Protein AF-A0A371QX93-F1 (afdb_monomer)

pLDDT: mean 82.63, std 13.18, range [32.66, 97.44]

Foldseek 3Di:
DDPVVLVVQKDALQVLLVLLQWDQDPLFTWHWDFDLQGTDTFGLQCVPLVVLLVVLVVLCVVQLEAEEEEAPLQCQSVSVSCSCSPPVVQRIEREAQAFADPVNLLSVLVNCVVVLAYEYEAEHPALCCQPPPCVVVRLVRVQVVSVSVSVVSVRHRYYHYDYNVNHDVVSCVPRNDYRHNLDLVSLQVLLCRLQVHGADPCPSNLQSLERSVLSNLLSVVCHVNVNVLSVVQSVLCVSPLLLSLLSSLCNSQVDDDLLSLALCLLQLLLLLLQCRPPRFFDFQFQLLQLVLSCVVSVHDDGNSNSSPSGTHHDSSNSSSSVVLNDLLADQDDDDPSCPVVVSSNVSRDHDPSVVCVVDNLVSLLSVCVVCLVVLLVVLLVFVPLLLLLLQLLVLLFDQFQDDDDDTPCCSGANDPRGGRSSSSSLSLLLQRRCSLVSVLVCLVVLLVLLVVLLVCLLVVHDDDLSNLSSLLSSLLSNLNSQDALVSLLSSLLSLLVSLQVCVVPGQDDDNLSSCVSSVSSCVRHVLSVLSSLLSVLSHPPCLVSSVVVLVVRQVPDDALLSLLSSLLSCLQSVVQVVSQVSLVVRPDPLSSLLSQLVSLNHDHDDQSLVVLVVSLVVLVVRDCDPSLLVNQSSNHSDDSVVSVVLSSLLSLLSSLCSNLVSVQLVVVLVSVLVSLVSSLVSVVVCCVPHPCVSNLVSLLSNLLSCLLVVHQCLVVLVVSCVVVDDDDVNLASVLVSLLSCLLNVVLVVSVVVCVVPVVSLLSYLCNLLSQLSSLLSVHPGDDALQSLLVSCQVQWDLLLSLLSCVLRVHDDDLQVSLVPDPHSPLSVLLNCQSVVHDNVVSQVVLLLVLPLQADPVLSVPDGSSLSSQLLTHLQLLNLSSSLSVCSSVVNLSSNLSNLSNLLSQFRDWDDDPPDDIDGPDRDSGDLSVLSVQCNPDPDPVSNSSSSSSSSSSSD

Radius of gyration: 32.73 Å; Cα contacts (8 Å, |Δi|>4): 1542; chains: 1; bounding box: 68×74×89 Å

Structure (mmCIF, N/CA/C/O backbone):
data_AF-A0A371QX93-F1
#
_entry.id   AF-A0A371QX93-F1
#
loop_
_atom_site.group_PDB
_atom_site.id
_atom_site.type_symbol
_atom_site.label_atom_id
_atom_site.label_alt_id
_atom_site.label_comp_id
_atom_site.label_asym_id
_atom_site.label_entity_id
_atom_site.label_seq_id
_atom_site.pdbx_PDB_ins_code
_atom_site.Cartn_x
_atom_site.Cartn_y
_atom_site.Cartn_z
_atom_site.occupancy
_atom_site.B_iso_or_equiv
_atom_site.auth_seq_id
_atom_site.auth_comp_id
_atom_site.auth_asym_id
_atom_site.auth_atom_id
_atom_site.pdbx_PDB_model_num
ATOM 1 N N . MET A 1 1 ? -13.176 6.896 2.325 1.00 35.41 1 MET A N 1
ATOM 2 C CA . MET A 1 1 ? -12.280 6.222 1.365 1.00 35.41 1 MET A CA 1
ATOM 3 C C . MET A 1 1 ? -12.287 7.070 0.112 1.00 35.41 1 MET A C 1
ATOM 5 O O . MET A 1 1 ? -13.369 7.426 -0.339 1.00 35.41 1 MET A O 1
ATOM 9 N N . GLU A 1 2 ? -11.127 7.514 -0.361 1.00 33.72 2 GLU A N 1
ATOM 10 C CA . GLU A 1 2 ? -11.079 8.478 -1.461 1.00 33.72 2 GLU A CA 1
ATOM 11 C C . GLU A 1 2 ? -11.510 7.819 -2.781 1.00 33.72 2 GLU A C 1
ATOM 13 O O . GLU A 1 2 ? -11.041 6.738 -3.137 1.00 33.72 2 GLU A O 1
ATOM 18 N N . LYS A 1 3 ? -12.412 8.485 -3.509 1.00 32.66 3 LYS A N 1
ATOM 19 C CA . LYS A 1 3 ? -13.023 8.031 -4.771 1.00 32.66 3 LYS A CA 1
ATOM 20 C C . LYS A 1 3 ? -12.005 7.520 -5.806 1.00 32.66 3 LYS A C 1
ATOM 22 O O . LYS A 1 3 ? -12.306 6.593 -6.551 1.00 32.66 3 LYS A O 1
ATOM 27 N N . TRP A 1 4 ? -10.787 8.065 -5.803 1.00 35.97 4 TRP A N 1
ATOM 28 C CA . TRP A 1 4 ? -9.731 7.686 -6.744 1.00 35.97 4 TRP A CA 1
ATOM 29 C C . TRP A 1 4 ? -9.190 6.258 -6.531 1.00 35.97 4 TRP A C 1
ATOM 31 O O . TRP A 1 4 ? -8.758 5.632 -7.496 1.00 35.97 4 TRP A O 1
ATOM 41 N N . ILE A 1 5 ? -9.232 5.711 -5.305 1.00 37.19 5 ILE A N 1
ATOM 42 C CA . ILE A 1 5 ? -8.800 4.326 -5.019 1.00 37.19 5 ILE A CA 1
ATOM 43 C C . ILE A 1 5 ? -9.795 3.334 -5.638 1.00 37.19 5 ILE A C 1
ATOM 45 O O . ILE A 1 5 ? -9.401 2.358 -6.276 1.00 37.19 5 ILE A O 1
ATOM 49 N N . LEU A 1 6 ? -11.091 3.633 -5.519 1.00 43.34 6 LEU A N 1
ATOM 50 C CA . LEU A 1 6 ? -12.190 2.833 -6.070 1.00 43.34 6 LEU A CA 1
ATOM 51 C C . LEU A 1 6 ? -12.193 2.872 -7.611 1.00 43.34 6 LEU A C 1
ATOM 53 O O . LEU A 1 6 ? -12.401 1.848 -8.262 1.00 43.34 6 LEU A O 1
ATOM 57 N N . GLU A 1 7 ? -11.867 4.026 -8.202 1.00 45.78 7 GLU A N 1
ATOM 58 C CA . GLU A 1 7 ? -11.706 4.200 -9.655 1.00 45.78 7 GLU A CA 1
ATOM 59 C C . GLU A 1 7 ? -10.508 3.420 -10.241 1.00 45.78 7 GLU A C 1
ATOM 61 O O . GLU A 1 7 ? -10.507 3.127 -11.434 1.00 45.78 7 GLU A O 1
ATOM 66 N N . LYS A 1 8 ? -9.504 3.019 -9.440 1.00 57.19 8 LYS A N 1
ATOM 67 C CA . LYS A 1 8 ? -8.368 2.204 -9.929 1.00 57.19 8 LYS A CA 1
ATOM 68 C C . LYS A 1 8 ? -8.709 0.724 -10.143 1.00 57.19 8 LYS A C 1
ATOM 70 O O . LYS A 1 8 ? -8.057 0.072 -10.969 1.00 57.19 8 LYS A O 1
ATOM 75 N N . TRP A 1 9 ? -9.696 0.195 -9.417 1.00 66.50 9 TRP A N 1
ATOM 76 C CA . TRP A 1 9 ? -10.129 -1.208 -9.509 1.00 66.50 9 TRP A CA 1
ATOM 77 C C . TRP A 1 9 ? -11.138 -1.437 -10.631 1.00 66.50 9 TRP A C 1
ATOM 79 O O . TRP A 1 9 ? -11.140 -2.501 -11.246 1.00 66.50 9 TRP A O 1
ATOM 89 N N . VAL A 1 10 ? -11.964 -0.436 -10.931 1.00 76.06 10 VAL A N 1
ATOM 90 C CA . VAL A 1 10 ? -12.923 -0.496 -12.033 1.00 76.06 10 VAL A CA 1
ATOM 91 C C . VAL A 1 10 ? -12.254 -0.024 -13.318 1.00 76.06 10 VAL A C 1
ATOM 93 O O . VAL A 1 10 ? -11.802 1.112 -13.428 1.00 76.06 10 VAL A O 1
ATOM 96 N N . ARG A 1 11 ? -12.188 -0.898 -14.320 1.00 78.06 11 ARG A N 1
ATOM 97 C CA . ARG A 1 11 ? -11.566 -0.610 -15.615 1.00 78.06 11 ARG A CA 1
ATOM 98 C C . ARG A 1 11 ? -12.597 -0.607 -16.729 1.00 78.06 11 ARG A C 1
ATOM 100 O O . ARG A 1 11 ? -13.582 -1.349 -16.702 1.00 78.06 11 ARG A O 1
ATOM 107 N N . LYS A 1 12 ? -12.330 0.214 -17.747 1.00 82.00 12 LYS A N 1
ATOM 108 C CA . LYS A 1 12 ? -13.065 0.148 -19.009 1.00 82.00 12 LYS A CA 1
ATOM 109 C C . LYS A 1 12 ? -12.756 -1.180 -19.689 1.00 82.00 12 LYS A C 1
ATOM 111 O O . LYS A 1 12 ? -11.624 -1.664 -19.643 1.00 82.00 12 LYS A O 1
ATOM 116 N N . LEU A 1 13 ? -13.754 -1.735 -20.370 1.00 83.94 13 LEU A N 1
ATOM 117 C CA . LEU A 1 13 ? -13.633 -2.995 -21.100 1.00 83.94 13 LEU A CA 1
ATOM 118 C C . LEU A 1 13 ? -12.420 -3.019 -22.048 1.00 83.94 13 LEU A C 1
ATOM 120 O O . LEU A 1 13 ? -11.682 -4.001 -22.082 1.00 83.94 13 LEU A O 1
ATOM 124 N N . GLU A 1 14 ? -12.188 -1.931 -22.786 1.00 80.75 14 GLU A N 1
ATOM 125 C CA . GLU A 1 14 ? -11.055 -1.825 -23.711 1.00 80.75 14 GLU A CA 1
ATOM 126 C C . GLU A 1 14 ? -9.703 -2.016 -23.020 1.00 80.75 14 GLU A C 1
ATOM 128 O O . GLU A 1 14 ? -8.828 -2.682 -23.569 1.00 80.75 14 GLU A O 1
ATOM 133 N N . ASP A 1 15 ? -9.532 -1.462 -21.820 1.00 75.69 15 ASP A N 1
ATOM 134 C CA . ASP A 1 15 ? -8.276 -1.548 -21.073 1.00 75.69 15 ASP A CA 1
ATOM 135 C C . ASP A 1 15 ? -8.039 -2.984 -20.588 1.00 75.69 15 ASP A C 1
ATOM 137 O O . ASP A 1 15 ? -6.922 -3.498 -20.669 1.00 75.69 15 ASP A O 1
ATOM 141 N N . VAL A 1 16 ? -9.107 -3.679 -20.177 1.00 78.38 16 VAL A N 1
ATOM 142 C CA . VAL A 1 16 ? -9.046 -5.099 -19.795 1.00 78.38 16 VAL A CA 1
ATOM 143 C C . VAL A 1 16 ? -8.686 -5.985 -20.988 1.00 78.38 16 VAL A C 1
ATOM 145 O O . VAL A 1 16 ? -7.823 -6.855 -20.863 1.00 78.38 16 VAL A O 1
ATOM 148 N N . VAL A 1 17 ? -9.296 -5.749 -22.155 1.00 81.56 17 VAL A N 1
ATOM 149 C CA . VAL A 1 17 ? -8.998 -6.484 -23.399 1.00 81.56 17 VAL A CA 1
ATOM 150 C C . VAL A 1 17 ? -7.555 -6.241 -23.848 1.00 81.56 17 VAL A C 1
ATOM 152 O O . VAL A 1 17 ? -6.838 -7.196 -24.158 1.00 81.56 17 VAL A O 1
ATOM 155 N N . LYS A 1 18 ? -7.087 -4.987 -23.821 1.00 73.75 18 LYS A N 1
ATOM 156 C CA . LYS A 1 18 ? -5.700 -4.629 -24.170 1.00 73.75 18 LYS A CA 1
ATOM 157 C C . LYS A 1 18 ? -4.682 -5.323 -23.276 1.00 73.75 18 LYS A C 1
ATOM 159 O O . LYS A 1 18 ? -3.643 -5.788 -23.750 1.00 73.75 18 LYS A O 1
ATOM 164 N N . ALA A 1 19 ? -5.016 -5.483 -22.001 1.00 70.06 19 ALA A N 1
ATOM 165 C CA . ALA A 1 19 ? -4.175 -6.159 -21.028 1.00 70.06 19 ALA A CA 1
ATOM 166 C C . ALA A 1 19 ? -4.074 -7.690 -21.244 1.00 70.06 19 ALA A C 1
ATOM 168 O O . ALA A 1 19 ? -3.343 -8.350 -20.502 1.00 70.06 19 ALA A O 1
ATOM 169 N N . TYR A 1 20 ? -4.782 -8.263 -22.230 1.00 73.56 20 TYR A N 1
ATOM 170 C CA . TYR A 1 20 ? -4.660 -9.654 -22.703 1.00 73.56 20 TYR A CA 1
ATOM 171 C C . TYR A 1 20 ? -3.897 -9.797 -24.021 1.00 73.56 20 TYR A C 1
ATOM 173 O O . TYR A 1 20 ? -4.068 -10.787 -24.731 1.00 73.56 20 TYR A O 1
ATOM 181 N N . ASN A 1 21 ? -3.034 -8.830 -24.338 1.00 74.25 21 ASN A N 1
ATOM 182 C CA . ASN A 1 21 ? -2.258 -8.800 -25.576 1.00 74.25 21 ASN A CA 1
ATOM 183 C C . ASN A 1 21 ? -3.074 -8.582 -26.856 1.00 74.25 21 ASN A C 1
ATOM 185 O O . ASN A 1 21 ? -2.629 -8.932 -27.955 1.00 74.25 21 ASN A O 1
ATOM 189 N N . LEU A 1 22 ? -4.281 -8.044 -26.725 1.00 82.00 22 LEU A N 1
ATOM 190 C CA . LEU A 1 22 ? -5.146 -7.811 -27.866 1.00 82.00 22 LEU A CA 1
ATOM 191 C C . LEU A 1 22 ? -5.171 -6.326 -28.222 1.00 82.00 22 LEU A C 1
ATOM 193 O O . LEU A 1 22 ? -5.167 -5.454 -27.359 1.00 82.00 22 LEU A O 1
ATOM 197 N N . LYS A 1 23 ? -5.200 -6.034 -29.512 1.00 84.25 23 LYS A N 1
ATOM 198 C CA . LYS A 1 23 ? -5.525 -4.726 -30.064 1.00 84.25 23 LYS A CA 1
ATOM 199 C C . LYS A 1 23 ? -6.947 -4.786 -30.601 1.00 84.25 23 LYS A C 1
ATOM 201 O O . LYS A 1 23 ? -7.375 -5.809 -31.130 1.00 84.25 23 LYS A O 1
ATOM 206 N N . ILE A 1 24 ? -7.663 -3.682 -30.453 1.00 84.50 24 ILE A N 1
ATOM 207 C CA . ILE A 1 24 ? -8.967 -3.483 -31.074 1.00 84.50 24 ILE A CA 1
ATOM 208 C C . ILE A 1 24 ? -8.752 -2.544 -32.257 1.00 84.50 24 ILE A C 1
ATOM 210 O O . ILE A 1 24 ? -8.312 -1.411 -32.067 1.00 84.50 24 ILE A O 1
ATOM 214 N N . GLU A 1 25 ? -9.056 -3.003 -33.466 1.00 85.94 25 GLU A N 1
ATOM 215 C CA . GLU A 1 25 ? -8.954 -2.193 -34.681 1.00 85.94 25 GLU A CA 1
ATOM 216 C C . GLU A 1 25 ? -10.146 -2.469 -35.594 1.00 85.94 25 GLU A C 1
ATOM 218 O O . GLU A 1 25 ? -10.472 -3.618 -35.878 1.00 85.94 25 GLU A O 1
ATOM 223 N N . GLY A 1 26 ? -10.866 -1.414 -35.989 1.00 81.31 26 GLY A N 1
ATOM 224 C CA . GLY A 1 26 ? -12.087 -1.557 -36.793 1.00 81.31 26 GLY A CA 1
ATOM 225 C C . GLY A 1 26 ? -13.176 -2.430 -36.145 1.00 81.31 26 GLY A C 1
ATOM 226 O O . GLY A 1 26 ? -14.027 -2.962 -36.848 1.00 81.31 26 GLY A O 1
ATOM 227 N N . GLY A 1 27 ? -13.138 -2.614 -34.819 1.00 80.81 27 GLY A N 1
ATOM 228 C CA . GLY A 1 27 ? -14.030 -3.510 -34.073 1.00 80.81 27 GLY A CA 1
ATOM 229 C C . GLY A 1 27 ? -13.566 -4.971 -33.989 1.00 80.81 27 GLY A C 1
ATOM 230 O O . GLY A 1 27 ? -14.153 -5.726 -33.212 1.00 80.81 27 GLY A O 1
ATOM 231 N N . ALA A 1 28 ? -12.510 -5.359 -34.712 1.00 85.12 28 ALA A N 1
ATOM 232 C CA . ALA A 1 28 ? -11.907 -6.689 -34.652 1.00 85.12 28 ALA A CA 1
ATOM 233 C C . ALA A 1 28 ? -10.856 -6.793 -33.535 1.00 85.12 28 ALA A C 1
ATOM 235 O O . ALA A 1 28 ? -10.199 -5.808 -33.190 1.00 85.12 28 ALA A O 1
ATOM 236 N N . LEU A 1 29 ? -10.687 -8.003 -32.991 1.00 89.69 29 LEU A N 1
ATOM 237 C CA . LEU A 1 29 ? -9.627 -8.325 -32.037 1.00 89.69 29 LEU A CA 1
ATOM 238 C C . LEU A 1 29 ? -8.412 -8.898 -32.765 1.00 89.69 29 LEU A C 1
ATOM 240 O O . LEU A 1 29 ? -8.515 -9.924 -33.440 1.00 89.69 29 LEU A O 1
ATOM 244 N N . LEU A 1 30 ? -7.262 -8.263 -32.564 1.00 90.06 30 LEU A N 1
ATOM 245 C CA . LEU A 1 30 ? -5.977 -8.677 -33.114 1.00 90.06 30 LEU A CA 1
ATOM 246 C C . LEU A 1 30 ? -5.029 -9.059 -31.978 1.00 90.06 30 LEU A C 1
ATOM 248 O O . LEU A 1 30 ? -4.790 -8.264 -31.073 1.00 90.06 30 LEU A O 1
ATOM 252 N N . ALA A 1 31 ? -4.466 -10.258 -32.007 1.00 87.69 31 ALA A N 1
ATOM 253 C CA . ALA A 1 31 ? -3.426 -10.677 -31.083 1.00 87.69 31 ALA A CA 1
ATOM 254 C C . ALA A 1 31 ? -2.056 -10.156 -31.533 1.00 87.69 31 ALA A C 1
ATOM 256 O O . ALA A 1 31 ? -1.732 -10.207 -32.719 1.00 87.69 31 ALA A O 1
ATOM 257 N N . ARG A 1 32 ? -1.228 -9.685 -30.592 1.00 86.94 32 ARG A N 1
ATOM 258 C CA . ARG A 1 32 ? 0.091 -9.112 -30.911 1.00 86.94 32 ARG A CA 1
ATOM 259 C C . ARG A 1 32 ? 1.232 -10.037 -30.512 1.00 86.94 32 ARG A C 1
ATOM 261 O O . ARG A 1 32 ? 1.449 -10.270 -29.335 1.00 86.94 32 ARG A O 1
ATOM 268 N N . PHE A 1 33 ? 2.027 -10.541 -31.442 1.00 88.31 33 PHE A N 1
ATOM 269 C CA . PHE A 1 33 ? 3.195 -11.362 -31.085 1.00 88.31 33 PHE A CA 1
ATOM 270 C C . PHE A 1 33 ? 4.475 -10.767 -31.648 1.00 88.31 33 PHE A C 1
ATOM 272 O O . PHE A 1 33 ? 4.472 -10.202 -32.739 1.00 88.31 33 PHE A O 1
ATOM 279 N N . LEU A 1 34 ? 5.564 -10.888 -30.890 1.00 90.19 34 LEU A N 1
ATOM 280 C CA . LEU A 1 34 ? 6.864 -10.398 -31.325 1.00 90.19 34 LEU A CA 1
ATOM 281 C C . LEU A 1 34 ? 7.438 -11.302 -32.418 1.00 90.19 34 LEU A C 1
ATOM 283 O O . LEU A 1 34 ? 7.517 -12.516 -32.281 1.00 90.19 34 LEU A O 1
ATOM 287 N N . ASN A 1 35 ? 7.889 -10.687 -33.496 1.00 89.50 35 ASN A N 1
ATOM 288 C CA . ASN A 1 35 ? 8.809 -11.261 -34.464 1.00 89.50 35 ASN A CA 1
ATOM 289 C C . ASN A 1 35 ? 10.136 -10.463 -34.398 1.00 89.50 35 ASN A C 1
ATOM 291 O O . ASN A 1 35 ? 10.224 -9.488 -33.643 1.00 89.50 35 ASN A O 1
ATOM 295 N N . PRO A 1 36 ? 11.195 -10.855 -35.130 1.00 87.38 36 PRO A N 1
ATOM 296 C CA . PRO A 1 36 ? 12.473 -10.135 -35.089 1.00 87.38 36 PRO A CA 1
ATOM 297 C C . PRO A 1 36 ? 12.374 -8.630 -35.418 1.00 87.38 36 PRO A C 1
ATOM 299 O O . PRO A 1 36 ? 13.158 -7.832 -34.894 1.00 87.38 36 PRO A O 1
ATOM 302 N N . ASP A 1 37 ? 11.379 -8.231 -36.215 1.00 87.50 37 ASP A N 1
ATOM 303 C CA . ASP A 1 37 ? 11.186 -6.859 -36.699 1.00 87.50 37 ASP A CA 1
ATOM 304 C C . ASP A 1 37 ? 10.275 -6.002 -35.794 1.00 87.50 37 ASP A C 1
ATOM 306 O O . ASP A 1 37 ? 10.266 -4.774 -35.907 1.00 87.50 37 ASP A O 1
ATOM 310 N N . GLY A 1 38 ? 9.531 -6.605 -34.862 1.00 89.75 38 GLY A N 1
ATOM 311 C CA . GLY A 1 38 ? 8.622 -5.910 -33.947 1.00 89.75 38 GLY A CA 1
ATOM 312 C C . GLY A 1 38 ? 7.359 -6.713 -33.632 1.00 89.75 38 GLY A C 1
ATOM 313 O O . GLY A 1 38 ? 7.376 -7.938 -33.629 1.00 89.75 38 GLY A O 1
ATOM 314 N N . TYR A 1 39 ? 6.249 -6.034 -33.336 1.00 89.06 39 TYR A N 1
ATOM 315 C CA . TYR A 1 39 ? 4.958 -6.709 -33.174 1.00 89.06 39 TYR A CA 1
ATOM 316 C C . TYR A 1 39 ? 4.324 -6.998 -34.534 1.00 89.06 39 TYR A C 1
ATOM 318 O O . TYR A 1 39 ? 4.097 -6.079 -35.319 1.00 89.06 39 TYR A O 1
ATOM 326 N N . GLY A 1 40 ? 3.996 -8.265 -34.775 1.00 89.56 40 GLY A N 1
ATOM 327 C CA . GLY A 1 40 ? 2.983 -8.653 -35.750 1.00 89.56 40 GLY A CA 1
ATOM 328 C C . GLY A 1 40 ? 1.596 -8.632 -35.109 1.00 89.56 40 GLY A C 1
ATOM 329 O O . GLY A 1 40 ? 1.457 -8.941 -33.922 1.00 89.56 40 GLY A O 1
ATOM 330 N N . GLU A 1 41 ? 0.586 -8.270 -35.893 1.00 90.25 41 GLU A N 1
ATOM 331 C CA . GLU A 1 41 ? -0.822 -8.256 -35.495 1.00 90.25 41 GLU A CA 1
ATOM 332 C C . GLU A 1 41 ? -1.561 -9.343 -36.281 1.00 90.25 41 GLU A C 1
ATOM 334 O O . GLU A 1 41 ? -1.462 -9.394 -37.504 1.00 90.25 41 GLU A O 1
ATOM 339 N N . TYR A 1 42 ? -2.268 -10.221 -35.573 1.00 90.38 42 TYR A N 1
ATOM 340 C CA . TYR A 1 42 ? -2.878 -11.427 -36.137 1.00 90.38 42 TYR A CA 1
ATOM 341 C C . TYR A 1 42 ? -4.335 -11.519 -35.711 1.00 90.38 42 TYR A C 1
ATOM 343 O O . TYR A 1 42 ? -4.649 -11.233 -34.554 1.00 90.38 42 TYR A O 1
ATOM 351 N N . ALA A 1 43 ? -5.237 -11.937 -36.594 1.00 90.12 43 ALA A N 1
ATOM 352 C CA . ALA A 1 43 ? -6.634 -12.100 -36.213 1.00 90.12 43 ALA A CA 1
ATOM 353 C C . ALA A 1 43 ? -6.782 -13.162 -35.110 1.00 90.12 43 ALA A C 1
ATOM 355 O O . ALA A 1 43 ? -6.168 -14.232 -35.153 1.00 90.12 43 ALA A O 1
ATOM 356 N N . VAL A 1 44 ? -7.618 -12.887 -34.105 1.00 87.88 44 VAL A N 1
ATOM 357 C CA . VAL A 1 44 ? -7.953 -13.903 -33.099 1.00 87.88 44 VAL A CA 1
ATOM 358 C C . VAL A 1 44 ? -8.770 -15.013 -33.763 1.00 87.88 44 VAL A C 1
ATOM 360 O O . VAL A 1 44 ? -9.891 -14.794 -34.218 1.00 87.88 44 VAL A O 1
ATOM 363 N N . VAL A 1 45 ? -8.215 -16.225 -33.793 1.00 86.94 45 VAL A N 1
ATOM 364 C CA . VAL A 1 45 ? -8.878 -17.400 -34.371 1.00 86.94 45 VAL A CA 1
ATOM 365 C C . VAL A 1 45 ? -9.949 -17.926 -33.409 1.00 86.94 45 VAL A C 1
ATOM 367 O O . VAL A 1 45 ? -9.641 -18.456 -32.345 1.00 86.94 45 VAL A O 1
ATOM 370 N N . GLU A 1 46 ? -11.219 -17.807 -33.799 1.00 79.62 46 GLU A N 1
ATOM 371 C CA . GLU A 1 46 ? -12.380 -18.061 -32.926 1.00 79.62 46 GLU A CA 1
ATOM 372 C C . GLU A 1 46 ? -12.772 -19.541 -32.764 1.00 79.62 46 GLU A C 1
ATOM 374 O O . GLU A 1 46 ? -13.784 -19.825 -32.126 1.00 79.62 46 GLU A O 1
ATOM 379 N N . GLY A 1 47 ? -12.083 -20.494 -33.403 1.00 69.06 47 GLY A N 1
ATOM 380 C CA . GLY A 1 47 ? -12.612 -21.848 -33.628 1.00 69.06 47 GLY A CA 1
ATOM 381 C C . GLY A 1 47 ? -13.107 -22.551 -32.352 1.00 69.06 47 GLY A C 1
ATOM 382 O O . GLY A 1 47 ? -12.318 -23.027 -31.543 1.00 69.06 47 GLY A O 1
ATOM 383 N N . GLY A 1 48 ? -14.436 -22.636 -32.192 1.00 71.06 48 GLY A N 1
ATOM 384 C CA . GLY A 1 48 ? -15.117 -23.235 -31.034 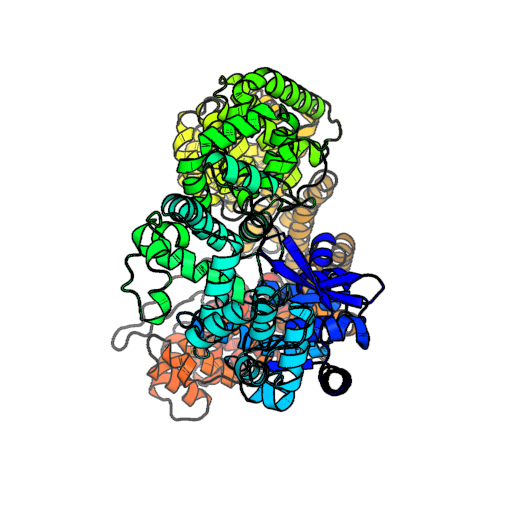1.00 71.06 48 GLY A CA 1
ATOM 385 C C . GLY A 1 48 ? -15.538 -22.261 -29.921 1.00 71.06 48 GLY A C 1
ATOM 386 O O . GLY A 1 48 ? -16.293 -22.656 -29.036 1.00 71.06 48 GLY A O 1
ATOM 387 N N . PHE A 1 49 ? -15.129 -20.988 -29.970 1.00 85.56 49 PHE A N 1
ATOM 388 C CA . PHE A 1 49 ? -15.442 -19.986 -28.940 1.00 85.56 49 PHE A CA 1
ATOM 389 C C . PHE A 1 49 ? -16.938 -19.698 -28.825 1.00 85.56 49 PHE A C 1
ATOM 391 O O . PHE A 1 49 ? -17.432 -19.536 -27.716 1.00 85.56 49 PHE A O 1
ATOM 398 N N . ARG A 1 50 ? -17.677 -19.679 -29.942 1.00 84.56 50 ARG A N 1
ATOM 399 C CA . ARG A 1 50 ? -19.118 -19.360 -29.937 1.00 84.56 50 ARG A CA 1
ATOM 400 C C . ARG A 1 50 ? -19.925 -20.322 -29.067 1.00 84.56 50 ARG A C 1
ATOM 402 O O . ARG A 1 50 ? -20.652 -19.873 -28.195 1.00 84.56 50 ARG A O 1
ATOM 409 N N . GLN A 1 51 ? -19.712 -21.625 -29.242 1.00 82.88 51 GLN A N 1
ATOM 410 C CA . GLN A 1 51 ? -20.404 -22.647 -28.457 1.00 82.88 51 GLN A CA 1
ATOM 411 C C . GLN A 1 51 ? -20.064 -22.546 -26.961 1.00 82.88 51 GLN A C 1
ATOM 413 O O . GLN A 1 51 ? -20.953 -22.610 -26.122 1.00 82.88 51 GLN A O 1
ATOM 418 N N . MET A 1 52 ? -18.787 -22.333 -26.621 1.00 86.38 52 MET A N 1
ATOM 419 C CA . MET A 1 52 ? -18.374 -22.156 -25.223 1.00 86.38 52 MET A CA 1
ATOM 420 C C . MET A 1 52 ? -18.932 -20.868 -24.608 1.00 86.38 52 MET A C 1
ATOM 422 O O . MET A 1 52 ? -19.248 -20.839 -23.423 1.00 86.38 52 MET A O 1
ATOM 426 N N . ALA A 1 53 ? -19.051 -19.797 -25.391 1.00 90.56 53 ALA A N 1
ATOM 427 C CA . ALA A 1 53 ? -19.628 -18.543 -24.927 1.00 90.56 53 ALA A CA 1
ATOM 428 C C . ALA A 1 53 ? -21.112 -18.680 -24.600 1.00 90.56 53 ALA A C 1
ATOM 430 O O . ALA A 1 53 ? -21.545 -18.141 -23.586 1.00 90.56 53 ALA A O 1
ATOM 431 N N . ASP A 1 54 ? -21.860 -19.445 -25.397 1.00 90.81 54 ASP A N 1
ATOM 432 C CA . ASP A 1 54 ? -23.268 -19.724 -25.116 1.00 90.81 54 ASP A CA 1
ATOM 433 C C . ASP A 1 54 ? -23.429 -20.462 -23.771 1.00 90.81 54 ASP A C 1
ATOM 435 O O . ASP A 1 54 ? -24.281 -20.089 -22.960 1.00 90.81 54 ASP A O 1
ATOM 439 N N . ASP A 1 55 ? -22.551 -21.429 -23.475 1.00 89.00 55 ASP A N 1
ATOM 440 C CA . ASP A 1 55 ? -22.529 -22.139 -22.188 1.00 89.00 55 ASP A CA 1
ATOM 441 C C . ASP A 1 55 ? -22.158 -21.219 -21.010 1.00 89.00 55 ASP A C 1
ATOM 443 O O . ASP A 1 55 ? -22.786 -21.277 -19.946 1.00 89.00 55 ASP A O 1
ATOM 447 N N . VAL A 1 56 ? -21.148 -20.357 -21.184 1.00 92.56 56 VAL A N 1
ATOM 448 C CA . VAL A 1 56 ? -20.732 -19.383 -20.159 1.00 92.56 56 VAL A CA 1
ATOM 449 C C . VAL A 1 56 ? -21.844 -18.370 -19.894 1.00 92.56 56 VAL A C 1
ATOM 451 O O . VAL A 1 56 ? -22.154 -18.107 -18.737 1.00 92.56 56 VAL A O 1
ATOM 454 N N . GLU A 1 57 ? -22.490 -17.836 -20.929 1.00 92.81 57 GLU A N 1
ATOM 455 C CA . GLU A 1 57 ? -23.611 -16.898 -20.795 1.00 92.81 57 GLU A CA 1
ATOM 456 C C . GLU A 1 57 ? -24.801 -17.522 -20.069 1.00 92.81 57 GLU A C 1
ATOM 458 O O . GLU A 1 57 ? -25.380 -16.894 -19.178 1.00 92.81 57 GLU A O 1
ATOM 463 N N . ALA A 1 58 ? -25.166 -18.755 -20.426 1.00 90.31 58 ALA A N 1
ATOM 464 C CA . ALA A 1 58 ? -26.265 -19.464 -19.784 1.00 90.31 58 ALA A CA 1
ATOM 465 C C . ALA A 1 58 ? -26.003 -19.660 -18.283 1.00 90.31 58 ALA A C 1
ATOM 467 O O . ALA A 1 58 ? -26.888 -19.406 -17.462 1.00 90.31 58 ALA A O 1
ATOM 468 N N . ARG A 1 59 ? -24.778 -20.054 -17.913 1.00 90.69 59 ARG A N 1
ATOM 469 C CA . ARG A 1 59 ? -24.374 -20.224 -16.509 1.00 90.69 59 ARG A CA 1
ATOM 470 C C . ARG A 1 59 ? -24.260 -18.898 -15.774 1.00 90.69 59 ARG A C 1
ATOM 472 O O . ARG A 1 59 ? -24.750 -18.802 -14.659 1.00 90.69 59 ARG A O 1
ATOM 479 N N . LEU A 1 60 ? -23.716 -17.855 -16.397 1.00 91.75 60 LEU A N 1
ATOM 480 C CA . LEU A 1 60 ? -23.611 -16.536 -15.772 1.00 91.75 60 LEU A CA 1
ATOM 481 C C . LEU A 1 60 ? -24.998 -15.952 -15.465 1.00 91.75 60 LEU A C 1
ATOM 483 O O . LEU A 1 60 ? -25.190 -15.354 -14.413 1.00 91.75 60 LEU A O 1
ATOM 487 N N . ARG A 1 61 ? -25.996 -16.186 -16.329 1.00 89.75 61 ARG A N 1
ATOM 488 C CA . ARG A 1 61 ? -27.393 -15.797 -16.059 1.00 89.75 61 ARG A CA 1
ATOM 489 C C . ARG A 1 61 ? -28.039 -16.606 -14.936 1.00 89.75 61 ARG A C 1
ATOM 491 O O . ARG A 1 61 ? -28.864 -16.061 -14.212 1.00 89.75 61 ARG A O 1
ATOM 498 N N . ARG A 1 62 ? -27.718 -17.898 -14.830 1.00 89.12 62 ARG A N 1
ATOM 499 C CA . ARG A 1 62 ? -28.317 -18.804 -13.839 1.00 89.12 62 ARG A CA 1
ATOM 500 C C . ARG A 1 62 ? -27.685 -18.654 -12.457 1.00 89.12 62 ARG A C 1
ATOM 502 O O . ARG A 1 62 ? -28.400 -18.564 -11.469 1.00 89.12 62 ARG A O 1
ATOM 509 N N . ASP A 1 63 ? -26.360 -18.639 -12.418 1.00 88.44 63 ASP A N 1
ATOM 510 C CA . ASP A 1 63 ? -25.565 -18.821 -11.206 1.00 88.44 63 ASP A CA 1
ATOM 511 C C . ASP A 1 63 ? -24.823 -17.542 -10.794 1.00 88.44 63 ASP A C 1
ATOM 513 O O . ASP A 1 63 ? -24.289 -17.490 -9.694 1.00 88.44 63 ASP A O 1
ATOM 517 N N . ARG A 1 64 ? -24.728 -16.528 -11.673 1.00 91.31 64 ARG A N 1
ATOM 518 C CA . ARG A 1 64 ? -23.861 -15.334 -11.526 1.00 91.31 64 ARG A CA 1
ATOM 519 C C . ARG A 1 64 ? -22.376 -15.630 -11.289 1.00 91.31 64 ARG A C 1
ATOM 521 O O . ARG A 1 64 ? -21.586 -14.694 -11.221 1.00 91.31 64 ARG A O 1
ATOM 528 N N . TYR A 1 65 ? -21.979 -16.899 -11.277 1.00 93.06 65 TYR A N 1
ATOM 529 C CA . TYR A 1 65 ? -20.611 -17.359 -11.113 1.00 93.06 65 TYR A CA 1
ATOM 530 C C . TYR A 1 65 ? -20.272 -18.437 -12.140 1.00 93.06 65 TYR A C 1
ATOM 532 O O . TYR A 1 65 ? -20.983 -19.436 -12.271 1.00 93.06 65 TYR A O 1
ATOM 540 N N . VAL A 1 66 ? -19.177 -18.244 -12.875 1.00 94.25 66 VAL A N 1
ATOM 541 C CA . VAL A 1 66 ? -18.667 -19.225 -13.840 1.00 94.25 66 VAL A CA 1
ATOM 542 C C . VAL A 1 66 ? -17.175 -19.422 -13.647 1.00 94.25 66 VAL A C 1
ATOM 544 O O . VAL A 1 66 ? -16.422 -18.452 -13.578 1.00 94.25 66 VAL A O 1
ATOM 547 N N . VAL A 1 67 ? -16.738 -20.683 -13.635 1.00 91.19 67 VAL A N 1
ATOM 548 C CA . VAL A 1 67 ? -15.319 -21.042 -13.558 1.00 91.19 67 VAL A CA 1
ATOM 549 C C . VAL A 1 67 ? -14.884 -21.707 -14.861 1.00 91.19 67 VAL A C 1
ATOM 551 O O . VAL A 1 67 ? -15.272 -22.827 -15.165 1.00 91.19 67 VAL A O 1
ATOM 554 N N . ILE A 1 68 ? -14.057 -21.038 -15.654 1.00 90.62 68 ILE A N 1
ATOM 555 C CA . ILE A 1 68 ? -13.457 -21.583 -16.873 1.00 90.62 68 ILE A CA 1
ATOM 556 C C . ILE A 1 68 ? -12.155 -22.286 -16.486 1.00 90.62 68 ILE A C 1
ATOM 558 O O . ILE A 1 68 ? -11.142 -21.643 -16.199 1.00 90.62 68 ILE A O 1
ATOM 562 N N . ALA A 1 69 ? -12.171 -23.616 -16.492 1.00 86.31 69 ALA A N 1
ATOM 563 C CA . ALA A 1 69 ? -11.035 -24.446 -16.109 1.00 86.31 69 ALA A CA 1
ATOM 564 C C . ALA A 1 69 ? -10.411 -25.098 -17.344 1.00 86.31 69 ALA A C 1
ATOM 566 O O . ALA A 1 69 ? -11.092 -25.749 -18.129 1.00 86.31 69 ALA A O 1
ATOM 567 N N . GLY A 1 70 ? -9.102 -24.960 -17.518 1.00 80.81 70 GLY A N 1
ATOM 568 C CA . GLY A 1 70 ? -8.385 -25.594 -18.627 1.00 80.81 70 GLY A CA 1
ATOM 569 C C . GLY A 1 70 ? -6.877 -25.593 -18.403 1.00 80.81 70 GLY A C 1
ATOM 570 O O . GLY A 1 70 ? -6.401 -24.826 -17.557 1.00 80.81 70 GLY A O 1
ATOM 571 N N . PRO A 1 71 ? -6.099 -26.363 -19.182 1.00 75.94 71 PRO A N 1
ATOM 572 C CA . PRO A 1 71 ? -4.645 -26.392 -19.061 1.00 75.94 71 PRO A CA 1
ATOM 573 C C . PRO A 1 71 ? -4.002 -25.004 -19.193 1.00 75.94 71 PRO A C 1
ATOM 575 O O . PRO A 1 71 ? -4.557 -24.060 -19.784 1.00 75.94 71 PRO A O 1
ATOM 578 N N . ARG A 1 72 ? -2.797 -24.861 -18.647 1.00 74.81 72 ARG A N 1
ATOM 579 C CA . ARG A 1 72 ? -1.987 -23.644 -18.795 1.00 74.81 72 ARG A CA 1
ATOM 580 C C . ARG A 1 72 ? -1.666 -23.375 -20.270 1.00 74.81 72 ARG A C 1
ATOM 582 O O . ARG A 1 72 ? -1.413 -24.294 -21.039 1.00 74.81 72 ARG A O 1
ATOM 589 N N . GLY A 1 73 ? -1.724 -22.108 -20.688 1.00 72.00 73 GLY A N 1
ATOM 590 C CA . GLY A 1 73 ? -1.464 -21.712 -22.082 1.00 72.00 73 GLY A CA 1
ATOM 591 C C . GLY A 1 73 ? -2.521 -22.152 -23.109 1.00 72.00 73 GLY A C 1
ATOM 592 O O . GLY A 1 73 ? -2.313 -21.964 -24.306 1.00 72.00 73 GLY A O 1
ATOM 593 N N . ALA A 1 74 ? -3.654 -22.724 -22.677 1.00 78.81 74 ALA A N 1
ATOM 594 C CA . ALA A 1 74 ? -4.676 -23.241 -23.589 1.00 78.81 74 ALA A CA 1
ATOM 595 C C . ALA A 1 74 ? -5.376 -22.153 -24.427 1.00 78.81 74 ALA A C 1
ATOM 597 O O . ALA A 1 74 ? -5.912 -22.473 -25.478 1.00 78.81 74 ALA A O 1
ATOM 598 N N . GLY A 1 75 ? -5.365 -20.887 -23.991 1.00 80.38 75 GLY A N 1
ATOM 599 C CA . GLY A 1 75 ? -6.062 -19.778 -24.665 1.00 80.38 75 GLY A CA 1
ATOM 600 C C . GLY A 1 75 ? -7.251 -19.195 -23.890 1.00 80.38 75 GLY A C 1
ATOM 601 O O . GLY A 1 75 ? -8.002 -18.404 -24.449 1.00 80.38 75 GLY A O 1
ATOM 602 N N . LYS A 1 76 ? -7.413 -19.544 -22.602 1.00 85.94 76 LYS A N 1
ATOM 603 C CA . LYS A 1 76 ? -8.510 -19.062 -21.738 1.00 85.94 76 LYS A CA 1
ATOM 604 C C . LYS A 1 76 ? -8.627 -17.535 -21.709 1.00 85.94 76 LYS A C 1
ATOM 606 O O . LYS A 1 76 ? -9.704 -17.007 -21.932 1.00 85.94 76 LYS A O 1
ATOM 611 N N . SER A 1 77 ? -7.521 -16.828 -21.491 1.00 81.75 77 SER A N 1
ATOM 612 C CA . SER A 1 77 ? -7.498 -15.363 -21.428 1.00 81.75 77 SER A CA 1
ATOM 613 C C . SER A 1 77 ? -7.843 -14.707 -22.774 1.00 81.75 77 SER A C 1
ATOM 615 O O . SER A 1 77 ? -8.550 -13.703 -22.818 1.00 81.75 77 SER A O 1
ATOM 617 N N . THR A 1 78 ? -7.423 -15.313 -23.893 1.00 84.81 78 THR A N 1
ATOM 618 C CA . THR A 1 78 ? -7.827 -14.887 -25.245 1.00 84.81 78 THR A CA 1
ATOM 619 C C . THR A 1 78 ? -9.324 -15.101 -25.467 1.00 84.81 78 THR A C 1
ATOM 621 O O . THR A 1 78 ? -9.998 -14.213 -25.985 1.00 84.81 78 THR A O 1
ATOM 624 N N . PHE A 1 79 ? -9.861 -16.243 -25.028 1.00 88.62 79 PHE A N 1
ATOM 625 C CA . PHE A 1 79 ? -11.297 -16.512 -25.057 1.00 88.62 79 PHE A CA 1
ATOM 626 C C . PHE A 1 79 ? -12.085 -15.533 -24.180 1.00 88.62 79 PHE A C 1
ATOM 628 O O . PHE A 1 79 ? -13.089 -15.004 -24.640 1.00 88.62 79 PHE A O 1
ATOM 635 N N . LEU A 1 80 ? -11.617 -15.232 -22.965 1.00 89.50 80 LEU A N 1
ATOM 636 C CA . LEU A 1 80 ? -12.228 -14.238 -22.080 1.00 89.50 80 LEU A CA 1
ATOM 637 C C . LEU A 1 80 ? -12.303 -12.868 -22.747 1.00 89.50 80 LEU A C 1
ATOM 639 O O . LEU A 1 80 ? -13.370 -12.267 -22.797 1.00 89.50 80 LEU A O 1
ATOM 643 N N . ALA A 1 81 ? -11.193 -12.382 -23.300 1.00 88.50 81 ALA A N 1
ATOM 644 C CA . ALA A 1 81 ? -11.176 -11.098 -23.985 1.00 88.50 81 ALA A CA 1
ATOM 645 C C . ALA A 1 81 ? -12.129 -11.082 -25.196 1.00 88.50 81 ALA A C 1
ATOM 647 O O . ALA A 1 81 ? -12.855 -10.107 -25.398 1.00 88.50 81 ALA A O 1
ATOM 648 N N . TRP A 1 82 ? 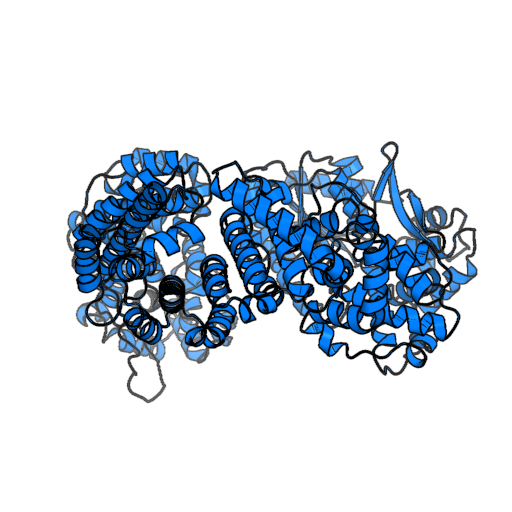-12.193 -12.185 -25.953 1.00 90.81 82 TRP A N 1
ATOM 649 C CA . TRP A 1 82 ? -13.149 -12.356 -27.048 1.00 90.81 82 TRP A CA 1
ATOM 650 C C . TRP A 1 82 ? -14.607 -12.364 -26.570 1.00 90.81 82 TRP A C 1
ATOM 652 O O . TRP A 1 82 ? -15.436 -11.667 -27.154 1.00 90.81 82 TRP A O 1
ATOM 662 N N . LEU A 1 83 ? -14.915 -13.092 -25.494 1.00 92.25 83 LEU A N 1
ATOM 663 C CA . LEU A 1 83 ? -16.241 -13.180 -24.879 1.00 92.25 83 LEU A CA 1
ATOM 664 C C . LEU A 1 83 ? -16.708 -11.802 -24.397 1.00 92.25 83 LEU A C 1
ATOM 666 O O . LEU A 1 83 ? -17.823 -11.374 -24.696 1.00 92.25 83 LEU A O 1
ATOM 670 N N . LEU A 1 84 ? -15.838 -11.084 -23.687 1.00 91.69 84 LEU A N 1
ATOM 671 C CA . LEU A 1 84 ? -16.126 -9.752 -23.168 1.00 91.69 84 LEU A CA 1
ATOM 672 C C . LEU A 1 84 ? -16.387 -8.751 -24.298 1.00 91.69 84 LEU A C 1
ATOM 674 O O . LEU A 1 84 ? -17.346 -7.987 -24.224 1.00 91.69 84 LEU A O 1
ATOM 678 N N . TRP A 1 85 ? -15.575 -8.772 -25.357 1.00 91.50 85 TRP A N 1
ATOM 679 C CA . TRP A 1 85 ? -15.679 -7.814 -26.459 1.00 91.50 85 TRP A CA 1
ATOM 680 C C . TRP A 1 85 ? -16.839 -8.095 -27.420 1.00 91.50 85 TRP A C 1
ATOM 682 O O . TRP A 1 85 ? -17.523 -7.168 -27.859 1.00 91.50 85 TRP A O 1
ATOM 692 N N . ASN A 1 86 ? -17.064 -9.363 -27.772 1.00 90.19 86 ASN A N 1
ATOM 693 C CA . ASN A 1 86 ? -18.000 -9.737 -28.836 1.00 90.19 86 ASN A CA 1
ATOM 694 C C . ASN A 1 86 ? -19.375 -10.163 -28.325 1.00 90.19 86 ASN A C 1
ATOM 696 O O . ASN A 1 86 ? -20.330 -10.145 -29.101 1.00 90.19 86 ASN A O 1
ATOM 700 N N . ARG A 1 87 ? -19.495 -10.558 -27.052 1.00 91.88 87 ARG A N 1
ATOM 701 C CA . ARG A 1 87 ? -20.745 -11.109 -26.517 1.00 91.88 87 ARG A CA 1
ATOM 702 C C . ARG A 1 87 ? -21.282 -10.339 -25.312 1.00 91.88 87 ARG A C 1
ATOM 704 O O . ARG A 1 87 ? -22.425 -9.900 -25.367 1.00 91.88 87 ARG A O 1
ATOM 711 N N . LEU A 1 88 ? -20.483 -10.161 -24.255 1.00 91.12 88 LEU A N 1
ATOM 712 C CA . LEU A 1 88 ? -20.978 -9.624 -22.976 1.00 91.12 88 LEU A CA 1
ATOM 713 C C . LEU A 1 88 ? -21.039 -8.092 -22.924 1.00 91.12 88 LEU A C 1
ATOM 715 O O . LEU A 1 88 ? -22.031 -7.549 -22.456 1.00 91.12 88 LEU A O 1
ATOM 719 N N . ARG A 1 89 ? -19.982 -7.407 -23.378 1.00 87.00 89 ARG A N 1
ATOM 720 C CA . ARG A 1 89 ? -19.816 -5.940 -23.349 1.00 87.00 89 ARG A CA 1
ATOM 721 C C . ARG A 1 89 ? -20.283 -5.256 -22.048 1.00 87.00 89 ARG A C 1
ATOM 723 O O . ARG A 1 89 ? -21.146 -4.384 -22.105 1.00 87.00 89 ARG A O 1
ATOM 730 N N . PRO A 1 90 ? -19.724 -5.624 -20.881 1.00 86.38 90 PRO A N 1
ATOM 731 C CA . PRO A 1 90 ? -20.064 -4.964 -19.622 1.00 86.38 90 PRO A CA 1
ATOM 732 C C . PRO A 1 90 ? -19.605 -3.496 -19.614 1.00 86.38 90 PRO A C 1
ATOM 734 O O . PRO A 1 90 ? -18.520 -3.180 -20.107 1.00 86.38 90 PRO A O 1
ATOM 737 N N . ASP A 1 91 ? -20.396 -2.621 -18.988 1.00 79.62 91 ASP A N 1
ATOM 738 C CA . ASP A 1 91 ? -20.073 -1.192 -18.836 1.00 79.62 91 ASP A CA 1
ATOM 739 C C . ASP A 1 91 ? -18.839 -0.958 -17.947 1.00 79.62 91 ASP A C 1
ATOM 741 O O . ASP A 1 91 ? -18.102 0.016 -18.114 1.00 79.62 91 ASP A O 1
ATOM 745 N N . ALA A 1 92 ? -18.604 -1.874 -17.006 1.00 84.31 92 ALA A N 1
ATOM 746 C CA . ALA A 1 92 ? -17.522 -1.833 -16.037 1.00 84.31 92 ALA A CA 1
ATOM 747 C C . ALA A 1 92 ? -17.002 -3.247 -15.748 1.00 84.31 92 ALA A C 1
ATOM 749 O O . ALA A 1 92 ? -17.783 -4.191 -15.593 1.00 84.31 92 ALA A O 1
ATOM 750 N N . VAL A 1 93 ? -15.680 -3.390 -15.648 1.00 87.69 93 VAL A N 1
ATOM 751 C CA . VAL A 1 93 ? -15.021 -4.657 -15.305 1.00 87.69 93 VAL A CA 1
ATOM 752 C C . VAL A 1 93 ? -14.092 -4.439 -14.118 1.00 87.69 93 VAL A C 1
ATOM 754 O O . VAL A 1 93 ? -13.359 -3.453 -14.084 1.00 87.69 93 VAL A O 1
ATOM 757 N N . ILE A 1 94 ? -14.087 -5.374 -13.170 1.00 86.81 94 ILE A N 1
ATOM 758 C CA . ILE A 1 94 ? -13.149 -5.411 -12.042 1.00 86.81 94 ILE A CA 1
ATOM 759 C C . ILE A 1 94 ? -12.165 -6.565 -12.292 1.00 86.81 94 ILE A C 1
ATOM 761 O O . ILE A 1 94 ? -12.488 -7.717 -11.990 1.00 86.81 94 ILE A O 1
ATOM 765 N N . PRO A 1 95 ? -10.996 -6.312 -12.914 1.00 82.75 95 PRO A N 1
ATOM 766 C CA . PRO A 1 95 ? -10.024 -7.355 -13.223 1.00 82.75 95 PRO A CA 1
ATOM 767 C C . PRO A 1 95 ? -9.154 -7.698 -12.006 1.00 82.75 95 PRO A C 1
ATOM 769 O O . PRO A 1 95 ? -8.421 -6.859 -11.488 1.00 82.75 95 PRO A O 1
ATOM 772 N N . LEU A 1 96 ? -9.163 -8.965 -11.605 1.00 79.75 96 LEU A N 1
ATOM 773 C CA . LEU A 1 96 ? -8.392 -9.512 -10.492 1.00 79.75 96 LEU A CA 1
ATOM 774 C C . LEU A 1 96 ? -7.357 -10.504 -11.036 1.00 79.75 96 LEU A C 1
ATOM 776 O O . LEU A 1 96 ? -7.702 -11.595 -11.486 1.00 79.75 96 LEU A O 1
ATOM 780 N N . ARG A 1 97 ? -6.080 -10.105 -11.047 1.00 68.88 97 ARG A N 1
ATOM 781 C CA . ARG A 1 97 ? -4.982 -10.860 -11.697 1.00 68.88 97 ARG A CA 1
ATOM 782 C C . ARG A 1 97 ? -3.995 -11.522 -10.739 1.00 68.88 97 ARG A C 1
ATOM 784 O O . ARG A 1 97 ? -3.076 -12.213 -11.176 1.00 68.88 97 ARG A O 1
ATOM 791 N N . ILE A 1 98 ? -4.167 -11.280 -9.449 1.00 63.31 98 ILE A N 1
ATOM 792 C CA . ILE A 1 98 ? -3.340 -11.799 -8.361 1.00 63.31 98 ILE A CA 1
ATOM 793 C C . ILE A 1 98 ? -4.250 -12.358 -7.274 1.00 63.31 98 ILE A C 1
ATOM 795 O O . ILE A 1 98 ? -5.454 -12.098 -7.285 1.00 63.31 98 ILE A O 1
ATOM 799 N N . SER A 1 99 ? -3.664 -13.106 -6.341 1.00 66.50 99 SER A N 1
ATOM 800 C CA . SER A 1 99 ? -4.416 -13.618 -5.203 1.00 66.50 99 SER A CA 1
ATOM 801 C C . SER A 1 99 ? -4.881 -12.498 -4.260 1.00 66.50 99 SER A C 1
ATOM 803 O O . SER A 1 99 ? -4.237 -11.442 -4.156 1.00 66.50 99 SER A O 1
ATOM 805 N N . LEU A 1 100 ? -6.025 -12.721 -3.613 1.00 66.81 100 LEU A N 1
ATOM 806 C CA . LEU A 1 100 ? -6.688 -11.763 -2.736 1.00 66.81 100 LEU A CA 1
ATOM 807 C C . LEU A 1 100 ? -6.325 -12.066 -1.277 1.00 66.81 100 LEU A C 1
ATOM 809 O O . LEU A 1 100 ? -6.803 -13.034 -0.694 1.00 66.81 100 LEU A O 1
ATOM 813 N N . ASP A 1 101 ? -5.493 -11.213 -0.683 1.00 64.75 101 ASP A N 1
ATOM 814 C CA . ASP A 1 101 ? -5.329 -11.170 0.773 1.00 64.75 101 ASP A CA 1
ATOM 815 C C . ASP A 1 101 ? -6.568 -10.545 1.441 1.00 64.75 101 ASP A C 1
ATOM 817 O O . ASP A 1 101 ? -7.449 -10.007 0.766 1.00 64.75 101 ASP A O 1
ATOM 821 N N . ASP A 1 102 ? -6.652 -10.617 2.770 1.00 58.28 102 ASP A N 1
ATOM 822 C CA . ASP A 1 102 ? -7.836 -10.166 3.514 1.00 58.28 102 ASP A CA 1
ATOM 823 C C . ASP A 1 102 ? -8.162 -8.682 3.282 1.00 58.28 102 ASP A C 1
ATOM 825 O O . ASP A 1 102 ? -9.333 -8.307 3.196 1.00 58.28 102 ASP A O 1
ATOM 829 N N . GLU A 1 103 ? -7.139 -7.844 3.091 1.00 57.81 103 GLU A N 1
ATOM 830 C CA . GLU A 1 103 ? -7.317 -6.426 2.774 1.00 57.81 103 GLU A CA 1
ATOM 831 C C . GLU A 1 103 ? -7.958 -6.251 1.387 1.00 57.81 103 GLU A C 1
ATOM 833 O O . GLU A 1 103 ? -8.965 -5.557 1.237 1.00 57.81 103 GLU A O 1
ATOM 838 N N . ARG A 1 104 ? -7.442 -6.944 0.361 1.00 64.31 104 ARG A N 1
ATOM 839 C CA . ARG A 1 104 ? -8.008 -6.932 -1.000 1.00 64.31 104 ARG A CA 1
ATOM 840 C C . ARG A 1 104 ? -9.401 -7.536 -1.073 1.00 64.31 104 ARG A C 1
ATOM 842 O O . ARG A 1 104 ? -10.202 -7.068 -1.881 1.00 64.31 104 ARG A O 1
ATOM 849 N N . ARG A 1 105 ? -9.703 -8.553 -0.264 1.00 74.75 105 ARG A N 1
ATOM 850 C CA . ARG A 1 105 ? -11.057 -9.119 -0.152 1.00 74.75 105 ARG A CA 1
ATOM 851 C C . ARG A 1 105 ? -12.028 -8.061 0.364 1.00 74.75 105 ARG A C 1
ATOM 853 O O . ARG A 1 105 ? -13.070 -7.847 -0.252 1.00 74.75 105 ARG A O 1
ATOM 860 N N . HIS A 1 106 ? -11.648 -7.340 1.419 1.00 65.62 106 HIS A N 1
ATOM 861 C CA . HIS A 1 106 ? -12.444 -6.234 1.949 1.00 65.62 106 HIS A CA 1
ATOM 862 C C . HIS A 1 106 ? -12.654 -5.125 0.904 1.00 65.62 106 HIS A C 1
ATOM 864 O O . HIS A 1 106 ? -13.792 -4.747 0.628 1.00 65.62 106 HIS A O 1
ATOM 870 N N . TYR A 1 107 ? -11.589 -4.684 0.223 1.00 68.31 107 TYR A N 1
ATOM 871 C CA . TYR A 1 107 ? -11.709 -3.675 -0.836 1.00 68.31 107 TYR A CA 1
ATOM 872 C C . TYR A 1 107 ? -12.565 -4.132 -2.017 1.00 68.31 107 TYR A C 1
ATOM 874 O O . TYR A 1 107 ? -13.327 -3.336 -2.562 1.00 68.31 107 TYR A O 1
ATOM 882 N N . LEU A 1 108 ? -12.462 -5.398 -2.435 1.00 75.69 108 LEU A N 1
ATOM 883 C CA . LEU A 1 108 ? -13.293 -5.908 -3.522 1.00 75.69 108 LEU A CA 1
ATOM 884 C C . LEU A 1 108 ? -14.774 -5.788 -3.167 1.00 75.69 108 LEU A C 1
ATOM 886 O O . LEU A 1 108 ? -15.546 -5.346 -4.015 1.00 75.69 108 LEU A O 1
ATOM 890 N N . LEU A 1 109 ? -15.155 -6.135 -1.931 1.00 73.62 109 LEU A N 1
ATOM 891 C CA . LEU A 1 109 ? -16.529 -5.985 -1.446 1.00 73.62 109 LEU A CA 1
ATOM 892 C C . LEU A 1 109 ? -16.993 -4.528 -1.544 1.00 73.62 109 LEU A C 1
ATOM 894 O O . LEU A 1 109 ? -18.063 -4.279 -2.104 1.00 73.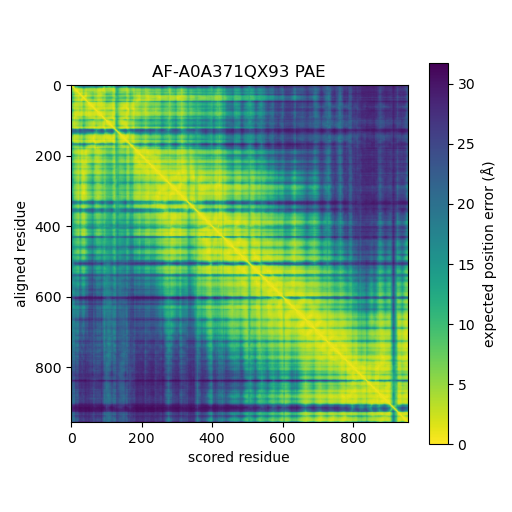62 109 LEU A O 1
ATOM 898 N N . ASP A 1 110 ? -16.169 -3.580 -1.091 1.00 67.12 110 ASP A N 1
ATOM 899 C CA . ASP A 1 110 ? -16.426 -2.135 -1.202 1.00 67.12 110 ASP A CA 1
ATOM 900 C C . ASP A 1 110 ? -16.653 -1.684 -2.645 1.00 67.12 110 ASP A C 1
ATOM 902 O O . ASP A 1 110 ? -17.589 -0.929 -2.928 1.00 67.12 110 ASP A O 1
ATOM 906 N N . VAL A 1 111 ? -15.840 -2.178 -3.579 1.00 71.69 111 VAL A N 1
ATOM 907 C CA . VAL A 1 111 ? -15.968 -1.847 -5.002 1.00 71.69 111 VAL A CA 1
ATOM 908 C C . VAL A 1 111 ? -17.246 -2.451 -5.588 1.00 71.69 111 VAL A C 1
ATOM 910 O O . VAL A 1 111 ? -18.031 -1.726 -6.199 1.00 71.69 111 VAL A O 1
ATOM 913 N N . VAL A 1 112 ? -17.517 -3.747 -5.396 1.00 80.06 112 VAL A N 1
ATOM 914 C CA . VAL A 1 112 ? -18.716 -4.381 -5.985 1.00 80.06 112 VAL A CA 1
ATOM 915 C C . VAL A 1 112 ? -20.017 -3.832 -5.399 1.00 80.06 112 VAL A C 1
ATOM 917 O O . VAL A 1 112 ? -21.039 -3.838 -6.075 1.00 80.06 112 VAL A O 1
ATOM 920 N N . MET A 1 113 ? -20.000 -3.310 -4.169 1.00 72.44 113 MET A N 1
ATOM 921 C CA . MET A 1 113 ? -21.149 -2.606 -3.588 1.00 72.44 113 MET A CA 1
ATOM 922 C C . MET A 1 113 ? -21.497 -1.318 -4.307 1.00 72.44 113 MET A C 1
ATOM 924 O O . MET A 1 113 ? -22.673 -1.006 -4.481 1.00 72.44 113 MET A O 1
ATOM 928 N N . GLN A 1 114 ? -20.477 -0.561 -4.691 1.00 72.25 114 GLN A N 1
ATOM 929 C CA . GLN A 1 114 ? -20.653 0.709 -5.384 1.00 72.25 114 GLN A CA 1
ATOM 930 C C . GLN A 1 114 ? -20.933 0.506 -6.873 1.00 72.25 114 GLN A C 1
ATOM 932 O O . GLN A 1 114 ? -21.592 1.334 -7.499 1.00 72.25 114 GLN A O 1
ATOM 937 N N . TYR A 1 115 ? -20.473 -0.619 -7.424 1.00 73.44 115 TYR A N 1
ATOM 938 C CA . TYR A 1 115 ? -20.640 -0.997 -8.822 1.00 73.44 115 TYR A CA 1
ATOM 939 C C . TYR A 1 115 ? -21.293 -2.387 -8.945 1.00 73.44 115 TYR A C 1
ATOM 941 O O . TYR A 1 115 ? -20.673 -3.304 -9.484 1.00 73.44 115 TYR A O 1
ATOM 949 N N . PRO A 1 116 ? -22.554 -2.571 -8.503 1.00 67.69 116 PRO A N 1
ATOM 950 C CA . PRO A 1 116 ? -23.205 -3.889 -8.462 1.00 67.69 116 PRO A CA 1
ATOM 951 C C . PRO A 1 116 ? -23.416 -4.521 -9.847 1.00 67.69 116 PRO A C 1
ATOM 953 O O . PRO A 1 116 ? -23.593 -5.729 -9.963 1.00 67.69 116 PRO A O 1
ATOM 956 N N . ASN A 1 117 ? -23.361 -3.711 -10.909 1.00 79.50 117 ASN A N 1
ATOM 957 C CA . ASN A 1 117 ? -23.460 -4.169 -12.296 1.00 79.50 117 ASN A CA 1
ATOM 958 C C . ASN A 1 117 ? -22.091 -4.440 -12.947 1.00 79.50 117 ASN A C 1
ATOM 960 O O . ASN A 1 117 ? -22.044 -4.827 -14.115 1.00 79.50 117 ASN A O 1
ATOM 964 N N . ALA A 1 118 ? -20.979 -4.206 -12.242 1.00 84.31 118 ALA A N 1
ATOM 965 C CA . ALA A 1 118 ? -19.659 -4.515 -12.773 1.00 84.31 118 ALA A CA 1
ATOM 966 C C . ALA A 1 118 ? -19.439 -6.031 -12.822 1.00 84.31 118 ALA A C 1
ATOM 968 O O . ALA A 1 118 ? -19.851 -6.777 -11.932 1.00 84.31 118 ALA A O 1
ATOM 969 N N . LEU A 1 119 ? -18.751 -6.483 -13.867 1.00 92.56 119 LEU A N 1
ATOM 970 C CA . LEU A 1 119 ? -18.324 -7.870 -13.987 1.00 92.56 119 LEU A CA 1
ATOM 971 C C . LEU A 1 119 ? -16.974 -8.049 -13.288 1.00 92.56 119 LEU A C 1
ATOM 973 O O . LEU A 1 119 ? -15.981 -7.436 -13.688 1.00 92.56 119 LEU A O 1
ATOM 977 N N . VAL A 1 120 ? -16.912 -8.917 -12.284 1.00 92.75 120 VAL A N 1
ATOM 978 C CA . VAL A 1 120 ? -15.650 -9.333 -11.666 1.00 92.75 120 VAL A CA 1
ATOM 979 C C . VAL A 1 120 ? -14.999 -10.388 -12.555 1.00 92.75 120 VAL A C 1
ATOM 981 O O . VAL A 1 120 ? -15.592 -11.426 -12.851 1.00 92.75 120 VAL A O 1
ATOM 984 N N . LEU A 1 121 ? -13.770 -10.122 -12.989 1.00 91.12 121 LEU A N 1
ATOM 985 C CA . LEU A 1 121 ? -12.997 -11.018 -13.842 1.00 91.12 121 LEU A CA 1
ATOM 986 C C . LEU A 1 121 ? -11.753 -11.488 -13.092 1.00 91.12 121 LEU A C 1
ATOM 988 O O . LEU A 1 121 ? -10.775 -10.749 -13.001 1.00 91.12 121 LEU A O 1
ATOM 992 N N . TYR A 1 122 ? -11.781 -12.712 -12.577 1.00 89.12 122 TYR A N 1
ATOM 993 C CA . TYR A 1 122 ? -10.649 -13.318 -11.881 1.00 89.12 122 TYR A CA 1
ATOM 994 C C . TYR A 1 122 ? -9.835 -14.184 -12.845 1.00 89.12 122 TYR A C 1
ATOM 996 O O . TYR A 1 122 ? -10.281 -15.232 -13.296 1.00 89.12 122 TYR A O 1
ATOM 1004 N N . ASP A 1 123 ? -8.633 -13.740 -13.184 1.00 81.19 123 ASP A N 1
ATOM 1005 C CA . ASP A 1 123 ? -7.677 -14.482 -14.010 1.00 81.19 123 ASP A CA 1
ATOM 1006 C C . ASP A 1 123 ? -6.317 -14.402 -13.319 1.00 81.19 123 ASP A C 1
ATOM 1008 O O . ASP A 1 123 ? -5.465 -13.590 -13.711 1.00 81.19 123 ASP A O 1
ATOM 1012 N N . PRO A 1 124 ? -6.129 -15.167 -12.224 1.00 71.19 124 PRO A N 1
ATOM 1013 C CA . PRO A 1 124 ? -4.853 -15.221 -11.554 1.00 71.19 124 PRO A CA 1
ATOM 1014 C C . PRO A 1 124 ? -3.870 -15.828 -12.551 1.00 71.19 124 PRO A C 1
ATOM 1016 O O . PRO A 1 124 ? -3.847 -17.033 -12.805 1.00 71.19 124 PRO A O 1
ATOM 1019 N N . SER A 1 125 ? -3.010 -14.977 -13.094 1.00 56.91 125 SER A N 1
ATOM 1020 C CA . SER A 1 125 ? -1.853 -15.382 -13.881 1.00 56.91 125 SER A CA 1
ATOM 1021 C C . SER A 1 125 ? -0.594 -15.142 -13.044 1.00 56.91 125 SER A C 1
ATOM 1023 O O . SER A 1 125 ? 0.138 -14.187 -13.319 1.00 56.91 125 SER A O 1
ATOM 1025 N N . PRO A 1 126 ? -0.313 -15.946 -11.995 1.00 47.28 126 PRO A N 1
ATOM 1026 C CA . PRO A 1 126 ? 0.932 -15.807 -11.263 1.00 47.28 126 PRO A CA 1
ATOM 1027 C C . PRO A 1 126 ? 2.101 -16.019 -12.233 1.00 47.28 126 PRO A C 1
ATOM 1029 O O . PRO A 1 126 ? 2.098 -17.005 -12.975 1.00 47.28 126 PRO A O 1
ATOM 1032 N N . PRO A 1 127 ? 3.140 -15.168 -12.200 1.00 41.62 127 PRO A N 1
ATOM 1033 C CA . PRO A 1 127 ? 4.399 -15.440 -12.896 1.00 41.62 127 PRO A CA 1
ATOM 1034 C C . PRO A 1 127 ? 4.997 -16.799 -12.490 1.00 41.62 127 PRO A C 1
ATOM 1036 O O . PRO A 1 127 ? 5.659 -17.449 -13.287 1.00 41.62 127 PRO A O 1
ATOM 1039 N N . VAL A 1 128 ? 4.703 -17.234 -11.258 1.00 41.25 128 VAL A N 1
ATOM 1040 C CA . VAL A 1 128 ? 5.160 -18.480 -10.622 1.00 41.25 128 VAL A CA 1
ATOM 1041 C C . VAL A 1 128 ? 4.337 -19.703 -11.042 1.00 41.25 128 VAL A C 1
ATOM 1043 O O . VAL A 1 128 ? 4.794 -20.833 -10.925 1.00 41.25 128 VAL A O 1
ATOM 1046 N N . ALA A 1 129 ? 3.136 -19.518 -11.604 1.00 36.19 129 ALA A N 1
ATOM 1047 C CA . ALA A 1 129 ? 2.250 -20.623 -11.978 1.00 36.19 129 ALA A CA 1
ATOM 1048 C C . ALA A 1 129 ? 2.719 -21.383 -13.226 1.00 36.19 129 ALA A C 1
ATOM 1050 O O . ALA A 1 129 ? 1.955 -22.150 -13.795 1.00 36.19 129 ALA A O 1
ATOM 1051 N N . PHE A 1 130 ? 3.949 -21.176 -13.680 1.00 40.94 130 PHE A N 1
ATOM 1052 C CA . PHE A 1 130 ? 4.555 -21.895 -14.793 1.00 40.94 130 PHE A CA 1
ATOM 1053 C C . PHE A 1 130 ? 5.859 -22.607 -14.385 1.00 40.94 130 PHE A C 1
ATOM 1055 O O . PHE A 1 130 ? 6.425 -23.306 -15.214 1.00 40.94 130 PHE A O 1
ATOM 1062 N N . ASP A 1 131 ? 6.272 -22.511 -13.114 1.00 40.25 131 ASP A N 1
ATOM 1063 C CA . ASP A 1 131 ? 7.402 -23.250 -12.539 1.00 40.25 131 ASP A CA 1
ATOM 1064 C C . ASP A 1 131 ? 6.864 -24.397 -11.654 1.00 40.25 131 ASP A C 1
ATOM 1066 O O . ASP A 1 131 ? 5.997 -24.180 -10.802 1.00 40.25 131 ASP A O 1
ATOM 1070 N N . GLU A 1 132 ? 7.313 -25.640 -11.863 1.00 38.03 132 GLU A N 1
ATOM 1071 C CA . GLU A 1 132 ? 6.829 -26.807 -11.094 1.00 38.03 132 GLU A CA 1
ATOM 1072 C C . GLU A 1 132 ? 7.213 -26.729 -9.605 1.00 38.03 132 GLU A C 1
ATOM 1074 O O . GLU A 1 132 ? 6.516 -27.288 -8.760 1.00 38.03 132 GLU A O 1
ATOM 1079 N N . TRP A 1 133 ? 8.284 -26.004 -9.263 1.00 36.41 133 TRP A N 1
ATOM 1080 C CA . TRP A 1 133 ? 8.852 -25.979 -7.911 1.00 36.41 133 TRP A CA 1
ATOM 1081 C C . TRP A 1 133 ? 8.086 -25.137 -6.875 1.00 36.41 133 TRP A C 1
ATOM 1083 O O . TRP A 1 133 ? 8.348 -25.287 -5.684 1.00 36.41 133 TRP A O 1
ATOM 1093 N N . GLU A 1 134 ? 7.124 -24.301 -7.279 1.00 46.16 134 GLU A N 1
ATOM 1094 C CA . GLU A 1 134 ? 6.359 -23.431 -6.360 1.00 46.16 134 GLU A CA 1
ATOM 1095 C C . GLU A 1 134 ? 4.829 -23.520 -6.556 1.00 46.16 134 GLU A C 1
ATOM 1097 O O . GLU A 1 134 ? 4.069 -22.785 -5.924 1.00 46.16 134 GLU A O 1
ATOM 1102 N N . PHE A 1 135 ? 4.340 -24.451 -7.387 1.00 45.84 135 PHE A N 1
ATOM 110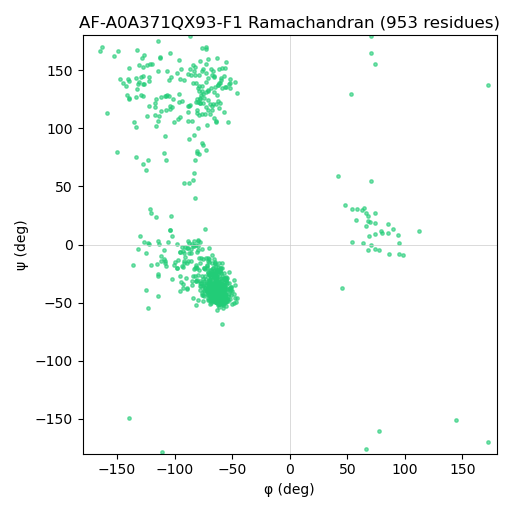3 C CA . PHE A 1 135 ? 2.914 -24.557 -7.723 1.00 45.84 135 PHE A CA 1
ATOM 1104 C C . PHE A 1 135 ? 2.003 -24.813 -6.506 1.00 45.84 135 PHE A C 1
ATOM 1106 O O . PHE A 1 135 ? 0.916 -24.237 -6.422 1.00 45.84 135 PHE A O 1
ATOM 1113 N N . GLU A 1 136 ? 2.454 -25.605 -5.529 1.00 47.59 136 GLU A N 1
ATOM 1114 C CA . GLU A 1 136 ? 1.689 -25.887 -4.303 1.00 47.59 136 GLU A CA 1
ATOM 1115 C C . GLU A 1 136 ? 1.469 -24.637 -3.434 1.00 47.59 136 GLU A C 1
ATOM 1117 O O . GLU A 1 136 ? 0.404 -24.490 -2.834 1.00 47.59 136 GLU A O 1
ATOM 1122 N N . GLN A 1 137 ? 2.421 -23.694 -3.414 1.00 50.41 137 GLN A N 1
ATOM 1123 C CA . GLN A 1 137 ? 2.302 -22.444 -2.645 1.00 50.41 137 GLN A CA 1
ATOM 1124 C C . GLN A 1 137 ? 1.290 -21.466 -3.262 1.00 50.41 137 GLN A C 1
ATOM 1126 O O . GLN A 1 137 ? 0.804 -20.565 -2.585 1.00 50.41 137 GLN A O 1
ATOM 1131 N N . VAL A 1 138 ? 0.956 -21.655 -4.541 1.00 55.84 138 VAL A N 1
ATOM 1132 C CA . VAL A 1 138 ? 0.068 -20.785 -5.325 1.00 55.84 138 VAL A CA 1
ATOM 1133 C C . VAL A 1 138 ? -1.334 -21.381 -5.476 1.00 55.84 138 VAL A C 1
ATOM 1135 O O . VAL A 1 138 ? -2.314 -20.643 -5.559 1.00 55.84 138 VAL A O 1
ATOM 1138 N N . ALA A 1 139 ? -1.454 -22.710 -5.480 1.00 61.25 139 ALA A N 1
ATOM 1139 C CA . ALA A 1 139 ? -2.736 -23.391 -5.631 1.00 61.25 139 ALA A CA 1
ATOM 1140 C C . ALA A 1 139 ? -3.676 -23.174 -4.429 1.00 61.25 139 ALA A C 1
ATOM 1142 O O . ALA A 1 139 ? -4.875 -22.977 -4.623 1.00 61.25 139 ALA A O 1
ATOM 1143 N N . ALA A 1 140 ? -3.143 -23.164 -3.201 1.00 64.12 140 ALA A N 1
ATOM 1144 C CA . ALA A 1 140 ? -3.949 -22.971 -1.993 1.00 64.12 140 ALA A CA 1
ATOM 1145 C C . ALA A 1 140 ? -4.601 -21.569 -1.904 1.00 64.12 140 ALA A C 1
ATOM 1147 O O . ALA A 1 140 ? -5.813 -21.513 -1.693 1.00 64.12 140 ALA A O 1
ATOM 1148 N N . PRO A 1 141 ? -3.890 -20.450 -2.154 1.00 70.56 141 PRO A N 1
ATOM 1149 C CA . PRO A 1 141 ? -4.517 -19.125 -2.189 1.00 70.56 141 PRO A CA 1
ATOM 1150 C C . PRO A 1 141 ? -5.595 -18.969 -3.273 1.00 70.56 141 PRO A C 1
ATOM 1152 O O . PRO A 1 141 ? -6.662 -18.427 -3.008 1.00 70.56 141 PRO A O 1
ATOM 1155 N N . VAL A 1 142 ? -5.371 -19.497 -4.484 1.00 76.31 142 VAL A N 1
ATOM 1156 C CA . VAL A 1 142 ? -6.363 -19.418 -5.576 1.00 76.31 142 VAL A CA 1
ATOM 1157 C C . VAL A 1 142 ? -7.634 -20.194 -5.231 1.00 76.31 142 VAL A C 1
ATOM 1159 O O . VAL A 1 142 ? -8.738 -19.764 -5.556 1.00 76.31 142 VAL A O 1
ATOM 1162 N N . LEU A 1 143 ? -7.498 -21.334 -4.552 1.00 77.81 143 LEU A N 1
ATOM 1163 C CA . LEU A 1 143 ? -8.630 -22.101 -4.047 1.00 77.81 143 LEU A CA 1
ATOM 1164 C C . LEU A 1 143 ? -9.473 -21.293 -3.048 1.00 77.81 143 LEU A C 1
ATOM 1166 O O . LEU A 1 143 ? -10.702 -21.314 -3.123 1.00 77.81 143 LEU A O 1
ATOM 1170 N N . GLU A 1 144 ? -8.829 -20.604 -2.109 1.00 78.88 144 GLU A N 1
ATOM 1171 C CA . GLU A 1 144 ? -9.522 -19.728 -1.159 1.00 78.88 144 GLU A CA 1
ATOM 1172 C C . GLU A 1 144 ? -10.207 -18.558 -1.867 1.00 78.88 144 GLU A C 1
ATOM 1174 O O . GLU A 1 144 ? -11.368 -18.265 -1.581 1.00 78.88 144 GLU A O 1
ATOM 1179 N N . ASP A 1 145 ? -9.538 -17.956 -2.850 1.00 85.50 145 ASP A N 1
ATOM 1180 C CA . ASP A 1 145 ? -10.104 -16.874 -3.654 1.00 85.50 145 ASP A CA 1
ATOM 1181 C C . ASP A 1 145 ? -11.346 -17.332 -4.425 1.00 85.50 145 ASP A C 1
ATOM 1183 O O . ASP A 1 145 ? -12.339 -16.614 -4.456 1.00 85.50 145 ASP A O 1
ATOM 1187 N N . LEU A 1 146 ? -11.348 -18.539 -5.004 1.00 87.06 146 LEU A N 1
ATOM 1188 C CA . LEU A 1 146 ? -12.525 -19.084 -5.693 1.00 87.06 146 LEU A CA 1
ATOM 1189 C C . LEU A 1 146 ? -13.722 -19.295 -4.755 1.00 87.06 146 LEU A C 1
ATOM 1191 O O . LEU A 1 146 ? -14.858 -19.152 -5.206 1.00 87.06 146 LEU A O 1
ATOM 1195 N N . LYS A 1 147 ? -13.492 -19.634 -3.480 1.00 85.62 147 LYS A N 1
ATOM 1196 C CA . LYS A 1 147 ? -14.569 -19.743 -2.480 1.00 85.62 147 LYS A CA 1
ATOM 1197 C C . LYS A 1 147 ? -15.113 -18.368 -2.116 1.00 85.62 147 LYS A C 1
ATOM 1199 O O . LYS A 1 147 ? -16.316 -18.154 -2.170 1.00 85.62 147 LYS A O 1
ATOM 1204 N N . PHE A 1 148 ? -14.224 -17.420 -1.837 1.00 84.75 148 PHE A N 1
ATOM 1205 C CA . PHE A 1 148 ? -14.611 -16.039 -1.566 1.00 84.75 148 PHE A CA 1
ATOM 1206 C C . PHE A 1 148 ? -15.370 -15.412 -2.749 1.00 84.75 148 PHE A C 1
ATOM 1208 O O . PHE A 1 148 ? -16.368 -14.723 -2.573 1.00 84.75 148 PHE A O 1
ATOM 1215 N N . LEU A 1 149 ? -14.948 -15.689 -3.981 1.00 90.06 149 LEU A N 1
ATOM 1216 C CA . LEU A 1 149 ? -15.615 -15.196 -5.184 1.00 90.06 149 LEU A CA 1
ATOM 1217 C C . LEU A 1 149 ? -16.987 -15.842 -5.434 1.00 90.06 149 LEU A C 1
ATOM 1219 O O . LEU A 1 149 ? -17.840 -15.202 -6.051 1.00 90.06 149 LEU A O 1
ATOM 1223 N N . GLU A 1 150 ? -17.228 -17.061 -4.938 1.00 89.19 150 GLU A N 1
ATOM 1224 C CA . GLU A 1 150 ? -18.580 -17.636 -4.894 1.00 89.19 150 GLU A CA 1
ATOM 1225 C C . GLU A 1 150 ? -19.491 -16.771 -4.010 1.00 89.19 150 GLU A C 1
ATOM 1227 O O . GLU A 1 150 ? -20.599 -16.446 -4.426 1.00 89.19 150 GLU A O 1
ATOM 1232 N N . GLU A 1 151 ? -19.011 -16.302 -2.855 1.00 85.50 151 GLU A N 1
ATOM 1233 C CA . GLU A 1 151 ? -19.758 -15.382 -1.979 1.00 85.50 151 GLU A CA 1
ATOM 1234 C C . GLU A 1 151 ? -19.976 -14.014 -2.653 1.00 85.50 151 GLU A C 1
ATOM 1236 O O . GLU A 1 151 ? -21.083 -13.476 -2.654 1.00 85.50 151 GLU A O 1
ATOM 1241 N N . VAL A 1 152 ? -18.957 -13.467 -3.331 1.00 84.56 152 VAL A N 1
ATOM 1242 C CA . VAL A 1 152 ? -19.080 -12.213 -4.108 1.00 84.56 152 VAL A CA 1
ATOM 1243 C C . VAL A 1 152 ? -20.134 -12.328 -5.219 1.00 84.56 152 VAL A C 1
ATOM 1245 O O . VAL A 1 152 ? -20.776 -11.327 -5.564 1.00 84.56 152 VAL A O 1
ATOM 1248 N N . SER A 1 153 ? -20.362 -13.533 -5.755 1.00 88.38 153 SER A N 1
ATOM 1249 C CA . SER A 1 153 ? -21.353 -13.769 -6.812 1.00 88.38 153 SER A CA 1
ATOM 1250 C C . SER A 1 153 ? -22.805 -13.521 -6.383 1.00 88.38 153 SER A C 1
ATOM 1252 O O . SER A 1 153 ? -23.695 -13.319 -7.218 1.00 88.38 153 SER A O 1
ATOM 1254 N N . GLU A 1 154 ? -23.057 -13.437 -5.073 1.00 82.50 154 GLU A N 1
ATOM 1255 C CA . GLU A 1 154 ? -24.347 -13.006 -4.536 1.00 82.50 154 GLU A CA 1
ATOM 1256 C C . GLU A 1 154 ? -24.653 -11.532 -4.849 1.00 82.50 154 GLU A C 1
ATOM 1258 O O . GLU A 1 154 ? -25.819 -11.117 -4.869 1.00 82.50 154 GLU A O 1
ATOM 1263 N N . ILE A 1 155 ? -23.624 -10.742 -5.155 1.00 77.44 155 ILE A N 1
ATOM 1264 C CA . ILE A 1 155 ? -23.700 -9.289 -5.324 1.00 77.44 155 ILE A CA 1
ATOM 1265 C C . ILE A 1 155 ? -23.402 -8.884 -6.766 1.00 77.44 155 ILE A C 1
ATOM 1267 O O . ILE A 1 155 ? -24.119 -8.051 -7.314 1.00 77.44 155 ILE A O 1
ATOM 1271 N N . ALA A 1 156 ? -22.369 -9.463 -7.376 1.00 86.88 156 ALA A N 1
ATOM 1272 C CA . ALA A 1 156 ? -21.896 -9.112 -8.712 1.00 86.88 156 ALA A CA 1
ATOM 1273 C C . ALA A 1 156 ? -21.763 -10.358 -9.591 1.00 86.88 156 ALA A C 1
ATOM 1275 O O . ALA A 1 156 ? -21.684 -11.475 -9.098 1.00 86.88 156 ALA A O 1
ATOM 1276 N N . SER A 1 157 ? -21.729 -10.186 -10.912 1.00 93.44 157 SER A N 1
ATOM 1277 C CA . SER A 1 157 ? -21.411 -11.308 -11.804 1.00 93.44 157 SER A CA 1
ATOM 1278 C C . SER A 1 157 ? -19.910 -11.588 -11.768 1.00 93.44 157 SER A C 1
ATOM 1280 O O . SER A 1 157 ? -19.112 -10.654 -11.843 1.00 93.44 157 SER A O 1
ATOM 1282 N N . VAL A 1 158 ? -19.523 -12.859 -11.692 1.00 94.19 158 VAL A N 1
ATOM 1283 C CA . VAL A 1 158 ? -18.127 -13.288 -11.573 1.00 94.19 158 VAL A CA 1
ATOM 1284 C C . VAL A 1 158 ? -17.789 -14.312 -12.656 1.00 94.19 158 VAL A C 1
ATOM 1286 O O . VAL A 1 158 ? -18.455 -15.340 -12.798 1.00 94.19 158 VAL A O 1
ATOM 1289 N N . ILE A 1 159 ? -16.707 -14.063 -13.396 1.00 94.69 159 ILE A N 1
ATOM 1290 C CA . ILE A 1 159 ? -16.055 -15.070 -14.239 1.00 94.69 159 ILE A CA 1
ATOM 1291 C C . ILE A 1 159 ? -14.638 -15.294 -13.718 1.00 94.69 159 ILE A C 1
ATOM 1293 O O . ILE A 1 159 ? -13.830 -14.367 -13.686 1.00 94.69 159 ILE A O 1
ATOM 1297 N N . ALA A 1 160 ? -14.326 -16.536 -13.359 1.00 91.00 160 ALA A N 1
ATOM 1298 C CA . ALA A 1 160 ? -12.988 -16.966 -12.979 1.00 91.00 160 ALA A CA 1
ATOM 1299 C C . ALA A 1 160 ? -12.377 -17.848 -14.075 1.00 91.00 160 ALA A C 1
ATOM 1301 O O . ALA A 1 160 ? -12.990 -18.831 -14.477 1.00 91.00 160 ALA A O 1
ATOM 1302 N N . ALA A 1 161 ? -11.169 -17.553 -14.550 1.00 88.19 161 ALA A N 1
ATOM 1303 C CA . ALA A 1 161 ? -10.408 -18.429 -15.438 1.00 88.19 161 ALA A CA 1
ATOM 1304 C C . ALA A 1 161 ? -9.181 -18.970 -14.710 1.00 88.19 161 ALA A C 1
ATOM 1306 O O . ALA A 1 161 ? -8.271 -18.222 -14.369 1.00 88.19 161 ALA A O 1
ATOM 1307 N N . VAL A 1 162 ? -9.137 -20.285 -14.493 1.00 83.12 162 VAL A N 1
ATOM 1308 C CA . VAL A 1 162 ? -8.097 -20.924 -13.675 1.00 83.12 162 VAL A CA 1
ATOM 1309 C C . VAL A 1 162 ? -7.467 -22.132 -14.374 1.00 83.12 162 VAL A C 1
ATOM 1311 O O . VAL A 1 162 ? -8.077 -22.741 -15.264 1.00 83.12 162 VAL A O 1
ATOM 1314 N N . PRO A 1 163 ? -6.217 -22.487 -14.034 1.00 78.00 163 PRO A N 1
ATOM 1315 C CA . PRO A 1 163 ? -5.633 -23.754 -14.453 1.00 78.00 163 PRO A CA 1
ATOM 1316 C C . PRO A 1 163 ? -6.436 -24.938 -13.889 1.00 78.00 163 PRO A C 1
ATOM 1318 O O . PRO A 1 163 ? -6.855 -24.909 -12.730 1.00 78.00 163 PRO A O 1
ATOM 1321 N N . SER A 1 164 ? -6.650 -25.985 -14.693 1.00 75.75 164 SER A N 1
ATOM 1322 C CA . SER A 1 164 ? -7.368 -27.201 -14.265 1.00 75.75 164 SER A CA 1
ATOM 1323 C C . SER A 1 164 ? -6.736 -27.876 -13.046 1.00 75.75 164 SER A C 1
ATOM 1325 O O . SER A 1 164 ? -7.419 -28.573 -12.308 1.00 75.75 164 SER A O 1
ATOM 1327 N N . GLU A 1 165 ? -5.444 -27.656 -12.834 1.00 69.81 165 GLU A N 1
ATOM 1328 C CA . GLU A 1 165 ? -4.641 -28.219 -11.755 1.00 69.81 165 GLU A CA 1
ATOM 1329 C C . GLU A 1 165 ? -4.913 -27.554 -10.388 1.00 69.81 165 GLU A C 1
ATOM 1331 O O . GLU A 1 165 ? -4.471 -28.071 -9.367 1.00 69.81 165 GLU A O 1
ATOM 1336 N N . VAL A 1 166 ? -5.614 -26.411 -10.359 1.00 65.56 166 VAL A N 1
ATOM 1337 C CA . VAL A 1 166 ? -5.877 -25.604 -9.147 1.00 65.56 166 VAL A CA 1
ATOM 1338 C C . VAL A 1 166 ? -7.336 -25.700 -8.680 1.00 65.56 166 VAL A C 1
ATOM 1340 O O . VAL A 1 166 ? -7.653 -25.380 -7.536 1.00 65.56 166 VAL A O 1
ATOM 1343 N N . ALA A 1 167 ? -8.250 -26.131 -9.551 1.00 62.84 167 ALA A N 1
ATOM 1344 C CA . ALA A 1 167 ? -9.669 -26.137 -9.230 1.00 62.84 167 ALA A CA 1
ATOM 1345 C C . ALA A 1 167 ? -10.005 -27.298 -8.270 1.00 62.84 167 ALA A C 1
ATOM 1347 O O . ALA A 1 167 ? -9.795 -28.462 -8.626 1.00 62.84 167 ALA A O 1
ATOM 1348 N N . PRO A 1 168 ? -10.568 -27.029 -7.075 1.00 52.03 168 PRO A N 1
ATOM 1349 C CA . PRO A 1 168 ? -11.066 -28.094 -6.216 1.00 52.03 168 PRO A CA 1
ATOM 1350 C C . PRO A 1 168 ? -12.239 -28.730 -6.961 1.00 52.03 168 PRO A C 1
ATOM 1352 O O . PRO A 1 168 ? -13.116 -28.020 -7.461 1.00 52.03 168 PRO A O 1
ATOM 1355 N N . GLY A 1 169 ? -12.267 -30.054 -7.072 1.00 62.31 169 GLY A N 1
ATOM 1356 C CA . GLY A 1 169 ? -13.261 -30.739 -7.902 1.00 62.31 169 GLY A CA 1
ATOM 1357 C C . GLY A 1 169 ? -14.704 -30.247 -7.696 1.00 62.31 169 GLY A C 1
ATOM 1358 O O . GLY A 1 169 ? -15.438 -30.129 -8.665 1.00 62.31 169 GLY A O 1
ATOM 1359 N N . GLU A 1 170 ? -15.097 -29.861 -6.480 1.00 67.12 170 GLU A N 1
ATOM 1360 C CA . GLU A 1 170 ? -16.459 -29.415 -6.152 1.00 67.12 170 GLU A CA 1
ATOM 1361 C C . GLU A 1 170 ? -16.901 -28.112 -6.856 1.00 67.12 170 GLU A C 1
ATOM 1363 O O . GLU A 1 170 ? -17.981 -28.074 -7.447 1.00 67.12 170 GLU A O 1
ATOM 1368 N N . ILE A 1 171 ? -16.056 -27.070 -6.889 1.00 72.50 171 ILE A N 1
ATOM 1369 C CA . ILE A 1 171 ? -16.371 -25.804 -7.585 1.00 72.50 171 ILE A CA 1
ATOM 1370 C C . ILE A 1 171 ? -16.406 -26.032 -9.101 1.00 72.50 171 ILE A C 1
ATOM 1372 O O . ILE A 1 171 ? -17.308 -25.549 -9.789 1.00 72.50 171 ILE A O 1
ATOM 1376 N N . ALA A 1 172 ? -15.457 -26.813 -9.627 1.00 69.00 172 ALA A N 1
ATOM 1377 C CA . ALA A 1 172 ? -15.414 -27.157 -11.047 1.00 69.00 172 ALA A CA 1
ATOM 1378 C C . ALA A 1 172 ? -16.610 -28.024 -11.479 1.00 69.00 172 ALA A C 1
ATOM 1380 O O . ALA A 1 172 ? -17.116 -27.862 -12.585 1.00 69.00 172 ALA A O 1
ATOM 1381 N N . LEU A 1 173 ? -17.111 -28.912 -10.619 1.00 71.75 173 LEU A N 1
ATOM 1382 C CA . LEU A 1 173 ? -18.301 -29.717 -10.907 1.00 71.75 173 LEU A CA 1
ATOM 1383 C C . LEU A 1 173 ? -19.576 -28.863 -10.946 1.00 71.75 173 LEU A C 1
ATOM 1385 O O . LEU A 1 173 ? -20.448 -29.100 -11.782 1.00 71.75 173 LEU A O 1
ATOM 1389 N N . LYS A 1 174 ? -19.682 -27.862 -10.065 1.00 80.31 174 LYS A N 1
ATOM 1390 C CA . LYS A 1 174 ? -20.875 -27.015 -9.927 1.00 80.31 174 LYS A CA 1
ATOM 1391 C C . LYS A 1 174 ? -20.920 -25.895 -10.975 1.00 80.31 174 LYS A C 1
ATOM 1393 O O . LYS A 1 174 ? -21.893 -25.784 -11.724 1.00 80.31 174 LYS A O 1
ATOM 1398 N N . TYR A 1 175 ? -19.843 -25.120 -11.096 1.00 83.19 175 TYR A N 1
ATOM 1399 C CA . TYR A 1 175 ? -19.786 -23.897 -11.914 1.00 83.19 175 TYR A CA 1
ATOM 1400 C C . TYR A 1 175 ? -18.836 -23.990 -13.112 1.00 83.19 175 TYR A C 1
ATOM 1402 O O . TYR A 1 175 ? -18.692 -23.023 -13.866 1.00 83.19 175 TYR A O 1
ATOM 1410 N N . GLY A 1 176 ? -18.178 -25.136 -13.295 1.00 83.81 176 GLY A N 1
ATOM 1411 C CA . GLY A 1 176 ? -17.110 -25.290 -14.271 1.00 83.81 176 GLY A CA 1
ATOM 1412 C C . GLY A 1 176 ? -17.575 -25.333 -15.725 1.00 83.81 176 GLY A C 1
ATOM 1413 O O . GLY A 1 176 ? -18.545 -26.007 -16.081 1.00 83.81 176 GLY A O 1
ATOM 1414 N N . VAL A 1 177 ? -16.802 -24.672 -16.581 1.00 87.00 177 VAL A N 1
ATOM 1415 C CA . VAL A 1 177 ? -16.756 -24.866 -18.031 1.00 87.00 177 VAL A CA 1
ATOM 1416 C C . VAL A 1 177 ? -15.352 -25.356 -18.371 1.00 87.00 177 VAL A C 1
ATOM 1418 O O . VAL A 1 177 ? -14.366 -24.667 -18.105 1.00 87.00 177 VAL A O 1
ATOM 1421 N N . VAL A 1 178 ? -15.252 -26.562 -18.934 1.00 84.00 178 VAL A N 1
ATOM 1422 C CA . VAL A 1 178 ? -13.962 -27.142 -19.329 1.00 84.00 178 VAL A CA 1
ATOM 1423 C C . VAL A 1 178 ? -13.507 -26.514 -20.641 1.00 84.00 178 VAL A C 1
ATOM 1425 O O . VAL A 1 178 ? -14.192 -26.607 -21.657 1.00 84.00 178 VAL A O 1
ATOM 1428 N N . PHE A 1 179 ? -12.329 -25.900 -20.624 1.00 83.50 179 PHE A N 1
ATOM 1429 C CA . PHE A 1 179 ? -11.706 -25.280 -21.781 1.00 83.50 179 PHE A CA 1
ATOM 1430 C C . PHE A 1 179 ? -10.629 -26.205 -22.365 1.00 83.50 179 PHE A C 1
ATOM 1432 O O . PHE A 1 179 ? -9.533 -26.320 -21.807 1.00 83.50 179 PHE A O 1
ATOM 1439 N N . ASP A 1 180 ? -10.924 -26.834 -23.508 1.00 76.56 180 ASP A N 1
ATOM 1440 C CA . ASP A 1 180 ? -9.948 -27.603 -24.291 1.00 76.56 180 ASP A CA 1
ATOM 1441 C C . ASP A 1 180 ? -9.855 -27.093 -25.736 1.00 76.56 180 ASP A C 1
ATOM 1443 O O . ASP A 1 180 ? -10.772 -27.256 -26.546 1.00 76.56 180 ASP A O 1
ATOM 1447 N N . ALA A 1 181 ? -8.712 -26.486 -26.050 1.00 74.81 181 ALA A N 1
ATOM 1448 C CA . ALA A 1 181 ? -8.391 -25.937 -27.365 1.00 74.81 181 ALA A CA 1
ATOM 1449 C C . ALA A 1 181 ? -7.447 -26.838 -28.187 1.00 74.81 181 ALA A C 1
ATOM 1451 O O . ALA A 1 181 ? -6.986 -26.434 -29.255 1.00 74.81 181 ALA A O 1
ATOM 1452 N N . ARG A 1 182 ? -7.129 -28.054 -27.722 1.00 79.62 182 ARG A N 1
ATOM 1453 C CA . ARG A 1 182 ? -6.225 -28.984 -28.424 1.00 79.62 182 ARG A CA 1
ATOM 1454 C C . ARG A 1 182 ? -6.946 -29.696 -29.564 1.00 79.62 182 ARG A C 1
ATOM 1456 O O . ARG A 1 182 ? -7.364 -30.844 -29.441 1.00 79.62 182 ARG A O 1
ATOM 1463 N N . ARG A 1 183 ? -7.115 -28.994 -30.683 1.00 84.00 183 ARG A N 1
ATOM 1464 C CA . ARG A 1 183 ? -7.759 -29.516 -31.897 1.00 84.00 183 ARG A CA 1
ATOM 1465 C C . ARG A 1 183 ? -6.873 -29.262 -33.116 1.00 84.00 183 ARG A C 1
ATOM 1467 O O . ARG A 1 183 ? -6.465 -28.112 -33.299 1.00 84.00 183 ARG A O 1
ATOM 1474 N N . PRO A 1 184 ? -6.576 -30.274 -33.951 1.00 87.50 184 PRO A N 1
ATOM 1475 C CA . PRO A 1 184 ? -5.775 -30.090 -35.161 1.00 87.50 184 PRO A CA 1
ATOM 1476 C C . PRO A 1 184 ? -6.313 -28.990 -36.079 1.00 87.50 184 PRO A C 1
ATOM 1478 O O . PRO A 1 184 ? -5.533 -28.205 -36.605 1.00 87.50 184 PRO A O 1
ATOM 1481 N N . GLU A 1 185 ? -7.631 -28.860 -36.221 1.00 88.12 185 GLU A N 1
ATOM 1482 C CA . GLU A 1 185 ? -8.260 -27.852 -37.083 1.00 88.12 185 GLU A CA 1
ATOM 1483 C C . GLU A 1 185 ? -8.029 -26.432 -36.552 1.00 88.12 185 GLU A C 1
ATOM 1485 O O . GLU A 1 185 ? -7.722 -25.517 -37.317 1.00 88.12 185 GLU A O 1
ATOM 1490 N N . LEU A 1 186 ? -8.130 -26.255 -35.230 1.00 86.62 186 LEU A N 1
ATOM 1491 C CA . LEU A 1 186 ? -7.880 -24.972 -34.575 1.00 86.62 186 LEU A CA 1
ATOM 1492 C C . LEU A 1 186 ? -6.389 -24.613 -34.619 1.00 86.62 186 LEU A C 1
ATOM 1494 O O . LEU A 1 186 ? -6.040 -23.479 -34.940 1.00 86.62 186 LEU A O 1
ATOM 1498 N N . ALA A 1 187 ? -5.507 -25.583 -34.363 1.00 89.06 187 ALA A N 1
ATOM 1499 C CA . ALA A 1 187 ? -4.064 -25.397 -34.480 1.00 89.06 187 ALA A CA 1
ATOM 1500 C C . ALA A 1 187 ? -3.654 -25.048 -35.921 1.00 89.06 187 ALA A C 1
ATOM 1502 O O . ALA A 1 187 ? -2.846 -24.144 -36.115 1.00 89.06 187 ALA A O 1
ATOM 1503 N N . ALA A 1 188 ? -4.240 -25.704 -36.930 1.00 90.50 188 ALA A N 1
ATOM 1504 C CA . ALA A 1 188 ? -4.014 -25.392 -38.341 1.00 90.50 188 ALA A CA 1
ATOM 1505 C C . ALA A 1 188 ? -4.429 -23.956 -38.680 1.00 90.50 188 ALA A C 1
ATOM 1507 O O . ALA A 1 188 ? -3.688 -23.253 -39.362 1.00 90.50 188 ALA A O 1
ATOM 1508 N N . ALA A 1 189 ? -5.589 -23.515 -38.188 1.00 90.94 189 ALA A N 1
ATOM 1509 C CA . ALA A 1 189 ? -6.078 -22.160 -38.409 1.00 90.94 189 ALA A CA 1
ATOM 1510 C C . ALA A 1 189 ? -5.168 -21.106 -37.755 1.00 90.94 189 ALA A C 1
ATOM 1512 O O . ALA A 1 189 ? -4.838 -20.116 -38.402 1.00 90.94 189 ALA A O 1
ATOM 1513 N N . VAL A 1 190 ? -4.699 -21.343 -36.523 1.00 91.06 190 VAL A N 1
ATOM 1514 C CA . VAL A 1 190 ? -3.727 -20.457 -35.854 1.00 91.06 190 VAL A CA 1
ATOM 1515 C C . VAL A 1 190 ? -2.394 -20.429 -36.594 1.00 91.06 190 VAL A C 1
ATOM 1517 O O . VAL A 1 190 ? -1.879 -19.349 -36.858 1.00 91.06 190 VAL A O 1
ATOM 1520 N N . LEU A 1 191 ? -1.844 -21.585 -36.977 1.00 92.38 191 LEU A N 1
ATOM 1521 C CA . LEU A 1 191 ? -0.597 -21.648 -37.745 1.00 92.38 191 LEU A CA 1
ATOM 1522 C C . LEU A 1 191 ? -0.721 -20.883 -39.064 1.00 92.38 191 LEU A C 1
ATOM 1524 O O . LEU A 1 191 ? 0.171 -20.106 -39.396 1.00 92.38 191 LEU A O 1
ATOM 1528 N N . ARG A 1 192 ? -1.834 -21.068 -39.784 1.00 92.06 192 ARG A N 1
ATOM 1529 C CA . ARG A 1 192 ? -2.100 -20.373 -41.046 1.00 92.06 192 ARG A CA 1
ATOM 1530 C C . ARG A 1 192 ? -2.155 -18.865 -40.864 1.00 92.06 192 ARG A C 1
ATOM 1532 O O . ARG A 1 192 ? -1.499 -18.145 -41.607 1.00 92.06 192 ARG A O 1
ATOM 1539 N N . GLU A 1 193 ? -2.924 -18.404 -39.885 1.00 92.69 193 GLU A N 1
ATOM 1540 C CA . GLU A 1 193 ? -3.081 -16.980 -39.597 1.00 92.69 193 GLU A CA 1
ATOM 1541 C C . GLU A 1 193 ? -1.746 -16.353 -39.169 1.00 92.69 193 GLU A C 1
ATOM 1543 O O . GLU A 1 193 ? -1.371 -15.284 -39.635 1.00 92.69 193 GLU A O 1
ATOM 1548 N N . TYR A 1 194 ? -0.967 -17.030 -38.331 1.00 91.56 194 TYR A N 1
ATOM 1549 C CA . TYR A 1 194 ? 0.233 -16.433 -37.746 1.00 91.56 194 TYR A CA 1
ATOM 1550 C C . TYR A 1 194 ? 1.458 -16.526 -38.665 1.00 91.56 194 TYR A C 1
ATOM 1552 O O . TYR A 1 194 ? 2.339 -15.671 -38.600 1.00 91.56 194 TYR A O 1
ATOM 1560 N N . ALA A 1 195 ? 1.507 -17.523 -39.552 1.00 91.00 195 ALA A N 1
ATOM 1561 C CA . ALA A 1 195 ? 2.525 -17.616 -40.601 1.00 91.00 195 ALA A CA 1
ATOM 1562 C C . ALA A 1 195 ? 2.128 -16.886 -41.898 1.00 91.00 195 ALA A C 1
ATOM 1564 O O . ALA A 1 195 ? 2.991 -16.663 -42.751 1.00 91.00 195 ALA A O 1
ATOM 1565 N N . GLN A 1 196 ? 0.842 -16.529 -42.040 1.00 89.94 196 GLN A N 1
ATOM 1566 C CA . GLN A 1 196 ? 0.206 -15.970 -43.243 1.00 89.94 196 GLN A CA 1
ATOM 1567 C C . GLN A 1 196 ? 0.316 -16.885 -44.483 1.00 89.94 196 GLN A C 1
ATOM 1569 O O . GLN A 1 196 ? 0.365 -16.416 -45.619 1.00 89.94 196 GLN A O 1
ATOM 1574 N N . CYS A 1 197 ? 0.354 -18.208 -44.275 1.00 90.25 197 CYS A N 1
ATOM 1575 C CA . CYS A 1 197 ? 0.322 -19.225 -45.334 1.00 90.25 197 CYS A CA 1
ATOM 1576 C C . CYS A 1 197 ? -0.024 -20.623 -44.809 1.00 90.25 197 CYS A C 1
ATOM 1578 O O . CYS A 1 197 ? -0.073 -20.849 -43.604 1.00 90.25 197 CYS A O 1
ATOM 1580 N N . ASP A 1 198 ? -0.273 -21.579 -45.706 1.00 90.69 198 ASP A N 1
ATOM 1581 C CA . ASP A 1 198 ? -0.690 -22.926 -45.313 1.00 90.69 198 ASP A CA 1
ATOM 1582 C C . ASP A 1 198 ? 0.442 -23.750 -44.659 1.00 90.69 198 ASP A C 1
ATOM 1584 O O . ASP A 1 198 ? 1.553 -23.807 -45.201 1.00 90.69 198 ASP A O 1
ATOM 1588 N N . PRO A 1 199 ? 0.174 -24.417 -43.515 1.00 91.06 199 PRO A N 1
ATOM 1589 C CA . PRO A 1 199 ? 1.145 -25.282 -42.856 1.00 91.06 199 PRO A CA 1
ATOM 1590 C C . PRO A 1 199 ? 1.325 -26.627 -43.587 1.00 91.06 199 PRO A C 1
ATOM 1592 O O . PRO A 1 199 ? 0.366 -27.149 -44.164 1.00 91.06 199 PRO A O 1
ATOM 1595 N N . PRO A 1 200 ? 2.518 -27.251 -43.509 1.00 88.94 200 PRO A N 1
ATOM 1596 C CA . PRO A 1 200 ? 2.753 -28.608 -43.994 1.00 88.94 200 PRO A CA 1
ATOM 1597 C C . PRO A 1 200 ? 1.808 -29.648 -43.376 1.00 88.94 200 PRO A C 1
ATOM 1599 O O . PRO A 1 200 ? 1.368 -29.529 -42.226 1.00 88.94 200 PRO A O 1
ATOM 1602 N N . ALA A 1 201 ? 1.546 -30.721 -44.127 1.00 83.25 201 ALA A N 1
ATOM 1603 C CA . ALA A 1 201 ? 0.723 -31.835 -43.665 1.00 83.25 201 ALA A CA 1
ATOM 1604 C C . ALA A 1 201 ? 1.268 -32.433 -42.349 1.00 83.25 201 ALA A C 1
ATOM 1606 O O . ALA A 1 201 ? 2.473 -32.619 -42.180 1.00 83.25 201 ALA A O 1
ATOM 1607 N N . GLY A 1 202 ? 0.380 -32.713 -41.389 1.00 84.69 202 GLY A N 1
ATOM 1608 C CA . GLY A 1 202 ? 0.741 -33.281 -40.082 1.00 84.69 202 GLY A CA 1
ATOM 1609 C C . GLY A 1 202 ? 1.418 -32.311 -39.098 1.00 84.69 202 GLY A C 1
ATOM 1610 O O . GLY A 1 202 ? 1.666 -32.681 -37.948 1.00 84.69 202 GLY A O 1
ATOM 1611 N N . LEU A 1 203 ? 1.713 -31.060 -39.482 1.00 87.69 203 LEU A N 1
ATOM 1612 C CA . LEU A 1 203 ? 2.208 -30.048 -38.536 1.00 87.69 203 LEU A CA 1
ATOM 1613 C C . LEU A 1 203 ? 1.121 -29.617 -37.545 1.00 87.69 203 LEU A C 1
ATOM 1615 O O . LEU A 1 203 ? 1.383 -29.500 -36.351 1.00 87.69 203 LEU A O 1
ATOM 1619 N N . ALA A 1 204 ? -0.111 -29.453 -38.023 1.00 87.19 204 ALA A N 1
ATOM 1620 C CA . ALA A 1 204 ? -1.251 -29.094 -37.186 1.00 87.19 204 ALA A CA 1
ATOM 1621 C C . ALA A 1 204 ? -1.547 -30.145 -36.103 1.00 87.19 204 ALA A C 1
ATOM 1623 O O . ALA A 1 204 ? -1.797 -29.794 -34.953 1.00 87.19 204 ALA A O 1
ATOM 1624 N N . GLU A 1 205 ? -1.441 -31.434 -36.438 1.00 87.75 205 GLU A N 1
ATOM 1625 C CA . GLU A 1 205 ? -1.598 -32.532 -35.476 1.00 87.75 205 GLU A CA 1
ATOM 1626 C C . GLU A 1 205 ? -0.502 -32.525 -34.408 1.00 87.75 205 GLU A C 1
ATOM 1628 O O . GLU A 1 205 ? -0.771 -32.789 -33.238 1.00 87.75 205 GLU A O 1
ATOM 1633 N N . ARG A 1 206 ? 0.739 -32.201 -34.794 1.00 87.00 206 ARG A N 1
ATOM 1634 C CA . ARG A 1 206 ? 1.857 -32.046 -33.854 1.00 87.00 206 ARG A CA 1
ATOM 1635 C C . ARG A 1 206 ? 1.642 -30.844 -32.938 1.00 87.00 206 ARG A C 1
ATOM 1637 O O . ARG A 1 206 ? 1.772 -30.989 -31.727 1.00 87.00 206 ARG A O 1
ATOM 1644 N N . ALA A 1 207 ? 1.271 -29.692 -33.494 1.00 86.62 207 ALA A N 1
ATOM 1645 C CA . ALA A 1 207 ? 0.999 -28.476 -32.730 1.00 86.62 207 ALA A CA 1
ATOM 1646 C C . ALA A 1 207 ? -0.194 -28.644 -31.773 1.00 86.62 207 ALA A C 1
ATOM 1648 O O . ALA A 1 207 ? -0.138 -28.163 -30.646 1.00 86.62 207 ALA A O 1
ATOM 1649 N N . ALA A 1 208 ? -1.227 -29.396 -32.164 1.00 85.88 208 ALA A N 1
ATOM 1650 C CA . ALA A 1 208 ? -2.390 -29.682 -31.321 1.00 85.88 208 ALA A CA 1
ATOM 1651 C C . ALA A 1 208 ? -2.076 -30.535 -30.077 1.00 85.88 208 ALA A C 1
ATOM 1653 O O . ALA A 1 208 ? -2.904 -30.612 -29.173 1.00 85.88 208 ALA A O 1
ATOM 1654 N N . ARG A 1 209 ? -0.886 -31.151 -29.987 1.00 84.94 209 ARG A N 1
ATOM 1655 C CA . ARG A 1 209 ? -0.422 -31.831 -28.760 1.00 84.94 209 ARG A CA 1
ATOM 1656 C C . ARG A 1 209 ? -0.048 -30.849 -27.649 1.00 84.94 209 ARG A C 1
ATOM 1658 O O . ARG A 1 209 ? 0.035 -31.250 -26.492 1.00 84.94 209 ARG A O 1
ATOM 1665 N N . TYR A 1 210 ? 0.166 -29.586 -28.001 1.00 83.94 210 TYR A N 1
ATOM 1666 C CA . TYR A 1 210 ? 0.537 -28.513 -27.092 1.00 83.94 210 TYR A CA 1
ATOM 1667 C C . TYR A 1 210 ? -0.661 -27.591 -26.807 1.00 83.94 210 TYR A C 1
ATOM 1669 O O . TYR A 1 210 ? -1.646 -27.598 -27.550 1.00 83.94 210 TYR A O 1
ATOM 1677 N N . PRO A 1 211 ? -0.590 -26.746 -25.762 1.00 81.44 211 PRO A N 1
ATOM 1678 C CA . PRO A 1 211 ? -1.542 -25.653 -25.591 1.00 81.44 211 PRO A CA 1
ATOM 1679 C C . PRO A 1 211 ? -1.519 -24.691 -26.793 1.00 81.44 211 PRO A C 1
ATOM 1681 O O . PRO A 1 211 ? -0.481 -24.527 -27.432 1.00 81.44 211 PRO A O 1
ATOM 1684 N N . LEU A 1 212 ? -2.636 -24.012 -27.084 1.00 84.69 212 LEU A N 1
ATOM 1685 C CA . LEU A 1 212 ? -2.813 -23.209 -28.307 1.00 84.69 212 LEU A CA 1
ATOM 1686 C C . LEU A 1 212 ? -1.737 -22.126 -28.511 1.00 84.69 212 LEU A C 1
ATOM 1688 O O . LEU A 1 212 ? -1.375 -21.813 -29.645 1.00 84.69 212 LEU A O 1
ATOM 1692 N N . ILE A 1 213 ? -1.172 -21.600 -27.419 1.00 84.69 213 ILE A N 1
ATOM 1693 C CA . ILE A 1 213 ? -0.042 -20.662 -27.465 1.00 84.69 213 ILE A CA 1
ATOM 1694 C C . ILE A 1 213 ? 1.161 -21.223 -28.242 1.00 84.69 213 ILE A C 1
ATOM 1696 O O . ILE A 1 213 ? 1.859 -20.464 -28.902 1.00 84.69 213 ILE A O 1
ATOM 1700 N N . ALA A 1 214 ? 1.387 -22.538 -28.235 1.00 86.31 214 ALA A N 1
ATOM 1701 C CA . ALA A 1 214 ? 2.463 -23.170 -28.990 1.00 86.31 214 ALA A CA 1
ATOM 1702 C C . ALA A 1 214 ? 2.261 -23.047 -30.504 1.00 86.31 214 ALA A C 1
ATOM 1704 O O . ALA A 1 214 ? 3.213 -22.754 -31.223 1.00 86.31 214 ALA A O 1
ATOM 1705 N N . ALA A 1 215 ? 1.024 -23.220 -30.984 1.00 88.94 215 ALA A N 1
ATOM 1706 C CA . ALA A 1 215 ? 0.686 -23.015 -32.391 1.00 88.94 215 ALA A CA 1
ATOM 1707 C C . ALA A 1 215 ? 0.899 -21.550 -32.800 1.00 88.94 215 ALA A C 1
ATOM 1709 O O . ALA A 1 215 ? 1.437 -21.293 -33.874 1.00 88.94 215 ALA A O 1
ATOM 1710 N N . ALA A 1 216 ? 0.557 -20.602 -31.919 1.00 90.25 216 ALA A N 1
ATOM 1711 C CA . ALA A 1 216 ? 0.828 -19.184 -32.139 1.00 90.25 216 ALA A CA 1
ATOM 1712 C C . ALA A 1 216 ? 2.339 -18.911 -32.245 1.00 90.25 216 ALA A C 1
ATOM 1714 O O . ALA A 1 216 ? 2.785 -18.359 -33.246 1.00 90.25 216 ALA A O 1
ATOM 1715 N N . LEU A 1 217 ? 3.145 -19.359 -31.271 1.00 91.38 217 LEU A N 1
ATOM 1716 C CA . LEU A 1 217 ? 4.605 -19.183 -31.301 1.00 91.38 217 LEU A CA 1
ATOM 1717 C C . LEU A 1 217 ? 5.232 -19.830 -32.545 1.00 91.38 217 LEU A C 1
ATOM 1719 O O . LEU A 1 217 ? 6.040 -19.198 -33.221 1.00 91.38 217 LEU A O 1
ATOM 1723 N N . ALA A 1 218 ? 4.836 -21.060 -32.881 1.00 91.25 218 ALA A N 1
ATOM 1724 C CA . ALA A 1 218 ? 5.311 -21.761 -34.071 1.00 91.25 218 ALA A CA 1
ATOM 1725 C C . ALA A 1 218 ? 4.927 -21.036 -35.369 1.00 91.25 218 ALA A C 1
ATOM 1727 O O . ALA A 1 218 ? 5.769 -20.907 -36.255 1.00 91.25 218 ALA A O 1
ATOM 1728 N N . GLY A 1 219 ? 3.702 -20.512 -35.465 1.00 92.50 219 GLY A N 1
ATOM 1729 C CA . GLY A 1 219 ? 3.247 -19.720 -36.608 1.00 92.50 219 GLY A CA 1
ATOM 1730 C C . GLY A 1 219 ? 4.068 -18.445 -36.795 1.00 92.50 219 GLY A C 1
ATOM 1731 O O . GLY A 1 219 ? 4.558 -18.195 -37.892 1.00 92.50 219 GLY A O 1
ATOM 1732 N N . VAL A 1 220 ? 4.325 -17.696 -35.715 1.00 92.19 220 VAL A N 1
ATOM 1733 C CA . VAL A 1 220 ? 5.173 -16.486 -35.768 1.00 92.19 220 VAL A CA 1
ATOM 1734 C C . VAL A 1 220 ? 6.599 -16.830 -36.177 1.00 92.19 220 VAL A C 1
ATOM 1736 O O . VAL A 1 220 ? 7.192 -16.142 -37.007 1.00 92.19 220 VAL A O 1
ATOM 1739 N N . MET A 1 221 ? 7.162 -17.915 -35.635 1.00 90.88 221 MET A N 1
ATOM 1740 C CA . MET A 1 221 ? 8.479 -18.392 -36.058 1.00 90.88 221 MET A CA 1
ATOM 1741 C C . MET A 1 221 ? 8.491 -18.770 -37.544 1.00 90.88 221 MET A C 1
ATOM 1743 O O . MET A 1 221 ? 9.484 -18.512 -38.220 1.00 90.88 221 MET A O 1
ATOM 1747 N N . ALA A 1 222 ? 7.405 -19.337 -38.061 1.00 89.44 222 ALA A N 1
ATOM 1748 C CA . ALA A 1 222 ? 7.263 -19.691 -39.466 1.00 89.44 222 ALA A CA 1
ATOM 1749 C C . ALA A 1 222 ? 6.901 -18.506 -40.378 1.00 89.44 222 ALA A C 1
ATOM 1751 O O . ALA A 1 222 ? 6.733 -18.728 -41.576 1.00 89.44 222 ALA A O 1
ATOM 1752 N N . GLY A 1 223 ? 6.798 -17.273 -39.864 1.00 84.81 223 GLY A N 1
ATOM 1753 C CA . GLY A 1 223 ? 6.444 -16.083 -40.643 1.00 84.81 223 GLY A CA 1
ATOM 1754 C C . GLY A 1 223 ? 7.209 -15.983 -41.970 1.00 84.81 223 GLY A C 1
ATOM 1755 O O . GLY A 1 223 ? 8.432 -16.154 -42.020 1.00 84.81 223 GLY A O 1
ATOM 1756 N N . GLY A 1 224 ? 6.476 -15.750 -43.063 1.00 81.06 224 GLY A N 1
ATOM 1757 C CA . GLY A 1 224 ? 7.025 -15.850 -44.421 1.00 81.06 224 GLY A CA 1
ATOM 1758 C C . GLY A 1 224 ? 7.252 -17.297 -44.887 1.00 81.06 224 GLY A C 1
ATOM 1759 O O . GLY A 1 224 ? 8.137 -17.544 -45.703 1.00 81.06 224 GLY A O 1
ATOM 1760 N N . CYS A 1 225 ? 6.476 -18.247 -44.357 1.00 86.75 225 CYS A N 1
ATOM 1761 C CA . CYS A 1 225 ? 6.466 -19.678 -44.694 1.00 86.75 225 CYS A CA 1
ATOM 1762 C C . CYS A 1 225 ? 7.758 -20.453 -44.404 1.00 86.75 225 CYS A C 1
ATOM 1764 O O . CYS A 1 225 ? 8.060 -21.458 -45.053 1.00 86.75 225 CYS A O 1
ATOM 1766 N N . LYS A 1 226 ? 8.518 -20.026 -43.395 1.00 87.50 226 LYS A N 1
ATOM 1767 C CA . LYS A 1 226 ? 9.752 -20.683 -42.936 1.00 87.50 226 LYS A CA 1
ATOM 1768 C C . LYS A 1 226 ? 9.451 -21.846 -41.986 1.00 87.50 226 LYS A C 1
ATOM 1770 O O . LYS A 1 226 ? 9.845 -21.845 -40.821 1.00 87.50 226 LYS A O 1
ATOM 1775 N N . TRP A 1 227 ? 8.731 -22.848 -42.482 1.00 89.94 227 TRP A N 1
ATOM 1776 C CA . TRP A 1 227 ? 8.213 -23.948 -41.661 1.00 89.94 227 TRP A CA 1
ATOM 1777 C C . TRP A 1 227 ? 9.292 -24.827 -41.024 1.00 89.94 227 TRP A C 1
ATOM 1779 O O . TRP A 1 227 ? 9.098 -25.284 -39.902 1.00 89.94 227 TRP A O 1
ATOM 1789 N N . SER A 1 228 ? 10.443 -25.008 -41.677 1.00 87.94 228 SER A N 1
ATOM 1790 C CA . SER A 1 228 ? 11.513 -25.894 -41.194 1.00 87.94 228 SER A CA 1
ATOM 1791 C C . SER A 1 228 ? 12.009 -25.544 -39.788 1.00 87.94 228 SER A C 1
ATOM 1793 O O . SER A 1 228 ? 12.299 -26.432 -38.992 1.00 87.94 228 SER A O 1
ATOM 1795 N N . GLU A 1 229 ? 12.083 -24.252 -39.456 1.00 85.00 229 GLU A N 1
ATOM 1796 C CA . GLU A 1 229 ? 12.514 -23.794 -38.130 1.00 85.00 229 GLU A CA 1
ATOM 1797 C C . GLU A 1 229 ? 11.454 -24.081 -37.059 1.00 85.00 229 GLU A C 1
ATOM 1799 O O . GLU A 1 229 ? 11.778 -24.555 -35.970 1.00 85.00 229 GLU A O 1
ATOM 1804 N N . ALA A 1 230 ? 10.179 -23.836 -37.377 1.00 89.25 230 ALA A N 1
ATOM 1805 C CA . ALA A 1 230 ? 9.067 -24.098 -36.469 1.00 89.25 230 ALA A CA 1
ATOM 1806 C C . ALA A 1 230 ? 8.873 -25.603 -36.219 1.00 89.25 230 ALA A C 1
ATOM 1808 O O . ALA A 1 230 ? 8.633 -26.016 -35.085 1.00 89.25 230 ALA A O 1
ATOM 1809 N N . GLU A 1 231 ? 9.023 -26.428 -37.259 1.00 90.56 231 GLU A N 1
ATOM 1810 C CA . GLU A 1 231 ? 8.976 -27.888 -37.150 1.00 90.56 231 GLU A CA 1
ATOM 1811 C C . GLU A 1 231 ? 10.101 -28.427 -36.267 1.00 90.56 231 GLU A C 1
ATOM 1813 O O . GLU A 1 231 ? 9.832 -29.218 -35.363 1.00 90.56 231 GLU A O 1
ATOM 1818 N N . ALA A 1 232 ? 11.334 -27.954 -36.474 1.00 88.81 232 ALA A N 1
ATOM 1819 C CA . ALA A 1 232 ? 12.480 -28.364 -35.668 1.00 88.81 232 ALA A CA 1
ATOM 1820 C C . ALA A 1 232 ? 12.308 -27.974 -34.191 1.00 88.81 232 ALA A C 1
ATOM 1822 O O . ALA A 1 232 ? 12.594 -28.778 -33.303 1.00 88.81 232 ALA A O 1
ATOM 1823 N N . ALA A 1 233 ? 11.803 -26.768 -33.911 1.00 89.50 233 ALA A N 1
ATOM 1824 C CA . ALA A 1 233 ? 11.536 -26.319 -32.545 1.00 89.50 233 ALA A CA 1
ATOM 1825 C C . ALA A 1 233 ? 10.449 -27.171 -31.863 1.00 89.50 233 ALA A C 1
ATOM 1827 O O . ALA A 1 233 ? 10.628 -27.600 -30.723 1.00 89.50 233 ALA A O 1
ATOM 1828 N N . LEU A 1 234 ? 9.352 -27.481 -32.566 1.00 88.62 234 LEU A N 1
ATOM 1829 C CA . LEU A 1 234 ? 8.283 -28.354 -32.062 1.00 88.62 234 LEU A CA 1
ATOM 1830 C C . LEU A 1 234 ? 8.746 -29.799 -31.840 1.00 88.62 234 LEU A C 1
ATOM 1832 O O . LEU A 1 234 ? 8.269 -30.457 -30.916 1.00 88.62 234 LEU A O 1
ATOM 1836 N N . GLU A 1 235 ? 9.652 -30.311 -32.670 1.00 87.62 235 GLU A N 1
ATOM 1837 C CA . GLU A 1 235 ? 10.224 -31.649 -32.501 1.00 87.62 235 GLU A CA 1
ATOM 1838 C C . GLU A 1 235 ? 11.126 -31.716 -31.264 1.00 87.62 235 GLU A C 1
ATOM 1840 O O . GLU A 1 235 ? 10.980 -32.610 -30.425 1.00 87.62 235 GLU A O 1
ATOM 1845 N N . LYS A 1 236 ? 12.014 -30.730 -31.105 1.00 86.12 236 LYS A N 1
ATOM 1846 C CA . LYS A 1 236 ? 12.937 -30.643 -29.966 1.00 86.12 236 LYS A CA 1
ATOM 1847 C C . LYS A 1 236 ? 12.227 -30.361 -28.645 1.00 86.12 236 LYS A C 1
ATOM 1849 O O . LYS A 1 236 ? 12.666 -30.862 -27.613 1.00 86.12 236 LYS A O 1
ATOM 1854 N N . ALA A 1 237 ? 11.118 -29.623 -28.681 1.00 84.62 237 ALA A N 1
ATOM 1855 C CA . ALA A 1 237 ? 10.301 -29.328 -27.509 1.00 84.62 237 ALA A CA 1
ATOM 1856 C C . ALA A 1 237 ? 9.590 -30.559 -26.918 1.00 84.62 237 ALA A C 1
ATOM 1858 O O . ALA A 1 237 ? 9.268 -30.555 -25.735 1.00 84.62 237 ALA A O 1
ATOM 1859 N N . ARG A 1 238 ? 9.372 -31.633 -27.694 1.00 83.38 238 ARG A N 1
ATOM 1860 C CA . ARG A 1 238 ? 8.830 -32.931 -27.220 1.00 83.38 238 ARG A CA 1
ATOM 1861 C C . ARG A 1 238 ? 7.573 -32.853 -26.328 1.00 83.38 238 ARG A C 1
ATOM 1863 O O . ARG A 1 238 ? 7.382 -33.684 -25.448 1.00 83.38 238 ARG A O 1
ATOM 1870 N N . GLY A 1 239 ? 6.692 -31.891 -26.567 1.00 79.06 239 GLY A N 1
ATOM 1871 C CA . GLY A 1 239 ? 5.457 -31.672 -25.807 1.00 79.06 239 GLY A CA 1
ATOM 1872 C C . GLY A 1 239 ? 5.559 -30.586 -24.732 1.00 79.06 239 GLY A C 1
ATOM 1873 O O . GLY A 1 239 ? 4.528 -30.177 -24.205 1.00 79.06 239 GLY A O 1
ATOM 1874 N N . ASP A 1 240 ? 6.758 -30.074 -24.444 1.00 80.19 240 ASP A N 1
ATOM 1875 C CA . ASP A 1 240 ? 6.970 -29.008 -23.466 1.00 80.19 240 ASP A CA 1
ATOM 1876 C C . ASP A 1 240 ? 6.855 -27.606 -24.090 1.00 80.19 240 ASP A C 1
ATOM 1878 O O . ASP A 1 240 ? 7.671 -27.169 -24.907 1.00 80.19 240 ASP A O 1
ATOM 1882 N N . VAL A 1 241 ? 5.828 -26.869 -23.670 1.00 81.69 241 VAL A N 1
ATOM 1883 C CA . VAL A 1 241 ? 5.551 -25.512 -24.153 1.00 81.69 241 VAL A CA 1
ATOM 1884 C C . VAL A 1 241 ? 6.600 -24.493 -23.693 1.00 81.69 241 VAL A C 1
ATOM 1886 O O . VAL A 1 241 ? 6.838 -23.515 -24.402 1.00 81.69 241 VAL A O 1
ATOM 1889 N N . PHE A 1 242 ? 7.261 -24.711 -22.551 1.00 81.44 242 PHE A N 1
ATOM 1890 C CA . PHE A 1 242 ? 8.294 -23.797 -22.052 1.00 81.44 242 PHE A CA 1
ATOM 1891 C C . PHE A 1 242 ? 9.583 -23.921 -22.843 1.00 81.44 242 PHE A C 1
ATOM 1893 O O . PHE A 1 242 ? 10.179 -22.910 -23.209 1.00 81.44 242 PHE A O 1
ATOM 1900 N N . THR A 1 243 ? 9.959 -25.148 -23.197 1.00 83.56 243 THR A N 1
ATOM 1901 C CA . THR A 1 243 ? 11.039 -25.388 -24.152 1.00 83.56 243 THR A CA 1
ATOM 1902 C C . THR A 1 243 ? 10.750 -24.720 -25.498 1.00 83.56 243 THR A C 1
ATOM 1904 O O . THR A 1 243 ? 11.622 -24.055 -26.051 1.00 83.56 243 THR A O 1
ATOM 1907 N N . LEU A 1 244 ? 9.531 -24.830 -26.037 1.00 88.12 244 LEU A N 1
ATOM 1908 C CA . LEU A 1 244 ? 9.188 -24.132 -27.284 1.00 88.12 244 LEU A CA 1
ATOM 1909 C C . LEU A 1 244 ? 9.299 -22.605 -27.137 1.00 88.12 244 LEU A C 1
ATOM 1911 O O . LEU A 1 244 ? 9.804 -21.929 -28.034 1.00 88.12 244 LEU A O 1
ATOM 1915 N N . ALA A 1 245 ? 8.855 -22.061 -26.002 1.00 89.25 245 ALA A N 1
ATOM 1916 C CA . ALA A 1 245 ? 8.983 -20.641 -25.697 1.00 89.25 245 ALA A CA 1
ATOM 1917 C C . ALA A 1 245 ? 10.446 -20.191 -25.604 1.00 89.25 245 ALA A C 1
ATOM 1919 O O . ALA A 1 245 ? 10.768 -19.100 -26.064 1.00 89.25 245 ALA A O 1
ATOM 1920 N N . LEU A 1 246 ? 11.330 -21.036 -25.073 1.00 88.56 246 LEU A N 1
ATOM 1921 C CA . LEU A 1 246 ? 12.772 -20.807 -25.036 1.00 88.56 246 LEU A CA 1
ATOM 1922 C C . LEU A 1 246 ? 13.361 -20.668 -26.455 1.00 88.56 246 LEU A C 1
ATOM 1924 O O . LEU A 1 246 ? 14.051 -19.684 -26.717 1.00 88.56 246 LEU A O 1
ATOM 1928 N N . TYR A 1 247 ? 13.023 -21.568 -27.390 1.00 91.06 247 TYR A N 1
ATOM 1929 C CA . TYR A 1 247 ? 13.426 -21.436 -28.805 1.00 91.06 247 TYR A CA 1
ATOM 1930 C C . TYR A 1 247 ? 12.890 -20.155 -29.450 1.00 91.06 247 TYR A C 1
ATOM 1932 O O . TYR A 1 247 ? 13.611 -19.469 -30.174 1.00 91.06 247 TYR A O 1
ATOM 1940 N N . TYR A 1 248 ? 11.627 -19.817 -29.182 1.00 93.00 248 TYR A N 1
ATOM 1941 C CA . TYR A 1 248 ? 11.034 -18.577 -29.673 1.00 93.00 248 TYR A CA 1
ATOM 1942 C C . TYR A 1 248 ? 11.789 -17.351 -29.141 1.00 93.00 248 TYR A C 1
ATOM 1944 O O . TYR A 1 248 ? 12.189 -16.498 -29.927 1.00 93.00 248 TYR A O 1
ATOM 1952 N N . VAL A 1 249 ? 12.037 -17.272 -27.831 1.00 92.94 249 VAL A N 1
ATOM 1953 C CA . VAL A 1 249 ? 12.760 -16.156 -27.201 1.00 92.94 249 VAL A CA 1
ATOM 1954 C C . VAL A 1 249 ? 14.166 -16.014 -27.781 1.00 92.94 249 VAL A C 1
ATOM 1956 O O . VAL A 1 249 ? 14.539 -14.913 -28.178 1.00 92.94 249 VAL A O 1
ATOM 1959 N N . ASP A 1 250 ? 14.923 -17.107 -27.879 1.00 91.19 250 ASP A N 1
ATOM 1960 C CA . ASP A 1 250 ? 16.281 -17.103 -28.437 1.00 91.19 250 ASP A CA 1
ATOM 1961 C C . ASP A 1 250 ? 16.304 -16.591 -29.885 1.00 91.19 250 ASP A C 1
ATOM 1963 O O . ASP A 1 250 ? 17.107 -15.720 -30.231 1.00 91.19 250 ASP A O 1
ATOM 1967 N N . LYS A 1 251 ? 15.327 -17.007 -30.701 1.00 91.31 251 LYS A N 1
ATOM 1968 C CA . LYS A 1 251 ? 15.144 -16.491 -32.062 1.00 91.31 251 LYS A CA 1
ATOM 1969 C C . LYS A 1 251 ? 14.850 -14.989 -32.101 1.00 91.31 251 LYS A C 1
ATOM 1971 O O . LYS A 1 251 ? 15.403 -14.295 -32.952 1.00 91.31 251 LYS A O 1
ATOM 1976 N N . ILE A 1 252 ? 13.990 -14.474 -31.216 1.00 93.81 252 ILE A N 1
ATOM 1977 C CA . ILE A 1 252 ? 13.679 -13.033 -31.156 1.00 93.81 252 ILE A CA 1
ATOM 1978 C C . ILE A 1 252 ? 14.898 -12.221 -30.706 1.00 93.81 252 ILE A C 1
ATOM 1980 O O . ILE A 1 252 ? 15.143 -11.138 -31.239 1.00 93.81 252 ILE A O 1
ATOM 1984 N N . LEU A 1 253 ? 15.679 -12.740 -29.755 1.00 93.00 253 LEU A N 1
ATOM 1985 C CA . LEU A 1 253 ? 16.932 -12.122 -29.320 1.00 93.00 253 LEU A CA 1
ATOM 1986 C C . LEU A 1 253 ? 17.982 -12.121 -30.443 1.00 93.00 253 LEU A C 1
ATOM 1988 O O . LEU A 1 253 ? 18.714 -11.138 -30.612 1.00 93.00 253 LEU A O 1
ATOM 1992 N N . GLY A 1 254 ? 18.037 -13.200 -31.227 1.00 90.31 254 GLY A N 1
ATOM 1993 C CA . GLY A 1 254 ? 18.940 -13.354 -32.368 1.00 90.31 254 GLY A CA 1
ATOM 1994 C C . GLY A 1 254 ? 20.415 -13.369 -31.964 1.00 90.31 254 GLY A C 1
ATOM 1995 O O . GLY A 1 254 ? 21.254 -12.853 -32.702 1.00 90.31 254 GLY A O 1
ATOM 1996 N N . ALA A 1 255 ? 20.734 -13.873 -30.769 1.00 88.25 255 ALA A N 1
ATOM 1997 C CA . ALA A 1 255 ? 22.101 -13.927 -30.265 1.00 88.25 255 ALA A CA 1
ATOM 1998 C C . ALA A 1 255 ? 22.896 -15.006 -31.013 1.00 88.25 255 ALA A C 1
ATOM 2000 O O . ALA A 1 255 ? 22.566 -16.185 -30.966 1.00 88.25 255 ALA A O 1
ATOM 2001 N N . SER A 1 256 ? 23.953 -14.600 -31.708 1.00 86.06 256 SER A N 1
ATOM 2002 C CA . SER A 1 256 ? 24.741 -15.461 -32.598 1.00 86.06 256 SER A CA 1
ATOM 2003 C C . SER A 1 256 ? 26.213 -15.560 -32.200 1.00 86.06 256 SER A C 1
ATOM 2005 O O . SER A 1 256 ? 26.909 -16.484 -32.619 1.00 86.06 256 SER A O 1
ATOM 2007 N N . THR A 1 257 ? 26.701 -14.630 -31.373 1.00 91.62 257 THR A N 1
ATOM 2008 C CA . THR A 1 257 ? 28.097 -14.598 -30.916 1.00 91.62 257 THR A CA 1
ATOM 2009 C C . THR A 1 257 ? 28.216 -14.707 -29.392 1.00 91.62 257 THR A C 1
ATOM 2011 O O . THR A 1 257 ? 27.317 -14.272 -28.666 1.00 91.62 257 THR A O 1
ATOM 2014 N N . PRO A 1 258 ? 29.360 -15.191 -28.867 1.00 92.19 258 PRO A N 1
ATOM 2015 C CA . PRO A 1 258 ? 29.632 -15.184 -27.427 1.00 92.19 258 PRO A CA 1
ATOM 2016 C C . PRO A 1 258 ? 29.498 -13.799 -26.774 1.00 92.19 258 PRO A C 1
ATOM 2018 O O . PRO A 1 258 ? 29.104 -13.701 -25.615 1.00 92.19 258 PRO A O 1
ATOM 2021 N N . GLY A 1 259 ? 29.826 -12.727 -27.507 1.00 92.06 259 GLY A N 1
ATOM 2022 C CA . GLY A 1 259 ? 29.696 -11.349 -27.028 1.00 92.06 259 GLY A CA 1
ATOM 2023 C C . GLY A 1 259 ? 28.239 -10.912 -26.872 1.00 92.06 259 GLY A C 1
ATOM 2024 O O . GLY A 1 259 ? 27.879 -10.371 -25.830 1.00 92.06 259 GLY A O 1
ATOM 2025 N N . GLU A 1 260 ? 27.392 -11.208 -27.864 1.00 93.38 260 GLU A N 1
ATOM 2026 C CA . GLU A 1 260 ? 25.953 -10.906 -27.809 1.00 93.38 260 GLU A CA 1
ATOM 2027 C C . GLU A 1 260 ? 25.264 -11.645 -26.653 1.00 93.38 260 GLU A C 1
ATOM 2029 O O . GLU A 1 260 ? 24.509 -11.036 -25.894 1.00 93.38 260 GLU A O 1
ATOM 2034 N N . ILE A 1 261 ? 25.577 -12.933 -26.473 1.00 92.00 261 ILE A N 1
ATOM 2035 C CA . ILE A 1 261 ? 25.059 -13.761 -25.372 1.00 92.00 261 ILE A CA 1
ATOM 2036 C C . ILE A 1 261 ? 25.460 -13.171 -24.018 1.00 92.00 261 ILE A C 1
ATOM 2038 O O . ILE A 1 261 ? 24.613 -12.986 -23.141 1.00 92.00 261 ILE A O 1
ATOM 2042 N N . ARG A 1 262 ? 26.742 -12.819 -23.853 1.00 91.19 262 ARG A N 1
ATOM 2043 C CA . ARG A 1 262 ? 27.246 -12.202 -22.621 1.00 91.19 262 ARG A CA 1
ATOM 2044 C C . ARG A 1 262 ? 26.538 -10.883 -22.318 1.00 91.19 262 ARG A C 1
ATOM 2046 O O . ARG A 1 262 ? 26.125 -10.669 -21.184 1.00 91.19 262 ARG A O 1
ATOM 2053 N N . ALA A 1 263 ? 26.357 -10.012 -23.306 1.00 92.12 263 ALA A N 1
ATOM 2054 C CA . ALA A 1 263 ? 25.650 -8.752 -23.103 1.00 92.12 263 ALA A CA 1
ATOM 2055 C C . ALA A 1 263 ? 24.193 -8.991 -22.670 1.00 92.12 263 ALA A C 1
ATOM 2057 O O . ALA A 1 263 ? 23.780 -8.531 -21.606 1.00 92.12 263 ALA A O 1
ATOM 2058 N N . LEU A 1 264 ? 23.432 -9.784 -23.430 1.00 92.00 264 LEU A N 1
ATOM 2059 C CA . LEU A 1 264 ? 22.025 -10.091 -23.135 1.00 92.00 264 LEU A CA 1
ATOM 2060 C C . LEU A 1 264 ? 21.835 -10.740 -21.758 1.00 92.00 264 LEU A C 1
ATOM 2062 O O . LEU A 1 264 ? 20.901 -10.390 -21.033 1.00 92.00 264 LEU A O 1
ATOM 2066 N N . SER A 1 265 ? 22.754 -11.620 -21.359 1.00 88.50 265 SER A N 1
ATOM 2067 C CA . SER A 1 265 ? 22.722 -12.279 -20.050 1.00 88.50 265 SER A CA 1
ATOM 2068 C C . SER A 1 265 ? 22.834 -11.330 -18.852 1.00 88.50 265 SER A C 1
ATOM 2070 O O . SER A 1 265 ? 22.396 -11.696 -17.766 1.00 88.50 265 SER A O 1
ATOM 2072 N N . ARG A 1 266 ? 23.335 -10.099 -19.038 1.00 87.69 266 ARG A N 1
ATOM 2073 C CA . ARG A 1 266 ? 23.371 -9.075 -17.979 1.00 87.69 266 ARG A CA 1
ATOM 2074 C C . ARG A 1 266 ? 22.017 -8.421 -17.750 1.00 87.69 266 ARG A C 1
ATOM 2076 O O . ARG A 1 266 ? 21.696 -8.075 -16.618 1.00 87.69 266 ARG A O 1
ATOM 2083 N N . LEU A 1 267 ? 21.230 -8.225 -18.811 1.00 88.19 267 LEU A N 1
ATOM 2084 C CA . LEU A 1 267 ? 19.963 -7.494 -18.732 1.00 88.19 267 LEU A CA 1
ATOM 2085 C C . LEU A 1 267 ? 18.764 -8.416 -18.476 1.00 88.19 267 LEU A C 1
ATOM 2087 O O . LEU A 1 267 ? 17.872 -8.042 -17.715 1.00 88.19 267 LEU A O 1
ATOM 2091 N N . ILE A 1 268 ? 18.747 -9.620 -19.061 1.00 87.44 268 ILE A N 1
ATOM 2092 C CA . ILE A 1 268 ? 17.617 -10.562 -18.960 1.00 87.44 268 ILE A CA 1
ATOM 2093 C C . ILE A 1 268 ? 17.250 -10.893 -17.498 1.00 87.44 268 ILE A C 1
ATOM 2095 O O . ILE A 1 268 ? 16.073 -10.754 -17.161 1.00 87.44 268 ILE A O 1
ATOM 2099 N N . PRO A 1 269 ? 18.189 -11.251 -16.595 1.00 78.00 269 PRO A N 1
ATOM 2100 C CA . PRO A 1 269 ? 17.852 -11.542 -15.200 1.00 78.00 269 PRO A CA 1
ATOM 2101 C C . PRO A 1 269 ? 17.259 -10.336 -14.462 1.00 78.00 269 PRO A C 1
ATOM 2103 O O . PRO A 1 269 ? 16.308 -10.483 -13.698 1.00 78.00 269 PRO A O 1
ATOM 2106 N N . LEU A 1 270 ? 17.779 -9.132 -14.721 1.00 79.50 270 LEU A N 1
ATOM 2107 C CA . LEU A 1 270 ? 17.299 -7.892 -14.099 1.00 79.50 270 LEU A CA 1
ATOM 2108 C C . LEU A 1 270 ? 15.867 -7.589 -14.522 1.00 79.50 270 LEU A C 1
ATOM 2110 O O . LEU A 1 270 ? 14.994 -7.339 -13.693 1.00 79.50 270 LEU A O 1
ATOM 2114 N N . ARG A 1 271 ? 15.641 -7.679 -15.830 1.00 85.81 271 ARG A N 1
ATOM 2115 C CA . ARG A 1 271 ? 14.356 -7.487 -16.485 1.00 85.81 271 ARG A CA 1
ATOM 2116 C C . ARG A 1 271 ? 13.323 -8.514 -16.028 1.00 85.81 271 ARG A C 1
ATOM 2118 O O . ARG A 1 271 ? 12.162 -8.172 -15.833 1.00 85.81 271 ARG A O 1
ATOM 2125 N N . TYR A 1 272 ? 13.715 -9.779 -15.879 1.00 78.00 272 TYR A N 1
ATOM 2126 C CA . TYR A 1 272 ? 12.819 -10.849 -15.432 1.00 78.00 272 TYR A CA 1
ATOM 2127 C C . TYR A 1 272 ? 12.275 -10.564 -14.027 1.00 78.00 272 TYR A C 1
ATOM 2129 O O . TYR A 1 272 ? 11.073 -10.661 -13.782 1.00 78.00 272 TYR A O 1
ATOM 2137 N N . ILE A 1 273 ? 13.146 -10.120 -13.120 1.00 71.69 273 ILE A N 1
ATOM 2138 C CA . ILE A 1 273 ? 12.777 -9.852 -11.727 1.00 71.69 273 ILE A CA 1
ATOM 2139 C C . ILE A 1 273 ? 11.889 -8.610 -11.609 1.00 71.69 273 ILE A C 1
ATOM 2141 O O . ILE A 1 273 ? 10.908 -8.632 -10.868 1.00 71.69 273 ILE A O 1
ATOM 2145 N N . THR A 1 274 ? 12.163 -7.545 -12.368 1.00 73.12 274 THR A N 1
ATOM 2146 C CA . THR A 1 274 ? 11.306 -6.343 -12.367 1.00 73.12 274 THR A CA 1
ATOM 2147 C C . THR A 1 274 ? 9.951 -6.571 -13.034 1.00 73.12 274 THR A C 1
ATOM 2149 O O . THR A 1 274 ? 8.973 -5.919 -12.668 1.00 73.12 274 THR A O 1
ATOM 2152 N N . ALA A 1 275 ? 9.860 -7.517 -13.970 1.00 74.44 275 ALA A N 1
ATOM 2153 C CA . ALA A 1 275 ? 8.613 -7.885 -14.631 1.00 74.44 275 ALA A CA 1
ATOM 2154 C C . ALA A 1 275 ? 7.643 -8.655 -13.729 1.00 74.44 275 ALA A C 1
ATOM 2156 O O . ALA A 1 275 ? 6.448 -8.702 -14.023 1.00 74.44 275 ALA A O 1
ATOM 2157 N N . PHE A 1 276 ? 8.119 -9.262 -12.639 1.00 63.38 276 PHE A N 1
ATOM 2158 C CA . PHE A 1 276 ? 7.345 -10.198 -11.823 1.00 63.38 276 PHE A CA 1
ATOM 2159 C C . PHE A 1 276 ? 5.961 -9.651 -11.430 1.00 63.38 276 PHE A C 1
ATOM 2161 O O . PHE A 1 276 ? 4.947 -10.268 -11.745 1.00 63.38 276 PHE A O 1
ATOM 2168 N N . LEU A 1 277 ? 5.895 -8.442 -10.870 1.00 54.97 277 LEU A N 1
ATOM 2169 C CA . LEU A 1 277 ? 4.649 -7.848 -10.358 1.00 54.97 277 LEU A CA 1
ATOM 2170 C C . LEU A 1 277 ? 3.799 -7.118 -11.406 1.00 54.97 277 LEU A C 1
ATOM 2172 O O . LEU A 1 277 ? 2.756 -6.566 -11.072 1.00 54.97 277 LEU A O 1
ATOM 2176 N N . GLN A 1 278 ? 4.238 -7.079 -12.662 1.00 65.62 278 GLN A N 1
ATOM 2177 C CA . GLN A 1 278 ? 3.580 -6.268 -13.678 1.00 65.62 278 GLN A CA 1
ATOM 2178 C C . GLN A 1 278 ? 2.552 -7.059 -14.505 1.00 65.62 278 GLN A C 1
ATOM 2180 O O . GLN A 1 278 ? 2.718 -8.265 -14.700 1.00 65.62 278 GLN A O 1
ATOM 2185 N N . PRO A 1 279 ? 1.492 -6.430 -15.035 1.00 60.56 279 PRO A N 1
ATOM 2186 C CA . PRO A 1 279 ? 0.644 -7.056 -16.045 1.00 60.56 279 PRO A CA 1
ATOM 2187 C C . PRO A 1 279 ? 1.438 -7.383 -17.324 1.00 60.56 279 PRO A C 1
ATOM 2189 O O . PRO A 1 279 ? 2.395 -6.682 -17.646 1.00 60.56 279 PRO A O 1
ATOM 2192 N N . PRO A 1 280 ? 1.072 -8.421 -18.095 1.00 66.19 280 PRO A N 1
ATOM 2193 C CA . PRO A 1 280 ? 1.635 -8.617 -19.429 1.00 66.19 280 PRO A CA 1
ATOM 2194 C C . PRO A 1 280 ? 1.507 -7.349 -20.292 1.00 66.19 280 PRO A C 1
ATOM 2196 O O . PRO A 1 280 ? 0.486 -6.666 -20.239 1.00 66.19 280 PRO A O 1
ATOM 2199 N N . TYR A 1 281 ? 2.521 -7.076 -21.112 1.00 70.00 281 TYR A N 1
ATOM 2200 C CA . TYR A 1 281 ? 2.647 -5.958 -22.065 1.00 70.00 281 TYR A CA 1
ATOM 2201 C C . TYR A 1 281 ? 2.847 -4.572 -21.471 1.00 70.00 281 TYR A C 1
ATOM 2203 O O . TYR A 1 281 ? 3.050 -3.623 -22.226 1.00 70.00 281 TYR A O 1
ATOM 2211 N N . SER A 1 282 ? 2.879 -4.449 -20.147 1.00 76.75 282 SER A N 1
ATOM 2212 C CA . SER A 1 282 ? 3.390 -3.235 -19.529 1.00 76.75 282 SER A CA 1
ATOM 2213 C C . SER A 1 282 ? 4.896 -3.117 -19.770 1.00 76.75 282 SER A C 1
ATOM 2215 O O . SER A 1 282 ? 5.630 -4.112 -19.869 1.00 76.75 282 SER A O 1
ATOM 2217 N N . PHE A 1 283 ? 5.380 -1.885 -19.822 1.00 86.75 283 PHE A N 1
ATOM 2218 C CA . PHE A 1 283 ? 6.808 -1.639 -19.894 1.00 86.75 283 PHE A CA 1
ATOM 2219 C C . PHE A 1 283 ? 7.472 -1.881 -18.540 1.00 86.75 283 PHE A C 1
ATOM 2221 O O . PHE A 1 283 ? 7.081 -1.336 -17.511 1.00 86.75 283 PHE A O 1
ATOM 2228 N N . VAL A 1 284 ? 8.497 -2.727 -18.556 1.00 88.38 284 VAL A N 1
ATOM 2229 C CA . VAL A 1 284 ? 9.334 -3.070 -17.400 1.00 88.38 284 VAL A CA 1
ATOM 2230 C C . VAL A 1 284 ? 10.604 -2.220 -17.360 1.00 88.38 284 VAL A C 1
ATOM 2232 O O . VAL A 1 284 ? 11.140 -1.947 -16.284 1.00 88.38 284 VAL A O 1
ATOM 2235 N N . ILE A 1 285 ? 11.045 -1.776 -18.541 1.00 92.44 285 ILE A N 1
ATOM 2236 C CA . ILE A 1 285 ? 12.151 -0.851 -18.793 1.00 92.44 285 ILE A CA 1
ATOM 2237 C C . ILE A 1 285 ? 11.696 0.096 -19.917 1.00 92.44 285 ILE A C 1
ATOM 2239 O O . ILE A 1 285 ? 11.060 -0.382 -20.860 1.00 92.44 285 ILE A O 1
ATOM 2243 N N . PRO A 1 286 ? 12.003 1.408 -19.883 1.00 93.62 286 PRO A N 1
ATOM 2244 C CA . PRO A 1 286 ? 11.616 2.307 -20.967 1.00 93.62 286 PRO A CA 1
ATOM 2245 C C . PRO A 1 286 ? 12.298 1.873 -22.262 1.00 93.62 286 PRO A C 1
ATOM 2247 O O . PRO A 1 286 ? 13.490 1.543 -22.252 1.00 93.62 286 PRO A O 1
ATOM 2250 N N . LEU A 1 287 ? 11.568 1.878 -23.381 1.00 94.19 287 LEU A N 1
ATOM 2251 C CA . LEU A 1 287 ? 12.128 1.423 -24.657 1.00 94.19 287 LEU A CA 1
ATOM 2252 C C . LEU A 1 287 ? 13.349 2.255 -25.050 1.00 94.19 287 LEU A C 1
ATOM 2254 O O . LEU A 1 287 ? 14.361 1.696 -25.474 1.00 94.19 287 LEU A O 1
ATOM 2258 N N . GLY A 1 288 ? 13.284 3.569 -24.816 1.00 94.44 288 GLY A N 1
ATOM 2259 C CA . GLY A 1 288 ? 14.407 4.465 -25.043 1.00 94.44 288 GLY A CA 1
ATOM 2260 C C . GLY A 1 288 ? 15.648 4.016 -24.273 1.00 94.44 288 GLY A C 1
ATOM 2261 O O . GLY A 1 288 ? 16.711 3.890 -24.871 1.00 94.44 288 GLY A O 1
ATOM 2262 N N . LEU A 1 289 ? 15.537 3.663 -22.988 1.00 94.56 289 LEU A N 1
ATOM 2263 C CA . LEU A 1 289 ? 16.675 3.157 -22.209 1.00 94.56 289 LEU A CA 1
ATOM 2264 C C . LEU A 1 289 ? 17.251 1.847 -22.780 1.00 94.56 289 LEU A C 1
ATOM 2266 O O . LEU A 1 289 ? 18.474 1.701 -22.847 1.00 94.56 289 LEU A O 1
ATOM 2270 N N . VAL A 1 290 ? 16.403 0.925 -23.250 1.00 95.69 290 VAL A N 1
ATOM 2271 C CA . VAL A 1 290 ? 16.856 -0.312 -23.915 1.00 95.69 290 VAL A CA 1
ATOM 2272 C C . VAL A 1 290 ? 17.617 0.002 -25.206 1.00 95.69 290 VAL A C 1
ATOM 2274 O O . VAL A 1 290 ? 18.678 -0.571 -25.446 1.00 95.69 290 VAL A O 1
ATOM 2277 N N . GLU A 1 291 ? 17.157 0.961 -26.012 1.00 95.06 291 GLU A N 1
ATOM 2278 C CA . GLU A 1 291 ? 17.872 1.412 -27.218 1.00 95.06 291 GLU A CA 1
ATOM 2279 C C . GLU A 1 291 ? 19.276 1.941 -26.900 1.00 95.06 291 GLU A C 1
ATOM 2281 O O . GLU A 1 291 ? 20.237 1.631 -27.609 1.00 95.06 291 GLU A O 1
ATOM 2286 N N . ARG A 1 292 ? 19.426 2.714 -25.813 1.00 94.81 292 ARG A N 1
ATOM 2287 C CA . ARG A 1 292 ? 20.742 3.202 -25.362 1.00 94.81 292 ARG A CA 1
ATOM 2288 C C . ARG A 1 292 ? 21.620 2.028 -24.928 1.00 94.81 292 ARG A C 1
ATOM 2290 O O . ARG A 1 292 ? 22.792 1.991 -25.300 1.00 94.81 292 ARG A O 1
ATOM 2297 N N . TRP A 1 293 ? 21.046 1.051 -24.226 1.00 95.62 293 TRP A N 1
ATOM 2298 C CA . TRP A 1 293 ? 21.748 -0.156 -23.791 1.00 95.62 293 TRP A CA 1
ATOM 2299 C C . TRP A 1 293 ? 22.316 -0.980 -24.960 1.00 95.62 293 TRP A C 1
ATOM 2301 O O . TRP A 1 293 ? 23.483 -1.366 -24.896 1.00 95.62 293 TRP A O 1
ATOM 2311 N N . PHE A 1 294 ? 21.580 -1.152 -26.068 1.00 95.75 294 PHE A N 1
ATOM 2312 C CA . PHE A 1 294 ? 22.120 -1.798 -27.281 1.00 95.75 294 PHE A CA 1
ATOM 2313 C C . PHE A 1 294 ? 23.395 -1.102 -27.777 1.00 95.75 294 PHE A C 1
ATOM 2315 O O . PHE A 1 294 ? 24.388 -1.763 -28.079 1.00 95.75 294 PHE A O 1
ATOM 2322 N N . ARG A 1 295 ? 23.404 0.240 -27.802 1.00 94.81 295 ARG A N 1
ATOM 2323 C CA . ARG A 1 295 ? 24.587 1.021 -28.205 1.00 94.81 295 ARG A CA 1
ATOM 2324 C C . ARG A 1 295 ? 25.743 0.859 -27.221 1.00 94.81 295 ARG A C 1
ATOM 2326 O O . ARG A 1 295 ? 26.886 0.724 -27.644 1.00 94.81 295 ARG A O 1
ATOM 2333 N N . TRP A 1 296 ? 25.455 0.862 -25.921 1.00 95.31 296 TRP A N 1
ATOM 2334 C CA . TRP A 1 296 ? 26.458 0.702 -24.865 1.00 95.31 296 TRP A CA 1
ATOM 2335 C C . TRP A 1 296 ? 27.161 -0.661 -24.901 1.00 95.31 296 TRP A C 1
ATOM 2337 O O . TRP A 1 296 ? 28.340 -0.749 -24.559 1.00 95.31 296 TRP A O 1
ATOM 2347 N N . GLU A 1 297 ? 26.449 -1.715 -25.294 1.00 94.25 297 GLU A N 1
ATOM 2348 C CA . GLU A 1 297 ? 26.994 -3.069 -25.459 1.00 94.25 297 GLU A CA 1
ATOM 2349 C C . GLU A 1 297 ? 27.556 -3.323 -26.872 1.00 94.25 297 GLU A C 1
ATOM 2351 O O . GLU A 1 297 ? 28.107 -4.388 -27.134 1.00 94.25 297 GLU A O 1
ATOM 2356 N N . GLY A 1 298 ? 27.451 -2.352 -27.789 1.00 93.00 298 GLY A N 1
ATOM 2357 C CA . GLY A 1 298 ? 27.914 -2.500 -29.173 1.00 93.00 298 GLY A CA 1
ATOM 2358 C C . GLY A 1 298 ? 27.117 -3.534 -29.975 1.00 93.00 298 GLY A C 1
ATOM 2359 O O . GLY A 1 298 ? 27.653 -4.142 -30.901 1.00 93.00 298 GLY A O 1
ATOM 2360 N N . LEU A 1 299 ? 25.853 -3.756 -29.612 1.00 92.88 299 LEU A N 1
ATOM 2361 C CA . LEU A 1 299 ? 24.978 -4.744 -30.235 1.00 92.88 299 LEU A CA 1
ATOM 2362 C C . LEU A 1 299 ? 24.236 -4.153 -31.443 1.00 92.88 299 LEU A C 1
ATOM 2364 O O . LEU A 1 299 ? 23.840 -2.982 -31.411 1.00 92.88 299 LEU A O 1
ATOM 2368 N N . PRO A 1 300 ? 23.962 -4.955 -32.488 1.00 91.00 300 PRO A N 1
ATOM 2369 C CA . PRO A 1 300 ? 23.059 -4.541 -33.552 1.00 91.00 300 PRO A CA 1
ATOM 2370 C C . PRO A 1 300 ? 21.650 -4.338 -32.985 1.00 91.00 300 PRO A C 1
ATOM 2372 O O . PRO A 1 300 ? 21.101 -5.215 -32.317 1.00 91.00 300 PRO A O 1
ATOM 2375 N N . TYR A 1 301 ? 21.051 -3.179 -33.258 1.00 92.94 301 TYR A N 1
ATOM 2376 C CA . TYR A 1 301 ? 19.696 -2.895 -32.801 1.00 92.94 301 TYR A CA 1
ATOM 2377 C C . TYR A 1 301 ? 18.681 -3.770 -33.546 1.00 92.94 301 TYR A C 1
ATOM 2379 O O . TYR A 1 301 ? 18.568 -3.701 -34.771 1.00 92.94 301 TYR A O 1
ATOM 2387 N N . ARG A 1 302 ? 17.922 -4.572 -32.793 1.00 92.81 302 ARG A N 1
ATOM 2388 C CA . ARG A 1 302 ? 16.812 -5.393 -33.293 1.00 92.81 302 ARG A CA 1
ATOM 2389 C C . ARG A 1 302 ? 15.548 -4.994 -32.546 1.00 92.81 302 ARG A C 1
ATOM 2391 O O . ARG A 1 302 ? 15.486 -5.135 -31.324 1.00 92.81 302 ARG A O 1
ATOM 2398 N N . ARG A 1 303 ? 14.537 -4.503 -33.265 1.00 94.12 303 ARG A N 1
ATOM 2399 C CA . ARG A 1 303 ? 13.317 -3.963 -32.645 1.00 94.12 303 ARG A CA 1
ATOM 2400 C C . ARG A 1 303 ? 12.544 -5.026 -31.861 1.00 94.12 303 ARG A C 1
ATOM 2402 O O . ARG A 1 303 ? 12.097 -4.734 -30.754 1.00 94.12 303 ARG A O 1
ATOM 2409 N N . GLY A 1 304 ? 12.441 -6.253 -32.380 1.00 93.31 304 GLY A N 1
ATOM 2410 C CA . GLY A 1 304 ? 11.821 -7.375 -31.669 1.00 93.31 304 GLY A CA 1
ATOM 2411 C C . GLY A 1 304 ? 12.509 -7.682 -30.336 1.00 93.31 304 GLY A C 1
ATOM 2412 O O . GLY A 1 304 ? 11.849 -7.757 -29.301 1.00 93.31 304 GLY A O 1
ATOM 2413 N N . ALA A 1 305 ? 13.844 -7.762 -30.336 1.00 94.75 305 ALA A N 1
ATOM 2414 C CA . ALA A 1 305 ? 14.636 -7.978 -29.124 1.00 94.75 305 ALA A CA 1
ATOM 2415 C C . ALA A 1 305 ? 14.510 -6.811 -28.128 1.00 94.75 305 ALA A C 1
ATOM 2417 O O . ALA A 1 305 ? 14.355 -7.038 -26.929 1.00 94.75 305 ALA A O 1
ATOM 2418 N N . ALA A 1 306 ? 14.533 -5.564 -28.607 1.00 95.38 306 ALA A N 1
ATOM 2419 C CA . ALA A 1 306 ? 14.375 -4.389 -27.754 1.00 95.38 306 ALA A CA 1
ATOM 2420 C C . ALA A 1 306 ? 13.007 -4.367 -27.056 1.00 95.38 306 ALA A C 1
ATOM 2422 O O . ALA A 1 306 ? 12.944 -4.143 -25.850 1.00 95.38 306 ALA A O 1
ATOM 2423 N N . LEU A 1 307 ? 11.922 -4.673 -27.774 1.00 93.44 307 LEU A N 1
ATOM 2424 C CA . LEU A 1 307 ? 10.580 -4.772 -27.192 1.00 93.44 307 LEU A CA 1
ATOM 2425 C C . LEU A 1 307 ? 10.452 -5.949 -26.217 1.00 93.44 307 LEU A C 1
ATOM 2427 O O . LEU A 1 307 ? 9.828 -5.796 -25.169 1.00 93.44 307 LEU A O 1
ATOM 2431 N N . LEU A 1 308 ? 11.089 -7.088 -26.508 1.00 93.50 308 LEU A N 1
ATOM 2432 C CA . LEU A 1 308 ? 11.120 -8.244 -25.605 1.00 93.50 308 LEU A CA 1
ATOM 2433 C C . LEU A 1 308 ? 11.764 -7.900 -24.249 1.00 93.50 308 LEU A C 1
ATOM 2435 O O . LEU A 1 308 ? 11.284 -8.314 -23.189 1.00 93.50 308 LEU A O 1
ATOM 2439 N N . LEU A 1 309 ? 12.842 -7.115 -24.287 1.00 93.56 309 LEU A N 1
ATOM 2440 C CA . LEU A 1 309 ? 13.554 -6.632 -23.104 1.00 93.56 309 LEU A CA 1
ATOM 2441 C C . LEU A 1 309 ? 12.818 -5.467 -22.417 1.00 93.56 309 LEU A C 1
ATOM 2443 O O . LEU A 1 309 ? 12.862 -5.353 -21.197 1.00 93.56 309 LEU A O 1
ATOM 2447 N N . ALA A 1 310 ? 12.120 -4.613 -23.164 1.00 93.06 310 ALA A N 1
ATOM 2448 C CA . ALA A 1 310 ? 11.441 -3.438 -22.615 1.00 93.06 310 ALA A CA 1
ATOM 2449 C C . ALA A 1 310 ? 10.074 -3.753 -21.989 1.00 93.06 310 ALA A C 1
ATOM 2451 O O . ALA A 1 310 ? 9.677 -3.090 -21.034 1.00 93.06 310 ALA A O 1
ATOM 2452 N N . GLN A 1 311 ? 9.346 -4.750 -22.498 1.00 89.19 311 GLN A N 1
ATOM 2453 C CA . GLN A 1 311 ? 7.963 -5.034 -22.102 1.00 89.19 311 GLN A CA 1
ATOM 2454 C C . GLN A 1 311 ? 7.795 -6.443 -21.564 1.00 89.19 311 GLN A C 1
ATOM 2456 O O . GLN A 1 311 ? 8.320 -7.395 -22.149 1.00 89.19 311 GLN A O 1
ATOM 2461 N N . LYS A 1 312 ? 6.977 -6.586 -20.515 1.00 85.56 312 LYS A N 1
ATOM 2462 C CA . LYS A 1 312 ? 6.499 -7.896 -20.073 1.00 85.56 312 LYS A CA 1
ATOM 2463 C C . LYS A 1 312 ? 5.729 -8.567 -21.208 1.00 85.56 312 LYS A C 1
ATOM 2465 O O . LYS A 1 312 ? 4.986 -7.920 -21.928 1.00 85.56 312 LYS A O 1
ATOM 2470 N N . GLN A 1 313 ? 5.885 -9.864 -21.373 1.00 85.12 313 GLN A N 1
ATOM 2471 C CA . GLN A 1 313 ? 5.229 -10.666 -22.390 1.00 85.12 313 GLN A CA 1
ATOM 2472 C C . GLN A 1 313 ? 4.209 -11.609 -21.759 1.00 85.12 313 GLN A C 1
ATOM 2474 O O . GLN A 1 313 ? 4.000 -11.637 -20.543 1.00 85.12 313 GLN A O 1
ATOM 2479 N N . HIS A 1 314 ? 3.572 -12.411 -22.607 1.00 79.50 314 HIS A N 1
ATOM 2480 C CA . HIS A 1 314 ? 2.761 -13.536 -22.174 1.00 79.50 314 HIS A CA 1
ATOM 2481 C C . HIS A 1 314 ? 3.553 -14.439 -21.200 1.00 79.50 314 HIS A C 1
ATOM 2483 O O . HIS A 1 314 ? 4.717 -14.734 -21.479 1.00 79.50 314 HIS A O 1
ATOM 2489 N N . PRO A 1 315 ? 2.947 -14.951 -20.111 1.00 75.88 315 PRO A N 1
ATOM 2490 C CA . PRO A 1 315 ? 3.652 -15.738 -19.091 1.00 75.88 315 PRO A CA 1
ATOM 2491 C C . PRO A 1 315 ? 4.468 -16.932 -19.615 1.00 75.88 315 PRO A C 1
ATOM 2493 O O . PRO A 1 315 ? 5.530 -17.240 -19.093 1.00 75.88 315 PRO A O 1
ATOM 2496 N N . VAL A 1 316 ? 4.018 -17.581 -20.693 1.00 79.94 316 VAL A N 1
ATOM 2497 C CA . VAL A 1 316 ? 4.781 -18.664 -21.349 1.00 79.94 316 VAL A CA 1
ATOM 2498 C C . VAL A 1 316 ? 6.088 -18.154 -21.977 1.00 79.94 316 VAL A C 1
ATOM 2500 O O . VAL A 1 316 ? 7.110 -18.823 -21.887 1.00 79.94 316 VAL A O 1
ATOM 2503 N N . VAL A 1 317 ? 6.080 -16.958 -22.573 1.00 86.06 317 VAL A N 1
ATOM 2504 C CA . VAL A 1 317 ? 7.291 -16.309 -23.111 1.00 86.06 317 VAL A CA 1
ATOM 2505 C C . VAL A 1 317 ? 8.195 -15.840 -21.966 1.00 86.06 317 VAL A C 1
ATOM 2507 O O . VAL A 1 317 ? 9.411 -15.990 -22.043 1.00 86.06 317 VAL A O 1
ATOM 2510 N N . GLU A 1 318 ? 7.605 -15.341 -20.875 1.00 84.44 318 GLU A N 1
ATOM 2511 C CA . GLU A 1 318 ? 8.329 -15.003 -19.640 1.00 84.44 318 GLU A CA 1
ATOM 2512 C C . GLU A 1 318 ? 9.045 -16.206 -19.028 1.00 84.44 318 GLU A C 1
ATOM 2514 O O . GLU A 1 318 ? 10.191 -16.077 -18.611 1.00 84.44 318 GLU A O 1
ATOM 2519 N N . ALA A 1 319 ? 8.414 -17.382 -19.026 1.00 78.62 319 ALA A N 1
ATOM 2520 C CA . ALA A 1 319 ? 9.050 -18.617 -18.579 1.00 78.62 319 ALA A CA 1
ATOM 2521 C C . ALA A 1 319 ? 10.279 -18.959 -19.441 1.00 78.62 319 ALA A C 1
ATOM 2523 O O . ALA A 1 319 ? 11.330 -19.298 -18.904 1.00 78.62 319 ALA A O 1
ATOM 2524 N N . GLY A 1 320 ? 10.195 -18.776 -20.766 1.00 84.75 320 GLY A N 1
ATOM 2525 C CA . GLY A 1 320 ? 11.349 -18.910 -21.665 1.00 84.75 320 GLY A CA 1
ATOM 2526 C C . GLY A 1 320 ? 12.493 -17.941 -21.330 1.00 84.75 320 GLY A C 1
ATOM 2527 O O . GLY A 1 320 ? 13.651 -18.353 -21.253 1.00 84.75 320 GLY A O 1
ATOM 2528 N N . LEU A 1 321 ? 12.180 -16.666 -21.058 1.00 86.12 321 LEU A N 1
ATOM 2529 C CA . LEU A 1 321 ? 13.158 -15.671 -20.586 1.00 86.12 321 LEU A CA 1
ATOM 2530 C C . LEU A 1 321 ? 13.759 -16.048 -19.223 1.00 86.12 321 LEU A C 1
ATOM 2532 O O . LEU A 1 321 ? 14.961 -15.885 -19.022 1.00 86.12 321 LEU A O 1
ATOM 2536 N N . GLY A 1 322 ? 12.946 -16.571 -18.303 1.00 80.38 322 GLY A N 1
ATOM 2537 C CA . GLY A 1 322 ? 13.381 -17.064 -16.997 1.00 80.38 322 GLY A CA 1
ATOM 2538 C C . GLY A 1 322 ? 14.356 -18.237 -17.114 1.00 80.38 322 GLY A C 1
ATOM 2539 O O . GLY A 1 322 ? 15.401 -18.231 -16.465 1.00 80.38 322 GLY A O 1
ATOM 2540 N N . LEU A 1 323 ? 14.081 -19.196 -18.004 1.00 80.38 323 LEU A N 1
ATOM 2541 C CA . LEU A 1 323 ? 14.992 -20.307 -18.297 1.00 80.38 323 LEU A CA 1
ATOM 2542 C C . LEU A 1 323 ? 16.335 -19.811 -18.855 1.00 80.38 323 LEU A C 1
ATOM 2544 O O . LEU A 1 323 ? 17.382 -20.257 -18.383 1.00 80.38 323 LEU A O 1
ATOM 2548 N N . LEU A 1 324 ? 16.335 -18.846 -19.787 1.00 83.19 324 LEU A N 1
ATOM 2549 C CA . LEU A 1 324 ? 17.576 -18.199 -20.248 1.00 83.19 324 LEU A CA 1
ATOM 2550 C C . LEU A 1 324 ? 18.314 -17.492 -19.110 1.00 83.19 324 LEU A C 1
ATOM 2552 O O . LEU A 1 324 ? 19.531 -17.633 -19.000 1.00 83.19 324 LEU A O 1
ATOM 2556 N N . ALA A 1 325 ? 17.596 -16.763 -18.249 1.00 79.31 325 ALA A N 1
ATOM 2557 C CA . ALA A 1 325 ? 18.179 -16.076 -17.098 1.00 79.31 325 ALA A CA 1
ATOM 2558 C C . ALA A 1 325 ? 18.885 -17.059 -16.151 1.00 79.31 325 ALA A C 1
ATOM 2560 O O . ALA A 1 325 ? 20.000 -16.795 -15.700 1.00 79.31 325 ALA A O 1
ATOM 2561 N N . ILE A 1 326 ? 18.253 -18.203 -15.872 1.00 75.44 326 ILE A N 1
ATOM 2562 C CA . ILE A 1 326 ? 18.800 -19.261 -15.015 1.00 75.44 326 ILE A CA 1
ATOM 2563 C C . ILE A 1 326 ? 20.038 -19.889 -15.659 1.00 75.44 326 ILE A C 1
ATOM 2565 O O . ILE A 1 326 ? 21.070 -20.000 -14.999 1.00 75.44 326 ILE A O 1
ATOM 2569 N N . MET A 1 327 ? 19.968 -20.261 -16.941 1.00 76.50 327 MET A N 1
ATOM 2570 C CA . MET A 1 327 ? 21.104 -20.852 -17.663 1.00 76.50 327 MET A CA 1
ATOM 2571 C C . MET A 1 327 ? 22.305 -19.904 -17.731 1.00 76.50 327 MET A C 1
ATOM 2573 O O . MET A 1 327 ? 23.448 -20.327 -17.553 1.00 76.50 327 MET A O 1
ATOM 2577 N N . ALA A 1 328 ? 22.048 -18.614 -17.938 1.00 71.56 328 ALA A N 1
ATOM 2578 C CA . ALA A 1 328 ? 23.076 -17.590 -17.880 1.00 71.56 328 ALA A CA 1
ATOM 2579 C C . ALA A 1 328 ? 23.700 -17.486 -16.480 1.00 71.56 328 ALA A C 1
ATOM 2581 O O . ALA A 1 328 ? 24.924 -17.474 -16.367 1.00 71.56 328 ALA A O 1
ATOM 2582 N N . ALA A 1 329 ? 22.883 -17.463 -15.423 1.00 66.44 329 ALA A N 1
ATOM 2583 C CA . ALA A 1 329 ? 23.331 -17.190 -14.058 1.00 66.44 329 ALA A CA 1
ATOM 2584 C C . ALA A 1 329 ? 24.017 -18.375 -13.351 1.00 66.44 329 ALA A C 1
ATOM 2586 O O . ALA A 1 329 ? 24.912 -18.141 -12.541 1.00 66.44 329 ALA A O 1
ATOM 2587 N N . TYR A 1 330 ? 23.637 -19.624 -13.646 1.00 63.84 330 TYR A N 1
ATOM 2588 C CA . TYR A 1 330 ? 24.072 -20.814 -12.898 1.00 63.84 330 TYR A CA 1
ATOM 2589 C C . TYR A 1 330 ? 24.988 -21.757 -13.698 1.00 63.84 330 TYR A C 1
ATOM 2591 O O . TYR A 1 330 ? 25.044 -21.722 -14.928 1.00 63.84 330 TYR A O 1
ATOM 2599 N N . GLU A 1 331 ? 25.718 -22.620 -12.986 1.00 56.50 331 GLU A N 1
ATOM 2600 C CA . GLU A 1 331 ? 26.362 -23.814 -13.546 1.00 56.50 331 GLU A CA 1
ATOM 2601 C C . GLU A 1 331 ? 25.356 -24.967 -13.494 1.00 56.50 331 GLU A C 1
ATOM 2603 O O . GLU A 1 331 ? 25.226 -25.657 -12.485 1.00 56.50 331 GLU A O 1
ATOM 2608 N N . VAL A 1 332 ? 24.575 -25.126 -14.561 1.00 59.69 332 VAL A N 1
ATOM 2609 C CA . VAL A 1 332 ? 23.620 -26.232 -14.692 1.00 59.69 332 VAL A CA 1
ATOM 2610 C C . VAL A 1 332 ? 24.176 -27.220 -15.706 1.00 59.69 332 VAL A C 1
ATOM 2612 O O . VAL A 1 332 ? 24.531 -26.820 -16.816 1.00 59.69 332 VAL A O 1
ATOM 2615 N N . GLU A 1 333 ? 24.239 -28.507 -15.353 1.00 58.59 333 GLU A N 1
ATOM 2616 C CA . GLU A 1 333 ? 24.513 -29.551 -16.343 1.00 58.59 333 GLU A CA 1
ATOM 2617 C C . GLU A 1 333 ? 23.365 -29.590 -17.372 1.00 58.59 333 GLU A C 1
ATOM 2619 O O . GLU A 1 333 ? 22.204 -29.787 -16.989 1.00 58.59 333 GLU A O 1
ATOM 2624 N N . PRO A 1 334 ? 23.639 -29.388 -18.677 1.00 58.12 334 PRO A N 1
ATOM 2625 C CA . PRO A 1 334 ? 22.581 -29.339 -19.676 1.00 58.12 334 PRO A CA 1
ATOM 2626 C C . PRO A 1 334 ? 21.911 -30.711 -19.827 1.00 58.12 334 PRO A C 1
ATOM 2628 O O . PRO A 1 334 ? 22.547 -31.685 -20.233 1.00 58.12 334 PRO A O 1
ATOM 2631 N N . LYS A 1 335 ? 20.596 -30.782 -19.581 1.00 62.28 335 LYS A N 1
ATOM 2632 C CA . LYS A 1 335 ? 19.762 -31.890 -20.084 1.00 62.28 335 LYS A CA 1
ATOM 2633 C C . LYS A 1 335 ? 19.757 -31.865 -21.621 1.00 62.28 335 LYS A C 1
ATOM 2635 O O . LYS A 1 335 ? 20.027 -30.825 -22.214 1.00 62.28 335 LYS A O 1
ATOM 2640 N N . ASP A 1 336 ? 19.403 -32.970 -22.281 1.00 59.47 336 ASP A N 1
ATOM 2641 C CA . ASP A 1 336 ? 19.479 -33.095 -23.753 1.00 59.47 336 ASP A CA 1
ATOM 2642 C C . ASP A 1 336 ? 18.792 -31.953 -24.525 1.00 59.47 336 ASP A C 1
ATOM 2644 O O . ASP A 1 336 ? 19.317 -31.488 -25.530 1.00 59.47 336 ASP A O 1
ATOM 2648 N N . VAL A 1 337 ? 17.660 -31.457 -24.018 1.00 58.62 337 VAL A N 1
ATOM 2649 C CA . VAL A 1 337 ? 16.888 -30.339 -24.593 1.00 58.62 337 VAL A CA 1
ATOM 2650 C C . VAL A 1 337 ? 17.600 -28.980 -24.459 1.00 58.62 337 VAL A C 1
ATOM 2652 O O . VAL A 1 337 ? 17.391 -28.087 -25.274 1.00 58.62 337 VAL A O 1
ATOM 2655 N N . LEU A 1 338 ? 18.472 -28.827 -23.458 1.00 69.19 338 LEU A N 1
ATOM 2656 C CA . LEU A 1 338 ? 19.203 -27.591 -23.156 1.00 69.19 338 LEU A CA 1
ATOM 2657 C C . LEU A 1 338 ? 20.580 -27.527 -23.837 1.00 69.19 338 LEU A C 1
ATOM 2659 O O . LEU A 1 338 ? 21.243 -26.495 -23.765 1.00 69.19 338 LEU A O 1
ATOM 2663 N N . ARG A 1 339 ? 21.019 -28.599 -24.517 1.00 75.19 339 ARG A N 1
ATOM 2664 C CA . ARG A 1 339 ? 22.310 -28.626 -25.234 1.00 75.19 339 ARG A CA 1
ATOM 2665 C C . ARG A 1 339 ? 22.388 -27.584 -26.343 1.00 75.19 339 ARG A C 1
ATOM 2667 O O . ARG A 1 339 ? 23.444 -26.987 -26.527 1.00 75.19 339 ARG A O 1
ATOM 2674 N N . ASP A 1 340 ? 21.273 -27.320 -27.014 1.00 80.38 340 ASP A N 1
ATOM 2675 C CA . ASP A 1 340 ? 21.182 -26.286 -28.050 1.00 80.38 340 ASP A CA 1
ATOM 2676 C C . ASP A 1 340 ? 21.436 -24.877 -27.486 1.00 80.38 340 ASP A C 1
ATOM 2678 O O . ASP A 1 340 ? 21.882 -23.987 -28.205 1.00 80.38 340 ASP A O 1
ATOM 2682 N N . PHE A 1 341 ? 21.248 -24.700 -26.176 1.00 85.50 341 PHE A N 1
ATOM 2683 C CA . PHE A 1 341 ? 21.476 -23.454 -25.447 1.00 85.50 341 PHE A CA 1
ATOM 2684 C C . PHE A 1 341 ? 22.769 -23.478 -24.619 1.00 85.50 341 PHE A C 1
ATOM 2686 O O . PHE A 1 341 ? 23.008 -22.568 -23.824 1.00 85.50 341 PHE A O 1
ATOM 2693 N N . ALA A 1 342 ? 23.654 -24.463 -24.825 1.00 82.94 342 ALA A N 1
ATOM 2694 C CA . ALA A 1 342 ? 24.963 -24.511 -24.171 1.00 82.94 342 ALA A CA 1
ATOM 2695 C C . ALA A 1 342 ? 25.774 -23.204 -24.306 1.00 82.94 342 ALA A C 1
ATOM 2697 O O . ALA A 1 342 ? 26.387 -22.806 -23.312 1.00 82.94 342 ALA A O 1
ATOM 2698 N N . PRO A 1 343 ? 25.739 -22.465 -25.441 1.00 87.50 343 PRO A N 1
ATOM 2699 C CA . PRO A 1 343 ? 26.397 -21.163 -25.534 1.00 87.50 343 PRO A CA 1
ATOM 2700 C C . PRO A 1 343 ? 25.967 -20.164 -24.449 1.00 87.50 343 PRO A C 1
ATOM 2702 O O . PRO A 1 343 ? 26.811 -19.418 -23.957 1.00 87.50 343 PRO A O 1
ATOM 2705 N N . TRP A 1 344 ? 24.701 -20.174 -24.016 1.00 86.81 344 TRP A N 1
ATOM 2706 C CA . TRP A 1 344 ? 24.209 -19.326 -22.920 1.00 86.81 344 TRP A CA 1
ATOM 2707 C C . TRP A 1 344 ? 24.809 -19.710 -21.567 1.00 86.81 344 TRP A C 1
ATOM 2709 O O . TRP A 1 344 ? 25.137 -18.836 -20.767 1.00 86.81 344 TRP A O 1
ATOM 2719 N N . ILE A 1 345 ? 25.030 -21.004 -21.337 1.00 83.00 345 ILE A N 1
ATOM 2720 C CA . ILE A 1 345 ? 25.669 -21.516 -20.118 1.00 83.00 345 ILE A CA 1
ATOM 2721 C C . ILE A 1 345 ? 27.159 -21.163 -20.107 1.00 83.00 345 ILE A C 1
ATOM 2723 O O . ILE A 1 345 ? 27.681 -20.732 -19.077 1.00 83.00 345 ILE A O 1
ATOM 2727 N N . THR A 1 346 ? 27.834 -21.330 -21.249 1.00 84.88 346 THR A N 1
ATOM 2728 C CA . THR A 1 346 ? 29.286 -21.144 -21.396 1.00 84.88 346 THR A CA 1
ATOM 2729 C C . THR A 1 346 ? 29.702 -19.676 -21.479 1.00 84.88 346 THR A C 1
ATOM 2731 O O . THR A 1 346 ? 30.745 -19.302 -20.945 1.00 84.88 346 THR A O 1
ATOM 2734 N N . HIS A 1 347 ? 28.931 -18.840 -22.175 1.00 88.69 347 HIS A N 1
ATOM 2735 C CA . HIS A 1 347 ? 29.309 -17.455 -22.471 1.00 88.69 347 HIS A CA 1
ATOM 2736 C C . HIS A 1 347 ? 28.494 -16.411 -21.705 1.00 88.69 347 HIS A C 1
ATOM 2738 O O . HIS A 1 347 ? 28.899 -15.247 -21.686 1.00 88.69 347 HIS A O 1
ATOM 2744 N N . GLY A 1 348 ? 27.391 -16.813 -21.066 1.00 86.31 348 GLY A N 1
ATOM 2745 C CA . GLY A 1 348 ? 26.604 -15.947 -20.196 1.00 86.31 348 GLY A CA 1
ATOM 2746 C C . GLY A 1 348 ? 27.421 -15.403 -19.023 1.00 86.31 348 GLY A C 1
ATOM 2747 O O . GLY A 1 348 ? 28.292 -16.072 -18.463 1.00 86.31 348 GLY A O 1
ATOM 2748 N N . GLU A 1 349 ? 27.143 -14.159 -18.660 1.00 85.25 349 GLU A N 1
ATOM 2749 C CA . GLU A 1 349 ? 27.692 -13.495 -17.490 1.00 85.25 349 GLU A CA 1
ATOM 2750 C C . GLU A 1 349 ? 27.073 -14.111 -16.228 1.00 85.25 349 GLU A C 1
ATOM 2752 O O . GLU A 1 349 ? 25.852 -14.178 -16.074 1.00 85.25 349 GLU A O 1
ATOM 2757 N N . LYS A 1 350 ? 27.927 -14.598 -15.323 1.00 78.56 350 LYS A N 1
ATOM 2758 C CA . LYS A 1 350 ? 27.479 -15.256 -14.094 1.00 78.56 350 LYS A CA 1
ATOM 2759 C C . LYS A 1 350 ? 27.084 -14.209 -13.056 1.00 78.56 350 LYS A C 1
ATOM 2761 O O . LYS A 1 350 ? 27.813 -13.246 -12.807 1.00 78.56 350 LYS A O 1
ATOM 2766 N N . HIS A 1 351 ? 25.940 -14.423 -12.414 1.00 70.12 351 HIS A N 1
ATOM 2767 C CA . HIS A 1 351 ? 25.391 -13.522 -11.405 1.00 70.12 351 HIS A CA 1
ATOM 2768 C C . HIS A 1 351 ? 24.935 -14.309 -10.178 1.00 70.12 351 HIS A C 1
ATOM 2770 O O . HIS A 1 351 ? 24.372 -15.393 -10.294 1.00 70.12 351 HIS A O 1
ATOM 2776 N N . ASP A 1 352 ? 25.124 -13.738 -8.988 1.00 65.25 352 ASP A N 1
ATOM 2777 C CA . ASP A 1 352 ? 24.602 -14.306 -7.743 1.00 65.25 352 ASP A CA 1
ATOM 2778 C C . ASP A 1 352 ? 23.089 -14.051 -7.648 1.00 65.25 352 ASP A C 1
ATOM 2780 O O . ASP A 1 352 ? 22.635 -13.061 -7.066 1.00 65.25 352 ASP A O 1
ATOM 2784 N N . ALA A 1 353 ? 22.290 -14.935 -8.250 1.00 55.72 353 ALA A N 1
ATOM 2785 C CA . ALA A 1 353 ? 20.838 -14.769 -8.304 1.00 55.72 353 ALA A CA 1
ATOM 2786 C C . ALA A 1 353 ? 20.167 -14.840 -6.914 1.00 55.72 353 ALA A C 1
ATOM 2788 O O . ALA A 1 353 ? 19.053 -14.339 -6.733 1.00 55.72 353 ALA A O 1
ATOM 2789 N N . GLY A 1 354 ? 20.863 -15.374 -5.900 1.00 57.22 354 GLY A N 1
ATOM 2790 C CA . GLY A 1 354 ? 20.422 -15.344 -4.504 1.00 57.22 354 GLY A CA 1
ATOM 2791 C C . GLY A 1 354 ? 20.329 -13.926 -3.930 1.00 57.22 354 GLY A C 1
ATOM 2792 O O . GLY A 1 354 ? 19.499 -13.680 -3.050 1.00 57.22 354 GLY A O 1
ATOM 2793 N N . LYS A 1 355 ? 21.111 -12.969 -4.451 1.00 59.41 355 LYS A N 1
ATOM 2794 C CA . LYS A 1 355 ? 21.030 -11.551 -4.053 1.00 59.41 355 LYS A CA 1
ATOM 2795 C C . LYS A 1 355 ? 19.763 -10.873 -4.554 1.00 59.41 355 LYS A C 1
ATOM 2797 O O . LYS A 1 355 ? 19.179 -10.084 -3.817 1.00 59.41 355 LYS A O 1
ATOM 2802 N N . PHE A 1 356 ? 19.301 -11.201 -5.759 1.00 59.66 356 PHE A N 1
ATOM 2803 C CA . PHE A 1 356 ? 18.129 -10.542 -6.333 1.00 59.66 356 PHE A CA 1
ATOM 2804 C C . PHE A 1 356 ? 16.802 -11.010 -5.716 1.00 59.66 356 PHE A C 1
ATOM 2806 O O . PHE A 1 356 ? 15.875 -10.213 -5.603 1.00 59.66 356 PHE A O 1
ATOM 2813 N N . LYS A 1 357 ? 16.719 -12.263 -5.240 1.00 53.47 357 LYS A N 1
ATOM 2814 C CA . LYS A 1 357 ? 15.513 -12.800 -4.574 1.00 53.47 357 LYS A CA 1
ATOM 2815 C C . LYS A 1 357 ? 15.213 -12.161 -3.211 1.00 53.47 357 LYS A C 1
ATOM 2817 O O . LYS A 1 357 ? 14.083 -12.225 -2.746 1.00 53.47 357 LYS A O 1
ATOM 2822 N N . ARG A 1 358 ? 16.215 -11.570 -2.547 1.00 51.22 358 ARG A N 1
ATOM 2823 C CA . ARG A 1 358 ? 16.077 -11.017 -1.185 1.00 51.22 358 ARG A CA 1
ATOM 2824 C C . ARG A 1 358 ? 15.716 -9.534 -1.160 1.00 51.22 358 ARG A C 1
ATOM 2826 O O . ARG A 1 358 ? 15.277 -9.048 -0.123 1.00 51.22 358 ARG A O 1
ATOM 2833 N N . ASN A 1 359 ? 15.951 -8.812 -2.257 1.00 59.50 359 ASN A N 1
ATOM 2834 C CA . ASN A 1 359 ? 15.780 -7.367 -2.303 1.00 59.50 359 ASN A CA 1
ATOM 2835 C C . ASN A 1 359 ? 15.603 -6.866 -3.761 1.00 59.50 359 ASN A C 1
ATOM 2837 O O . ASN A 1 359 ? 16.574 -6.902 -4.523 1.00 59.50 359 ASN A O 1
ATOM 2841 N N . PRO A 1 360 ? 14.427 -6.331 -4.157 1.00 60.09 360 PRO A N 1
ATOM 2842 C CA . PRO A 1 360 ? 14.212 -5.794 -5.507 1.00 60.09 360 PRO A CA 1
ATOM 2843 C C . PRO A 1 360 ? 15.151 -4.623 -5.849 1.00 60.09 360 PRO A C 1
ATOM 2845 O O . PRO A 1 360 ? 15.469 -4.404 -7.016 1.00 60.09 360 PRO A O 1
ATOM 2848 N N . PHE A 1 361 ? 15.681 -3.910 -4.851 1.00 67.06 361 PHE A N 1
ATOM 2849 C CA . PHE A 1 361 ? 16.661 -2.840 -5.050 1.00 67.06 361 PHE A CA 1
ATOM 2850 C C . PHE A 1 361 ? 18.040 -3.364 -5.482 1.00 67.06 361 PHE A C 1
ATOM 2852 O O . PHE A 1 361 ? 18.774 -2.646 -6.160 1.00 67.06 361 PHE A O 1
ATOM 2859 N N . SER A 1 362 ? 18.383 -4.626 -5.188 1.00 73.69 362 SER A N 1
ATOM 2860 C CA . SER A 1 362 ? 19.632 -5.239 -5.667 1.00 73.69 362 SER A CA 1
ATOM 2861 C C . SER A 1 362 ? 19.693 -5.325 -7.194 1.00 73.69 362 SER A C 1
ATOM 2863 O O . SER A 1 362 ? 20.785 -5.297 -7.758 1.00 73.69 362 SER A O 1
ATOM 2865 N N . VAL A 1 363 ? 18.539 -5.365 -7.868 1.00 75.75 363 VAL A N 1
ATOM 2866 C CA . VAL A 1 363 ? 18.452 -5.315 -9.334 1.00 75.75 363 VAL A CA 1
ATOM 2867 C C . VAL A 1 363 ? 18.958 -3.975 -9.868 1.00 75.75 363 VAL A C 1
ATOM 2869 O O . VAL A 1 363 ? 19.811 -3.938 -10.754 1.00 75.75 363 VAL A O 1
ATOM 2872 N N . ALA A 1 364 ? 18.478 -2.866 -9.303 1.00 80.19 364 ALA A N 1
ATOM 2873 C CA . ALA A 1 364 ? 18.910 -1.537 -9.719 1.00 80.19 364 ALA A CA 1
ATOM 2874 C C . ALA A 1 364 ? 20.372 -1.268 -9.340 1.00 80.19 364 ALA A C 1
ATOM 2876 O O . ALA A 1 364 ? 21.111 -0.723 -10.152 1.00 80.19 364 ALA A O 1
ATOM 2877 N N . GLU A 1 365 ? 20.830 -1.703 -8.162 1.00 80.81 365 GLU A N 1
ATOM 2878 C CA . GLU A 1 365 ? 22.248 -1.594 -7.784 1.00 80.81 365 GLU A CA 1
ATOM 2879 C C . GLU A 1 365 ? 23.168 -2.334 -8.754 1.00 80.81 365 GLU A C 1
ATOM 2881 O O . GLU A 1 365 ? 24.215 -1.814 -9.136 1.00 80.81 365 GLU A O 1
ATOM 2886 N N . PHE A 1 366 ? 22.766 -3.526 -9.188 1.00 81.31 366 PHE A N 1
ATOM 2887 C CA . PHE A 1 366 ? 23.527 -4.282 -10.167 1.00 81.31 366 PHE A CA 1
ATOM 2888 C C . PHE A 1 366 ? 23.531 -3.598 -11.539 1.00 81.31 366 PHE A C 1
ATOM 2890 O O . PHE A 1 366 ? 24.603 -3.416 -12.117 1.00 81.31 366 PHE A O 1
ATOM 2897 N N . PHE A 1 367 ? 22.374 -3.133 -12.027 1.00 86.94 367 PHE A N 1
ATOM 2898 C CA . PHE A 1 367 ? 22.302 -2.341 -13.261 1.00 86.94 367 PHE A CA 1
ATOM 2899 C C . PHE A 1 367 ? 23.250 -1.134 -13.206 1.00 86.94 367 PHE A C 1
ATOM 2901 O O . PHE A 1 367 ? 24.029 -0.902 -14.128 1.00 86.94 367 PHE A O 1
ATOM 2908 N N . LEU A 1 368 ? 23.231 -0.394 -12.097 1.00 87.31 368 LEU A N 1
ATOM 2909 C CA . LEU A 1 368 ? 24.081 0.774 -11.876 1.00 87.31 368 LEU A CA 1
ATOM 2910 C C . LEU A 1 368 ? 25.567 0.416 -11.788 1.00 87.31 368 LEU A C 1
ATOM 2912 O O . LEU A 1 368 ? 26.395 1.185 -12.266 1.00 87.31 368 LEU A O 1
ATOM 2916 N N . SER A 1 369 ? 25.918 -0.751 -11.244 1.00 85.88 369 SER A N 1
ATOM 2917 C CA . SER A 1 369 ? 27.314 -1.207 -11.204 1.00 85.88 369 SER A CA 1
ATOM 2918 C C . SER A 1 369 ? 27.912 -1.443 -12.596 1.00 85.88 369 SER A C 1
ATOM 2920 O O . SER A 1 369 ? 29.119 -1.300 -12.772 1.00 85.88 369 SER A O 1
ATOM 2922 N N . LEU A 1 370 ? 27.072 -1.768 -13.585 1.00 87.00 370 LEU A N 1
ATOM 2923 C CA . LEU A 1 370 ? 27.485 -1.998 -14.970 1.00 87.00 370 LEU A CA 1
ATOM 2924 C C . LEU A 1 370 ? 27.342 -0.749 -15.848 1.00 87.00 370 LEU A C 1
ATOM 2926 O O . LEU A 1 370 ? 28.183 -0.491 -16.708 1.00 87.00 370 LEU A O 1
ATOM 2930 N N . TYR A 1 371 ? 26.261 0.009 -15.656 1.00 90.69 371 TYR A N 1
ATOM 2931 C CA . TYR A 1 371 ? 25.821 1.045 -16.594 1.00 90.69 371 TYR A CA 1
ATOM 2932 C C . TYR A 1 371 ? 25.624 2.424 -15.959 1.00 90.69 371 TYR A C 1
ATOM 2934 O O . TYR A 1 371 ? 25.232 3.348 -16.665 1.00 90.69 371 TYR A O 1
ATOM 2942 N N . GLY A 1 372 ? 25.895 2.602 -14.663 1.00 89.94 372 GLY A N 1
ATOM 2943 C CA . GLY A 1 372 ? 25.627 3.846 -13.933 1.00 89.94 372 GLY A CA 1
ATOM 2944 C C . GLY A 1 372 ? 26.305 5.075 -14.540 1.00 89.94 372 GLY A C 1
ATOM 2945 O O . GLY A 1 372 ? 25.643 6.086 -14.761 1.00 89.94 372 GLY A O 1
ATOM 2946 N N . ASP A 1 373 ? 27.588 4.976 -14.896 1.00 90.00 373 ASP A N 1
ATOM 2947 C CA . ASP A 1 373 ? 28.321 6.091 -15.516 1.00 90.00 373 ASP A CA 1
ATOM 2948 C C . ASP A 1 373 ? 27.770 6.443 -16.906 1.00 90.00 373 ASP A C 1
ATOM 2950 O O . ASP A 1 373 ? 27.593 7.617 -17.229 1.00 90.00 373 ASP A O 1
ATOM 2954 N N . ARG A 1 374 ? 27.418 5.428 -17.707 1.00 93.00 374 ARG A N 1
ATOM 2955 C CA . ARG A 1 374 ? 26.822 5.617 -19.040 1.00 93.00 374 ARG A CA 1
ATOM 2956 C C . ARG A 1 374 ? 25.421 6.217 -18.950 1.00 93.00 374 ARG A C 1
ATOM 2958 O O . ARG A 1 374 ? 25.086 7.117 -19.715 1.00 93.00 374 ARG A O 1
ATOM 2965 N N . LEU A 1 375 ? 24.614 5.755 -17.993 1.00 92.12 375 LEU A N 1
ATOM 2966 C CA . LEU A 1 375 ? 23.304 6.328 -17.698 1.00 92.12 375 LEU A CA 1
ATOM 2967 C C . LEU A 1 375 ? 23.450 7.793 -17.285 1.00 92.12 375 LEU A C 1
ATOM 2969 O O . LEU A 1 375 ? 22.743 8.642 -17.816 1.00 92.12 375 LEU A O 1
ATOM 2973 N N . ARG A 1 376 ? 24.383 8.104 -16.380 1.00 90.75 376 ARG A N 1
ATOM 2974 C CA . ARG A 1 376 ? 24.655 9.476 -15.935 1.00 90.75 376 ARG A CA 1
ATOM 2975 C C . ARG A 1 376 ? 25.037 10.386 -17.102 1.00 90.75 376 ARG A C 1
ATOM 2977 O O . ARG A 1 376 ? 24.551 11.512 -17.168 1.00 90.75 376 ARG A O 1
ATOM 2984 N N . GLU A 1 377 ? 25.872 9.903 -18.017 1.00 91.56 377 GLU A N 1
ATOM 2985 C CA . GLU A 1 377 ? 26.255 10.638 -19.223 1.00 91.56 377 GLU A CA 1
ATOM 2986 C C . GLU A 1 377 ? 25.048 10.903 -20.140 1.00 91.56 377 GLU A C 1
ATOM 2988 O O . GLU A 1 377 ? 24.826 12.046 -20.540 1.00 91.56 377 GLU A O 1
ATOM 2993 N N . GLU A 1 378 ? 24.227 9.886 -20.431 1.00 93.31 378 GLU A N 1
ATOM 2994 C CA . GLU A 1 378 ? 23.014 10.055 -21.247 1.00 93.31 378 GLU A CA 1
ATOM 2995 C C . GLU A 1 378 ? 22.008 11.005 -20.591 1.00 93.31 378 GLU A C 1
ATOM 2997 O O . GLU A 1 378 ? 21.448 11.861 -21.271 1.00 93.31 378 GLU A O 1
ATOM 3002 N N . VAL A 1 379 ? 21.820 10.914 -19.272 1.00 92.75 379 VAL A N 1
ATOM 3003 C CA . VAL A 1 379 ? 20.964 11.837 -18.517 1.00 92.75 379 VAL A CA 1
ATOM 3004 C C . VAL A 1 379 ? 21.497 13.265 -18.619 1.00 92.75 379 VAL A C 1
ATOM 3006 O O . VAL A 1 379 ? 20.725 14.172 -18.926 1.00 92.75 379 VAL A O 1
ATOM 3009 N N . SER A 1 380 ? 22.803 13.479 -18.433 1.00 91.25 380 SER A N 1
ATOM 3010 C CA . SER A 1 380 ? 23.423 14.808 -18.525 1.00 91.25 380 SER A CA 1
ATOM 3011 C C . SER A 1 380 ? 23.199 15.456 -19.900 1.00 91.25 380 SER A C 1
ATOM 3013 O O . SER A 1 380 ? 22.806 16.622 -19.972 1.00 91.25 380 SER A O 1
ATOM 3015 N N . LYS A 1 381 ? 23.320 14.679 -20.991 1.00 93.06 381 LYS A N 1
ATOM 3016 C CA . LYS A 1 381 ? 23.082 15.142 -22.375 1.00 93.06 381 LYS A CA 1
ATOM 3017 C C . LYS A 1 381 ? 21.669 15.675 -22.618 1.00 93.06 381 LYS A C 1
ATOM 3019 O O . LYS A 1 381 ? 21.484 16.473 -23.531 1.00 93.06 381 LYS A O 1
ATOM 3024 N N . THR A 1 382 ? 20.676 15.258 -21.828 1.00 92.38 382 THR A N 1
ATOM 3025 C CA . THR A 1 382 ? 19.293 15.733 -22.002 1.00 92.38 382 THR A CA 1
ATOM 3026 C C . THR A 1 382 ? 19.124 17.211 -21.639 1.00 92.38 382 THR A C 1
ATOM 3028 O O . THR A 1 382 ? 18.203 17.852 -22.134 1.00 92.38 382 THR A O 1
ATOM 3031 N N . GLY A 1 383 ? 19.953 17.753 -20.735 1.00 90.88 383 GLY A N 1
ATOM 3032 C CA . GLY A 1 383 ? 19.758 19.091 -20.155 1.00 90.88 383 GLY A CA 1
ATOM 3033 C C . GLY A 1 383 ? 18.475 19.251 -19.315 1.00 90.88 383 GLY A C 1
ATOM 3034 O O . GLY A 1 383 ? 18.223 20.327 -18.774 1.00 90.88 383 GLY A O 1
ATOM 3035 N N . CYS A 1 384 ? 17.681 18.187 -19.156 1.00 93.81 384 CYS A N 1
ATOM 3036 C CA . CYS A 1 384 ? 16.328 18.182 -18.595 1.00 93.81 384 CYS A CA 1
ATOM 3037 C C . CYS A 1 384 ? 16.297 18.153 -17.055 1.00 93.81 384 CYS A C 1
ATOM 3039 O O . CYS A 1 384 ? 15.479 17.451 -16.457 1.00 93.81 384 CYS A O 1
ATOM 3041 N N . TRP A 1 385 ? 17.186 18.883 -16.381 1.00 93.56 385 TRP A N 1
ATOM 3042 C CA . TRP A 1 385 ? 17.371 18.751 -14.931 1.00 93.56 385 TRP A CA 1
ATOM 3043 C C . TRP A 1 385 ? 16.104 19.078 -14.120 1.00 93.56 385 TRP A C 1
ATOM 3045 O O . TRP A 1 385 ? 15.822 18.389 -13.140 1.00 93.56 385 TRP A O 1
ATOM 3055 N N . ARG A 1 386 ? 15.291 20.054 -14.562 1.00 95.12 386 ARG A N 1
ATOM 3056 C CA . ARG A 1 386 ? 13.997 20.386 -13.932 1.00 95.12 386 ARG A CA 1
ATOM 3057 C C . ARG A 1 386 ? 13.004 19.229 -14.031 1.00 95.12 386 ARG A C 1
ATOM 3059 O O . ARG A 1 386 ? 12.383 18.846 -13.042 1.00 95.12 386 ARG A O 1
ATOM 3066 N N . ARG A 1 387 ? 12.905 18.616 -15.214 1.00 93.06 387 ARG A N 1
ATOM 3067 C CA . ARG A 1 387 ? 12.052 17.443 -15.436 1.00 93.06 387 ARG A CA 1
ATOM 3068 C C . ARG A 1 387 ? 12.510 16.259 -14.587 1.00 93.06 387 ARG A C 1
ATOM 3070 O O . ARG A 1 387 ? 11.681 15.623 -13.950 1.00 93.06 387 ARG A O 1
ATOM 3077 N N . ILE A 1 388 ? 13.816 16.007 -14.502 1.00 92.56 388 ILE A N 1
ATOM 3078 C CA . ILE A 1 388 ? 14.379 14.941 -13.659 1.00 92.56 388 ILE A CA 1
ATOM 3079 C C . ILE A 1 388 ? 14.127 15.189 -12.171 1.00 92.56 388 ILE A C 1
ATOM 3081 O O . ILE A 1 388 ? 13.764 14.253 -11.464 1.00 92.56 388 ILE A O 1
ATOM 3085 N N . ALA A 1 389 ? 14.266 16.428 -11.690 1.00 92.31 389 ALA A N 1
ATOM 3086 C CA . ALA A 1 389 ? 13.889 16.771 -10.322 1.00 92.31 389 ALA A CA 1
ATOM 3087 C C . ALA A 1 389 ? 12.399 16.470 -10.089 1.00 92.31 389 ALA A C 1
ATOM 3089 O O . ALA A 1 389 ? 12.065 15.716 -9.176 1.00 92.31 389 ALA A O 1
ATOM 3090 N N . TYR A 1 390 ? 11.513 16.953 -10.961 1.00 91.94 390 TYR A N 1
ATOM 3091 C CA . TYR A 1 390 ? 10.076 16.690 -10.861 1.00 91.94 390 TYR A CA 1
ATOM 3092 C C . TYR A 1 390 ? 9.746 15.187 -10.810 1.00 91.94 390 TYR A C 1
ATOM 3094 O O . TYR A 1 390 ? 9.104 14.730 -9.864 1.00 91.94 390 TYR A O 1
ATOM 3102 N N . LEU A 1 391 ? 10.248 14.406 -11.774 1.00 90.94 391 LEU A N 1
ATOM 3103 C CA . LEU A 1 391 ? 10.053 12.953 -11.833 1.00 90.94 391 LEU A CA 1
ATOM 3104 C C . LEU A 1 391 ? 10.630 12.245 -10.603 1.00 90.94 391 LEU A C 1
ATOM 3106 O O . LEU A 1 391 ? 10.012 11.332 -10.065 1.00 90.94 391 LEU A O 1
ATOM 3110 N N . GLY A 1 392 ? 11.799 12.677 -10.134 1.00 89.06 392 GLY A N 1
ATOM 3111 C CA . GLY A 1 392 ? 12.462 12.115 -8.965 1.00 89.06 392 GLY A CA 1
ATOM 3112 C C . GLY A 1 392 ? 11.675 12.302 -7.673 1.00 89.06 392 GLY A C 1
ATOM 3113 O O . GLY A 1 392 ? 11.576 11.371 -6.869 1.00 89.06 392 GLY A O 1
ATOM 3114 N N . GLY A 1 393 ? 11.078 13.483 -7.493 1.00 87.38 393 GLY A N 1
ATOM 3115 C CA . GLY A 1 393 ? 10.174 13.764 -6.383 1.00 87.38 393 GLY A CA 1
ATOM 3116 C C . GLY A 1 393 ? 8.868 12.976 -6.471 1.00 87.38 393 GLY A C 1
ATOM 3117 O O . GLY A 1 393 ? 8.441 12.384 -5.480 1.00 87.38 393 GLY A O 1
ATOM 3118 N N . LEU A 1 394 ? 8.281 12.902 -7.668 1.00 85.44 394 LEU A N 1
ATOM 3119 C CA . LEU A 1 394 ? 7.049 12.159 -7.948 1.00 85.44 394 LEU A CA 1
ATOM 3120 C C . LEU A 1 394 ? 7.215 10.645 -7.705 1.00 85.44 394 LEU A C 1
ATOM 3122 O O . LEU A 1 394 ? 6.374 10.018 -7.055 1.00 85.44 394 LEU A O 1
ATOM 3126 N N . ALA A 1 395 ? 8.340 10.067 -8.140 1.00 84.25 395 ALA A N 1
ATOM 3127 C CA . ALA A 1 395 ? 8.651 8.641 -8.004 1.00 84.25 395 ALA A CA 1
ATOM 3128 C C . ALA A 1 395 ? 8.714 8.160 -6.540 1.00 84.25 395 ALA A C 1
ATOM 3130 O O . ALA A 1 395 ? 8.489 6.973 -6.275 1.00 84.25 395 ALA A O 1
ATOM 3131 N N . GLN A 1 396 ? 8.954 9.060 -5.574 1.00 78.50 396 GLN A N 1
ATOM 3132 C CA . GLN A 1 396 ? 8.921 8.718 -4.143 1.00 78.50 396 GLN A CA 1
ATOM 3133 C C . GLN A 1 396 ? 7.506 8.419 -3.623 1.00 78.50 396 GLN A C 1
ATOM 3135 O O . GLN A 1 396 ? 7.374 7.843 -2.544 1.00 78.50 396 GLN A O 1
ATOM 3140 N N . TYR A 1 397 ? 6.458 8.782 -4.371 1.00 71.69 397 TYR A N 1
ATOM 3141 C CA . TYR A 1 397 ? 5.072 8.725 -3.898 1.00 71.69 397 TYR A CA 1
ATOM 3142 C C . TYR A 1 397 ? 4.131 7.918 -4.778 1.00 71.69 397 TYR A C 1
ATOM 3144 O O . TYR A 1 397 ? 3.297 7.196 -4.242 1.00 71.69 397 TYR A O 1
ATOM 3152 N N . THR A 1 398 ? 4.266 8.005 -6.099 1.00 69.25 398 THR A N 1
ATOM 3153 C CA . THR A 1 398 ? 3.347 7.343 -7.036 1.00 69.25 398 THR A CA 1
ATOM 3154 C C . THR A 1 398 ? 4.089 6.469 -8.046 1.00 69.25 398 THR A C 1
ATOM 3156 O O . THR A 1 398 ? 5.313 6.544 -8.191 1.00 69.25 398 THR A O 1
ATOM 3159 N N . PHE A 1 399 ? 3.348 5.576 -8.693 1.00 67.25 399 PHE A N 1
ATOM 3160 C CA . PHE A 1 399 ? 3.793 4.783 -9.838 1.00 67.25 399 PHE A CA 1
ATOM 3161 C C . PHE A 1 399 ? 3.533 5.507 -11.176 1.00 67.25 399 PHE A C 1
ATOM 3163 O O . PHE A 1 399 ? 4.172 5.184 -12.174 1.00 67.25 399 PHE A O 1
ATOM 3170 N N . ASP A 1 400 ? 2.680 6.535 -11.173 1.00 71.25 400 ASP A N 1
ATOM 3171 C CA . ASP A 1 400 ? 2.255 7.269 -12.369 1.00 71.25 400 ASP A CA 1
ATOM 3172 C C . ASP A 1 400 ? 3.157 8.487 -12.634 1.00 71.25 400 ASP A C 1
ATOM 3174 O O . ASP A 1 400 ? 3.548 9.192 -11.700 1.00 71.25 400 ASP A O 1
ATOM 3178 N N . ALA A 1 401 ? 3.459 8.776 -13.903 1.00 75.94 401 ALA A N 1
ATOM 3179 C CA . ALA A 1 401 ? 4.299 9.903 -14.307 1.00 75.94 401 ALA A CA 1
ATOM 3180 C C . ALA A 1 401 ? 3.453 10.990 -14.991 1.00 75.94 401 ALA A C 1
ATOM 3182 O O . ALA A 1 401 ? 3.426 11.122 -16.212 1.00 75.94 401 ALA A O 1
ATOM 3183 N N . TYR A 1 402 ? 2.755 11.797 -14.192 1.00 76.69 402 TYR A N 1
ATOM 3184 C CA . TYR A 1 402 ? 1.863 12.854 -14.679 1.00 76.69 402 TYR A CA 1
ATOM 3185 C C . TYR A 1 402 ? 2.379 14.255 -14.355 1.00 76.69 402 TYR A C 1
ATOM 3187 O O . TYR A 1 402 ? 3.170 14.435 -13.437 1.00 76.69 402 TYR A O 1
ATOM 3195 N N . GLY A 1 403 ? 1.871 15.259 -15.078 1.00 78.94 403 GLY A N 1
ATOM 3196 C CA . GLY A 1 403 ? 2.210 16.668 -14.860 1.00 78.94 403 GLY A CA 1
ATOM 3197 C C . GLY A 1 403 ? 3.639 17.021 -15.278 1.00 78.94 403 GLY A C 1
ATOM 3198 O O . GLY A 1 403 ? 4.383 16.164 -15.747 1.00 78.94 403 GLY A O 1
ATOM 3199 N N . GLY A 1 404 ? 4.015 18.294 -15.124 1.00 78.12 404 GLY A N 1
ATOM 3200 C CA . GLY A 1 404 ? 5.310 18.836 -15.558 1.00 78.12 404 GLY A CA 1
ATOM 3201 C C . GLY A 1 404 ? 5.470 18.935 -17.083 1.00 78.12 404 GLY A C 1
ATOM 3202 O O . GLY A 1 404 ? 4.711 18.345 -17.846 1.00 78.12 404 GLY A O 1
ATOM 3203 N N . GLU A 1 405 ? 6.464 19.700 -17.533 1.00 82.69 405 GLU A N 1
ATOM 3204 C CA . GLU A 1 405 ? 6.755 19.851 -18.963 1.00 82.69 405 GLU A CA 1
ATOM 3205 C C . GLU A 1 405 ? 7.516 18.622 -19.492 1.00 82.69 405 GLU A C 1
ATOM 3207 O O . GLU A 1 405 ? 8.555 18.271 -18.916 1.00 82.69 405 GLU A O 1
ATOM 3212 N N . PRO A 1 406 ? 7.033 17.959 -20.563 1.00 84.25 406 PRO A N 1
ATOM 3213 C CA . PRO A 1 406 ? 7.745 16.847 -21.184 1.00 84.25 406 PRO A CA 1
ATOM 3214 C C . PRO A 1 406 ? 9.148 17.249 -21.635 1.00 84.25 406 PRO A C 1
ATOM 3216 O O . PRO A 1 406 ? 9.377 18.375 -22.081 1.00 84.25 406 PRO A O 1
ATOM 3219 N N . CYS A 1 407 ? 10.098 16.324 -21.541 1.00 89.31 407 CYS A N 1
ATOM 3220 C CA . CYS A 1 407 ? 11.483 16.579 -21.935 1.00 89.31 407 CYS A CA 1
ATOM 3221 C C . CYS A 1 407 ? 12.156 15.301 -22.441 1.00 89.31 407 CYS A C 1
ATOM 3223 O O . CYS A 1 407 ? 11.670 14.205 -22.188 1.00 89.31 407 CYS A O 1
ATOM 3225 N N . ALA A 1 408 ? 13.320 15.415 -23.086 1.00 91.25 408 ALA A N 1
ATOM 3226 C CA . ALA A 1 408 ? 14.086 14.267 -23.595 1.00 91.25 408 ALA A CA 1
ATOM 3227 C C . ALA A 1 40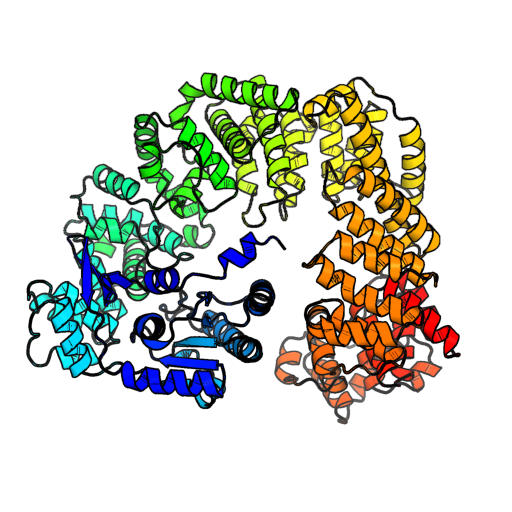8 ? 14.493 13.240 -22.512 1.00 91.25 408 ALA A C 1
ATOM 3229 O O . ALA A 1 408 ? 14.872 12.118 -22.829 1.00 91.25 408 ALA A O 1
ATOM 3230 N N . ALA A 1 409 ? 14.421 13.614 -21.231 1.00 90.25 409 ALA A N 1
ATOM 3231 C CA . ALA A 1 409 ? 14.569 12.693 -20.107 1.00 90.25 409 ALA A CA 1
ATOM 3232 C C . ALA A 1 409 ? 13.434 11.660 -20.001 1.00 90.25 409 ALA A C 1
ATOM 3234 O O . ALA A 1 409 ? 13.658 10.590 -19.434 1.00 90.25 409 ALA A O 1
ATOM 3235 N N . ASP A 1 410 ? 12.245 11.956 -20.533 1.00 91.88 410 ASP A N 1
ATOM 3236 C CA . ASP A 1 410 ? 11.101 11.046 -20.481 1.00 91.88 410 ASP A CA 1
ATOM 3237 C C . ASP A 1 410 ? 11.429 9.741 -21.222 1.00 91.88 410 ASP A C 1
ATOM 3239 O O . ASP A 1 410 ? 11.203 8.679 -20.659 1.00 91.88 410 ASP A O 1
ATOM 3243 N N . ASP A 1 411 ? 12.141 9.791 -22.355 1.00 92.12 411 ASP A N 1
ATOM 3244 C CA . ASP A 1 411 ? 12.629 8.601 -23.082 1.00 92.12 411 ASP A CA 1
ATOM 3245 C C . ASP A 1 411 ? 13.436 7.610 -22.212 1.00 92.12 411 ASP A C 1
ATOM 3247 O O . ASP A 1 411 ? 13.570 6.431 -22.553 1.00 92.12 411 ASP A O 1
ATOM 3251 N N . LEU A 1 412 ? 14.033 8.081 -21.111 1.00 92.19 412 LEU A N 1
ATOM 3252 C CA . LEU A 1 412 ? 14.871 7.281 -20.214 1.00 92.19 412 LEU A CA 1
ATOM 3253 C C . LEU A 1 412 ? 14.128 6.761 -18.978 1.00 92.19 412 LEU A C 1
ATOM 3255 O O . LEU A 1 412 ? 14.612 5.817 -18.351 1.00 92.19 412 LEU A O 1
ATOM 3259 N N . PHE A 1 413 ? 12.996 7.365 -18.599 1.00 91.94 413 PHE A N 1
ATOM 3260 C CA . PHE A 1 413 ? 12.340 7.097 -17.309 1.00 91.94 413 PHE A CA 1
ATOM 3261 C C . PHE A 1 413 ? 10.821 6.927 -17.369 1.00 91.94 413 PHE A C 1
ATOM 3263 O O . PHE A 1 413 ? 10.240 6.395 -16.424 1.00 91.94 413 PHE A O 1
ATOM 3270 N N . VAL A 1 414 ? 10.181 7.366 -18.443 1.00 91.19 414 VAL A N 1
ATOM 3271 C CA . VAL A 1 414 ? 8.729 7.411 -18.586 1.00 91.19 414 VAL A CA 1
ATOM 3272 C C . VAL A 1 414 ? 8.340 6.709 -19.877 1.00 91.19 414 VAL A C 1
ATOM 3274 O O . VAL A 1 414 ? 8.976 6.872 -20.914 1.00 91.19 414 VAL A O 1
ATOM 3277 N N . GLN A 1 415 ? 7.282 5.915 -19.820 1.00 88.81 415 GLN A N 1
ATOM 3278 C CA . GLN A 1 415 ? 6.731 5.250 -20.987 1.00 88.81 415 GLN A CA 1
ATOM 3279 C C . GLN A 1 415 ? 5.214 5.254 -20.878 1.00 88.81 415 GLN A C 1
ATOM 3281 O O . GLN A 1 415 ? 4.668 4.896 -19.842 1.00 88.81 415 GLN A O 1
ATOM 3286 N N . ASP A 1 416 ? 4.547 5.710 -21.935 1.00 81.38 416 ASP A N 1
ATOM 3287 C CA . ASP A 1 416 ? 3.085 5.827 -21.999 1.00 81.38 416 ASP A CA 1
ATOM 3288 C C . ASP A 1 416 ? 2.478 6.643 -20.832 1.00 81.38 416 ASP A C 1
ATOM 3290 O O . ASP A 1 416 ? 1.347 6.416 -20.419 1.00 81.38 416 ASP A O 1
ATOM 3294 N N . GLY A 1 417 ? 3.230 7.623 -20.310 1.00 78.44 417 GLY A N 1
ATOM 3295 C CA . GLY A 1 417 ? 2.812 8.457 -19.173 1.00 78.44 417 GLY A CA 1
ATOM 3296 C C . GLY A 1 417 ? 2.995 7.805 -17.796 1.00 78.44 417 GLY A C 1
ATOM 3297 O O . GLY A 1 417 ? 2.541 8.349 -16.791 1.00 78.44 417 GLY A O 1
ATOM 3298 N N . GLU A 1 418 ? 3.678 6.663 -17.721 1.00 82.56 418 GLU A N 1
ATOM 3299 C CA . GLU A 1 418 ? 3.903 5.914 -16.484 1.00 82.56 418 GLU A CA 1
ATOM 3300 C C . GLU A 1 418 ? 5.395 5.685 -16.224 1.00 82.56 418 GLU A C 1
ATOM 3302 O O . GLU A 1 418 ? 6.219 5.647 -17.146 1.00 82.56 418 GLU A O 1
ATOM 3307 N N . PHE A 1 419 ? 5.766 5.514 -14.952 1.00 85.81 419 PHE A N 1
ATOM 3308 C CA . PHE A 1 419 ? 7.102 5.031 -14.635 1.00 85.81 419 PHE A CA 1
ATOM 3309 C C . PHE A 1 419 ? 7.169 3.523 -14.839 1.00 85.81 419 PHE A C 1
ATOM 3311 O O . PHE A 1 419 ? 6.373 2.768 -14.283 1.00 85.81 419 PHE A O 1
ATOM 3318 N N . THR A 1 420 ? 8.204 3.057 -15.533 1.00 87.31 420 THR A N 1
ATOM 3319 C CA . THR A 1 420 ? 8.488 1.618 -15.526 1.00 87.31 420 THR A CA 1
ATOM 3320 C C . THR A 1 420 ? 9.063 1.194 -14.164 1.00 87.31 420 THR A C 1
ATOM 3322 O O . THR A 1 420 ? 9.695 2.009 -13.478 1.00 87.31 420 THR A O 1
ATOM 3325 N N . PRO A 1 421 ? 8.926 -0.082 -13.762 1.00 83.50 421 PRO A N 1
ATOM 3326 C CA . PRO A 1 421 ? 9.547 -0.624 -12.557 1.00 83.50 421 PRO A CA 1
ATOM 3327 C C . PRO A 1 421 ? 11.030 -0.277 -12.402 1.00 83.50 421 PRO A C 1
ATOM 3329 O O . PRO A 1 421 ? 11.447 0.147 -11.324 1.00 83.50 421 PRO A O 1
ATOM 3332 N N . LEU A 1 422 ? 11.837 -0.417 -13.464 1.00 86.44 422 LEU A N 1
ATOM 3333 C CA . LEU A 1 422 ? 13.255 -0.068 -13.381 1.00 86.44 422 LEU A CA 1
ATOM 3334 C C . LEU A 1 422 ? 13.444 1.441 -13.179 1.00 86.44 422 LEU A C 1
ATOM 3336 O O . LEU A 1 422 ? 14.268 1.840 -12.361 1.00 86.44 422 LEU A O 1
ATOM 3340 N N . SER A 1 423 ? 12.663 2.281 -13.860 1.00 89.19 423 SER A N 1
ATOM 3341 C CA . SER A 1 423 ? 12.721 3.741 -13.702 1.00 89.19 423 SER A CA 1
ATOM 3342 C C . SER A 1 423 ? 12.416 4.178 -12.274 1.00 89.19 423 SER A C 1
ATOM 3344 O O . SER A 1 423 ? 13.154 4.996 -11.727 1.00 89.19 423 SER A O 1
ATOM 3346 N N . LEU A 1 424 ? 11.397 3.588 -11.641 1.00 83.94 424 LEU A N 1
ATOM 3347 C CA . LEU A 1 424 ? 11.097 3.832 -10.229 1.00 83.94 424 LEU A CA 1
ATOM 3348 C C . LEU A 1 424 ? 12.285 3.475 -9.344 1.00 83.94 424 LEU A C 1
ATOM 3350 O O . LEU A 1 424 ? 12.720 4.301 -8.550 1.00 83.94 424 LEU A O 1
ATOM 3354 N N . LEU A 1 425 ? 12.864 2.285 -9.513 1.00 81.75 425 LEU A N 1
ATOM 3355 C CA . LEU A 1 425 ? 14.019 1.878 -8.712 1.00 81.75 425 LEU A CA 1
ATOM 3356 C C . LEU A 1 425 ? 15.215 2.827 -8.916 1.00 81.75 425 LEU A C 1
ATOM 3358 O O . LEU A 1 425 ? 15.842 3.244 -7.942 1.00 81.75 425 LEU A O 1
ATOM 3362 N N . LEU A 1 426 ? 15.510 3.226 -10.157 1.00 86.19 426 LEU A N 1
ATOM 3363 C CA . LEU A 1 426 ? 16.614 4.141 -10.474 1.00 86.19 426 LEU A CA 1
ATOM 3364 C C . LEU A 1 426 ? 16.397 5.555 -9.907 1.00 86.19 426 LEU A C 1
ATOM 3366 O O . LEU A 1 426 ? 17.354 6.184 -9.441 1.00 86.19 426 LEU A O 1
ATOM 3370 N N . LEU A 1 427 ? 15.157 6.051 -9.919 1.00 86.00 427 LEU A N 1
ATOM 3371 C CA . LEU A 1 427 ? 14.791 7.363 -9.378 1.00 86.00 427 LEU A CA 1
ATOM 3372 C C . LEU A 1 427 ? 14.610 7.358 -7.855 1.00 86.00 427 LEU A C 1
ATOM 3374 O O . LEU A 1 427 ? 14.713 8.422 -7.247 1.00 86.00 427 LEU A O 1
ATOM 3378 N N . THR A 1 428 ? 14.390 6.200 -7.226 1.00 77.75 428 THR A N 1
ATOM 3379 C CA . THR A 1 428 ? 14.249 6.053 -5.767 1.00 77.75 428 THR A CA 1
ATOM 3380 C C . THR A 1 428 ? 15.585 5.818 -5.055 1.00 77.75 428 THR A C 1
ATOM 3382 O O . THR A 1 428 ? 15.805 6.394 -3.990 1.00 77.75 428 THR A O 1
ATOM 3385 N N . ILE A 1 429 ? 16.531 5.061 -5.628 1.00 72.38 429 ILE A N 1
ATOM 3386 C CA . ILE A 1 429 ? 17.859 4.824 -5.013 1.00 72.38 429 ILE A CA 1
ATOM 3387 C C . ILE A 1 429 ? 18.829 5.978 -5.346 1.00 72.38 429 ILE A C 1
ATOM 3389 O O . ILE A 1 429 ? 19.915 5.795 -5.905 1.00 72.38 429 ILE A O 1
ATOM 3393 N N . THR A 1 430 ? 18.427 7.203 -5.012 1.00 62.47 430 THR A N 1
ATOM 3394 C CA . THR A 1 430 ? 19.059 8.450 -5.484 1.00 62.47 430 THR A CA 1
ATOM 3395 C C . THR A 1 430 ? 20.539 8.568 -5.118 1.00 62.47 430 THR A C 1
ATOM 3397 O O . THR A 1 430 ? 21.342 9.027 -5.926 1.00 62.47 430 THR A O 1
ATOM 3400 N N . GLY A 1 431 ? 20.921 8.085 -3.930 1.00 57.44 431 GLY A N 1
ATOM 3401 C CA . GLY A 1 431 ? 22.297 8.134 -3.434 1.00 57.44 431 GLY A CA 1
ATOM 3402 C C . GLY A 1 431 ? 23.271 7.186 -4.145 1.00 57.44 431 GLY A C 1
ATOM 3403 O O . GLY A 1 431 ? 24.477 7.352 -3.986 1.00 57.44 431 GLY A O 1
ATOM 3404 N N . LYS A 1 432 ? 22.776 6.206 -4.919 1.00 61.28 432 LYS A N 1
ATOM 3405 C CA . LYS A 1 432 ? 23.606 5.263 -5.695 1.00 61.28 432 LYS A CA 1
ATOM 3406 C C . LYS A 1 432 ? 23.440 5.410 -7.207 1.00 61.28 432 LYS A C 1
ATOM 3408 O O . LYS A 1 432 ? 24.356 5.046 -7.934 1.00 61.28 432 LYS A O 1
ATOM 3413 N N . SER A 1 433 ? 22.305 5.924 -7.693 1.00 67.38 433 SER A N 1
ATOM 3414 C CA . SER A 1 433 ? 22.001 5.910 -9.130 1.00 67.38 433 SER A CA 1
ATOM 3415 C C . SER A 1 433 ? 22.791 6.902 -9.972 1.00 67.38 433 SER A C 1
ATOM 3417 O O . SER A 1 433 ? 22.887 6.729 -11.183 1.00 67.38 433 SER A O 1
ATOM 3419 N N . GLY A 1 434 ? 23.344 7.953 -9.365 1.00 72.50 434 GLY A N 1
ATOM 3420 C CA . GLY A 1 434 ? 24.097 8.980 -10.089 1.00 72.50 434 GLY A CA 1
ATOM 3421 C C . GLY A 1 434 ? 23.247 9.846 -11.031 1.00 72.50 434 GLY A C 1
ATOM 3422 O O . GLY A 1 434 ? 23.768 10.825 -11.559 1.00 72.50 434 GLY A O 1
ATOM 3423 N N . VAL A 1 435 ? 21.946 9.555 -11.187 1.00 85.75 435 VAL A N 1
ATOM 3424 C CA . VAL A 1 435 ? 20.996 10.295 -12.040 1.00 85.75 435 VAL A CA 1
ATOM 3425 C C . VAL A 1 435 ? 20.959 11.770 -11.652 1.00 85.75 435 VAL A C 1
ATOM 3427 O O . VAL A 1 435 ? 21.137 12.646 -12.488 1.00 85.75 435 VAL A O 1
ATOM 3430 N N . TYR A 1 436 ? 20.814 12.055 -10.360 1.00 86.94 436 TYR A N 1
ATOM 3431 C CA . TYR A 1 436 ? 20.805 13.422 -9.842 1.00 86.94 436 TYR A CA 1
ATOM 3432 C C . TYR A 1 436 ? 22.194 14.071 -9.876 1.00 86.94 436 TYR A C 1
ATOM 3434 O O . TYR A 1 436 ? 22.326 15.266 -10.130 1.00 86.94 436 TYR A O 1
ATOM 3442 N N . ALA A 1 437 ? 23.250 13.276 -9.679 1.00 84.19 437 ALA A N 1
ATOM 3443 C CA . ALA A 1 437 ? 24.630 13.745 -9.774 1.00 84.19 437 ALA A CA 1
ATOM 3444 C C . ALA A 1 437 ? 25.026 14.145 -11.209 1.00 84.19 437 ALA A C 1
ATOM 3446 O O . ALA A 1 437 ? 26.040 14.823 -11.390 1.00 84.19 437 ALA A O 1
ATOM 3447 N N . ALA A 1 438 ? 24.256 13.752 -12.233 1.00 88.62 438 ALA A N 1
ATOM 3448 C CA . ALA A 1 438 ? 24.415 14.226 -13.612 1.00 88.62 438 ALA A CA 1
ATOM 3449 C C . ALA A 1 438 ? 24.241 15.749 -13.748 1.00 88.62 438 ALA A C 1
ATOM 3451 O O . ALA A 1 438 ? 24.753 16.325 -14.702 1.00 88.62 438 ALA A O 1
ATOM 3452 N N . PHE A 1 439 ? 23.558 16.381 -12.786 1.00 91.81 439 PHE A N 1
ATOM 3453 C CA . PHE A 1 439 ? 23.242 17.811 -12.771 1.00 91.81 439 PHE A CA 1
ATOM 3454 C C . PHE A 1 439 ? 23.797 18.519 -11.530 1.00 91.81 439 PHE A C 1
ATOM 3456 O O . PHE A 1 439 ? 23.208 19.473 -11.023 1.00 91.81 439 PHE A O 1
ATOM 3463 N N . ALA A 1 440 ? 24.925 18.048 -10.993 1.00 87.75 440 ALA A N 1
ATOM 3464 C CA . ALA A 1 440 ? 25.561 18.684 -9.838 1.00 87.75 440 ALA A CA 1
ATOM 3465 C C . ALA A 1 440 ? 25.972 20.147 -10.120 1.00 87.75 440 ALA A C 1
ATOM 3467 O O . ALA A 1 440 ? 25.925 20.991 -9.220 1.00 87.75 440 ALA A O 1
ATOM 3468 N N . ASP A 1 441 ? 26.298 20.466 -11.375 1.00 90.94 441 ASP A N 1
ATOM 3469 C CA . ASP A 1 441 ? 26.558 21.822 -11.877 1.00 90.94 441 ASP A CA 1
ATOM 3470 C C . ASP A 1 441 ? 25.330 22.746 -11.775 1.00 90.94 441 ASP A C 1
ATOM 3472 O O . ASP A 1 441 ? 25.477 23.963 -11.679 1.00 90.94 441 ASP A O 1
ATOM 3476 N N . LYS A 1 442 ? 24.120 22.177 -11.712 1.00 94.88 442 LYS A N 1
ATOM 3477 C CA . LYS A 1 442 ? 22.847 22.896 -11.545 1.00 94.88 442 LYS A CA 1
ATOM 3478 C C . LYS A 1 442 ? 22.449 23.133 -10.096 1.00 94.88 442 LYS A C 1
ATOM 3480 O O . LYS A 1 442 ? 21.400 23.714 -9.847 1.00 94.88 442 LYS A O 1
ATOM 3485 N N . SER A 1 443 ? 23.282 22.750 -9.130 1.00 92.56 443 SER A N 1
ATOM 3486 C CA . SER A 1 443 ? 22.995 22.928 -7.700 1.00 92.56 443 SER A CA 1
ATOM 3487 C C . SER A 1 443 ? 22.722 24.384 -7.296 1.00 92.56 443 SER A C 1
ATOM 3489 O O . SER A 1 443 ? 21.861 24.621 -6.453 1.00 92.56 443 SER A O 1
ATOM 3491 N N . GLY A 1 444 ? 23.393 25.362 -7.916 1.00 94.38 444 GLY A N 1
ATOM 3492 C CA . GLY A 1 444 ? 23.126 26.787 -7.681 1.00 94.38 444 GLY A CA 1
ATOM 3493 C C . GLY A 1 444 ? 21.741 27.226 -8.169 1.00 94.38 444 GLY A C 1
ATOM 3494 O O . GLY A 1 444 ? 21.001 27.861 -7.422 1.00 94.38 444 GLY A O 1
ATOM 3495 N N . GLU A 1 445 ? 21.367 26.836 -9.394 1.00 96.62 445 GLU A N 1
ATOM 3496 C CA . GLU A 1 445 ? 20.035 27.104 -9.961 1.00 96.62 445 GLU A CA 1
ATOM 3497 C C . GLU A 1 445 ? 18.940 26.395 -9.148 1.00 96.62 445 GLU A C 1
ATOM 3499 O O . GLU A 1 445 ? 17.956 27.016 -8.750 1.00 96.62 445 GLU A O 1
ATOM 3504 N N . ALA A 1 446 ? 19.151 25.117 -8.821 1.00 95.38 446 ALA A N 1
ATOM 3505 C CA . ALA A 1 446 ? 18.237 24.317 -8.014 1.00 95.38 446 ALA A CA 1
ATOM 3506 C C . ALA A 1 446 ? 18.021 24.914 -6.615 1.00 95.38 446 ALA A C 1
ATOM 3508 O O . ALA A 1 446 ? 16.894 24.932 -6.124 1.00 95.38 446 ALA A O 1
ATOM 3509 N N . LEU A 1 447 ? 19.078 25.433 -5.978 1.00 96.00 447 LEU A N 1
ATOM 3510 C CA . LEU A 1 447 ? 18.962 26.123 -4.694 1.00 96.00 447 LEU A CA 1
ATOM 3511 C C . LEU A 1 447 ? 18.141 27.411 -4.818 1.00 96.00 447 LEU A C 1
ATOM 3513 O O . LEU A 1 447 ? 17.288 27.651 -3.968 1.00 96.00 447 LEU A O 1
ATOM 3517 N N . GLY A 1 448 ? 18.359 28.204 -5.871 1.00 96.31 448 GLY A N 1
ATOM 3518 C CA . GLY A 1 448 ? 17.588 29.424 -6.119 1.00 96.31 448 GLY A CA 1
ATOM 3519 C C . GLY A 1 448 ? 16.096 29.149 -6.329 1.00 96.31 448 GLY A C 1
ATOM 3520 O O . GLY A 1 448 ? 15.250 29.840 -5.762 1.00 96.31 448 GLY A O 1
ATOM 3521 N N . GLU A 1 449 ? 15.752 28.098 -7.077 1.00 95.88 449 GLU A N 1
ATOM 3522 C CA . GLU A 1 449 ? 14.352 27.689 -7.269 1.00 95.88 449 GLU A CA 1
ATOM 3523 C C . GLU A 1 449 ? 13.720 27.142 -5.986 1.00 95.88 449 GLU A C 1
ATOM 3525 O O . GLU A 1 449 ? 12.563 27.438 -5.680 1.00 95.88 449 GLU A O 1
ATOM 3530 N N . LEU A 1 450 ? 14.490 26.406 -5.183 1.00 94.06 450 LEU A N 1
ATOM 3531 C CA . LEU A 1 450 ? 14.044 25.936 -3.877 1.00 94.06 450 LEU A CA 1
ATOM 3532 C C . LEU A 1 450 ? 13.819 27.096 -2.893 1.00 94.06 450 LEU A C 1
ATOM 3534 O O . LEU A 1 450 ? 12.871 27.084 -2.109 1.00 94.06 450 LEU A O 1
ATOM 3538 N N . GLU A 1 451 ? 14.681 28.111 -2.920 1.00 93.06 451 GLU A N 1
ATOM 3539 C CA . GLU A 1 451 ? 14.516 29.334 -2.134 1.00 93.06 451 GLU A CA 1
ATOM 3540 C C . GLU A 1 451 ? 13.261 30.093 -2.564 1.00 93.06 451 GLU A C 1
ATOM 3542 O O . GLU A 1 451 ? 12.465 30.471 -1.706 1.00 93.06 451 GLU A O 1
ATOM 3547 N N . ALA A 1 452 ? 13.014 30.223 -3.869 1.00 91.75 452 ALA A N 1
ATOM 3548 C CA . ALA A 1 452 ? 11.778 30.810 -4.379 1.00 91.75 452 ALA A CA 1
ATOM 3549 C C . ALA A 1 452 ? 10.536 30.038 -3.903 1.00 91.75 452 ALA A C 1
ATOM 3551 O O . ALA A 1 452 ? 9.560 30.658 -3.476 1.00 91.75 452 ALA A O 1
ATOM 3552 N N . PHE A 1 453 ? 10.581 28.700 -3.899 1.00 90.19 453 PHE A N 1
ATOM 3553 C CA . PHE A 1 453 ? 9.527 27.862 -3.320 1.00 90.19 453 PHE A CA 1
ATOM 3554 C C . PHE A 1 453 ? 9.305 28.178 -1.832 1.00 90.19 453 PHE A C 1
ATOM 3556 O O . PHE A 1 453 ? 8.176 28.447 -1.423 1.00 90.19 453 PHE A O 1
ATOM 3563 N N . LEU A 1 454 ? 10.372 28.227 -1.028 1.00 87.38 454 LEU A N 1
ATOM 3564 C CA . LEU A 1 454 ? 10.285 28.552 0.401 1.00 87.38 454 LEU A CA 1
ATOM 3565 C C . LEU A 1 454 ? 9.783 29.985 0.661 1.00 87.38 454 LEU A C 1
ATOM 3567 O O . LEU A 1 454 ? 9.124 30.220 1.672 1.00 87.38 454 LEU A O 1
ATOM 3571 N N . GLU A 1 455 ? 10.061 30.951 -0.217 1.00 87.19 455 GLU A N 1
ATOM 3572 C CA . GLU A 1 455 ? 9.539 32.319 -0.089 1.00 87.19 455 GLU A CA 1
ATOM 3573 C C . GLU A 1 455 ? 8.072 32.444 -0.523 1.00 87.19 455 GLU A C 1
ATOM 3575 O O . GLU A 1 455 ? 7.318 33.199 0.092 1.00 87.19 455 GLU A O 1
ATOM 3580 N N . ARG A 1 456 ? 7.628 31.709 -1.553 1.00 86.00 456 ARG A N 1
ATOM 3581 C CA . ARG A 1 456 ? 6.193 31.578 -1.889 1.00 86.00 456 ARG A CA 1
ATOM 3582 C C . ARG A 1 456 ? 5.426 30.975 -0.711 1.00 86.00 456 ARG A C 1
ATOM 3584 O O . ARG A 1 456 ? 4.435 31.546 -0.263 1.00 86.00 456 ARG A O 1
ATOM 3591 N N . TRP A 1 457 ? 5.977 29.902 -0.147 1.00 78.31 457 TRP A N 1
ATOM 3592 C CA . TRP A 1 457 ? 5.492 29.231 1.058 1.00 78.31 457 TRP A CA 1
ATOM 3593 C C . TRP A 1 457 ? 5.363 30.194 2.248 1.00 78.31 457 TRP A C 1
ATOM 3595 O O . TRP A 1 457 ? 4.296 30.309 2.841 1.00 78.31 457 TRP A O 1
ATOM 3605 N N . ARG A 1 458 ? 6.401 30.988 2.550 1.00 77.25 458 ARG A N 1
ATOM 3606 C CA . ARG A 1 458 ? 6.353 31.998 3.630 1.00 77.25 458 ARG A CA 1
ATOM 3607 C C . ARG A 1 458 ? 5.331 33.109 3.417 1.00 77.25 458 ARG A C 1
ATOM 3609 O O . ARG A 1 458 ? 4.911 33.732 4.389 1.00 77.25 458 ARG A O 1
ATOM 3616 N N . ARG A 1 459 ? 4.979 33.409 2.167 1.00 79.81 459 ARG A N 1
ATOM 3617 C CA . ARG A 1 459 ? 3.958 34.410 1.829 1.00 79.81 459 ARG A CA 1
ATOM 3618 C C . ARG A 1 459 ? 2.535 33.846 1.902 1.00 79.81 459 ARG A C 1
ATOM 3620 O O . ARG A 1 459 ? 1.596 34.607 1.692 1.00 79.81 459 ARG A O 1
ATOM 3627 N N . GLY A 1 460 ? 2.376 32.559 2.226 1.00 70.69 460 GLY A N 1
ATOM 3628 C CA . GLY A 1 460 ? 1.079 31.885 2.274 1.00 70.69 460 GLY A CA 1
ATOM 3629 C C . GLY A 1 460 ? 0.444 31.720 0.893 1.00 70.69 460 GLY A C 1
ATOM 3630 O O . GLY A 1 460 ? -0.779 31.651 0.788 1.00 70.69 460 GLY A O 1
ATOM 3631 N N . GLU A 1 461 ? 1.250 31.715 -0.174 1.00 79.50 461 GLU A N 1
ATOM 3632 C CA . GLU A 1 461 ? 0.750 31.397 -1.510 1.00 79.50 461 GLU A CA 1
ATOM 3633 C C . GLU A 1 461 ? 0.325 29.928 -1.583 1.00 79.50 461 GLU A C 1
ATOM 3635 O O . GLU A 1 461 ? 0.957 29.058 -0.988 1.00 79.50 461 GLU A O 1
ATOM 3640 N N . THR A 1 462 ? -0.720 29.634 -2.360 1.00 73.38 462 THR A N 1
ATOM 3641 C CA . THR A 1 462 ? -1.150 28.253 -2.594 1.00 73.38 462 THR A CA 1
ATOM 3642 C C . THR A 1 462 ? -0.044 27.464 -3.297 1.00 73.38 462 THR A C 1
ATOM 3644 O O . THR A 1 462 ? 0.416 27.837 -4.379 1.00 73.38 462 THR A O 1
ATOM 3647 N N . ILE A 1 463 ? 0.363 26.354 -2.683 1.00 75.44 463 ILE A N 1
ATOM 3648 C CA . ILE A 1 463 ? 1.339 25.411 -3.229 1.00 75.44 463 ILE A CA 1
ATOM 3649 C C . ILE A 1 463 ? 0.588 24.216 -3.791 1.00 75.44 463 ILE A C 1
ATOM 3651 O O . ILE A 1 463 ? -0.206 23.583 -3.096 1.00 75.44 463 ILE A O 1
ATOM 3655 N N . THR A 1 464 ? 0.837 23.905 -5.057 1.00 78.06 464 THR A N 1
ATOM 3656 C CA . THR A 1 464 ? 0.239 22.731 -5.690 1.00 78.06 464 THR A CA 1
ATOM 3657 C C . THR A 1 464 ? 0.975 21.459 -5.271 1.00 78.06 464 THR A C 1
ATOM 3659 O O . THR A 1 464 ? 2.154 21.479 -4.920 1.00 78.06 464 THR A O 1
ATOM 3662 N N . VAL A 1 465 ? 0.312 20.308 -5.379 1.00 75.12 465 VAL A N 1
ATOM 3663 C CA . VAL A 1 465 ? 0.967 19.005 -5.166 1.00 75.12 465 VAL A CA 1
ATOM 3664 C C . VAL A 1 465 ? 2.166 18.827 -6.119 1.00 75.12 465 VAL A C 1
ATOM 3666 O O . VAL A 1 465 ? 3.205 18.298 -5.727 1.00 75.12 465 VAL A O 1
ATOM 3669 N N . GLY A 1 466 ? 2.072 19.357 -7.346 1.00 80.88 466 GLY A N 1
ATOM 3670 C CA . GLY A 1 466 ? 3.175 19.375 -8.308 1.00 80.88 466 GLY A CA 1
ATOM 3671 C C . GLY A 1 466 ? 4.379 20.208 -7.853 1.00 80.88 466 GLY A C 1
ATOM 3672 O O . GLY A 1 466 ? 5.511 19.740 -7.975 1.00 80.88 466 GLY A O 1
ATOM 3673 N N . ASP A 1 467 ? 4.152 21.396 -7.278 1.00 85.62 467 ASP A N 1
ATOM 3674 C CA . ASP A 1 467 ? 5.218 22.211 -6.670 1.00 85.62 467 ASP A CA 1
ATOM 3675 C C . ASP A 1 467 ? 5.928 21.428 -5.549 1.00 85.62 467 ASP A C 1
ATOM 3677 O O . ASP A 1 467 ? 7.152 21.473 -5.427 1.00 85.62 467 ASP A O 1
ATOM 3681 N N . ALA A 1 468 ? 5.167 20.676 -4.747 1.00 83.31 468 ALA A N 1
ATOM 3682 C CA . ALA A 1 468 ? 5.700 19.889 -3.641 1.00 83.31 468 ALA A CA 1
ATOM 3683 C C . ALA A 1 468 ? 6.594 18.732 -4.133 1.00 83.31 468 ALA A C 1
ATOM 3685 O O . ALA A 1 468 ? 7.707 18.555 -3.626 1.00 83.31 468 ALA A O 1
ATOM 3686 N N . TYR A 1 469 ? 6.164 17.987 -5.161 1.00 86.38 469 TYR A N 1
ATOM 3687 C CA . TYR A 1 469 ? 7.010 16.971 -5.802 1.00 86.38 469 TYR A CA 1
ATOM 3688 C C . TYR A 1 469 ? 8.272 17.587 -6.398 1.00 86.38 469 TYR A C 1
ATOM 3690 O O . TYR A 1 469 ? 9.367 17.062 -6.198 1.00 86.38 469 TYR A O 1
ATOM 3698 N N . TYR A 1 470 ? 8.143 18.731 -7.069 1.00 90.75 470 TYR A N 1
ATOM 3699 C CA . TYR A 1 470 ? 9.291 19.419 -7.637 1.00 90.75 470 TYR A CA 1
ATOM 3700 C C . TYR A 1 470 ? 10.316 19.811 -6.566 1.00 90.75 470 TYR A C 1
ATOM 3702 O O . TYR A 1 470 ? 11.494 19.477 -6.692 1.00 90.75 470 TYR A O 1
ATOM 3710 N N . ALA A 1 471 ? 9.866 20.427 -5.469 1.00 91.62 471 ALA A N 1
ATOM 3711 C CA . ALA A 1 471 ? 10.721 20.827 -4.354 1.00 91.62 471 ALA A CA 1
ATOM 3712 C C . ALA A 1 471 ? 11.463 19.637 -3.722 1.00 91.62 471 ALA A C 1
ATOM 3714 O O . ALA A 1 471 ? 12.647 19.747 -3.402 1.00 91.62 471 ALA A O 1
ATOM 3715 N N . LEU A 1 472 ? 10.814 18.473 -3.595 1.00 89.75 472 LEU A N 1
ATOM 3716 C CA . LEU A 1 472 ? 11.497 17.252 -3.160 1.00 89.75 472 LEU A CA 1
ATOM 3717 C C . LEU A 1 472 ? 12.586 16.826 -4.142 1.00 89.75 472 LEU A C 1
ATOM 3719 O O . LEU A 1 472 ? 13.695 16.493 -3.728 1.00 89.75 472 LEU A O 1
ATOM 3723 N N . GLY A 1 473 ? 12.268 16.841 -5.432 1.00 91.12 473 GLY A N 1
ATOM 3724 C CA . GLY A 1 473 ? 13.207 16.584 -6.514 1.00 91.12 473 GLY A CA 1
ATOM 3725 C C . GLY A 1 473 ? 14.470 17.427 -6.435 1.00 91.12 473 GLY A C 1
ATOM 3726 O O . GLY A 1 473 ? 15.585 16.911 -6.523 1.00 91.12 473 GLY A O 1
ATOM 3727 N N . LEU A 1 474 ? 14.290 18.729 -6.211 1.00 94.06 474 LEU A N 1
ATOM 3728 C CA . LEU A 1 474 ? 15.382 19.674 -5.994 1.00 94.06 474 LEU A CA 1
ATOM 3729 C C . LEU A 1 474 ? 16.203 19.297 -4.755 1.00 94.06 474 LEU A C 1
ATOM 3731 O O . LEU A 1 474 ? 17.432 19.281 -4.817 1.00 94.06 474 LEU A O 1
ATOM 3735 N N . SER A 1 475 ? 15.560 18.914 -3.649 1.00 93.25 475 SER A N 1
ATOM 3736 C CA . SER A 1 475 ? 16.266 18.439 -2.452 1.00 93.25 475 SER A CA 1
ATOM 3737 C C . SER A 1 475 ? 17.085 17.169 -2.709 1.00 93.25 475 SER A C 1
ATOM 3739 O O . SER A 1 475 ? 18.206 17.063 -2.210 1.00 93.25 475 SER A O 1
ATOM 3741 N N . LEU A 1 476 ? 16.585 16.229 -3.518 1.00 91.06 476 LEU A N 1
ATOM 3742 C CA . LEU A 1 476 ? 17.320 15.023 -3.933 1.00 91.06 476 LEU A CA 1
ATOM 3743 C C . LEU A 1 476 ? 18.534 15.366 -4.816 1.00 91.06 476 LEU A C 1
ATOM 3745 O O . LEU A 1 476 ? 19.615 14.788 -4.646 1.00 91.06 476 LEU A O 1
ATOM 3749 N N . LEU A 1 477 ? 18.383 16.346 -5.712 1.00 92.00 477 LEU A N 1
ATOM 3750 C CA . LEU A 1 477 ? 19.477 16.883 -6.524 1.00 92.00 477 LEU A CA 1
ATOM 3751 C C . LEU A 1 477 ? 20.568 17.498 -5.645 1.00 92.00 477 LEU A C 1
ATOM 3753 O O . LEU A 1 477 ? 21.736 17.115 -5.748 1.00 92.00 477 LEU A O 1
ATOM 3757 N N . LEU A 1 478 ? 20.193 18.382 -4.720 1.00 92.94 478 LEU A N 1
ATOM 3758 C CA . LEU A 1 478 ? 21.128 19.034 -3.797 1.00 92.94 478 LEU A CA 1
ATOM 3759 C C . LEU A 1 478 ? 21.827 18.023 -2.872 1.00 92.94 478 LEU A C 1
ATOM 3761 O O . LEU A 1 478 ? 23.016 18.176 -2.585 1.00 92.94 478 LEU A O 1
ATOM 3765 N N . ALA A 1 479 ? 21.130 16.963 -2.446 1.00 91.06 479 ALA A N 1
ATOM 3766 C CA . ALA A 1 479 ? 21.722 15.873 -1.665 1.00 91.06 479 ALA A CA 1
ATOM 3767 C C . ALA A 1 479 ? 22.853 15.161 -2.418 1.00 91.06 479 ALA A C 1
ATOM 3769 O O . ALA A 1 479 ? 23.865 14.801 -1.814 1.00 91.06 479 ALA A O 1
ATOM 3770 N N . SER A 1 480 ? 22.692 15.005 -3.732 1.00 86.69 480 SER A N 1
ATOM 3771 C CA . SER A 1 480 ? 23.648 14.317 -4.604 1.00 86.69 480 SER A CA 1
ATOM 3772 C C . SER A 1 480 ? 24.812 15.211 -5.042 1.00 86.69 480 SER A C 1
ATOM 3774 O O . SER A 1 480 ? 25.903 14.710 -5.302 1.00 86.69 480 SER A O 1
ATOM 3776 N N . ALA A 1 481 ? 24.604 16.529 -5.105 1.00 86.31 481 ALA A N 1
ATOM 3777 C CA . ALA A 1 481 ? 25.613 17.498 -5.537 1.00 86.31 481 ALA A CA 1
ATOM 3778 C C . ALA A 1 481 ? 26.660 17.850 -4.460 1.00 86.31 481 ALA A C 1
ATOM 3780 O O . ALA A 1 481 ? 27.663 18.483 -4.777 1.00 86.31 481 ALA A O 1
ATOM 3781 N N . GLY A 1 482 ? 26.454 17.454 -3.197 1.00 78.19 482 GLY A N 1
ATOM 3782 C CA . GLY A 1 482 ? 27.412 17.722 -2.116 1.00 78.19 482 GLY A CA 1
ATOM 3783 C C . GLY A 1 482 ? 27.478 19.200 -1.713 1.00 78.19 482 GLY A C 1
ATOM 3784 O O . GLY A 1 482 ? 28.543 19.811 -1.720 1.00 78.19 482 GLY A O 1
ATOM 3785 N N . VAL A 1 483 ? 26.328 19.781 -1.369 1.00 91.31 483 VAL A N 1
ATOM 3786 C CA . VAL A 1 483 ? 26.191 21.209 -1.033 1.00 91.31 483 VAL A CA 1
ATOM 3787 C C . VAL A 1 483 ? 26.716 21.580 0.364 1.00 91.31 483 VAL A C 1
ATOM 3789 O O . VAL A 1 483 ? 26.989 20.725 1.201 1.00 91.31 483 VAL A O 1
ATOM 3792 N N . GLY A 1 484 ? 26.832 22.883 0.649 1.00 93.94 484 GLY A N 1
ATOM 3793 C CA . GLY A 1 484 ? 27.168 23.392 1.985 1.00 93.94 484 GLY A CA 1
ATOM 3794 C C . GLY A 1 484 ? 26.025 23.264 3.007 1.00 93.94 484 GLY A C 1
ATOM 3795 O O . GLY A 1 484 ? 24.869 23.029 2.657 1.00 93.94 484 GLY A O 1
ATOM 3796 N N . ARG A 1 485 ? 26.338 23.479 4.296 1.00 94.06 485 ARG A N 1
ATOM 3797 C CA . ARG A 1 485 ? 25.389 23.362 5.428 1.00 94.06 485 ARG A CA 1
ATOM 3798 C C . ARG A 1 485 ? 24.107 24.181 5.248 1.00 94.06 485 ARG A C 1
ATOM 3800 O O . ARG A 1 485 ? 23.032 23.697 5.582 1.00 94.06 485 ARG A O 1
ATOM 3807 N N . GLU A 1 486 ? 24.214 25.411 4.756 1.00 92.69 486 GLU A N 1
ATOM 3808 C CA . GLU A 1 486 ? 23.067 26.315 4.618 1.00 92.69 486 GLU A CA 1
ATOM 3809 C C . GLU A 1 486 ? 22.083 25.830 3.543 1.00 92.69 486 GLU A C 1
ATOM 3811 O O . GLU A 1 486 ? 20.893 25.668 3.816 1.00 92.69 486 GLU A O 1
ATOM 3816 N N . ALA A 1 487 ? 22.602 25.491 2.359 1.00 94.56 487 ALA A N 1
ATOM 3817 C CA . ALA A 1 487 ? 21.833 24.890 1.275 1.00 94.56 487 ALA A CA 1
ATOM 3818 C C . ALA A 1 487 ? 21.205 23.552 1.697 1.00 94.56 487 ALA A C 1
ATOM 3820 O O . ALA A 1 487 ? 20.035 23.299 1.411 1.00 94.56 487 ALA A O 1
ATOM 3821 N N . ALA A 1 488 ? 21.943 22.729 2.453 1.00 95.44 488 ALA A N 1
ATOM 3822 C CA . ALA A 1 488 ? 21.414 21.487 3.009 1.00 95.44 488 ALA A CA 1
ATOM 3823 C C . ALA A 1 488 ? 20.237 21.726 3.963 1.00 95.44 488 ALA A C 1
ATOM 3825 O O . ALA A 1 488 ? 19.234 21.017 3.895 1.00 95.44 488 ALA A O 1
ATOM 3826 N N . GLY A 1 489 ? 20.323 22.754 4.811 1.00 93.94 489 GLY A N 1
ATOM 3827 C CA . GLY A 1 489 ? 19.220 23.155 5.679 1.00 93.94 489 GLY A CA 1
ATOM 3828 C C . GLY A 1 489 ? 17.980 23.574 4.886 1.00 93.94 489 GLY A C 1
ATOM 3829 O O . GLY A 1 489 ? 16.873 23.142 5.204 1.00 93.94 489 GLY A O 1
ATOM 3830 N N . ARG A 1 490 ? 18.144 24.361 3.816 1.00 93.38 490 ARG A N 1
ATOM 3831 C CA . ARG A 1 490 ? 17.025 24.771 2.944 1.00 93.38 490 ARG A CA 1
ATOM 3832 C C . ARG A 1 490 ? 16.366 23.581 2.249 1.00 93.38 490 ARG A C 1
ATOM 3834 O O . ARG A 1 490 ? 15.145 23.452 2.314 1.00 93.38 490 ARG A O 1
ATOM 3841 N N . ALA A 1 491 ? 17.167 22.682 1.683 1.00 94.56 491 ALA A N 1
ATOM 3842 C CA . ALA A 1 491 ? 16.709 21.437 1.063 1.00 94.56 491 ALA A CA 1
ATOM 3843 C C . ALA A 1 491 ? 15.896 20.561 2.025 1.00 94.56 491 ALA A C 1
ATOM 3845 O O . ALA A 1 491 ? 14.802 20.104 1.687 1.00 94.56 491 ALA A O 1
ATOM 3846 N N . LEU A 1 492 ? 16.382 20.367 3.252 1.00 94.00 492 LEU A N 1
ATOM 3847 C CA . LEU A 1 492 ? 15.666 19.577 4.256 1.00 94.00 492 LEU A CA 1
ATOM 3848 C C . LEU A 1 492 ? 14.376 20.241 4.731 1.00 94.00 492 LEU A C 1
ATOM 3850 O O . LEU A 1 492 ? 13.391 19.540 4.951 1.00 94.00 492 LEU A O 1
ATOM 3854 N N . ARG A 1 493 ? 14.345 21.574 4.850 1.00 90.06 493 ARG A N 1
ATOM 3855 C CA . ARG A 1 493 ? 13.105 22.300 5.161 1.00 90.06 493 ARG A CA 1
ATOM 3856 C C . ARG A 1 493 ? 12.070 22.088 4.066 1.00 90.06 493 ARG A C 1
ATOM 3858 O O . ARG A 1 493 ? 10.971 21.657 4.378 1.00 90.06 493 ARG A O 1
ATOM 3865 N N . ALA A 1 494 ? 12.426 22.298 2.802 1.00 90.06 494 ALA A N 1
ATOM 3866 C CA . ALA A 1 494 ? 11.505 22.068 1.690 1.00 90.06 494 ALA A CA 1
ATOM 3867 C C . ALA A 1 494 ? 10.985 20.616 1.648 1.00 90.06 494 ALA A C 1
ATOM 3869 O O . ALA A 1 494 ? 9.785 20.396 1.494 1.00 90.06 494 ALA A O 1
ATOM 3870 N N . ALA A 1 495 ? 11.856 19.628 1.883 1.00 89.81 495 ALA A N 1
ATOM 3871 C CA . ALA A 1 495 ? 11.460 18.220 1.945 1.00 89.81 495 ALA A CA 1
ATOM 3872 C C . ALA A 1 495 ? 10.512 17.912 3.122 1.00 89.81 495 ALA A C 1
ATOM 3874 O O . ALA A 1 495 ? 9.554 17.158 2.958 1.00 89.81 495 ALA A O 1
ATOM 3875 N N . ALA A 1 496 ? 10.752 18.503 4.298 1.00 85.69 496 ALA A N 1
ATOM 3876 C CA . ALA A 1 496 ? 9.880 18.354 5.465 1.00 85.69 496 ALA A CA 1
ATOM 3877 C C . ALA A 1 496 ? 8.481 18.942 5.215 1.00 85.69 496 ALA A C 1
ATOM 3879 O O . ALA A 1 496 ? 7.481 18.354 5.620 1.00 85.69 496 ALA A O 1
ATOM 3880 N N . LEU A 1 497 ? 8.413 20.081 4.523 1.00 77.19 497 LEU A N 1
ATOM 3881 C CA . LEU A 1 497 ? 7.155 20.742 4.170 1.00 77.19 497 LEU A CA 1
ATOM 3882 C C . LEU A 1 497 ? 6.342 19.925 3.173 1.00 77.19 497 LEU A C 1
ATOM 3884 O O . LEU A 1 497 ? 5.149 19.728 3.367 1.00 77.19 497 LEU A O 1
ATOM 3888 N N . MET A 1 498 ? 7.006 19.372 2.164 1.00 79.25 498 MET A N 1
ATOM 3889 C CA . MET A 1 498 ? 6.376 18.480 1.199 1.00 79.25 498 MET A CA 1
ATOM 3890 C C . MET A 1 498 ? 5.731 17.261 1.884 1.00 79.25 498 MET A C 1
ATOM 3892 O O . MET A 1 498 ? 4.587 16.924 1.575 1.00 79.25 498 MET A O 1
ATOM 3896 N N . LEU A 1 499 ? 6.430 16.622 2.838 1.00 74.50 499 LEU A N 1
ATOM 3897 C CA . LEU A 1 499 ? 5.903 15.453 3.558 1.00 74.50 499 LEU A CA 1
ATOM 3898 C C . LEU A 1 499 ? 4.564 15.756 4.236 1.00 74.50 499 LEU A C 1
ATOM 3900 O O . LEU A 1 499 ? 3.681 14.903 4.238 1.00 74.50 499 LEU A O 1
ATOM 3904 N N . ARG A 1 500 ? 4.397 16.975 4.758 1.00 66.12 500 ARG A N 1
ATOM 3905 C CA . ARG A 1 500 ? 3.144 17.432 5.363 1.00 66.12 500 ARG A CA 1
ATOM 3906 C C . ARG A 1 500 ? 2.010 17.535 4.338 1.00 66.12 500 ARG A C 1
ATOM 3908 O O . ARG A 1 500 ? 0.903 17.116 4.648 1.00 66.12 500 ARG A O 1
ATOM 3915 N N . SER A 1 501 ? 2.278 18.054 3.140 1.00 63.03 501 SER A N 1
ATOM 3916 C CA . SER A 1 501 ? 1.261 18.261 2.096 1.00 63.03 501 SER A CA 1
ATOM 3917 C C . SER A 1 501 ? 0.801 16.972 1.407 1.00 63.03 501 SER A C 1
ATOM 3919 O O . SER A 1 501 ? -0.313 16.919 0.904 1.00 63.03 501 SER A O 1
ATOM 3921 N N . ILE A 1 502 ? 1.643 15.934 1.354 1.00 60.31 502 ILE A N 1
ATOM 3922 C CA . ILE A 1 502 ? 1.341 14.680 0.632 1.00 60.31 502 ILE A CA 1
ATOM 3923 C C . ILE A 1 502 ? 0.849 13.559 1.561 1.00 60.31 502 ILE A C 1
ATOM 3925 O O . ILE A 1 502 ? 0.255 12.588 1.089 1.00 60.31 502 ILE A O 1
ATOM 3929 N N . TYR A 1 503 ? 1.026 13.692 2.881 1.00 52.56 503 TYR A N 1
ATOM 3930 C CA . TYR A 1 503 ? 0.607 12.691 3.872 1.00 52.56 503 TYR A CA 1
ATOM 3931 C C . TYR A 1 503 ? -0.882 12.319 3.787 1.00 52.56 503 TYR A C 1
ATOM 3933 O O . TYR A 1 503 ? -1.234 11.168 4.028 1.00 52.56 503 TYR A O 1
ATOM 3941 N N . GLU A 1 504 ? -1.738 13.248 3.365 1.00 45.38 504 GLU A N 1
ATOM 3942 C CA . GLU A 1 504 ? -3.179 13.007 3.236 1.00 45.38 504 GLU A CA 1
ATOM 3943 C C . GLU A 1 504 ? -3.548 12.093 2.047 1.00 45.38 504 GLU A C 1
ATOM 3945 O O . GLU A 1 504 ? -4.657 11.579 2.026 1.00 45.38 504 GLU A O 1
ATOM 3950 N N . SER A 1 505 ? -2.621 11.800 1.116 1.00 41.56 505 SER A N 1
ATOM 3951 C CA . SER A 1 505 ? -2.930 11.137 -0.171 1.00 41.56 505 SER A CA 1
ATOM 3952 C C . SER A 1 505 ? -2.155 9.844 -0.502 1.00 41.56 505 SER A C 1
ATOM 3954 O O . SER A 1 505 ? -2.470 9.194 -1.495 1.00 41.56 505 SER A O 1
ATOM 3956 N N . ALA A 1 506 ? -1.137 9.428 0.273 1.00 43.50 506 ALA A N 1
ATOM 3957 C CA . ALA A 1 506 ? -0.179 8.403 -0.194 1.00 43.50 506 ALA A CA 1
ATOM 3958 C C . ALA A 1 506 ? 0.139 7.282 0.823 1.00 43.50 506 ALA A C 1
ATOM 3960 O O . ALA A 1 506 ? 0.996 7.456 1.703 1.00 43.50 506 ALA A O 1
ATOM 3961 N N . HIS A 1 507 ? -0.482 6.108 0.634 1.00 46.91 507 HIS A N 1
ATOM 3962 C CA . HIS A 1 507 ? -0.377 4.926 1.513 1.00 46.91 507 HIS A CA 1
ATOM 3963 C C . HIS A 1 507 ? 0.491 3.759 0.978 1.00 46.91 507 HIS A C 1
ATOM 3965 O O . HIS A 1 507 ? 0.633 2.762 1.674 1.00 46.91 507 HIS A O 1
ATOM 3971 N N . GLU A 1 508 ? 1.135 3.849 -0.195 1.00 49.62 508 GLU A N 1
ATOM 3972 C CA . GLU A 1 508 ? 1.541 2.614 -0.911 1.00 49.62 508 GLU A CA 1
ATOM 3973 C C . GLU A 1 508 ? 3.054 2.320 -1.085 1.00 49.62 508 GLU A C 1
ATOM 3975 O O . GLU A 1 508 ? 3.391 1.314 -1.707 1.00 49.62 508 GLU A O 1
ATOM 3980 N N . LYS A 1 509 ? 4.008 3.113 -0.554 1.00 54.41 509 LYS A N 1
ATOM 3981 C CA . LYS A 1 509 ? 5.460 2.828 -0.734 1.00 54.41 509 LYS A CA 1
ATOM 3982 C C . LYS A 1 509 ? 6.290 2.812 0.561 1.00 54.41 509 LYS A C 1
ATOM 3984 O O . LYS A 1 509 ? 6.077 3.674 1.416 1.00 54.41 509 LYS A O 1
ATOM 3989 N N . PRO A 1 510 ? 7.308 1.927 0.682 1.00 52.34 510 PRO A N 1
ATOM 3990 C CA . PRO A 1 510 ? 8.310 1.997 1.748 1.00 52.34 510 PRO A CA 1
ATOM 3991 C C . PRO A 1 510 ? 9.129 3.290 1.631 1.00 52.34 510 PRO A C 1
ATOM 3993 O O . PRO A 1 510 ? 9.988 3.426 0.760 1.00 52.34 510 PRO A O 1
ATOM 3996 N N . LYS A 1 511 ? 8.870 4.269 2.505 1.00 65.19 511 LYS A N 1
ATOM 3997 C CA . LYS A 1 511 ? 9.484 5.610 2.408 1.00 65.19 511 LYS A CA 1
ATOM 3998 C C . LYS A 1 511 ? 10.889 5.690 3.030 1.00 65.19 511 LYS A C 1
ATOM 4000 O O . LYS A 1 511 ? 11.498 6.754 3.044 1.00 65.19 511 LYS A O 1
ATOM 4005 N N . GLU A 1 512 ? 11.434 4.574 3.519 1.00 68.25 512 GLU A N 1
ATOM 4006 C CA . GLU A 1 512 ? 12.768 4.478 4.141 1.00 68.25 512 GLU A CA 1
ATOM 4007 C C . GLU A 1 512 ? 13.894 4.967 3.209 1.00 68.25 512 GLU A C 1
ATOM 4009 O O . GLU A 1 512 ? 14.858 5.590 3.654 1.00 68.25 512 GLU A O 1
ATOM 4014 N N . PHE A 1 513 ? 13.744 4.781 1.894 1.00 70.12 513 PHE A N 1
ATOM 4015 C CA . PHE A 1 513 ? 14.713 5.256 0.899 1.00 70.12 513 PHE A CA 1
ATOM 4016 C C . PHE A 1 513 ? 14.823 6.767 0.829 1.00 70.12 513 PHE A C 1
ATOM 4018 O O . PHE A 1 513 ? 15.917 7.270 0.586 1.00 70.12 513 PHE A O 1
ATOM 4025 N N . LEU A 1 514 ? 13.742 7.495 1.109 1.00 80.06 514 LEU A N 1
ATOM 4026 C CA . LEU A 1 514 ? 13.797 8.949 1.159 1.00 80.06 514 LEU A CA 1
ATOM 4027 C C . LEU A 1 514 ? 14.747 9.422 2.269 1.00 80.06 514 LEU A C 1
ATOM 4029 O O . LEU A 1 514 ? 15.494 10.385 2.090 1.00 80.06 514 LEU A O 1
ATOM 4033 N N . VAL A 1 515 ? 14.777 8.702 3.394 1.00 83.94 515 VAL A N 1
ATOM 4034 C CA . VAL A 1 515 ? 15.711 8.971 4.492 1.00 83.94 515 VAL A CA 1
ATOM 4035 C C . VAL A 1 515 ? 17.148 8.697 4.047 1.00 83.94 515 VAL A C 1
ATOM 4037 O O . VAL A 1 515 ? 18.022 9.534 4.257 1.00 83.94 515 VAL A O 1
ATOM 4040 N N . TYR A 1 516 ? 17.411 7.573 3.375 1.00 80.75 516 TYR A N 1
ATOM 4041 C CA . TYR A 1 516 ? 18.749 7.279 2.842 1.00 80.75 516 TYR A CA 1
ATOM 4042 C C . TYR A 1 516 ? 19.204 8.297 1.787 1.00 80.75 516 TYR A C 1
ATOM 4044 O O . TYR A 1 516 ? 20.351 8.745 1.810 1.00 80.75 516 TYR A O 1
ATOM 4052 N N . ALA A 1 517 ? 18.298 8.697 0.899 1.00 82.19 517 ALA A N 1
ATOM 4053 C CA . ALA A 1 517 ? 18.513 9.669 -0.164 1.00 82.19 517 ALA A CA 1
ATOM 4054 C C . ALA A 1 517 ? 18.901 11.056 0.364 1.00 82.19 517 ALA A C 1
ATOM 4056 O O . ALA A 1 517 ? 19.825 11.685 -0.147 1.00 82.19 517 ALA A O 1
ATOM 4057 N N . LEU A 1 518 ? 18.206 11.532 1.401 1.00 89.56 518 LEU A N 1
ATOM 4058 C CA . LEU A 1 518 ? 18.418 12.859 1.986 1.00 89.56 518 LEU A CA 1
ATOM 4059 C C . LEU A 1 518 ? 19.418 12.852 3.153 1.00 89.56 518 LEU A C 1
ATOM 4061 O O . LEU A 1 518 ? 19.851 13.913 3.608 1.00 89.56 518 LEU A O 1
ATOM 4065 N N . SER A 1 519 ? 19.857 11.676 3.605 1.00 88.62 519 SER A N 1
ATOM 4066 C CA . SER A 1 519 ? 20.840 11.508 4.680 1.00 88.62 519 SER A CA 1
ATOM 4067 C C . SER A 1 519 ? 22.135 12.326 4.489 1.00 88.62 519 SER A C 1
ATOM 4069 O O . SER A 1 519 ? 22.671 12.804 5.496 1.00 88.62 519 SER A O 1
ATOM 4071 N N . PRO A 1 520 ? 22.686 12.515 3.265 1.00 90.31 520 PRO A N 1
ATOM 4072 C CA . PRO A 1 520 ? 23.835 13.394 3.051 1.00 90.31 520 PRO A CA 1
ATOM 4073 C C . PRO A 1 520 ? 23.579 14.828 3.522 1.00 90.31 520 PRO A C 1
ATOM 4075 O O . PRO A 1 520 ? 24.427 15.400 4.207 1.00 90.31 520 PRO A O 1
ATOM 4078 N N . LEU A 1 521 ? 22.388 15.368 3.252 1.00 93.88 521 LEU A N 1
ATOM 4079 C CA . LEU A 1 521 ? 21.974 16.679 3.749 1.00 93.88 521 LEU A CA 1
ATOM 4080 C C . LEU A 1 521 ? 21.826 16.663 5.268 1.00 93.88 521 LEU A C 1
ATOM 4082 O O . LEU A 1 521 ? 22.301 17.577 5.941 1.00 93.88 521 LEU A O 1
ATOM 4086 N N . GLY A 1 522 ? 21.236 15.599 5.822 1.00 92.81 522 GLY A N 1
ATOM 4087 C CA . GLY A 1 522 ? 21.058 15.444 7.268 1.00 92.81 522 GLY A CA 1
ATOM 4088 C C . GLY A 1 522 ? 22.377 15.431 8.040 1.00 92.81 522 GLY A C 1
ATOM 4089 O O . GLY A 1 522 ? 22.486 15.993 9.133 1.00 92.81 522 GLY A O 1
ATOM 4090 N N . ARG A 1 523 ? 23.437 14.873 7.439 1.00 92.06 523 ARG A N 1
ATOM 4091 C CA . ARG A 1 523 ? 24.793 14.949 7.997 1.00 92.06 523 ARG A CA 1
ATOM 4092 C C . ARG A 1 523 ? 25.342 16.376 8.022 1.00 92.06 523 ARG A C 1
ATOM 4094 O O . ARG A 1 523 ? 26.168 16.651 8.886 1.00 92.06 523 ARG A O 1
ATOM 4101 N N . LEU A 1 524 ? 24.930 17.269 7.133 1.00 94.69 524 LEU A N 1
ATOM 4102 C CA . LEU A 1 524 ? 25.418 18.653 7.082 1.00 94.69 524 LEU A CA 1
ATOM 4103 C C . LEU A 1 524 ? 24.577 19.597 7.956 1.00 94.69 524 LEU A C 1
ATOM 4105 O O . LEU A 1 524 ? 25.122 20.473 8.638 1.00 94.69 524 LEU A O 1
ATOM 4109 N N . ALA A 1 525 ? 23.263 19.373 7.976 1.00 95.75 525 ALA A N 1
ATOM 4110 C CA . ALA A 1 525 ? 22.259 20.180 8.662 1.00 95.75 525 ALA A CA 1
ATOM 4111 C C . ALA A 1 525 ? 21.437 19.321 9.653 1.00 95.75 525 ALA A C 1
ATOM 4113 O O . ALA A 1 525 ? 20.270 19.017 9.405 1.00 95.75 525 ALA A O 1
ATOM 4114 N N . PRO A 1 526 ? 22.026 18.910 10.797 1.00 95.81 526 PRO A N 1
ATOM 4115 C CA . PRO A 1 526 ? 21.378 17.998 11.745 1.00 95.81 526 PRO A CA 1
ATOM 4116 C C . PRO A 1 526 ? 20.121 18.580 12.408 1.00 95.81 526 PRO A C 1
ATOM 4118 O O . PRO A 1 526 ? 19.250 17.817 12.820 1.00 95.81 526 PRO A O 1
ATOM 4121 N N . ASN A 1 527 ? 20.001 19.909 12.516 1.00 95.19 527 ASN A N 1
ATOM 4122 C CA . ASN A 1 527 ? 18.805 20.539 13.078 1.00 95.19 527 ASN A CA 1
ATOM 4123 C C . ASN A 1 527 ? 17.610 20.372 12.132 1.00 95.19 527 ASN A C 1
ATOM 4125 O O . ASN A 1 527 ? 16.556 19.888 12.533 1.00 95.19 527 ASN A O 1
ATOM 4129 N N . GLU A 1 528 ? 17.783 20.721 10.859 1.00 94.81 528 GLU A N 1
ATOM 4130 C CA . GLU A 1 528 ? 16.769 20.534 9.824 1.00 94.81 528 GLU A CA 1
ATOM 4131 C C . GLU A 1 528 ? 16.504 19.050 9.539 1.00 94.81 528 GLU A C 1
ATOM 4133 O O . GLU A 1 528 ? 15.387 18.695 9.174 1.00 94.81 528 GLU A O 1
ATOM 4138 N N . TRP A 1 529 ? 17.474 18.166 9.793 1.00 94.94 529 TRP A N 1
ATOM 4139 C CA . TRP A 1 529 ? 17.241 16.720 9.782 1.00 94.94 529 TRP A CA 1
ATOM 4140 C C . TRP A 1 529 ? 16.227 16.292 10.838 1.00 94.94 529 TRP A C 1
ATOM 4142 O O . TRP A 1 529 ? 15.329 15.516 10.535 1.00 94.94 529 TRP A O 1
ATOM 4152 N N . ALA A 1 530 ? 16.317 16.829 12.060 1.00 93.25 530 ALA A N 1
ATOM 4153 C CA . ALA A 1 530 ? 15.328 16.555 13.103 1.00 93.25 530 ALA A CA 1
ATOM 4154 C C . ALA A 1 530 ? 13.921 17.037 12.702 1.00 93.25 530 ALA A C 1
ATOM 4156 O O . ALA A 1 530 ? 12.943 16.356 13.000 1.00 93.25 530 ALA A O 1
ATOM 4157 N N . LEU A 1 531 ? 13.817 18.166 11.987 1.00 91.00 531 LEU A N 1
ATOM 4158 C CA . LEU A 1 531 ? 12.552 18.645 11.414 1.00 91.00 531 LEU A CA 1
ATOM 4159 C C . LEU A 1 531 ? 12.002 17.687 10.354 1.00 91.00 531 LEU A C 1
ATOM 4161 O O . LEU A 1 531 ? 10.836 17.308 10.428 1.00 91.00 531 LEU A O 1
ATOM 4165 N N . PHE A 1 532 ? 12.838 17.270 9.403 1.00 91.25 532 PHE A N 1
ATOM 4166 C CA . PHE A 1 532 ? 12.460 16.296 8.382 1.00 91.25 532 PHE A CA 1
ATOM 4167 C C . PHE A 1 532 ? 11.989 14.974 9.006 1.00 91.25 532 PHE A C 1
ATOM 4169 O O . PHE A 1 532 ? 10.901 14.506 8.684 1.00 91.25 532 PHE A O 1
ATOM 4176 N N . LEU A 1 533 ? 12.748 14.416 9.957 1.00 89.69 533 LEU A N 1
ATOM 4177 C CA . LEU A 1 533 ? 12.380 13.182 10.657 1.00 89.69 533 LEU A CA 1
ATOM 4178 C C . LEU A 1 533 ? 11.071 13.323 11.445 1.00 89.69 533 LEU A C 1
ATOM 4180 O O . LEU A 1 533 ? 10.277 12.390 11.460 1.00 89.69 533 LEU A O 1
ATOM 4184 N N . ALA A 1 534 ? 10.816 14.481 12.063 1.00 84.62 534 ALA A N 1
ATOM 4185 C CA . ALA A 1 534 ? 9.571 14.741 12.789 1.00 84.62 534 ALA A CA 1
ATOM 4186 C C . ALA A 1 534 ? 8.331 14.720 11.885 1.00 84.62 534 ALA A C 1
ATOM 4188 O O . ALA A 1 534 ? 7.264 14.310 12.338 1.00 84.62 534 ALA A O 1
ATOM 4189 N N . MET A 1 535 ? 8.475 15.136 10.624 1.00 81.25 535 MET A N 1
ATOM 4190 C CA . MET A 1 535 ? 7.414 15.030 9.616 1.00 81.25 535 MET A CA 1
ATOM 4191 C C . MET A 1 535 ? 7.345 13.623 9.007 1.00 81.25 535 MET A C 1
ATOM 4193 O O . MET A 1 535 ? 6.267 13.149 8.664 1.00 81.25 535 MET A O 1
ATOM 4197 N N . PHE A 1 536 ? 8.483 12.932 8.912 1.00 77.75 536 PHE A N 1
ATOM 4198 C CA . PHE A 1 536 ? 8.575 11.570 8.390 1.00 77.75 536 PHE A CA 1
ATOM 4199 C C . PHE A 1 536 ? 8.004 10.502 9.339 1.00 77.75 536 PHE A C 1
ATOM 4201 O O . PHE A 1 536 ? 7.487 9.494 8.874 1.00 77.75 536 PHE A O 1
ATOM 4208 N N . ASP A 1 537 ? 8.051 10.717 10.655 1.00 63.44 537 ASP A N 1
ATOM 4209 C CA . ASP A 1 537 ? 7.564 9.781 11.687 1.00 63.44 537 ASP A CA 1
ATOM 4210 C C . ASP A 1 537 ? 6.064 9.438 11.572 1.00 63.44 537 ASP A C 1
ATOM 4212 O O . ASP A 1 537 ? 5.631 8.390 12.037 1.00 63.44 537 ASP A O 1
ATOM 4216 N N . GLY A 1 538 ? 5.269 10.262 10.877 1.00 58.38 538 GLY A N 1
ATOM 4217 C CA . GLY A 1 538 ? 3.882 9.919 10.541 1.00 58.38 538 GLY A CA 1
ATOM 4218 C C . GLY A 1 538 ? 3.750 8.722 9.588 1.00 58.38 538 GLY A C 1
ATOM 4219 O O . GLY A 1 538 ? 2.678 8.149 9.459 1.00 58.38 538 GLY A O 1
ATOM 4220 N N . VAL A 1 539 ? 4.821 8.310 8.909 1.00 55.91 539 VAL A N 1
ATOM 4221 C CA . VAL A 1 539 ? 4.788 7.230 7.917 1.00 55.91 539 VAL A CA 1
ATOM 4222 C C . VAL A 1 539 ? 4.764 5.858 8.598 1.00 55.91 539 VAL A C 1
ATOM 4224 O O . VAL A 1 539 ? 5.667 5.523 9.369 1.00 55.91 539 VAL A O 1
ATOM 4227 N N . ALA A 1 540 ? 3.772 5.028 8.256 1.00 48.19 540 ALA A N 1
ATOM 4228 C CA . ALA A 1 540 ? 3.655 3.652 8.742 1.00 48.19 540 ALA A CA 1
ATOM 4229 C C . ALA A 1 540 ? 4.953 2.847 8.524 1.00 48.19 540 ALA A C 1
ATOM 4231 O O . ALA A 1 540 ? 5.572 2.909 7.463 1.00 48.19 540 ALA A O 1
ATOM 4232 N N . GLY A 1 541 ? 5.386 2.105 9.548 1.00 56.38 541 GLY A N 1
ATOM 4233 C CA . GLY A 1 541 ? 6.600 1.277 9.501 1.00 56.38 541 GLY A CA 1
ATOM 4234 C C . GLY A 1 541 ? 7.934 2.027 9.654 1.00 56.38 541 GLY A C 1
ATOM 4235 O O . GLY A 1 541 ? 8.971 1.384 9.788 1.00 56.38 541 GLY A O 1
ATOM 4236 N N . SER A 1 542 ? 7.944 3.363 9.726 1.00 67.19 542 SER A N 1
ATOM 4237 C CA . SER A 1 542 ? 9.182 4.167 9.757 1.00 67.19 542 SER A CA 1
ATOM 4238 C C . SER A 1 542 ? 9.999 4.087 11.058 1.00 67.19 542 SER A C 1
ATOM 4240 O O . SER A 1 542 ? 11.154 4.524 11.107 1.00 67.19 542 SER A O 1
ATOM 4242 N N . GLY A 1 543 ? 9.441 3.520 12.131 1.00 73.12 543 GLY A N 1
ATOM 4243 C CA . GLY A 1 543 ? 10.009 3.652 13.475 1.00 73.12 543 GLY A CA 1
ATOM 4244 C C . GLY A 1 543 ? 11.436 3.109 13.629 1.00 73.12 543 GLY A C 1
ATOM 4245 O O . GLY A 1 543 ? 12.223 3.649 14.407 1.00 73.12 543 GLY A O 1
ATOM 4246 N N . ASN A 1 544 ? 11.817 2.073 12.873 1.00 77.50 544 ASN A N 1
ATOM 4247 C CA . ASN A 1 544 ? 13.168 1.508 12.941 1.00 77.50 544 ASN A CA 1
ATOM 4248 C C . ASN A 1 544 ? 14.230 2.446 12.356 1.00 77.50 544 ASN A C 1
ATOM 4250 O O . ASN A 1 544 ? 15.246 2.689 13.017 1.00 77.50 544 ASN A O 1
ATOM 4254 N N . ILE A 1 545 ? 13.983 3.007 11.167 1.00 81.75 545 ILE A N 1
ATOM 4255 C CA . ILE A 1 545 ? 14.934 3.908 10.506 1.00 81.75 545 ILE A CA 1
ATOM 4256 C C . ILE A 1 545 ? 15.037 5.249 11.239 1.00 81.75 545 ILE A C 1
ATOM 4258 O O . ILE A 1 545 ? 16.142 5.746 11.459 1.00 81.75 545 ILE A O 1
ATOM 4262 N N . VAL A 1 546 ? 13.914 5.790 11.732 1.00 84.56 546 VAL A N 1
ATOM 4263 C CA . VAL A 1 546 ? 13.918 7.021 12.540 1.00 84.56 546 VAL A CA 1
ATOM 4264 C C . VAL A 1 546 ? 14.731 6.802 13.816 1.00 84.56 546 VAL A C 1
ATOM 4266 O O . VAL A 1 546 ? 15.593 7.617 14.150 1.00 84.56 546 VAL A O 1
ATOM 4269 N N . ARG A 1 547 ? 14.549 5.663 14.499 1.00 86.25 547 ARG A N 1
ATOM 4270 C CA . ARG A 1 547 ? 15.332 5.315 15.695 1.00 86.25 547 ARG A CA 1
ATOM 4271 C C . ARG A 1 547 ? 16.831 5.238 15.405 1.00 86.25 547 ARG A C 1
ATOM 4273 O O . ARG A 1 547 ? 17.634 5.660 16.240 1.00 86.25 547 ARG A O 1
ATOM 4280 N N . GLU A 1 548 ? 17.229 4.692 14.259 1.00 87.31 548 GLU A N 1
ATOM 4281 C CA . GLU A 1 548 ? 18.633 4.652 13.841 1.00 87.31 548 GLU A CA 1
ATOM 4282 C C . GLU A 1 548 ? 19.200 6.061 13.625 1.00 87.31 548 GLU A C 1
ATOM 4284 O O . GLU A 1 548 ? 20.239 6.403 14.197 1.00 87.31 548 GLU A O 1
ATOM 4289 N N . GLU A 1 549 ? 18.497 6.902 12.870 1.00 90.06 549 GLU A N 1
ATOM 4290 C CA . GLU A 1 549 ? 18.941 8.260 12.550 1.00 90.06 549 GLU A CA 1
ATOM 4291 C C . GLU A 1 549 ? 18.988 9.177 13.779 1.00 90.06 549 GLU A C 1
ATOM 4293 O O . GLU A 1 549 ? 19.955 9.924 13.957 1.00 90.06 549 GLU A O 1
ATOM 4298 N N . LEU A 1 550 ? 18.028 9.066 14.702 1.00 89.62 550 LEU A N 1
ATOM 4299 C CA . LEU A 1 550 ? 18.039 9.822 15.960 1.00 89.62 550 LEU A CA 1
ATOM 4300 C C . LEU A 1 550 ? 19.299 9.555 16.788 1.00 89.62 550 LEU A C 1
ATOM 4302 O O . LEU A 1 550 ? 19.886 10.490 17.341 1.00 89.62 550 LEU A O 1
ATOM 4306 N N . ARG A 1 551 ? 19.765 8.298 16.846 1.00 87.50 551 ARG A N 1
ATOM 4307 C CA . ARG A 1 551 ? 21.022 7.954 17.539 1.00 87.50 551 ARG A CA 1
ATOM 4308 C C . ARG A 1 551 ? 22.222 8.674 16.919 1.00 87.50 551 ARG A C 1
ATOM 4310 O O . ARG A 1 551 ? 23.128 9.061 17.655 1.00 87.50 551 ARG A O 1
ATOM 4317 N N . LYS A 1 552 ? 22.220 8.883 15.597 1.00 89.44 552 LYS A N 1
ATOM 4318 C CA . LYS A 1 552 ? 23.301 9.562 14.862 1.00 89.44 552 LYS A CA 1
ATOM 4319 C C . LYS A 1 552 ? 23.295 11.077 15.081 1.00 89.44 552 LYS A C 1
ATOM 4321 O O . LYS A 1 552 ? 24.370 11.678 15.128 1.00 89.44 552 LYS A O 1
ATOM 4326 N N . ILE A 1 553 ? 22.123 11.707 15.215 1.00 92.12 553 ILE A N 1
ATOM 4327 C CA . ILE A 1 553 ? 22.016 13.176 15.287 1.00 92.12 553 ILE A CA 1
ATOM 4328 C C . ILE A 1 553 ? 21.838 13.768 16.688 1.00 92.12 553 ILE A C 1
ATOM 4330 O O . ILE A 1 553 ? 22.140 14.949 16.852 1.00 92.12 553 ILE A O 1
ATOM 4334 N N . ARG A 1 554 ? 21.443 12.993 17.713 1.00 86.69 554 ARG A N 1
ATOM 4335 C CA . ARG A 1 554 ? 21.150 13.519 19.070 1.00 86.69 554 ARG A CA 1
ATOM 4336 C C . ARG A 1 554 ? 22.238 14.447 19.628 1.00 86.69 554 ARG A C 1
ATOM 4338 O O . ARG A 1 554 ? 21.921 15.476 20.203 1.00 86.69 554 ARG A O 1
ATOM 4345 N N . ARG A 1 555 ? 23.521 14.111 19.453 1.00 88.00 555 ARG A N 1
ATOM 4346 C CA . ARG A 1 555 ? 24.654 14.918 19.966 1.00 88.00 555 ARG A CA 1
ATOM 4347 C C . ARG A 1 555 ? 25.102 16.050 19.033 1.00 88.00 555 ARG A C 1
ATOM 4349 O O . ARG A 1 555 ? 26.032 16.776 19.362 1.00 88.00 555 ARG A O 1
ATOM 4356 N N . ARG A 1 556 ? 24.499 16.156 17.850 1.00 93.56 556 ARG A N 1
ATOM 4357 C CA . ARG A 1 556 ? 24.910 17.062 16.766 1.00 93.56 556 ARG A CA 1
ATOM 4358 C C . ARG A 1 556 ? 23.938 18.223 16.566 1.00 93.56 556 ARG A C 1
ATOM 4360 O O . ARG A 1 556 ? 24.295 19.177 15.883 1.00 93.56 556 ARG A O 1
ATOM 4367 N N . VAL A 1 557 ? 22.737 18.135 17.139 1.00 93.62 557 VAL A N 1
ATOM 4368 C CA . VAL A 1 557 ? 21.766 19.233 17.158 1.00 93.62 557 VAL A CA 1
ATOM 4369 C C . VAL A 1 557 ? 22.181 20.293 18.179 1.00 93.62 557 VAL A C 1
ATOM 4371 O O . VAL A 1 557 ? 22.479 19.994 19.339 1.00 93.62 557 VAL A O 1
ATOM 4374 N N . ASP A 1 558 ? 22.213 21.549 17.748 1.00 92.06 558 ASP A N 1
ATOM 4375 C CA . ASP A 1 558 ? 22.634 22.687 18.574 1.00 92.06 558 ASP A CA 1
ATOM 4376 C C . ASP A 1 558 ? 21.504 23.694 18.840 1.00 92.06 558 ASP A C 1
ATOM 4378 O O . ASP A 1 558 ? 21.582 24.454 19.810 1.00 92.06 558 ASP A O 1
ATOM 4382 N N . LYS A 1 559 ? 20.423 23.644 18.051 1.00 93.50 559 LYS A N 1
ATOM 4383 C CA . LYS A 1 559 ? 19.228 24.475 18.221 1.00 93.50 559 LYS A CA 1
ATOM 4384 C C . LYS A 1 559 ? 18.263 23.885 19.243 1.00 93.50 559 LYS A C 1
ATOM 4386 O O . LYS A 1 559 ? 17.982 22.688 19.234 1.00 93.50 559 LYS A O 1
ATOM 4391 N N . GLU A 1 560 ? 17.687 24.753 20.075 1.00 93.50 560 GLU A N 1
ATOM 4392 C CA . GLU A 1 560 ? 16.696 24.372 21.094 1.00 93.50 560 GLU A CA 1
ATOM 4393 C C . GLU A 1 560 ? 15.490 23.649 20.483 1.00 93.50 560 GLU A C 1
ATOM 4395 O O . GLU A 1 560 ? 15.072 22.605 20.980 1.00 93.50 560 GLU A O 1
ATOM 4400 N N . TRP A 1 561 ? 14.977 24.148 19.357 1.00 93.56 561 TRP A N 1
ATOM 4401 C CA . TRP A 1 561 ? 13.847 23.531 18.665 1.00 93.56 561 TRP A CA 1
ATOM 4402 C C . TRP A 1 561 ? 14.172 22.154 18.088 1.00 93.56 561 TRP A C 1
ATOM 4404 O O . TRP A 1 561 ? 13.327 21.266 18.128 1.00 93.56 561 TRP A O 1
ATOM 4414 N N . ALA A 1 562 ? 15.403 21.930 17.628 1.00 94.06 562 ALA A N 1
ATOM 4415 C CA . ALA A 1 562 ? 15.816 20.625 17.126 1.00 94.06 562 ALA A CA 1
ATOM 4416 C C . ALA A 1 562 ? 15.961 19.604 18.264 1.00 94.06 562 ALA A C 1
ATOM 4418 O O . ALA A 1 562 ? 15.537 18.460 18.115 1.00 94.06 562 ALA A O 1
ATOM 4419 N N . ARG A 1 563 ? 16.484 20.019 19.431 1.00 93.88 563 ARG A N 1
ATOM 4420 C CA . ARG A 1 563 ? 16.503 19.176 20.644 1.00 93.88 563 ARG A CA 1
ATOM 4421 C C . ARG A 1 563 ? 15.093 18.780 21.072 1.00 93.88 563 ARG A C 1
ATOM 4423 O O . ARG A 1 563 ? 14.857 17.616 21.385 1.00 93.88 563 ARG A O 1
ATOM 4430 N N . ALA A 1 564 ? 14.162 19.731 21.039 1.00 92.31 564 ALA A N 1
ATOM 4431 C CA . ALA A 1 564 ? 12.769 19.491 21.394 1.00 92.31 564 ALA A CA 1
ATOM 4432 C C . ALA A 1 564 ? 12.087 18.496 20.436 1.00 92.31 564 ALA A C 1
ATOM 4434 O O . ALA A 1 564 ? 11.394 17.586 20.886 1.00 92.31 564 ALA A O 1
ATOM 4435 N N . LEU A 1 565 ? 12.361 18.590 19.129 1.00 91.81 565 LEU A N 1
ATOM 4436 C CA . LEU A 1 565 ? 11.885 17.615 18.142 1.00 91.81 565 LEU A CA 1
ATOM 4437 C C . LEU A 1 565 ? 12.486 16.219 18.342 1.00 91.81 565 LEU A C 1
ATOM 4439 O O . LEU A 1 565 ? 11.760 15.234 18.265 1.00 91.81 565 LEU A O 1
ATOM 4443 N N . VAL A 1 566 ? 13.783 16.117 18.651 1.00 92.06 566 VAL A N 1
ATOM 4444 C CA . VAL A 1 566 ? 14.424 14.833 18.993 1.00 92.06 566 VAL A CA 1
ATOM 4445 C C . VAL A 1 566 ? 13.767 14.202 20.226 1.00 92.06 566 VAL A C 1
ATOM 4447 O O . VAL A 1 566 ? 13.513 12.998 20.233 1.00 92.06 566 VAL A O 1
ATOM 4450 N N . ALA A 1 567 ? 13.457 14.998 21.255 1.00 89.62 567 ALA A N 1
ATOM 4451 C CA . ALA A 1 567 ? 12.767 14.520 22.453 1.00 89.62 567 ALA A CA 1
ATOM 4452 C C . ALA A 1 567 ? 11.348 14.016 22.142 1.00 89.62 567 ALA A C 1
ATOM 4454 O O . ALA A 1 567 ? 10.980 12.913 22.553 1.00 89.62 567 ALA A O 1
ATOM 4455 N N . MET A 1 568 ? 10.588 14.786 21.358 1.00 88.00 568 MET A N 1
ATOM 4456 C CA . MET A 1 568 ? 9.256 14.408 20.883 1.00 88.00 568 MET A CA 1
ATOM 4457 C C . MET A 1 568 ? 9.290 13.102 20.076 1.00 88.00 568 MET A C 1
ATOM 4459 O O . MET A 1 568 ? 8.473 12.219 20.310 1.00 88.00 568 MET A O 1
ATOM 4463 N N . LEU A 1 569 ? 10.256 12.944 19.170 1.00 88.06 569 LEU A N 1
ATOM 4464 C CA . LEU A 1 569 ? 10.414 11.730 18.366 1.00 88.06 569 LEU A CA 1
ATOM 4465 C C . LEU A 1 569 ? 10.730 10.495 19.223 1.00 88.06 569 LEU A C 1
ATOM 4467 O O . LEU A 1 569 ? 10.125 9.447 19.026 1.00 88.06 569 LEU A O 1
ATOM 4471 N N . TYR A 1 570 ? 11.616 10.601 20.220 1.00 87.06 570 TYR A N 1
ATOM 4472 C CA . TYR A 1 570 ? 11.838 9.489 21.155 1.00 87.06 570 TYR A CA 1
ATOM 4473 C C . TYR A 1 570 ? 10.560 9.084 21.897 1.00 87.06 570 TYR A C 1
ATOM 4475 O O . TYR A 1 570 ? 10.338 7.893 22.100 1.00 87.06 570 TYR A O 1
ATOM 4483 N N . SER A 1 571 ? 9.727 10.057 22.280 1.00 83.38 571 SER A N 1
ATOM 4484 C CA . SER A 1 571 ? 8.447 9.809 22.954 1.00 83.38 571 SER A CA 1
ATOM 4485 C C . SER A 1 571 ? 7.481 9.050 22.038 1.00 83.38 571 SER A C 1
ATOM 4487 O O . SER A 1 571 ? 6.955 8.011 22.428 1.00 83.38 571 SER A O 1
ATOM 4489 N N . LYS A 1 572 ? 7.331 9.487 20.781 1.00 79.50 572 LYS A N 1
ATOM 4490 C CA . LYS A 1 572 ? 6.474 8.813 19.791 1.00 79.50 572 LYS A CA 1
ATOM 4491 C C . LYS A 1 572 ? 6.921 7.385 19.464 1.00 79.50 572 LYS A C 1
ATOM 4493 O O . LYS A 1 572 ? 6.086 6.518 19.236 1.00 79.50 572 LYS A O 1
ATOM 4498 N N . LEU A 1 573 ? 8.225 7.117 19.517 1.00 79.69 573 LEU A N 1
ATOM 4499 C CA . LEU A 1 573 ? 8.796 5.780 19.322 1.00 79.69 573 LEU A CA 1
ATOM 4500 C C . LEU A 1 573 ? 8.713 4.873 20.568 1.00 79.69 573 LEU A C 1
ATOM 4502 O O . LEU A 1 573 ? 9.273 3.772 20.540 1.00 79.69 573 LEU A O 1
ATOM 4506 N N . GLY A 1 574 ? 8.080 5.329 21.658 1.00 79.25 574 GLY A N 1
ATOM 4507 C CA . GLY A 1 574 ? 7.971 4.601 22.928 1.00 79.25 574 GLY A CA 1
ATOM 4508 C C . GLY A 1 574 ? 9.290 4.485 23.702 1.00 79.25 574 GLY A C 1
ATOM 4509 O O . GLY A 1 574 ? 9.450 3.601 24.543 1.00 79.25 574 GLY A O 1
ATOM 4510 N N . GLU A 1 575 ? 10.282 5.334 23.410 1.00 83.12 575 GLU A N 1
ATOM 4511 C CA . GLU A 1 575 ? 11.567 5.372 24.118 1.00 83.12 575 GLU A CA 1
ATOM 4512 C C . GLU A 1 575 ? 11.541 6.376 25.285 1.00 83.12 575 GLU A C 1
ATOM 4514 O O . GLU A 1 575 ? 12.418 7.238 25.408 1.00 83.12 575 GLU A O 1
ATOM 4519 N N . ASP A 1 576 ? 10.550 6.245 26.170 1.00 79.19 576 ASP A N 1
ATOM 4520 C CA . ASP A 1 576 ? 10.182 7.208 27.218 1.00 79.19 576 ASP A CA 1
ATOM 4521 C C . ASP A 1 576 ? 11.385 7.720 28.011 1.00 79.19 576 ASP A C 1
ATOM 4523 O O . ASP A 1 576 ? 11.597 8.923 28.136 1.00 79.19 576 ASP A O 1
ATOM 4527 N N . LYS A 1 577 ? 12.253 6.820 28.490 1.00 83.56 577 LYS A N 1
ATOM 4528 C CA . LYS A 1 577 ? 13.447 7.211 29.256 1.00 83.56 577 LYS A CA 1
ATOM 4529 C C . LYS A 1 577 ? 14.340 8.184 28.477 1.00 83.56 577 LYS A C 1
ATOM 4531 O O . LYS A 1 577 ? 14.801 9.176 29.042 1.00 83.56 577 LYS A O 1
ATOM 4536 N N . LYS A 1 578 ? 14.568 7.924 27.185 1.00 87.25 578 LYS A N 1
ATOM 4537 C CA . LYS A 1 578 ? 15.397 8.789 26.332 1.00 87.25 578 LYS A CA 1
ATOM 4538 C C . LYS A 1 578 ? 14.678 10.083 25.985 1.00 87.25 578 LYS A C 1
ATOM 4540 O O . LYS A 1 578 ? 15.328 11.126 25.977 1.00 87.25 578 LYS A O 1
ATOM 4545 N N . ALA A 1 579 ? 13.365 10.029 25.758 1.00 86.31 579 ALA A N 1
ATOM 4546 C CA . ALA A 1 579 ? 12.542 11.221 25.576 1.00 86.31 579 ALA A CA 1
ATOM 4547 C C . ALA A 1 579 ? 12.681 12.161 26.779 1.00 86.31 579 ALA A C 1
ATOM 4549 O O . ALA A 1 579 ? 12.900 13.356 26.616 1.00 86.31 579 ALA A O 1
ATOM 4550 N N . CYS A 1 580 ? 12.672 11.613 27.991 1.00 84.62 580 CYS A N 1
ATOM 4551 C CA . CYS A 1 580 ? 12.764 12.389 29.224 1.00 84.62 580 CYS A CA 1
ATOM 4552 C C . CYS A 1 580 ? 14.126 12.976 29.509 1.00 84.62 580 CYS A C 1
ATOM 4554 O O . CYS A 1 580 ? 14.222 14.109 29.980 1.00 84.62 580 CYS A O 1
ATOM 4556 N N . GLU A 1 581 ? 15.183 12.226 29.223 1.00 86.88 581 GLU A N 1
ATOM 4557 C CA . GLU A 1 581 ? 16.530 12.781 29.222 1.00 86.88 581 GLU A CA 1
ATOM 4558 C C . GLU A 1 581 ? 16.626 13.937 28.218 1.00 86.88 581 GLU A C 1
ATOM 4560 O O . GLU A 1 581 ? 17.075 15.018 28.586 1.00 86.88 581 GLU A O 1
ATOM 4565 N N . ALA A 1 582 ? 16.115 13.756 26.997 1.00 88.50 582 ALA A N 1
ATOM 4566 C CA . ALA A 1 582 ? 16.155 14.775 25.952 1.00 88.50 582 ALA A CA 1
ATOM 4567 C C . ALA A 1 582 ? 15.297 16.016 26.280 1.00 88.50 582 ALA A C 1
ATOM 4569 O O . ALA A 1 582 ? 15.757 17.138 26.086 1.00 88.50 582 ALA A O 1
ATOM 4570 N N . PHE A 1 583 ? 14.096 15.866 26.852 1.00 88.12 583 PHE A N 1
ATOM 4571 C CA . PHE A 1 583 ? 13.261 17.002 27.271 1.00 88.12 583 PHE A CA 1
ATOM 4572 C C . PHE A 1 583 ? 13.909 17.835 28.386 1.00 88.12 583 PHE A C 1
ATOM 4574 O O . PHE A 1 583 ? 13.706 19.048 28.438 1.00 88.12 583 PHE A O 1
ATOM 4581 N N . ARG A 1 584 ? 14.722 17.228 29.263 1.00 87.25 584 ARG A N 1
ATOM 4582 C CA . ARG A 1 584 ? 15.498 17.968 30.280 1.00 87.25 584 ARG A CA 1
ATOM 4583 C C . ARG A 1 584 ? 16.606 18.824 29.670 1.00 87.25 584 ARG A C 1
ATOM 4585 O O . ARG A 1 584 ? 17.001 19.812 30.283 1.00 87.25 584 ARG A O 1
ATOM 4592 N N . GLU A 1 585 ? 17.095 18.461 28.486 1.00 88.94 585 GLU A N 1
ATOM 4593 C CA . GLU A 1 585 ? 18.109 19.221 27.749 1.00 88.94 585 GLU A CA 1
ATOM 4594 C C . GLU A 1 585 ? 17.515 20.457 27.037 1.00 88.94 585 GLU A C 1
ATOM 4596 O O . GLU A 1 585 ? 18.269 21.360 26.671 1.00 88.94 585 GLU A O 1
ATOM 4601 N N . VAL A 1 586 ? 16.183 20.538 26.881 1.00 92.06 586 VAL A N 1
ATOM 4602 C CA . VAL A 1 586 ? 15.478 21.714 26.335 1.00 92.06 586 VAL A CA 1
ATOM 4603 C C . VAL A 1 586 ? 15.324 22.774 27.429 1.00 92.06 586 VAL A C 1
ATOM 4605 O O . VAL A 1 586 ? 14.613 22.574 28.421 1.00 92.06 586 VAL A O 1
ATOM 4608 N N . ARG A 1 587 ? 15.999 23.914 27.255 1.00 92.94 587 ARG A N 1
ATOM 4609 C CA . ARG A 1 587 ? 16.060 25.011 28.234 1.00 92.94 587 ARG A CA 1
ATOM 4610 C C . ARG A 1 587 ? 14.881 25.961 28.105 1.00 92.94 587 ARG A C 1
ATOM 4612 O O . ARG A 1 587 ? 14.416 26.490 29.114 1.00 92.94 587 ARG A O 1
ATOM 4619 N N . ASP A 1 588 ? 14.405 26.189 26.884 1.00 95.00 588 ASP A N 1
ATOM 4620 C CA . ASP A 1 588 ? 13.252 27.056 26.658 1.00 95.00 588 ASP A CA 1
ATOM 4621 C C . ASP A 1 588 ? 11.964 26.410 27.187 1.00 95.00 588 ASP A C 1
ATOM 4623 O O . ASP A 1 588 ? 11.486 25.398 26.668 1.00 95.00 588 ASP A O 1
ATOM 4627 N N . ARG A 1 589 ? 11.395 27.003 28.243 1.00 93.19 589 ARG A N 1
ATOM 4628 C CA . ARG A 1 589 ? 10.220 26.454 28.931 1.00 93.19 589 ARG A CA 1
ATOM 4629 C C . ARG A 1 589 ? 9.004 26.359 28.008 1.00 93.19 589 ARG A C 1
ATOM 4631 O O . ARG A 1 589 ? 8.347 25.325 28.014 1.00 93.19 589 ARG A O 1
ATOM 4638 N N . SER A 1 590 ? 8.711 27.407 27.238 1.00 94.25 590 SER A N 1
ATOM 4639 C CA . SER A 1 590 ? 7.546 27.453 26.345 1.00 94.25 590 SER A CA 1
ATOM 4640 C C . SER A 1 590 ? 7.610 26.363 25.278 1.00 94.25 590 SER A C 1
ATOM 4642 O O . SER A 1 590 ? 6.655 25.612 25.090 1.00 94.25 590 SER A O 1
ATOM 4644 N N . LEU A 1 591 ? 8.762 26.235 24.619 1.00 93.38 591 LEU A N 1
ATOM 4645 C CA . LEU A 1 591 ? 8.994 25.233 23.587 1.00 93.38 591 LEU A CA 1
ATOM 4646 C C . LEU A 1 591 ? 8.947 23.811 24.145 1.00 93.38 591 LEU A C 1
ATOM 4648 O O . LEU A 1 591 ? 8.347 22.932 23.527 1.00 93.38 591 LEU A O 1
ATOM 4652 N N . ARG A 1 592 ? 9.531 23.587 25.328 1.00 91.94 592 ARG A N 1
ATOM 4653 C CA . ARG A 1 592 ? 9.470 22.289 26.008 1.00 91.94 592 ARG A CA 1
ATOM 4654 C C . ARG A 1 592 ? 8.033 21.884 26.323 1.00 91.94 592 ARG A C 1
ATOM 4656 O O . ARG A 1 592 ?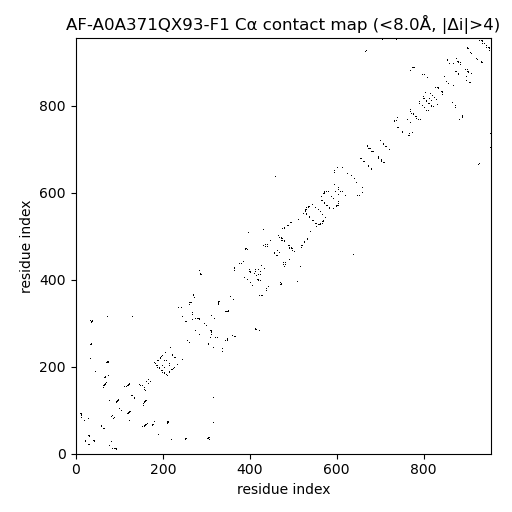 7.663 20.760 26.023 1.00 91.94 592 ARG A O 1
ATOM 4663 N N . LEU A 1 593 ? 7.224 22.787 26.882 1.00 91.06 593 LEU A N 1
ATOM 4664 C CA . LEU A 1 593 ? 5.827 22.489 27.223 1.00 91.06 593 LEU A CA 1
ATOM 4665 C C . LEU A 1 593 ? 4.994 22.159 25.979 1.00 91.06 593 LEU A C 1
ATOM 4667 O O . LEU A 1 593 ? 4.275 21.165 25.983 1.00 91.06 593 LEU A O 1
ATOM 4671 N N . ILE A 1 594 ? 5.133 22.936 24.899 1.00 91.06 594 ILE A N 1
ATOM 4672 C CA . ILE A 1 594 ? 4.435 22.663 23.632 1.00 91.06 594 ILE A CA 1
ATOM 4673 C C . ILE A 1 594 ? 4.847 21.309 23.052 1.00 91.06 594 ILE A C 1
ATOM 4675 O O . ILE A 1 594 ? 3.995 20.531 22.642 1.00 91.06 594 ILE A O 1
ATOM 4679 N N . THR A 1 595 ? 6.143 21.006 23.013 1.00 88.69 595 THR A N 1
ATOM 4680 C CA . THR A 1 595 ? 6.628 19.758 22.398 1.00 88.69 595 THR A CA 1
ATOM 4681 C C . THR A 1 595 ? 6.354 18.525 23.258 1.00 88.69 595 THR A C 1
ATOM 4683 O O . THR A 1 595 ? 6.075 17.465 22.707 1.00 88.69 595 THR A O 1
ATOM 4686 N N . GLU A 1 596 ? 6.338 18.654 24.587 1.00 87.44 596 GLU A N 1
ATOM 4687 C CA . GLU A 1 596 ? 5.857 17.607 25.500 1.00 87.44 596 GLU A CA 1
ATOM 4688 C C . GLU A 1 596 ? 4.355 17.349 25.294 1.00 87.44 596 GLU A C 1
ATOM 4690 O O . GLU A 1 596 ? 3.925 16.199 25.209 1.00 87.44 596 GLU A O 1
ATOM 4695 N N . ALA A 1 597 ? 3.566 18.413 25.118 1.00 88.75 597 ALA A N 1
ATOM 4696 C CA . ALA A 1 597 ? 2.137 18.327 24.824 1.00 88.75 597 ALA A CA 1
ATOM 4697 C C . ALA A 1 597 ? 1.842 17.720 23.446 1.00 88.75 597 ALA A C 1
ATOM 4699 O O . ALA A 1 597 ? 0.902 16.949 23.310 1.00 88.75 597 ALA A O 1
ATOM 4700 N N . MET A 1 598 ? 2.657 18.012 22.430 1.00 86.25 598 MET A N 1
ATOM 4701 C CA . MET A 1 598 ? 2.551 17.376 21.111 1.00 86.25 598 MET A CA 1
ATOM 4702 C C . MET A 1 598 ? 2.987 15.907 21.122 1.00 86.25 598 MET A C 1
ATOM 4704 O O . MET A 1 598 ? 2.575 15.139 20.254 1.00 86.25 598 MET A O 1
ATOM 4708 N N . ALA A 1 599 ? 3.837 15.519 22.075 1.00 79.69 599 ALA A N 1
ATOM 4709 C CA . ALA A 1 599 ? 4.293 14.148 22.218 1.00 79.69 599 ALA A CA 1
ATOM 4710 C C . ALA A 1 599 ? 3.218 13.256 22.851 1.00 79.69 599 ALA A C 1
ATOM 4712 O O . ALA A 1 599 ? 3.024 12.162 22.336 1.00 79.69 599 ALA A O 1
ATOM 4713 N N . ALA A 1 600 ? 2.532 13.747 23.902 1.00 69.31 600 ALA A N 1
ATOM 4714 C CA . ALA A 1 600 ? 1.346 13.244 24.634 1.00 69.31 600 ALA A CA 1
ATOM 4715 C C . ALA A 1 600 ? 1.279 11.746 25.036 1.00 69.31 600 ALA A C 1
ATOM 4717 O O . ALA A 1 600 ? 0.796 11.415 26.116 1.00 69.31 600 ALA A O 1
ATOM 4718 N N . ALA A 1 601 ? 1.762 10.820 24.214 1.00 58.34 601 ALA A N 1
ATOM 4719 C CA . ALA A 1 601 ? 1.750 9.379 24.413 1.00 58.34 601 ALA A CA 1
ATOM 4720 C C . ALA A 1 601 ? 2.715 8.911 25.517 1.00 58.34 601 ALA A C 1
ATOM 4722 O O . ALA A 1 601 ? 2.379 7.981 26.256 1.00 58.34 601 ALA A O 1
ATOM 4723 N N . ALA A 1 602 ? 3.855 9.586 25.693 1.00 55.06 602 ALA A N 1
ATOM 4724 C CA . ALA A 1 602 ? 4.890 9.205 26.651 1.00 55.06 602 ALA A CA 1
ATOM 4725 C C . ALA A 1 602 ? 5.413 10.417 27.430 1.00 55.06 602 ALA A C 1
ATOM 4727 O O . ALA A 1 602 ? 6.153 11.258 26.913 1.00 55.06 602 ALA A O 1
ATOM 4728 N N . ILE A 1 603 ? 4.995 10.494 28.691 1.00 61.53 603 ILE A N 1
ATOM 4729 C CA . ILE A 1 603 ? 5.305 11.579 29.617 1.00 61.53 603 ILE A CA 1
ATOM 4730 C C . ILE A 1 603 ? 6.317 11.121 30.663 1.00 61.53 603 ILE A C 1
ATOM 4732 O O . ILE A 1 603 ? 6.372 9.963 31.073 1.00 61.53 603 ILE A O 1
ATOM 4736 N N . CYS A 1 604 ? 7.118 12.075 31.121 1.00 59.38 604 CYS A N 1
ATOM 4737 C CA . CYS A 1 604 ? 8.303 11.818 31.908 1.00 59.38 604 CYS A CA 1
ATOM 4738 C C . CYS A 1 604 ? 8.087 11.622 33.399 1.00 59.38 604 CYS A C 1
ATOM 4740 O O . CYS A 1 604 ? 8.194 12.567 34.176 1.00 59.38 604 CYS A O 1
ATOM 4742 N N . GLY A 1 605 ? 7.946 10.352 33.787 1.00 54.03 605 GLY A N 1
ATOM 4743 C CA . GLY A 1 605 ? 7.973 9.899 35.175 1.00 54.03 605 GLY A CA 1
ATOM 4744 C C . GLY A 1 605 ? 6.704 10.233 35.963 1.00 54.03 605 GLY A C 1
ATOM 4745 O O . GLY A 1 605 ? 5.990 11.188 35.673 1.00 54.03 605 GLY A O 1
ATOM 4746 N N . GLY A 1 606 ? 6.448 9.438 37.004 1.00 65.44 606 GLY A N 1
ATOM 4747 C CA . GLY A 1 606 ? 5.299 9.615 37.892 1.00 65.44 606 GLY A CA 1
ATOM 4748 C C . GLY A 1 606 ? 3.971 9.126 37.305 1.00 65.44 606 GLY A C 1
ATOM 4749 O O . GLY A 1 606 ? 3.931 8.301 36.397 1.00 65.44 606 GLY A O 1
ATOM 4750 N N . ASP A 1 607 ? 2.883 9.620 37.887 1.00 77.38 607 ASP A N 1
ATOM 4751 C CA . ASP A 1 607 ? 1.510 9.378 37.445 1.00 77.38 607 ASP A CA 1
ATOM 4752 C C . ASP A 1 607 ? 1.238 10.174 36.155 1.00 77.38 607 ASP A C 1
ATOM 4754 O O . ASP A 1 607 ? 1.223 11.411 36.166 1.00 77.38 607 ASP A O 1
ATOM 4758 N N . LYS A 1 608 ? 1.064 9.450 35.040 1.00 75.12 608 LYS A N 1
ATOM 4759 C CA . LYS A 1 608 ? 0.877 10.015 33.695 1.00 75.12 608 LYS A CA 1
ATOM 4760 C C . LYS A 1 608 ? -0.307 10.983 33.654 1.00 75.12 608 LYS A C 1
ATOM 4762 O O . LYS A 1 608 ? -0.159 12.066 33.089 1.00 75.12 608 LYS A O 1
ATOM 4767 N N . CYS A 1 609 ? -1.424 10.648 34.303 1.00 79.44 609 CYS A N 1
ATOM 4768 C CA . CYS A 1 609 ? -2.624 11.484 34.289 1.00 79.44 609 CYS A CA 1
ATOM 4769 C C . CYS A 1 609 ? -2.357 12.804 35.021 1.00 79.44 609 CYS A C 1
ATOM 4771 O O . CYS A 1 609 ? -2.579 13.877 34.464 1.00 79.44 609 CYS A O 1
ATOM 4773 N N . LYS A 1 610 ? -1.769 12.748 36.225 1.00 84.31 610 LYS A N 1
ATOM 4774 C CA . LYS A 1 610 ? -1.448 13.961 37.005 1.00 84.31 610 LYS A CA 1
ATOM 4775 C C . LYS A 1 610 ? -0.471 14.883 36.290 1.00 84.31 610 LYS A C 1
ATOM 4777 O O . LYS A 1 610 ? -0.577 16.106 36.375 1.00 84.31 610 LYS A O 1
ATOM 4782 N N . ARG A 1 611 ? 0.515 14.318 35.588 1.00 84.69 611 ARG A N 1
ATOM 4783 C CA . ARG A 1 611 ? 1.460 15.135 34.822 1.00 84.69 611 ARG A CA 1
ATOM 4784 C C . ARG A 1 611 ? 0.791 15.784 33.608 1.00 84.69 611 ARG A C 1
ATOM 4786 O O . ARG A 1 611 ? 1.133 16.931 33.325 1.00 84.69 611 ARG A O 1
ATOM 4793 N N . MET A 1 612 ? -0.158 15.116 32.946 1.00 86.69 612 MET A N 1
ATOM 4794 C CA . MET A 1 612 ? -0.966 15.723 31.878 1.00 86.69 612 MET A CA 1
ATOM 4795 C C . MET A 1 612 ? -1.867 16.847 32.387 1.00 86.69 612 MET A C 1
ATOM 4797 O O . MET A 1 612 ? -1.934 17.887 31.742 1.00 86.69 612 MET A O 1
ATOM 4801 N N . GLU A 1 613 ? -2.508 16.679 33.547 1.00 88.38 613 GLU A N 1
ATOM 4802 C CA . GLU A 1 613 ? -3.319 17.737 34.171 1.00 88.38 613 GLU A CA 1
ATOM 4803 C C . GLU A 1 613 ? -2.460 18.975 34.433 1.00 88.38 613 GLU A C 1
ATOM 4805 O O . GLU A 1 613 ? -2.767 20.069 33.961 1.00 88.38 613 GLU A O 1
ATOM 4810 N N . LYS A 1 614 ? -1.302 18.776 35.072 1.00 89.25 614 LYS A N 1
ATOM 4811 C CA . LYS A 1 614 ? -0.328 19.848 35.291 1.00 89.25 614 LYS A CA 1
ATOM 4812 C C . LYS A 1 614 ? 0.166 20.462 33.978 1.00 89.25 614 LYS A C 1
ATOM 4814 O O . LYS A 1 614 ? 0.388 21.665 33.910 1.00 89.25 614 LYS A O 1
ATOM 4819 N N . LEU A 1 615 ? 0.377 19.654 32.939 1.00 89.50 615 LEU A N 1
ATOM 4820 C CA . LEU A 1 615 ? 0.807 20.151 31.633 1.00 89.50 615 LEU A CA 1
ATOM 4821 C C . LEU A 1 615 ? -0.270 21.042 31.001 1.00 89.50 615 LEU A C 1
ATOM 4823 O O . LEU A 1 615 ? 0.069 22.106 30.496 1.00 89.50 615 LEU A O 1
ATOM 4827 N N . ALA A 1 616 ? -1.548 20.659 31.085 1.00 90.75 616 ALA A N 1
ATOM 4828 C CA . ALA A 1 616 ? -2.665 21.483 30.625 1.00 90.75 616 ALA A CA 1
ATOM 4829 C C . ALA A 1 616 ? -2.729 22.832 31.366 1.00 90.75 616 ALA A C 1
ATOM 4831 O O . ALA A 1 616 ? -2.918 23.869 30.733 1.00 90.75 616 ALA A O 1
ATOM 4832 N N . GLU A 1 617 ? -2.505 22.845 32.684 1.00 92.44 617 GLU A N 1
ATOM 4833 C CA . GLU A 1 617 ? -2.410 24.088 33.467 1.00 92.44 617 GLU A CA 1
ATOM 4834 C C . GLU A 1 617 ? -1.220 24.955 33.025 1.00 92.44 617 GLU A C 1
ATOM 4836 O O . GLU A 1 617 ? -1.359 26.155 32.783 1.00 92.44 617 GLU A O 1
ATOM 4841 N N . GLU A 1 618 ? -0.038 24.350 32.878 1.00 93.12 618 GLU A N 1
ATOM 4842 C CA . GLU A 1 618 ? 1.190 25.047 32.482 1.00 93.12 618 GLU A CA 1
ATOM 4843 C C . GLU A 1 618 ? 1.118 25.610 31.056 1.00 93.12 618 GLU A C 1
ATOM 4845 O O . GLU A 1 618 ? 1.695 26.673 30.801 1.00 93.12 618 GLU A O 1
ATOM 4850 N N . LEU A 1 619 ? 0.396 24.942 30.146 1.00 92.62 619 LEU A N 1
ATOM 4851 C CA . LEU A 1 619 ? 0.142 25.414 28.781 1.00 92.62 619 LEU A CA 1
ATOM 4852 C C . LEU A 1 619 ? -0.601 26.757 28.763 1.00 92.62 619 LEU A C 1
ATOM 4854 O O . LEU A 1 619 ? -0.325 27.588 27.899 1.00 92.62 619 LEU A O 1
ATOM 4858 N N . GLY A 1 620 ? -1.475 27.017 29.743 1.00 89.56 620 GLY A N 1
ATOM 4859 C CA . GLY A 1 620 ? -2.192 28.293 29.864 1.00 89.56 620 GLY A CA 1
ATOM 4860 C C . GLY A 1 620 ? -1.276 29.500 30.099 1.00 89.56 620 GLY A C 1
ATOM 4861 O O . GLY A 1 620 ? -1.652 30.627 29.791 1.00 89.56 620 GLY A O 1
ATOM 4862 N N . GLY A 1 621 ? -0.059 29.270 30.606 1.00 89.25 621 GLY A N 1
ATOM 4863 C CA . GLY A 1 621 ? 0.960 30.297 30.840 1.00 89.25 621 GLY A CA 1
ATOM 4864 C C . GLY A 1 621 ? 2.092 30.313 29.809 1.00 89.25 621 GLY A C 1
ATOM 4865 O O . GLY A 1 621 ? 3.133 30.924 30.066 1.00 89.25 621 GLY A O 1
ATOM 4866 N N . VAL A 1 622 ? 1.952 29.606 28.684 1.00 91.94 622 VAL A N 1
ATOM 4867 C CA . VAL A 1 622 ? 2.959 29.628 27.618 1.00 91.94 622 VAL A CA 1
ATOM 4868 C C . VAL A 1 622 ? 2.975 31.007 26.965 1.00 91.94 622 VAL A C 1
ATOM 4870 O O . VAL A 1 622 ? 1.939 31.597 26.672 1.00 91.94 622 VAL A O 1
ATOM 4873 N N . ALA A 1 623 ? 4.183 31.526 26.755 1.00 91.44 623 ALA A N 1
ATOM 4874 C CA . ALA A 1 623 ? 4.424 32.776 26.049 1.00 91.44 623 ALA A CA 1
ATOM 4875 C C . ALA A 1 623 ? 5.321 32.534 24.835 1.00 91.44 623 ALA A C 1
ATOM 4877 O O . ALA A 1 623 ? 6.126 31.596 24.812 1.00 91.44 623 ALA A O 1
ATOM 4878 N N . LEU A 1 624 ? 5.222 33.416 23.844 1.00 93.25 624 LEU A N 1
ATOM 4879 C CA . LEU A 1 624 ? 5.963 33.327 22.594 1.00 93.25 624 LEU A CA 1
ATOM 4880 C C . LEU A 1 624 ? 7.458 33.671 22.781 1.00 93.25 624 LEU A C 1
ATOM 4882 O O . LEU A 1 624 ? 7.905 34.793 22.526 1.00 93.25 624 LEU A O 1
ATOM 4886 N N . SER A 1 625 ? 8.234 32.692 23.249 1.00 94.06 625 SER A N 1
ATOM 4887 C CA . SER A 1 625 ? 9.674 32.802 23.508 1.00 94.06 625 SER A CA 1
ATOM 4888 C C . SER A 1 625 ? 10.502 32.895 22.215 1.00 94.06 625 SER A C 1
ATOM 4890 O O . SER A 1 625 ? 10.037 32.470 21.155 1.00 94.06 625 SER A O 1
ATOM 4892 N N . PRO A 1 626 ? 11.751 33.405 22.251 1.00 93.69 626 PRO A N 1
ATOM 4893 C CA . PRO A 1 626 ? 12.608 33.454 21.064 1.00 93.69 626 PRO A CA 1
ATOM 4894 C C . PRO A 1 626 ? 12.812 32.089 20.390 1.00 93.69 626 PRO A C 1
ATOM 4896 O O . PRO A 1 626 ? 12.741 32.000 19.165 1.00 93.69 626 PRO A O 1
ATOM 4899 N N . ALA A 1 627 ? 13.002 31.021 21.174 1.00 93.38 627 ALA A N 1
ATOM 4900 C CA . ALA A 1 627 ? 13.183 29.672 20.639 1.00 93.38 627 ALA A CA 1
ATOM 4901 C C . ALA A 1 627 ? 11.891 29.124 20.011 1.00 93.38 627 ALA A C 1
ATOM 4903 O O . ALA A 1 627 ? 11.941 28.494 18.955 1.00 93.38 627 ALA A O 1
ATOM 4904 N N . LEU A 1 628 ? 10.729 29.418 20.608 1.00 93.75 628 LEU A N 1
ATOM 4905 C CA . LEU A 1 628 ? 9.434 29.061 20.035 1.00 93.75 628 LEU A CA 1
ATOM 4906 C C . LEU A 1 628 ? 9.150 29.838 18.740 1.00 93.75 628 LEU A C 1
ATOM 4908 O O . LEU A 1 628 ? 8.689 29.248 17.768 1.00 93.75 628 LEU A O 1
ATOM 4912 N N . LYS A 1 629 ? 9.493 31.133 18.671 1.00 93.94 629 LYS A N 1
ATOM 4913 C CA . LYS A 1 629 ? 9.406 31.916 17.422 1.00 93.94 629 LYS A CA 1
ATOM 4914 C C . LYS A 1 629 ? 10.252 31.298 16.313 1.00 93.94 629 LYS A C 1
ATOM 4916 O O . LYS A 1 629 ? 9.806 31.248 15.171 1.00 93.94 629 LYS A O 1
ATOM 4921 N N . GLU A 1 630 ? 11.465 30.844 16.629 1.00 92.44 630 GLU A N 1
ATOM 4922 C CA . GLU A 1 630 ? 12.326 30.160 15.656 1.00 92.44 630 GLU A CA 1
ATOM 4923 C C . GLU A 1 630 ? 11.697 28.838 15.198 1.00 92.44 630 GLU A C 1
ATOM 4925 O O . GLU A 1 630 ? 11.604 28.608 13.995 1.00 92.44 630 GLU A O 1
ATOM 4930 N N . PHE A 1 631 ? 11.190 28.021 16.130 1.00 91.06 631 PHE A N 1
ATOM 4931 C CA . PHE A 1 631 ? 10.491 26.770 15.819 1.00 91.06 631 PHE A CA 1
ATOM 4932 C C . PHE A 1 631 ? 9.300 26.978 14.872 1.00 91.06 631 PHE A C 1
ATOM 4934 O O . PHE A 1 631 ? 9.165 26.272 13.873 1.00 91.06 631 PHE A O 1
ATOM 4941 N N . LEU A 1 632 ? 8.448 27.967 15.150 1.00 90.19 632 LEU A N 1
ATOM 4942 C CA . LEU A 1 632 ? 7.258 28.243 14.340 1.00 90.19 632 LEU A CA 1
ATOM 4943 C C . LEU A 1 632 ? 7.625 28.709 12.927 1.00 90.19 632 LEU A C 1
ATOM 4945 O O . LEU A 1 632 ? 7.016 28.256 11.964 1.00 90.19 632 LEU A O 1
ATOM 4949 N N . LYS A 1 633 ? 8.677 29.527 12.784 1.00 86.38 633 LYS A N 1
ATOM 4950 C CA . LYS A 1 633 ? 9.185 29.967 11.472 1.00 86.38 633 LYS A CA 1
ATOM 4951 C C . LYS A 1 633 ? 9.713 28.825 10.606 1.00 86.38 633 LYS A C 1
ATOM 4953 O O . LYS A 1 633 ? 9.751 28.969 9.388 1.00 86.38 633 LYS A O 1
ATOM 4958 N N . VAL A 1 634 ? 10.196 27.738 11.214 1.00 83.50 634 VAL A N 1
ATOM 4959 C CA . VAL A 1 634 ? 10.722 26.587 10.461 1.00 83.50 634 VAL A CA 1
ATOM 4960 C C . VAL A 1 634 ? 9.679 25.501 10.213 1.00 83.50 634 VAL A C 1
ATOM 4962 O O . VAL A 1 634 ? 9.889 24.684 9.326 1.00 83.50 634 VAL A O 1
ATOM 4965 N N . SER A 1 635 ? 8.575 25.483 10.965 1.00 78.81 635 SER A N 1
ATOM 4966 C CA . SER A 1 635 ? 7.570 24.408 10.927 1.00 78.81 635 SER A CA 1
ATOM 4967 C C . SER A 1 635 ? 6.211 24.815 10.341 1.00 78.81 635 SER A C 1
ATOM 4969 O O . SER A 1 635 ? 5.377 23.941 10.097 1.00 78.81 635 SER A O 1
ATOM 4971 N N . SER A 1 636 ? 5.962 26.111 10.110 1.00 77.38 636 SER A N 1
ATOM 4972 C CA . SER A 1 636 ? 4.659 26.626 9.668 1.00 77.38 636 SER A CA 1
ATOM 4973 C C . SER A 1 636 ? 4.759 27.736 8.618 1.00 77.38 636 SER A C 1
ATOM 4975 O O . SER A 1 636 ? 5.611 28.616 8.723 1.00 77.38 636 SER A O 1
ATOM 4977 N N . GLU A 1 637 ? 3.829 27.704 7.658 1.00 72.44 637 GLU A N 1
ATOM 4978 C CA . GLU A 1 637 ? 3.601 28.712 6.599 1.00 72.44 637 GLU A CA 1
ATOM 4979 C C . GLU A 1 637 ? 3.051 30.024 7.138 1.00 72.44 637 GLU A C 1
ATOM 4981 O O . GLU A 1 637 ? 3.128 31.071 6.503 1.00 72.44 637 GLU A O 1
ATOM 4986 N N . LEU A 1 638 ? 2.437 29.948 8.313 1.00 77.81 638 LEU A N 1
ATOM 4987 C CA . LEU A 1 638 ? 1.632 31.026 8.841 1.00 77.81 638 LEU A CA 1
ATOM 4988 C C . LEU A 1 638 ? 2.509 32.078 9.522 1.00 77.81 638 LEU A C 1
ATOM 4990 O O . LEU A 1 638 ? 3.554 31.746 10.100 1.00 77.81 638 LEU A O 1
ATOM 4994 N N . PRO A 1 639 ? 2.051 33.343 9.559 1.00 86.12 639 PRO A N 1
ATOM 4995 C CA . PRO A 1 639 ? 2.642 34.354 10.420 1.00 86.12 639 PRO A CA 1
ATOM 4996 C C . PRO A 1 639 ? 2.813 33.811 11.840 1.00 86.12 639 PRO A C 1
ATOM 4998 O O . PRO A 1 639 ? 1.936 33.122 12.358 1.00 86.12 639 PRO A O 1
ATOM 5001 N N . VAL A 1 640 ? 3.939 34.132 12.481 1.00 89.38 640 VAL A N 1
ATOM 5002 C CA . VAL A 1 640 ? 4.347 33.517 13.758 1.00 89.38 640 VAL A CA 1
ATOM 5003 C C . VAL A 1 640 ? 3.240 33.559 14.816 1.00 89.38 640 VAL A C 1
ATOM 5005 O O . VAL A 1 640 ? 3.050 32.574 15.519 1.00 89.38 640 VAL A O 1
ATOM 5008 N N . GLU A 1 641 ? 2.487 34.656 14.904 1.00 90.38 641 GLU A N 1
ATOM 5009 C CA . GLU A 1 641 ? 1.385 34.803 15.866 1.00 90.38 641 GLU A CA 1
ATOM 5010 C C . GLU A 1 641 ? 0.198 33.873 15.572 1.00 90.38 641 GLU A C 1
ATOM 5012 O O . GLU A 1 641 ? -0.441 33.344 16.482 1.00 90.38 641 GLU A O 1
ATOM 5017 N N . GLU A 1 642 ? -0.102 33.634 14.297 1.00 88.19 642 GLU A N 1
ATOM 5018 C CA . GLU A 1 642 ? -1.144 32.694 13.898 1.00 88.19 642 GLU A CA 1
ATOM 5019 C C . GLU A 1 642 ? -0.678 31.245 14.062 1.00 88.19 642 GLU A C 1
ATOM 5021 O O . GLU A 1 642 ? -1.401 30.437 14.644 1.00 88.19 642 GLU A O 1
ATOM 5026 N N . ALA A 1 643 ? 0.556 30.937 13.649 1.00 88.31 643 ALA A N 1
ATOM 5027 C CA . ALA A 1 643 ? 1.178 29.635 13.879 1.00 88.31 643 ALA A CA 1
ATOM 5028 C C . ALA A 1 643 ? 1.212 29.293 15.375 1.00 88.31 643 ALA A C 1
ATOM 5030 O O . ALA A 1 643 ? 0.870 28.180 15.765 1.00 88.31 643 ALA A O 1
ATOM 5031 N N . TYR A 1 644 ? 1.572 30.264 16.217 1.00 93.12 644 TYR A N 1
ATOM 5032 C CA . TYR A 1 644 ? 1.581 30.126 17.669 1.00 93.12 644 TYR A CA 1
ATOM 5033 C C . TYR A 1 644 ? 0.202 29.758 18.213 1.00 93.12 644 TYR A C 1
ATOM 5035 O O . TYR A 1 644 ? 0.082 28.791 18.964 1.00 93.12 644 TYR A O 1
ATOM 5043 N N . ARG A 1 645 ? -0.840 30.487 17.795 1.00 90.81 645 ARG A N 1
ATOM 5044 C CA . ARG A 1 645 ? -2.225 30.238 18.215 1.00 90.81 645 ARG A CA 1
ATOM 5045 C C . ARG A 1 645 ? -2.672 28.820 17.869 1.00 90.81 645 ARG A C 1
ATOM 5047 O O . ARG A 1 645 ? -3.202 28.130 18.735 1.00 90.81 645 ARG A O 1
ATOM 5054 N N . LEU A 1 646 ? -2.429 28.382 16.631 1.00 89.19 646 LEU A N 1
ATOM 5055 C CA . LEU A 1 646 ? -2.822 27.047 16.173 1.00 89.19 646 LEU A CA 1
ATOM 5056 C C . LEU A 1 646 ? -2.024 25.945 16.871 1.00 89.19 646 LEU A C 1
ATOM 5058 O O . LEU A 1 646 ? -2.614 24.974 17.329 1.00 89.19 646 LEU A O 1
ATOM 5062 N N . VAL A 1 647 ? -0.702 26.095 17.003 1.00 90.19 647 VAL A N 1
ATOM 5063 C CA . VAL A 1 647 ? 0.150 25.099 17.675 1.00 90.19 647 VAL A CA 1
ATOM 5064 C C . VAL A 1 647 ? -0.212 24.972 19.150 1.00 90.19 647 VAL A C 1
ATOM 5066 O O . VAL A 1 647 ? -0.303 23.856 19.655 1.00 90.19 647 VAL A O 1
ATOM 5069 N N . LEU A 1 648 ? -0.465 26.089 19.837 1.00 93.38 648 LEU A N 1
ATOM 5070 C CA . LEU A 1 648 ? -0.890 26.070 21.233 1.00 93.38 648 LEU A CA 1
ATOM 5071 C C . LEU A 1 648 ? -2.269 25.418 21.386 1.00 93.38 648 LEU A C 1
ATOM 5073 O O . LEU A 1 648 ? -2.445 24.570 22.258 1.00 93.38 648 LEU A O 1
ATOM 5077 N N . ARG A 1 649 ? -3.235 25.757 20.521 1.00 93.19 649 ARG A N 1
ATOM 5078 C CA . ARG A 1 649 ? -4.553 25.103 20.517 1.00 93.19 649 ARG A CA 1
ATOM 5079 C C . ARG A 1 649 ? -4.446 23.610 20.247 1.00 93.19 649 ARG A C 1
ATOM 5081 O O . ARG A 1 649 ? -4.985 22.826 21.019 1.00 93.19 649 ARG A O 1
ATOM 5088 N N . ASN A 1 650 ? -3.686 23.208 19.235 1.00 90.75 650 ASN A N 1
ATOM 5089 C CA . ASN A 1 650 ? -3.458 21.801 18.928 1.00 90.75 650 ASN A CA 1
ATOM 5090 C C . ASN A 1 650 ? -2.804 21.058 20.108 1.00 90.75 650 ASN A C 1
ATOM 5092 O O . ASN A 1 650 ? -3.215 19.951 20.439 1.00 90.75 650 ASN A O 1
ATOM 5096 N N . ALA A 1 651 ? -1.841 21.681 20.796 1.00 92.06 651 ALA A N 1
ATOM 5097 C CA . ALA A 1 651 ? -1.231 21.122 22.001 1.00 92.06 651 ALA A CA 1
ATOM 5098 C C . ALA A 1 651 ? -2.262 20.871 23.119 1.00 92.06 651 ALA A C 1
ATOM 5100 O O . ALA A 1 651 ? -2.223 19.814 23.744 1.00 92.06 651 ALA A O 1
ATOM 5101 N N . PHE A 1 652 ? -3.221 21.781 23.335 1.00 93.88 652 PHE A N 1
ATOM 5102 C CA . PHE A 1 652 ? -4.336 21.541 24.261 1.00 93.88 652 PHE A CA 1
ATOM 5103 C C . PHE A 1 652 ? -5.214 20.364 23.825 1.00 93.88 652 PHE A C 1
ATOM 5105 O O . PHE A 1 652 ? -5.496 19.493 24.645 1.00 93.88 652 PHE A O 1
ATOM 5112 N N . GLY A 1 653 ? -5.611 20.304 22.549 1.00 92.69 653 GLY A N 1
ATOM 5113 C CA . GLY A 1 653 ? -6.429 19.204 22.023 1.00 92.69 653 GLY A CA 1
ATOM 5114 C C . GLY A 1 653 ? -5.762 17.835 22.205 1.00 92.69 653 GLY A C 1
ATOM 5115 O O . GLY A 1 653 ? -6.397 16.883 22.665 1.00 92.69 653 GLY A O 1
ATOM 5116 N N . LEU A 1 654 ? -4.454 17.747 21.933 1.00 90.12 654 LEU A N 1
ATOM 5117 C CA . LEU A 1 654 ? -3.662 16.527 22.124 1.00 90.12 654 LEU A CA 1
ATOM 5118 C C . LEU A 1 654 ? -3.540 16.136 23.602 1.00 90.12 654 LEU A C 1
ATOM 5120 O O . LEU A 1 654 ? -3.711 14.965 23.937 1.00 90.12 654 LEU A O 1
ATOM 5124 N N . VAL A 1 655 ? -3.303 17.101 24.497 1.00 92.00 655 VAL A N 1
ATOM 5125 C CA . VAL A 1 655 ? -3.241 16.838 25.945 1.00 92.00 655 VAL A CA 1
ATOM 5126 C C . VAL A 1 655 ? -4.591 16.376 26.484 1.00 92.00 655 VAL A C 1
ATOM 5128 O O . VAL A 1 655 ? -4.626 15.421 27.255 1.00 92.00 655 VAL A O 1
ATOM 5131 N N . TYR A 1 656 ? -5.701 16.988 26.067 1.00 94.12 656 TYR A N 1
ATOM 5132 C CA . TYR A 1 656 ? -7.035 16.551 26.485 1.00 94.12 656 TYR A CA 1
ATOM 5133 C C . TYR A 1 656 ? -7.392 15.165 25.945 1.00 94.12 656 TYR A C 1
ATOM 5135 O O . TYR A 1 656 ? -7.889 14.334 26.700 1.00 94.12 656 TYR A O 1
ATOM 5143 N N . SER A 1 657 ? -7.038 14.854 24.699 1.00 90.62 657 SER A N 1
ATOM 5144 C CA . SER A 1 657 ? -7.209 13.497 24.155 1.00 90.62 657 SER A CA 1
ATOM 5145 C C . SER A 1 657 ? -6.411 12.466 24.956 1.00 90.62 657 SER A C 1
ATOM 5147 O O . SER A 1 657 ? -6.900 11.386 25.282 1.00 90.62 657 SER A O 1
ATOM 5149 N N . ALA A 1 658 ? -5.182 12.814 25.334 1.00 87.19 658 ALA A N 1
ATOM 5150 C CA . ALA A 1 658 ? -4.334 11.936 26.125 1.00 87.19 658 ALA A CA 1
ATOM 5151 C C . ALA A 1 658 ? -4.821 11.796 27.579 1.00 87.19 658 ALA A C 1
ATOM 5153 O O . ALA A 1 658 ? -4.731 10.707 28.146 1.00 87.19 658 ALA A O 1
ATOM 5154 N N . LEU A 1 659 ? -5.401 12.852 28.164 1.00 90.00 659 LEU A N 1
ATOM 5155 C CA . LEU A 1 659 ? -6.089 12.801 29.459 1.00 90.00 659 LEU A CA 1
ATOM 5156 C C . LEU A 1 659 ? -7.305 11.883 29.408 1.00 90.00 659 LEU A C 1
ATOM 5158 O O . LEU A 1 659 ? -7.467 11.057 30.304 1.00 90.00 659 LEU A O 1
ATOM 5162 N N . ALA A 1 660 ? -8.123 11.981 28.359 1.00 89.94 660 ALA A N 1
ATOM 5163 C CA . ALA A 1 660 ? -9.246 11.076 28.149 1.00 89.94 660 ALA A CA 1
ATOM 5164 C C . ALA A 1 660 ? -8.771 9.619 28.070 1.00 89.94 660 ALA A C 1
ATOM 5166 O O . ALA A 1 660 ? -9.299 8.772 28.787 1.00 89.94 660 ALA A O 1
ATOM 5167 N N . ALA A 1 661 ? -7.715 9.331 27.303 1.00 85.06 661 ALA A N 1
ATOM 5168 C CA . ALA A 1 661 ? -7.112 7.998 27.256 1.00 85.06 661 ALA A CA 1
ATOM 5169 C C . ALA A 1 661 ? -6.592 7.536 28.633 1.00 85.06 661 ALA A C 1
ATOM 5171 O O . ALA A 1 661 ? -6.780 6.383 29.011 1.00 85.06 661 ALA A O 1
ATOM 5172 N N . CYS A 1 662 ? -6.000 8.435 29.422 1.00 84.06 662 CYS A N 1
ATOM 5173 C CA . CYS A 1 662 ? -5.516 8.126 30.770 1.00 84.06 662 CYS A CA 1
ATOM 5174 C C . CYS A 1 662 ? -6.663 7.804 31.744 1.00 84.06 662 CYS A C 1
ATOM 5176 O O . CYS A 1 662 ? -6.599 6.839 32.502 1.00 84.06 662 CYS A O 1
ATOM 5178 N N . TYR A 1 663 ? -7.749 8.578 31.703 1.00 85.44 663 TYR A N 1
ATOM 5179 C CA . TYR A 1 663 ? -8.933 8.342 32.533 1.00 85.44 663 TYR A CA 1
ATOM 5180 C C . TYR A 1 663 ? -9.779 7.160 32.063 1.00 85.44 663 TYR A C 1
ATOM 5182 O O . TYR A 1 663 ? -10.487 6.546 32.862 1.00 85.44 663 TYR A O 1
ATOM 5190 N N . LYS A 1 664 ? -9.629 6.764 30.798 1.00 80.50 664 LYS A N 1
ATOM 5191 C CA . LYS A 1 664 ? -10.083 5.467 30.308 1.00 80.50 664 LYS A CA 1
ATOM 5192 C C . LYS A 1 664 ? -9.344 4.362 31.080 1.00 80.50 664 LYS A C 1
ATOM 5194 O O . LYS A 1 664 ? -9.948 3.525 31.741 1.00 80.50 664 LYS A O 1
ATOM 5199 N N . GLU A 1 665 ? -8.021 4.403 31.184 1.00 71.12 665 GLU A N 1
ATOM 5200 C CA . GLU A 1 665 ? -7.303 3.383 31.972 1.00 71.12 665 GLU A CA 1
ATOM 5201 C C . GLU A 1 665 ? -7.770 3.268 33.438 1.00 71.12 665 GLU A C 1
ATOM 5203 O O . GLU A 1 665 ? -7.745 2.167 33.984 1.00 71.12 665 GLU A O 1
ATOM 5208 N N . SER A 1 666 ? -8.272 4.342 34.060 1.00 73.94 666 SER A N 1
ATOM 5209 C CA . SER A 1 666 ? -8.833 4.309 35.422 1.00 73.94 666 SER A CA 1
ATOM 5210 C C . SER A 1 666 ? -10.342 4.026 35.509 1.00 73.94 666 SER A C 1
ATOM 5212 O O . SER A 1 666 ? -10.836 3.751 36.602 1.00 73.94 666 SER A O 1
ATOM 5214 N N . GLY A 1 667 ? -11.072 4.042 34.388 1.00 76.25 667 GLY A N 1
ATOM 5215 C CA . GLY A 1 667 ? -12.521 3.806 34.324 1.00 76.25 667 GLY A CA 1
ATOM 5216 C C . GLY A 1 667 ? -13.392 5.010 34.715 1.00 76.25 667 GLY A C 1
ATOM 5217 O O . GLY A 1 667 ? -14.602 4.854 34.889 1.00 76.25 667 GLY A O 1
ATOM 5218 N N . ASP A 1 668 ? -12.815 6.210 34.851 1.00 87.06 668 ASP A N 1
ATOM 5219 C CA . ASP A 1 668 ? -13.551 7.441 35.179 1.00 87.06 668 ASP A CA 1
ATOM 5220 C C . ASP A 1 668 ? -14.219 8.031 33.927 1.00 87.06 668 ASP A C 1
ATOM 5222 O O . ASP A 1 668 ? -13.728 8.972 33.300 1.00 87.06 668 ASP A O 1
ATOM 5226 N N . LEU A 1 669 ? -15.369 7.461 33.559 1.00 87.81 669 LEU A N 1
ATOM 5227 C CA . LEU A 1 669 ? -16.122 7.837 32.357 1.00 87.81 669 LEU A CA 1
ATOM 5228 C C . LEU A 1 669 ? -16.501 9.322 32.306 1.00 87.81 669 LEU A C 1
ATOM 5230 O O . LEU A 1 669 ? -16.594 9.880 31.215 1.00 87.81 669 LEU A O 1
ATOM 5234 N N . LYS A 1 670 ? -16.702 9.975 33.459 1.00 92.81 670 LYS A N 1
ATOM 5235 C CA . LYS A 1 670 ? -17.035 11.408 33.502 1.00 92.81 670 LYS A CA 1
ATOM 5236 C C . LYS A 1 670 ? -15.872 12.241 32.992 1.00 92.81 670 LYS A C 1
ATOM 5238 O O . LYS A 1 670 ? -16.069 13.113 32.153 1.00 92.81 670 LYS A O 1
ATOM 5243 N N . LYS A 1 671 ? -14.658 11.929 33.447 1.00 92.56 671 LYS A N 1
ATOM 5244 C CA . LYS A 1 671 ? -13.448 12.596 32.960 1.00 92.56 671 LYS A CA 1
ATOM 5245 C C . LYS A 1 671 ? -13.125 12.230 31.516 1.00 92.56 671 LYS A C 1
ATOM 5247 O O . LYS A 1 671 ? -12.677 13.099 30.774 1.00 92.56 671 LYS A O 1
ATOM 5252 N N . VAL A 1 672 ? -13.386 10.989 31.090 1.00 92.19 672 VAL A N 1
ATOM 5253 C CA . VAL A 1 672 ? -13.255 10.607 29.670 1.00 92.19 672 VAL A CA 1
ATOM 5254 C C . VAL A 1 672 ? -14.160 11.479 28.803 1.00 92.19 672 VAL A C 1
ATOM 5256 O O . VAL A 1 672 ? -13.668 12.080 27.851 1.00 92.19 672 VAL A O 1
ATOM 5259 N N . ALA A 1 673 ? -15.444 11.595 29.151 1.00 95.38 673 ALA A N 1
ATOM 5260 C CA . ALA A 1 673 ? -16.396 12.442 28.438 1.00 95.38 673 ALA A CA 1
ATOM 5261 C C . ALA A 1 673 ? -15.953 13.914 28.429 1.00 95.38 673 ALA A C 1
ATOM 5263 O O . ALA A 1 673 ? -15.865 14.518 27.364 1.00 95.38 673 ALA A O 1
ATOM 5264 N N . GLU A 1 674 ? -15.609 14.467 29.596 1.00 96.06 674 GLU A N 1
ATOM 5265 C CA . GLU A 1 674 ? -15.200 15.867 29.744 1.00 96.06 674 GLU A CA 1
ATOM 5266 C C . GLU A 1 674 ? -13.985 16.217 28.875 1.00 96.06 674 GLU A C 1
ATOM 5268 O O . GLU A 1 674 ? -14.008 17.200 28.131 1.00 96.06 674 GLU A O 1
ATOM 5273 N N . TYR A 1 675 ? -12.906 15.436 28.967 1.00 95.75 675 TYR A N 1
ATOM 5274 C CA . TYR A 1 675 ? -11.683 15.742 28.229 1.00 95.75 675 TYR A CA 1
ATOM 5275 C C . TYR A 1 675 ? -11.804 15.424 26.738 1.00 95.75 675 TYR A C 1
ATOM 5277 O O . TYR A 1 675 ? -11.248 16.162 25.926 1.00 95.75 675 TYR A O 1
ATOM 5285 N N . SER A 1 676 ? -12.558 14.390 26.358 1.00 96.00 676 SER A N 1
ATOM 5286 C CA . SER A 1 676 ? -12.808 14.092 24.942 1.00 96.00 676 SER A CA 1
ATOM 5287 C C . SER A 1 676 ? -13.634 15.195 24.278 1.00 96.00 676 SER A C 1
ATOM 5289 O O . SER A 1 676 ? -13.316 15.595 23.162 1.00 96.00 676 SER A O 1
ATOM 5291 N N . GLU A 1 677 ? -14.630 15.759 24.971 1.00 97.25 677 GLU A N 1
ATOM 5292 C CA . GLU A 1 677 ? -15.426 16.879 24.450 1.00 97.25 677 GLU A CA 1
ATOM 5293 C C . GLU A 1 677 ? -14.570 18.147 24.307 1.00 97.25 677 GLU A C 1
ATOM 5295 O O . GLU A 1 677 ? -14.551 18.757 23.241 1.00 97.25 677 GLU A O 1
ATOM 5300 N N . LYS A 1 678 ? -13.752 18.482 25.317 1.00 96.62 678 LYS A N 1
ATOM 5301 C CA . LYS A 1 678 ? -12.785 19.596 25.227 1.00 96.62 678 LYS A CA 1
ATOM 5302 C C . LYS A 1 678 ? -11.809 19.433 24.059 1.00 96.62 678 LYS A C 1
ATOM 5304 O O . LYS A 1 678 ? -11.451 20.414 23.409 1.00 96.62 678 LYS A O 1
ATOM 5309 N N . ALA A 1 679 ? -11.347 18.210 23.799 1.00 95.81 679 ALA A N 1
ATOM 5310 C CA . ALA A 1 679 ? -10.498 17.920 22.649 1.00 95.81 679 ALA A CA 1
ATOM 5311 C C . ALA A 1 679 ? -11.263 18.076 21.325 1.00 95.81 679 ALA A C 1
ATOM 5313 O O . ALA A 1 679 ? -10.748 18.706 20.401 1.00 95.81 679 ALA A O 1
ATOM 5314 N N . ALA A 1 680 ? -12.489 17.553 21.247 1.00 95.81 680 ALA A N 1
ATOM 5315 C CA . ALA A 1 680 ? -13.340 17.639 20.066 1.00 95.81 680 ALA A CA 1
ATOM 5316 C C . ALA A 1 680 ? -13.651 19.094 19.693 1.00 95.81 680 ALA A C 1
ATOM 5318 O O . ALA A 1 680 ? -13.469 19.466 18.538 1.00 95.81 680 ALA A O 1
ATOM 5319 N N . GLU A 1 681 ? -14.031 19.939 20.654 1.00 96.00 681 GLU A N 1
ATOM 5320 C CA . GLU A 1 681 ? -14.274 21.371 20.425 1.00 96.00 681 GLU A CA 1
ATOM 5321 C C . GLU A 1 681 ? -13.062 22.058 19.779 1.00 96.00 681 GLU A C 1
ATOM 5323 O O . GLU A 1 681 ? -13.190 22.763 18.776 1.00 96.00 681 GLU A O 1
ATOM 5328 N N . ILE A 1 682 ? -11.865 21.801 20.317 1.00 95.06 682 ILE A N 1
ATOM 5329 C CA . ILE A 1 682 ? -10.616 22.361 19.794 1.00 95.06 682 ILE A CA 1
ATOM 5330 C C . ILE A 1 682 ? -10.320 21.829 18.392 1.00 95.06 682 ILE A C 1
ATOM 5332 O O . ILE A 1 682 ? -9.977 22.602 17.500 1.00 95.06 682 ILE A O 1
ATOM 5336 N N . PHE A 1 683 ? -10.420 20.521 18.165 1.00 92.94 683 PHE A N 1
ATOM 5337 C CA . PHE A 1 683 ? -10.113 19.959 16.851 1.00 92.94 683 PHE A CA 1
ATOM 5338 C C . PHE A 1 683 ? -11.132 20.355 15.790 1.00 92.94 683 PHE A C 1
ATOM 5340 O O . PHE A 1 683 ? -10.746 20.533 14.639 1.00 92.94 683 PHE A O 1
ATOM 5347 N N . HIS A 1 684 ? -12.392 20.566 16.165 1.00 92.00 684 HIS A N 1
ATOM 5348 C CA . HIS A 1 684 ? -13.403 21.119 15.274 1.00 92.00 684 HIS A CA 1
ATOM 5349 C C . HIS A 1 684 ? -13.051 22.556 14.854 1.00 92.00 684 HIS A C 1
ATOM 5351 O O . HIS A 1 684 ? -13.111 22.880 13.671 1.00 92.00 684 HIS A O 1
ATOM 5357 N N . GLU A 1 685 ? -12.600 23.404 15.793 1.00 91.81 685 GLU A N 1
ATOM 5358 C CA . GLU A 1 685 ? -12.087 24.755 15.491 1.00 91.81 685 GLU A CA 1
ATOM 5359 C C . GLU A 1 685 ? -10.906 24.706 14.504 1.00 91.81 685 GLU A C 1
ATOM 5361 O O . GLU A 1 685 ? -10.784 25.552 13.615 1.00 91.81 685 GLU A O 1
ATOM 5366 N N . LEU A 1 686 ? -10.030 23.709 14.650 1.00 87.19 686 LEU A N 1
ATOM 5367 C CA . LEU A 1 686 ? -8.820 23.557 13.841 1.00 87.19 686 LEU A CA 1
ATOM 5368 C C . LEU A 1 686 ? -9.053 22.863 12.490 1.00 87.19 686 LEU A C 1
ATOM 5370 O O . LEU A 1 686 ? -8.236 23.045 11.583 1.00 87.19 686 LEU A O 1
ATOM 5374 N N . ALA A 1 687 ? -10.140 22.102 12.335 1.00 81.06 687 ALA A N 1
ATOM 5375 C CA . ALA A 1 687 ? -10.405 21.249 11.176 1.00 81.06 687 ALA A CA 1
ATOM 5376 C C . ALA A 1 687 ? -10.298 21.966 9.816 1.00 81.06 687 ALA A C 1
ATOM 5378 O O . ALA A 1 687 ? -9.676 21.395 8.925 1.00 81.06 687 ALA A O 1
ATOM 5379 N N . PRO A 1 688 ? -10.759 23.224 9.627 1.00 77.56 688 PRO A N 1
ATOM 5380 C CA . PRO A 1 688 ? -10.622 23.919 8.341 1.00 77.56 688 PRO A CA 1
ATOM 5381 C C . PRO A 1 688 ? -9.175 24.144 7.872 1.00 77.56 688 PRO A C 1
ATOM 5383 O O . PRO A 1 688 ? -8.949 24.510 6.722 1.00 77.56 688 PRO A O 1
ATOM 5386 N N . ARG A 1 689 ? -8.191 24.005 8.768 1.00 69.81 689 ARG A N 1
ATOM 5387 C CA . ARG A 1 689 ? -6.758 24.226 8.493 1.00 69.81 689 ARG A CA 1
ATOM 5388 C C . ARG A 1 689 ? -5.890 23.013 8.811 1.00 69.81 689 ARG A C 1
ATOM 5390 O O . ARG A 1 689 ? -4.663 23.091 8.725 1.00 69.81 689 ARG A O 1
ATOM 5397 N N . MET A 1 690 ? -6.515 21.933 9.256 1.00 72.81 690 MET A N 1
ATOM 5398 C CA . MET A 1 690 ? -5.878 20.690 9.665 1.00 72.81 690 MET A CA 1
ATOM 5399 C C . MET A 1 690 ? -6.733 19.528 9.143 1.00 72.81 690 MET A C 1
ATOM 5401 O O . MET A 1 690 ? -7.366 19.642 8.101 1.00 72.81 690 MET A O 1
ATOM 5405 N N . SER A 1 691 ? -6.747 18.408 9.860 1.00 72.00 691 SER A N 1
ATOM 5406 C CA . SER A 1 691 ? -7.572 17.252 9.535 1.00 72.00 691 SER A CA 1
ATOM 5407 C C . SER A 1 691 ? -8.850 17.252 10.372 1.00 72.00 691 SER A C 1
ATOM 5409 O O . SER A 1 691 ? -8.827 17.640 11.542 1.00 72.00 691 SER A O 1
ATOM 5411 N N . LEU A 1 692 ? -9.945 16.746 9.799 1.00 78.25 692 LEU A N 1
ATOM 5412 C CA . LEU A 1 692 ? -11.188 16.463 10.522 1.00 78.25 692 LEU A CA 1
ATOM 5413 C C . LEU A 1 692 ? -11.073 15.206 11.410 1.00 78.25 692 LEU A C 1
ATOM 5415 O O . LEU A 1 692 ? -11.823 15.049 12.370 1.00 78.25 692 LEU A O 1
ATOM 5419 N N . ASN A 1 693 ? -10.106 14.319 11.145 1.00 80.75 693 ASN A N 1
ATOM 5420 C CA . ASN A 1 693 ? -9.987 13.033 11.842 1.00 80.75 693 ASN A CA 1
ATOM 5421 C C . ASN A 1 693 ? -9.800 13.164 13.368 1.00 80.75 693 ASN A C 1
ATOM 5423 O O . ASN A 1 693 ? -10.507 12.467 14.097 1.00 80.75 693 ASN A O 1
ATOM 5427 N N . PRO A 1 694 ? -8.921 14.042 13.900 1.00 84.00 694 PRO A N 1
ATOM 5428 C CA . PRO A 1 694 ? -8.794 14.232 15.346 1.00 84.00 694 PRO A CA 1
ATOM 5429 C C . PRO A 1 694 ? -10.105 14.655 16.020 1.00 84.00 694 PRO A C 1
ATOM 5431 O O . PRO A 1 694 ? -10.398 14.185 17.118 1.00 84.00 694 PRO A O 1
ATOM 5434 N N . TYR A 1 695 ? -10.914 15.488 15.352 1.00 90.06 695 TYR A N 1
ATOM 5435 C CA . TYR A 1 695 ? -12.249 15.851 15.829 1.00 90.06 695 TYR A CA 1
ATOM 5436 C C . TYR A 1 695 ? -13.157 14.626 15.893 1.00 90.06 695 TYR A C 1
ATOM 5438 O O . TYR A 1 695 ? -13.740 14.365 16.942 1.00 90.06 695 TYR A O 1
ATOM 5446 N N . ILE A 1 696 ? -13.229 13.853 14.805 1.00 87.69 696 ILE A N 1
ATOM 5447 C CA . ILE A 1 696 ? -14.089 12.669 14.718 1.00 87.69 696 ILE A CA 1
ATOM 5448 C C . ILE A 1 696 ? -13.763 11.679 15.837 1.00 87.69 696 ILE A C 1
ATOM 5450 O O . ILE A 1 696 ? -14.668 11.237 16.539 1.00 87.69 696 ILE A O 1
ATOM 5454 N N . PHE A 1 697 ? -12.481 11.366 16.050 1.00 88.00 697 PHE A N 1
ATOM 5455 C CA . PHE A 1 697 ? -12.069 10.428 17.096 1.00 88.00 697 PHE A CA 1
ATOM 5456 C C . PHE A 1 697 ? -12.372 10.949 18.503 1.00 88.00 697 PHE A C 1
ATOM 5458 O O . PHE A 1 697 ? -12.949 10.217 19.307 1.00 88.00 697 PHE A O 1
ATOM 5465 N N . ALA A 1 698 ? -12.049 12.214 18.791 1.00 92.25 698 ALA A N 1
ATOM 5466 C CA . ALA A 1 698 ? -12.333 12.812 20.092 1.00 92.25 698 ALA A CA 1
ATOM 5467 C C . ALA A 1 698 ? -13.844 12.877 20.366 1.00 92.25 698 ALA A C 1
ATOM 5469 O O . ALA A 1 698 ? -14.297 12.505 21.449 1.00 92.25 698 ALA A O 1
ATOM 5470 N N . LYS A 1 699 ? -14.648 13.281 19.374 1.00 95.62 699 LYS A N 1
ATOM 5471 C CA . LYS A 1 699 ? -16.106 13.344 19.515 1.00 95.62 699 LYS A CA 1
ATOM 5472 C C . LYS A 1 699 ? -16.703 11.949 19.673 1.00 95.62 699 LYS A C 1
ATOM 5474 O O . LYS A 1 699 ? -17.559 11.752 20.528 1.00 95.62 699 LYS A O 1
ATOM 5479 N N . PHE A 1 700 ? -16.221 10.967 18.915 1.00 93.75 700 PHE A N 1
ATOM 5480 C CA . PHE A 1 700 ? -16.646 9.576 19.041 1.00 93.75 700 PHE A CA 1
ATOM 5481 C C . PHE A 1 700 ? -16.381 9.019 20.448 1.00 93.75 700 PHE A C 1
ATOM 5483 O O . PHE A 1 700 ? -17.288 8.453 21.059 1.00 93.75 700 PHE A O 1
ATOM 5490 N N . ASP A 1 701 ? -15.187 9.235 21.009 1.00 92.00 701 ASP A N 1
ATOM 5491 C CA . ASP A 1 701 ? -14.863 8.810 22.378 1.00 92.00 701 ASP A CA 1
ATOM 5492 C C . ASP A 1 701 ? -15.711 9.537 23.437 1.00 92.00 701 ASP A C 1
ATOM 5494 O O . ASP A 1 701 ? -16.181 8.898 24.385 1.00 92.00 701 ASP A O 1
ATOM 5498 N N . ALA A 1 702 ? -15.987 10.835 23.252 1.00 95.56 702 ALA A N 1
ATOM 5499 C CA . ALA A 1 702 ? -16.881 11.596 24.128 1.00 95.56 702 ALA A CA 1
ATOM 5500 C C . ALA A 1 702 ? -18.298 11.003 24.142 1.00 95.56 702 ALA A C 1
ATOM 5502 O O . ALA A 1 702 ? -18.864 10.753 25.210 1.00 95.56 702 ALA A O 1
ATOM 5503 N N . LEU A 1 703 ? -18.857 10.724 22.960 1.00 96.00 703 LEU A N 1
ATOM 5504 C CA . LEU A 1 703 ? -20.200 10.164 22.815 1.00 96.00 703 LEU A CA 1
ATOM 5505 C C . LEU A 1 703 ? -20.298 8.755 23.404 1.00 96.00 703 LEU A C 1
ATOM 5507 O O . LEU A 1 703 ? -21.264 8.466 24.108 1.00 96.00 703 LEU A O 1
ATOM 5511 N N . LYS A 1 704 ? -19.290 7.894 23.206 1.00 93.81 704 LYS A N 1
ATOM 5512 C CA . LYS A 1 704 ? -19.255 6.565 23.844 1.00 93.81 704 LYS A CA 1
ATOM 5513 C C . LYS A 1 704 ? -19.215 6.662 25.370 1.00 93.81 704 LYS A C 1
ATOM 5515 O O . LYS A 1 704 ? -19.951 5.945 26.046 1.00 93.81 704 LYS A O 1
ATOM 5520 N N . ALA A 1 705 ? -18.394 7.554 25.928 1.00 93.19 705 ALA A N 1
ATOM 5521 C CA . ALA A 1 705 ? -18.308 7.739 27.377 1.00 93.19 705 ALA A CA 1
ATOM 5522 C C . ALA A 1 705 ? -19.627 8.258 27.977 1.00 93.19 705 ALA A C 1
ATOM 5524 O O . ALA A 1 705 ? -20.078 7.750 29.005 1.00 93.19 705 ALA A O 1
ATOM 5525 N N . ARG A 1 706 ? -20.284 9.212 27.307 1.00 95.00 706 ARG A N 1
ATOM 5526 C CA . ARG A 1 706 ? -21.600 9.750 27.697 1.00 95.00 706 ARG A CA 1
ATOM 5527 C C . ARG A 1 706 ? -22.717 8.710 27.563 1.00 95.00 706 ARG A C 1
ATOM 5529 O O . ARG A 1 706 ? -23.510 8.554 28.490 1.00 95.00 706 ARG A O 1
ATOM 5536 N N . ALA A 1 707 ? -22.719 7.912 26.492 1.00 93.38 707 ALA A N 1
ATOM 5537 C CA . ALA A 1 707 ? -23.632 6.775 26.341 1.00 93.38 707 ALA A CA 1
ATOM 5538 C C . ALA A 1 707 ? -23.464 5.754 27.478 1.00 93.38 707 ALA A C 1
ATOM 5540 O O . ALA A 1 707 ? -24.443 5.286 28.058 1.00 93.38 707 ALA A O 1
ATOM 5541 N N . ALA A 1 708 ? -22.219 5.449 27.858 1.00 90.50 708 ALA A N 1
ATOM 5542 C CA . ALA A 1 708 ? -21.911 4.558 28.976 1.00 90.50 708 ALA A CA 1
ATOM 5543 C C . ALA A 1 708 ? -22.340 5.132 30.346 1.00 90.50 708 ALA A C 1
ATOM 5545 O O . ALA A 1 708 ? -22.614 4.369 31.274 1.00 90.50 708 ALA A O 1
ATOM 5546 N N . LEU A 1 709 ? -22.442 6.460 30.475 1.00 91.31 709 LEU A N 1
ATOM 5547 C CA . LEU A 1 709 ? -23.030 7.152 31.632 1.00 91.31 709 LEU A CA 1
ATOM 5548 C C . LEU A 1 709 ? -24.570 7.207 31.593 1.00 91.31 709 LEU A C 1
ATOM 5550 O O . LEU A 1 709 ? -25.186 7.609 32.581 1.00 91.31 709 LEU A O 1
ATOM 5554 N N . GLY A 1 710 ? -25.191 6.762 30.496 1.00 90.19 710 GLY A N 1
ATOM 5555 C CA . GLY A 1 710 ? -26.642 6.744 30.305 1.00 90.19 710 GLY A CA 1
ATOM 5556 C C . GLY A 1 710 ? -27.229 8.051 29.772 1.00 90.19 710 GLY A C 1
ATOM 5557 O O . GLY A 1 710 ? -28.434 8.261 29.904 1.00 90.19 710 GLY A O 1
ATOM 5558 N N . GLU A 1 711 ? -26.408 8.935 29.204 1.00 94.75 711 GLU A N 1
ATOM 5559 C CA . GLU A 1 711 ? -26.887 10.133 28.512 1.00 94.75 711 GLU A CA 1
ATOM 5560 C C . GLU A 1 711 ? -27.459 9.789 27.130 1.00 94.75 711 GLU A C 1
ATOM 5562 O O . GLU A 1 711 ? -26.998 8.855 26.474 1.00 94.75 711 GLU A O 1
ATOM 5567 N N . ALA A 1 712 ? -28.444 10.571 26.676 1.00 95.88 712 ALA A N 1
ATOM 5568 C CA . ALA A 1 712 ? -28.985 10.458 25.326 1.00 95.88 712 ALA A CA 1
ATOM 5569 C C . ALA A 1 712 ? -28.068 11.192 24.334 1.00 95.88 712 ALA A C 1
ATOM 5571 O O . ALA A 1 712 ? -27.901 12.409 24.419 1.00 95.88 712 ALA A O 1
ATOM 5572 N N . VAL A 1 713 ? -27.461 10.446 23.417 1.00 96.69 713 VAL A N 1
ATOM 5573 C CA . VAL A 1 713 ? -26.417 10.898 22.487 1.00 96.69 713 VAL A CA 1
ATOM 5574 C C . VAL A 1 713 ? -26.677 10.489 21.035 1.00 96.69 713 VAL A C 1
ATOM 5576 O O . VAL A 1 713 ? -25.913 10.872 20.151 1.00 96.69 713 VAL A O 1
ATOM 5579 N N . ALA A 1 714 ? -27.737 9.730 20.746 1.00 96.88 714 ALA A N 1
ATOM 5580 C CA . ALA A 1 714 ? -28.019 9.210 19.410 1.00 96.88 714 ALA A CA 1
ATOM 5581 C C . ALA A 1 714 ? -28.136 10.316 18.347 1.00 96.88 714 ALA A C 1
ATOM 5583 O O . ALA A 1 714 ? -27.629 10.159 17.239 1.00 96.88 714 ALA A O 1
ATOM 5584 N N . ASP A 1 715 ? -28.731 11.465 18.676 1.00 97.44 715 ASP A N 1
ATOM 5585 C CA . ASP A 1 715 ? -28.824 12.584 17.728 1.00 97.44 715 ASP A CA 1
ATOM 5586 C C . ASP A 1 715 ? -27.461 13.248 17.468 1.00 97.44 715 ASP A C 1
ATOM 5588 O O . ASP A 1 715 ? -27.211 13.737 16.368 1.00 97.44 715 ASP A O 1
ATOM 5592 N N . GLU A 1 716 ? -26.551 13.244 18.445 1.00 97.06 716 GLU A N 1
ATOM 5593 C CA . GLU A 1 716 ? -25.177 13.720 18.250 1.00 97.06 716 GLU A CA 1
ATOM 5594 C C . GLU A 1 716 ? -24.346 12.723 17.431 1.00 97.06 716 GLU A C 1
ATOM 5596 O O . GLU A 1 716 ? -23.563 13.145 16.583 1.00 97.06 716 GLU A O 1
ATOM 5601 N N . PHE A 1 717 ? -24.555 11.414 17.614 1.00 96.12 717 PHE A N 1
ATOM 5602 C CA . PHE A 1 717 ? -23.993 10.389 16.730 1.00 96.12 717 PHE A CA 1
ATOM 5603 C C . PHE A 1 717 ? -24.466 10.563 15.288 1.00 96.12 717 PHE A C 1
ATOM 5605 O O . PHE A 1 717 ? -23.659 10.447 14.368 1.00 96.12 717 PHE A O 1
ATOM 5612 N N . ARG A 1 718 ? -25.752 10.873 15.084 1.00 95.56 718 ARG A N 1
ATOM 5613 C CA . ARG A 1 718 ? -26.291 11.148 13.749 1.00 95.56 718 ARG A CA 1
ATOM 5614 C C . ARG A 1 718 ? -25.581 12.334 13.097 1.00 95.56 718 ARG A C 1
ATOM 5616 O O . ARG A 1 718 ? -25.118 12.191 11.974 1.00 95.56 718 ARG A O 1
ATOM 5623 N N . ARG A 1 719 ? -25.426 13.455 13.813 1.00 94.25 719 ARG A N 1
ATOM 5624 C CA . ARG A 1 719 ? -24.683 14.627 13.308 1.00 94.25 719 ARG A CA 1
ATOM 5625 C C . ARG A 1 719 ? -23.228 14.290 12.986 1.00 94.25 719 ARG A C 1
ATOM 5627 O O . ARG A 1 719 ? -22.742 14.664 11.931 1.00 94.25 719 ARG A O 1
ATOM 5634 N N . LEU A 1 720 ? -22.559 13.517 13.845 1.00 92.56 720 LEU A N 1
ATOM 5635 C CA . LEU A 1 720 ? -21.191 13.068 13.579 1.00 92.56 720 LEU A CA 1
ATOM 5636 C C . LEU A 1 720 ? -21.109 12.234 12.288 1.00 92.56 720 LEU A C 1
ATOM 5638 O O . LEU A 1 720 ? -20.184 12.408 11.504 1.00 92.56 720 LEU A O 1
ATOM 5642 N N . LEU A 1 721 ? -22.075 11.345 12.039 1.00 88.81 721 LEU A N 1
ATOM 5643 C CA . LEU A 1 721 ? -22.147 10.575 10.791 1.00 88.81 721 LEU A CA 1
ATOM 5644 C C . LEU A 1 721 ? -22.447 11.459 9.569 1.00 88.81 721 LEU A C 1
ATOM 5646 O O . LEU A 1 721 ? -21.918 11.192 8.491 1.00 88.81 721 LEU A O 1
ATOM 5650 N N . GLU A 1 722 ? -23.265 12.503 9.729 1.00 88.06 722 GLU A N 1
ATOM 5651 C CA . GLU A 1 722 ? -23.526 13.508 8.688 1.00 88.06 722 GLU A CA 1
ATOM 5652 C C . GLU A 1 722 ? -22.248 14.285 8.325 1.00 88.06 722 GLU A C 1
ATOM 5654 O O . GLU A 1 722 ? -21.965 14.447 7.139 1.00 88.06 722 GLU A O 1
ATOM 5659 N N . ASP A 1 723 ? -21.439 14.677 9.317 1.00 79.56 723 ASP A N 1
ATOM 5660 C CA . ASP A 1 723 ? -20.168 15.391 9.114 1.00 79.56 723 ASP A CA 1
ATOM 5661 C C . ASP A 1 723 ? -19.106 14.532 8.402 1.00 79.56 723 ASP A C 1
ATOM 5663 O O . ASP A 1 723 ? -18.298 15.042 7.625 1.00 79.56 723 ASP A O 1
ATOM 5667 N N . ILE A 1 724 ? -19.092 13.219 8.658 1.00 79.00 724 ILE A N 1
ATOM 5668 C CA . ILE A 1 724 ? -18.133 12.275 8.057 1.00 79.00 724 ILE A CA 1
ATOM 5669 C C . ILE A 1 724 ? -18.522 11.913 6.616 1.00 79.00 724 ILE A C 1
ATOM 5671 O O . ILE A 1 724 ? -17.649 11.655 5.782 1.00 79.00 724 ILE A O 1
ATOM 5675 N N . GLY A 1 725 ? -19.824 11.862 6.320 1.00 73.25 725 GLY A N 1
ATOM 5676 C CA . GLY A 1 725 ? -20.343 11.284 5.083 1.00 73.25 725 GLY A CA 1
ATOM 5677 C C . GLY A 1 725 ? -20.114 9.768 4.988 1.00 73.25 725 GLY A C 1
ATOM 5678 O O . GLY A 1 725 ? -19.633 9.118 5.914 1.00 73.25 725 GLY A O 1
ATOM 5679 N N . TYR A 1 726 ? -20.475 9.170 3.852 1.00 61.00 726 TYR A N 1
ATOM 5680 C CA . TYR A 1 726 ? -20.383 7.719 3.643 1.00 61.00 726 TYR A CA 1
ATOM 5681 C C . TYR A 1 726 ? -18.932 7.272 3.334 1.00 61.00 726 TYR A C 1
ATOM 5683 O O . TYR A 1 726 ? -18.325 7.737 2.368 1.00 61.00 726 TYR A O 1
ATOM 5691 N N . GLY A 1 727 ? -18.354 6.362 4.133 1.00 58.72 727 GLY A N 1
ATOM 5692 C CA . GLY A 1 727 ? -16.979 5.851 3.966 1.00 58.72 727 GLY A CA 1
ATOM 5693 C C . GLY A 1 727 ? -16.494 4.965 5.129 1.00 58.72 727 GLY A C 1
ATOM 5694 O O . GLY A 1 727 ? -17.277 4.616 5.997 1.00 58.72 727 GLY A O 1
ATOM 5695 N N . GLY A 1 728 ? -15.202 4.611 5.196 1.00 57.16 728 GLY A N 1
ATOM 5696 C CA . GLY A 1 728 ? -14.679 3.683 6.224 1.00 57.16 728 GLY A CA 1
ATOM 5697 C C . GLY A 1 728 ? -14.999 4.067 7.682 1.00 57.16 728 GLY A C 1
ATOM 5698 O O . GLY A 1 728 ? -15.488 3.242 8.443 1.00 57.16 728 GLY A O 1
ATOM 5699 N N . LEU A 1 729 ? -14.843 5.343 8.059 1.00 69.00 729 LEU A N 1
ATOM 5700 C CA . LEU A 1 729 ? -15.224 5.813 9.402 1.00 69.00 729 LEU A CA 1
ATOM 5701 C C . LEU A 1 729 ? -16.739 5.716 9.660 1.00 69.00 729 LEU A C 1
ATOM 5703 O O . LEU A 1 729 ? -17.151 5.487 10.795 1.00 69.00 729 LEU A O 1
ATOM 5707 N N . TYR A 1 730 ? -17.568 5.842 8.618 1.00 78.06 730 TYR A N 1
ATOM 5708 C CA . TYR A 1 730 ? -19.010 5.606 8.715 1.00 78.06 730 TYR A CA 1
ATOM 5709 C C . TYR A 1 730 ? -19.294 4.139 9.050 1.00 78.06 730 TYR A C 1
ATOM 5711 O O . TYR A 1 730 ? -20.047 3.872 9.982 1.00 78.06 730 TYR A O 1
ATOM 5719 N N . VAL A 1 731 ? -18.642 3.198 8.354 1.00 73.69 731 VAL A N 1
ATOM 5720 C CA . VAL A 1 731 ? -18.774 1.747 8.600 1.00 73.69 731 VAL A CA 1
ATOM 5721 C C . VAL A 1 731 ? -18.422 1.393 10.050 1.00 73.69 731 VAL A C 1
ATOM 5723 O O . VAL A 1 731 ? -19.081 0.562 10.672 1.00 73.69 731 VAL A O 1
ATOM 5726 N N . ASP A 1 732 ? -17.438 2.071 10.635 1.00 75.81 732 ASP A N 1
ATOM 5727 C CA . ASP A 1 732 ? -17.001 1.822 12.010 1.00 75.81 732 ASP A CA 1
ATOM 5728 C C . ASP A 1 732 ? -17.871 2.479 13.093 1.00 75.81 732 ASP A C 1
ATOM 5730 O O . ASP A 1 732 ? -17.957 1.955 14.210 1.00 75.81 732 ASP A O 1
ATOM 5734 N N . ILE A 1 733 ? -18.489 3.630 12.816 1.00 88.31 733 ILE A N 1
ATOM 5735 C CA . ILE A 1 733 ? -19.267 4.405 13.802 1.00 88.31 733 ILE A CA 1
ATOM 5736 C C . ILE A 1 733 ? -20.760 4.061 13.733 1.00 88.31 733 ILE A C 1
ATOM 5738 O O . ILE A 1 733 ? -21.439 4.054 14.763 1.00 88.31 733 ILE A O 1
ATOM 5742 N N . PHE A 1 734 ? -21.277 3.722 12.550 1.00 91.81 734 PHE A N 1
ATOM 5743 C CA . PHE A 1 734 ? -22.696 3.447 12.327 1.00 91.81 734 PHE A CA 1
ATOM 5744 C C . PHE A 1 734 ? -23.271 2.335 13.230 1.00 91.81 734 PHE A C 1
ATOM 5746 O O . PHE A 1 734 ? -24.325 2.557 13.829 1.00 91.81 734 PHE A O 1
ATOM 5753 N N . PRO A 1 735 ? -22.597 1.189 13.457 1.00 93.50 735 PRO A N 1
ATOM 5754 C CA . PRO A 1 735 ? -23.108 0.180 14.389 1.00 93.50 735 PRO A CA 1
ATOM 5755 C C . PRO A 1 735 ? -23.224 0.705 15.833 1.00 93.50 735 PRO A C 1
ATOM 5757 O O . PRO A 1 735 ? -24.184 0.419 16.550 1.00 93.50 735 PRO A O 1
ATOM 5760 N N . VAL A 1 736 ? -22.299 1.566 16.262 1.00 94.69 736 VAL A N 1
ATOM 5761 C CA . VAL A 1 736 ? -22.336 2.188 17.596 1.00 94.69 736 VAL A CA 1
ATOM 5762 C C . VAL A 1 736 ? -23.493 3.190 17.717 1.00 94.69 736 VAL A C 1
ATOM 5764 O O . VAL A 1 736 ? -24.120 3.268 18.774 1.00 94.69 736 VAL A O 1
ATOM 5767 N N . TYR A 1 737 ? -23.851 3.881 16.631 1.00 96.31 737 TYR A N 1
ATOM 5768 C CA . TYR A 1 737 ? -25.060 4.708 16.567 1.00 96.31 737 TYR A CA 1
ATOM 5769 C C . TYR A 1 737 ? -26.347 3.877 16.722 1.00 96.31 737 TYR A C 1
ATOM 5771 O O . TYR A 1 737 ? -27.216 4.247 17.515 1.00 96.31 737 TYR A O 1
ATOM 5779 N N . LEU A 1 738 ? -26.455 2.721 16.055 1.00 97.00 738 LEU A N 1
ATOM 5780 C CA . LEU A 1 738 ? -27.599 1.811 16.234 1.00 97.00 738 LEU A CA 1
ATOM 5781 C C . LEU A 1 738 ? -27.737 1.350 17.691 1.00 97.00 738 LEU A C 1
ATOM 5783 O O . LEU A 1 738 ? -28.838 1.326 18.245 1.00 97.00 738 LEU A O 1
ATOM 5787 N N . ALA A 1 739 ? -26.613 1.025 18.332 1.00 95.38 739 ALA A N 1
ATOM 5788 C CA . ALA A 1 739 ? -26.592 0.676 19.747 1.00 95.38 739 ALA A CA 1
ATOM 5789 C C . ALA A 1 739 ? -27.047 1.840 20.645 1.00 95.38 739 ALA A C 1
ATOM 5791 O O . ALA A 1 739 ? -27.745 1.598 21.631 1.00 95.38 739 ALA A O 1
ATOM 5792 N N . ALA A 1 740 ? -26.709 3.090 20.304 1.00 96.44 740 ALA A N 1
ATOM 5793 C CA . ALA A 1 740 ? -27.135 4.272 21.061 1.00 96.44 740 ALA A CA 1
ATOM 5794 C C . ALA A 1 740 ? -28.653 4.465 20.986 1.00 96.44 740 ALA A C 1
ATOM 5796 O O . ALA A 1 740 ? -29.307 4.582 22.022 1.00 96.44 740 ALA A O 1
ATOM 5797 N N . LEU A 1 741 ? -29.230 4.366 19.784 1.00 97.12 741 LEU A N 1
ATOM 5798 C CA . LEU A 1 741 ? -30.683 4.395 19.589 1.00 97.12 741 LEU A CA 1
ATOM 5799 C C . LEU A 1 741 ? -31.393 3.328 20.434 1.00 97.12 741 LEU A C 1
ATOM 5801 O O . LEU A 1 741 ? -32.350 3.626 21.151 1.00 97.12 741 LEU A O 1
ATOM 5805 N N . ALA A 1 742 ? -30.909 2.085 20.399 1.00 94.62 742 ALA A N 1
ATOM 5806 C CA . ALA A 1 742 ? -31.511 0.994 21.161 1.00 94.62 742 ALA A CA 1
ATOM 5807 C C . ALA A 1 742 ? -31.361 1.172 22.683 1.00 94.62 742 ALA A C 1
ATOM 5809 O O . ALA A 1 742 ? -32.303 0.905 23.441 1.00 94.62 742 ALA A O 1
ATOM 5810 N N . ALA A 1 743 ? -30.207 1.660 23.149 1.00 92.81 743 ALA A N 1
ATOM 5811 C CA . ALA A 1 743 ? -29.974 1.962 24.560 1.00 92.81 743 ALA A CA 1
ATOM 5812 C C . ALA A 1 743 ? -30.943 3.040 25.080 1.00 92.81 743 ALA A C 1
ATOM 5814 O O . ALA A 1 743 ? -31.491 2.880 26.174 1.00 92.81 743 ALA A O 1
ATOM 5815 N N . GLU A 1 744 ? -31.228 4.056 24.262 1.00 94.56 744 GLU A N 1
ATOM 5816 C CA . GLU A 1 744 ? -32.177 5.150 24.527 1.00 94.56 744 GLU A CA 1
ATOM 5817 C C . GLU A 1 744 ? -33.656 4.757 24.373 1.00 94.56 744 GLU A C 1
ATOM 5819 O O . GLU A 1 744 ? -34.544 5.555 24.662 1.00 94.56 744 GLU A O 1
ATOM 5824 N N . GLY A 1 745 ? -33.950 3.525 23.944 1.00 92.50 745 GLY A N 1
ATOM 5825 C CA . GLY A 1 745 ? -35.322 3.042 23.756 1.00 92.50 745 GLY A CA 1
ATOM 5826 C C . GLY A 1 745 ? -35.944 3.384 22.398 1.00 92.50 745 GLY A C 1
ATOM 5827 O O . GLY A 1 745 ? -37.128 3.128 22.198 1.00 92.50 745 GLY A O 1
ATOM 5828 N N . ARG A 1 746 ? -35.164 3.889 21.437 1.00 96.31 746 ARG A N 1
ATOM 5829 C CA . ARG A 1 746 ? -35.577 4.175 20.049 1.00 96.31 746 ARG A CA 1
ATOM 5830 C C . ARG A 1 746 ? -35.410 2.935 19.159 1.00 96.31 746 ARG A C 1
ATOM 5832 O O . ARG A 1 746 ? -34.743 2.963 18.128 1.00 96.31 746 ARG A O 1
ATOM 5839 N N . ALA A 1 747 ? -35.987 1.815 19.594 1.00 93.69 747 ALA A N 1
ATOM 5840 C CA . ALA A 1 747 ? -35.787 0.507 18.965 1.00 93.69 747 ALA A CA 1
ATOM 5841 C C . ALA A 1 747 ? -36.330 0.428 17.528 1.00 93.69 747 ALA A C 1
ATOM 5843 O O . ALA A 1 747 ? -35.687 -0.170 16.669 1.00 93.69 747 ALA A O 1
ATOM 5844 N N . GLU A 1 748 ? -37.484 1.044 17.255 1.00 94.75 748 GLU A N 1
ATOM 5845 C CA . GLU A 1 748 ? -38.084 1.054 15.913 1.00 94.75 748 GLU A CA 1
ATOM 5846 C C . GLU A 1 748 ? -37.174 1.747 14.896 1.00 94.75 748 GLU A C 1
ATOM 5848 O O . GLU A 1 748 ? -36.912 1.195 13.830 1.00 94.75 748 GLU A O 1
ATOM 5853 N N . GLU A 1 749 ? -36.614 2.896 15.273 1.00 96.69 749 GLU A N 1
ATOM 5854 C CA . GLU A 1 749 ? -35.674 3.649 14.445 1.00 96.69 749 GLU A CA 1
ATOM 5855 C C . GLU A 1 749 ? -34.372 2.871 14.210 1.00 96.69 749 GLU A C 1
ATOM 5857 O O . GLU A 1 749 ? -33.893 2.790 13.079 1.00 96.69 749 GLU A O 1
ATOM 5862 N N . ALA A 1 750 ? -33.820 2.242 15.255 1.00 96.25 750 ALA A N 1
ATOM 5863 C CA . ALA A 1 750 ? -32.632 1.398 15.122 1.00 96.25 750 ALA A CA 1
ATOM 5864 C C . ALA A 1 750 ? -32.872 0.230 14.148 1.00 96.25 750 ALA A C 1
ATOM 5866 O O . ALA A 1 750 ? -32.017 -0.067 13.315 1.00 96.25 750 ALA A O 1
ATOM 5867 N N . LEU A 1 751 ? -34.040 -0.418 14.221 1.00 96.38 751 LEU A N 1
ATOM 5868 C CA . LEU A 1 751 ? -34.405 -1.524 13.333 1.00 96.38 751 LEU A CA 1
ATOM 5869 C C . LEU A 1 751 ? -34.677 -1.060 11.900 1.00 96.38 751 LEU A C 1
ATOM 5871 O O . LEU A 1 751 ? -34.325 -1.766 10.958 1.00 96.38 751 LEU A O 1
ATOM 5875 N N . GLU A 1 752 ? -35.296 0.102 11.707 1.00 95.62 752 GLU A N 1
ATOM 5876 C CA . GLU A 1 752 ? -35.500 0.683 10.378 1.00 95.62 752 GLU A CA 1
ATOM 5877 C C . GLU A 1 752 ? -34.163 0.993 9.697 1.00 95.62 752 GLU A C 1
ATOM 5879 O O . GLU A 1 752 ? -33.925 0.552 8.569 1.00 95.62 752 GLU A O 1
ATOM 5884 N N . LEU A 1 753 ? -33.257 1.670 10.407 1.00 94.12 753 LEU A N 1
ATOM 5885 C CA . LEU A 1 753 ? -31.916 1.971 9.910 1.00 94.12 753 LEU A CA 1
ATOM 5886 C C . LEU A 1 753 ? -31.103 0.702 9.662 1.00 94.12 753 LEU A C 1
ATOM 5888 O O . LEU A 1 753 ? -30.459 0.594 8.623 1.00 94.12 753 LEU A O 1
ATOM 5892 N N . LEU A 1 754 ? -31.175 -0.286 10.558 1.00 94.25 754 LEU A N 1
ATOM 5893 C CA . LEU A 1 754 ? -30.519 -1.576 10.357 1.00 94.25 754 LEU A CA 1
ATOM 5894 C C . LEU A 1 754 ? -31.043 -2.291 9.109 1.00 94.25 754 LEU A C 1
ATOM 5896 O O . LEU A 1 754 ? -30.253 -2.871 8.381 1.00 94.25 754 LEU A O 1
ATOM 5900 N N . ARG A 1 755 ? -32.351 -2.263 8.825 1.00 92.50 755 ARG A N 1
ATOM 5901 C CA . ARG A 1 755 ? -32.896 -2.874 7.597 1.00 92.50 755 ARG A CA 1
ATOM 5902 C C . ARG A 1 755 ? -32.391 -2.170 6.344 1.00 92.50 755 ARG A C 1
ATOM 5904 O O . ARG A 1 755 ? -32.105 -2.843 5.358 1.00 92.50 755 ARG A O 1
ATOM 5911 N N . ARG A 1 756 ? -32.289 -0.840 6.383 1.00 87.69 756 ARG A N 1
ATOM 5912 C CA . ARG A 1 756 ? -31.813 -0.039 5.250 1.00 87.69 756 ARG A CA 1
ATOM 5913 C C . ARG A 1 756 ? -30.314 -0.222 5.006 1.00 87.69 756 ARG A C 1
ATOM 5915 O O . ARG A 1 756 ? -29.906 -0.354 3.861 1.00 87.69 756 ARG A O 1
ATOM 5922 N N . GLU A 1 757 ? -29.528 -0.280 6.078 1.00 85.81 757 GLU A N 1
ATOM 5923 C CA . GLU A 1 757 ? -28.061 -0.231 6.046 1.00 85.81 757 GLU A CA 1
ATOM 5924 C C . GLU A 1 757 ? -27.409 -1.527 6.568 1.00 85.81 757 GLU A C 1
ATOM 5926 O O . GLU A 1 757 ? -26.267 -1.511 7.030 1.00 85.81 757 GLU A O 1
ATOM 5931 N N . ARG A 1 758 ? -28.114 -2.668 6.527 1.00 83.69 758 ARG A N 1
ATOM 5932 C CA . ARG A 1 758 ? -27.658 -3.950 7.113 1.00 83.69 758 ARG A CA 1
ATOM 5933 C C . ARG A 1 758 ? -26.241 -4.313 6.686 1.00 83.69 758 ARG A C 1
ATOM 5935 O O . ARG A 1 758 ? -25.422 -4.737 7.495 1.00 83.69 758 ARG A O 1
ATOM 5942 N N . ARG A 1 759 ? -25.956 -4.063 5.416 1.00 73.94 759 ARG A N 1
ATOM 5943 C CA . ARG A 1 759 ? -24.677 -4.354 4.791 1.00 73.94 759 ARG A CA 1
ATOM 5944 C C . ARG A 1 759 ? -23.516 -3.561 5.393 1.00 73.94 759 ARG A C 1
ATOM 5946 O O . ARG A 1 759 ? -22.428 -4.098 5.534 1.00 73.94 759 ARG A O 1
ATOM 5953 N N . VAL A 1 760 ? -23.749 -2.316 5.813 1.00 73.50 760 VAL A N 1
ATOM 5954 C CA . VAL A 1 760 ? -22.743 -1.504 6.522 1.00 73.50 760 VAL A CA 1
ATOM 5955 C C . VAL A 1 760 ? -22.362 -2.167 7.841 1.00 73.50 760 VAL A C 1
ATOM 5957 O O . VAL A 1 760 ? -21.193 -2.197 8.213 1.00 73.50 760 VAL A O 1
ATOM 5960 N N . VAL A 1 761 ? -23.346 -2.736 8.539 1.00 80.88 761 VAL A N 1
ATOM 5961 C CA . VAL A 1 761 ? -23.108 -3.459 9.789 1.00 80.88 761 VAL A CA 1
ATOM 5962 C C . VAL A 1 761 ? -22.326 -4.744 9.521 1.00 80.88 761 VAL A C 1
ATOM 5964 O O . VAL A 1 761 ? -21.380 -5.015 10.244 1.00 80.88 761 VAL A O 1
ATOM 5967 N N . GLU A 1 762 ? -22.648 -5.490 8.465 1.00 75.06 762 GLU A N 1
ATOM 5968 C CA . GLU A 1 762 ? -21.959 -6.743 8.100 1.00 75.06 762 GLU A CA 1
ATOM 5969 C C . GLU A 1 762 ? -20.480 -6.547 7.717 1.00 75.06 762 GLU A C 1
ATOM 5971 O O . GLU A 1 762 ? -19.665 -7.432 7.963 1.00 75.06 762 GLU A O 1
ATOM 5976 N N . LEU A 1 763 ? -20.110 -5.383 7.177 1.00 64.31 763 LEU A N 1
ATOM 5977 C CA . LEU A 1 763 ? -18.719 -5.050 6.824 1.00 64.31 763 LEU A CA 1
ATOM 5978 C C . LEU A 1 763 ? -17.890 -4.547 8.002 1.00 64.31 763 LEU A C 1
ATOM 5980 O O . LEU A 1 763 ? -16.662 -4.517 7.938 1.00 64.31 763 LEU A O 1
ATOM 5984 N N . SER A 1 764 ? -18.559 -4.084 9.053 1.00 74.81 764 SER A N 1
ATOM 5985 C CA . SER A 1 764 ? -17.897 -3.469 10.187 1.00 74.81 764 SER A CA 1
ATOM 5986 C C . SER A 1 764 ? -17.299 -4.525 11.102 1.00 74.81 764 SER A C 1
ATOM 5988 O O . SER A 1 764 ? -17.988 -5.454 11.529 1.00 74.81 764 SER A O 1
ATOM 5990 N N . PHE A 1 765 ? -16.064 -4.303 11.560 1.00 70.81 765 PHE A N 1
ATOM 5991 C CA . PHE A 1 765 ? -15.508 -5.083 12.670 1.00 70.81 765 PHE A CA 1
ATOM 5992 C C . PHE A 1 765 ? -16.363 -4.942 13.944 1.00 70.81 765 PHE A C 1
ATOM 5994 O O . PHE A 1 765 ? -16.326 -5.793 14.824 1.00 70.81 765 PHE A O 1
ATOM 6001 N N . ARG A 1 766 ? -17.190 -3.897 14.069 1.00 83.44 766 ARG A N 1
ATOM 6002 C CA . ARG A 1 766 ? -18.134 -3.722 15.187 1.00 83.44 766 ARG A CA 1
ATOM 6003 C C . ARG A 1 766 ? -19.516 -4.324 14.925 1.00 83.44 766 ARG A C 1
ATOM 6005 O O . ARG A 1 766 ? -20.364 -4.298 15.818 1.00 83.44 766 ARG A O 1
ATOM 6012 N N . GLY A 1 767 ? -19.743 -4.880 13.740 1.00 88.25 767 GLY A N 1
ATOM 6013 C CA . GLY A 1 767 ? -21.033 -5.344 13.250 1.00 88.25 767 GLY A CA 1
ATOM 6014 C C . GLY A 1 767 ? -21.693 -6.404 14.112 1.00 88.25 767 GLY A C 1
ATOM 6015 O O . GLY A 1 767 ? -22.696 -6.147 14.776 1.00 88.25 767 GLY A O 1
ATOM 6016 N N . VAL A 1 768 ? -21.096 -7.596 14.135 1.00 91.19 768 VAL A N 1
ATOM 6017 C CA . VAL A 1 768 ? -21.611 -8.746 14.891 1.00 91.19 768 VAL A CA 1
ATOM 6018 C C . VAL A 1 768 ? -21.815 -8.418 16.380 1.00 91.19 768 VAL A C 1
ATOM 6020 O O . VAL A 1 768 ? -22.922 -8.654 16.869 1.00 91.19 768 VAL A O 1
ATOM 6023 N N . PRO A 1 769 ? -20.860 -7.804 17.116 1.00 92.56 769 PRO A N 1
ATOM 6024 C CA . PRO A 1 769 ? -21.099 -7.407 18.505 1.00 92.56 769 PRO A CA 1
ATOM 6025 C C . PRO A 1 769 ? -22.280 -6.443 18.662 1.00 92.56 769 PRO A C 1
ATOM 6027 O O . PRO A 1 769 ? -23.059 -6.585 19.601 1.00 92.56 769 PRO A O 1
ATOM 6030 N N . THR A 1 770 ? -22.460 -5.497 17.734 1.00 94.44 770 THR A N 1
ATOM 6031 C CA . THR A 1 770 ? -23.618 -4.589 17.739 1.00 94.44 770 THR A CA 1
ATOM 6032 C C . THR A 1 770 ? -24.918 -5.363 17.594 1.00 94.44 770 THR A C 1
ATOM 6034 O O . THR A 1 770 ? -25.832 -5.179 18.392 1.00 94.44 770 THR A O 1
ATOM 6037 N N . LEU A 1 771 ? -25.016 -6.255 16.607 1.00 94.81 771 LEU A N 1
ATOM 6038 C CA . LEU A 1 771 ? -26.229 -7.040 16.374 1.00 94.81 771 LEU A CA 1
ATOM 6039 C C . LEU A 1 771 ? -26.569 -7.921 17.585 1.00 94.81 771 LEU A C 1
ATOM 6041 O O . LEU A 1 771 ? -27.732 -8.005 17.983 1.00 94.81 771 LEU A O 1
ATOM 6045 N N . LEU A 1 772 ? -25.555 -8.520 18.217 1.00 95.38 772 LEU A N 1
ATOM 6046 C CA . LEU A 1 772 ? -25.723 -9.275 19.459 1.00 95.38 772 LEU A CA 1
ATOM 6047 C C . LEU A 1 772 ? -26.169 -8.383 20.620 1.00 95.38 772 LEU A C 1
ATOM 6049 O O . LEU A 1 772 ? -27.014 -8.801 21.406 1.00 95.38 772 LEU A O 1
ATOM 6053 N N . PHE A 1 773 ? -25.656 -7.156 20.715 1.00 95.38 773 PHE A N 1
ATOM 6054 C CA . PHE A 1 773 ? -26.104 -6.173 21.699 1.00 95.38 773 PHE A CA 1
ATOM 6055 C C . PHE A 1 773 ? -27.568 -5.778 21.495 1.00 95.38 773 PHE A C 1
ATOM 6057 O O . PHE A 1 773 ? -28.346 -5.843 22.445 1.00 95.38 773 PHE A O 1
ATOM 6064 N N . LEU A 1 774 ? -27.982 -5.462 20.265 1.00 95.31 774 LEU A N 1
ATOM 6065 C CA . LEU A 1 774 ? -29.385 -5.177 19.941 1.00 95.31 774 LEU A CA 1
ATOM 6066 C C . LEU A 1 774 ? -30.286 -6.361 20.323 1.00 95.31 774 LEU A C 1
ATOM 6068 O O . LEU A 1 774 ? -31.303 -6.178 20.994 1.00 95.31 774 LEU A O 1
ATOM 6072 N N . LYS A 1 775 ? -29.875 -7.585 19.973 1.00 95.00 775 LYS A N 1
ATOM 6073 C CA . LYS A 1 775 ? -30.598 -8.811 20.327 1.00 95.00 775 LYS A CA 1
ATOM 6074 C C . LYS A 1 775 ? -30.666 -9.037 21.840 1.00 95.00 775 LYS A C 1
ATOM 6076 O O . LYS A 1 775 ? -31.725 -9.377 22.358 1.00 95.00 775 LYS A O 1
ATOM 6081 N N . ALA A 1 776 ? -29.576 -8.794 22.567 1.00 91.69 776 ALA A N 1
ATOM 6082 C CA . ALA A 1 776 ? -29.536 -8.879 24.029 1.00 91.69 776 ALA A CA 1
ATOM 6083 C C . ALA A 1 776 ? -30.426 -7.823 24.713 1.00 91.69 776 ALA A C 1
ATOM 6085 O O . ALA A 1 776 ? -30.912 -8.056 25.820 1.00 91.69 776 ALA A O 1
ATOM 6086 N N . LEU A 1 777 ? -30.693 -6.690 24.052 1.00 90.56 777 LEU A N 1
ATOM 6087 C CA . LEU A 1 777 ? -31.689 -5.700 24.478 1.00 90.56 777 LEU A CA 1
ATOM 6088 C C . LEU A 1 777 ? -33.139 -6.082 24.122 1.00 90.56 777 LEU A C 1
ATOM 6090 O O . LEU A 1 777 ? -34.060 -5.343 24.475 1.00 90.56 777 LEU A O 1
ATOM 6094 N N . GLY A 1 778 ? -33.354 -7.226 23.466 1.00 90.44 778 GLY A N 1
ATOM 6095 C CA . GLY A 1 778 ? -34.672 -7.747 23.101 1.00 90.44 778 GLY A CA 1
ATOM 6096 C C . GLY A 1 778 ? -35.184 -7.294 21.733 1.00 90.44 778 GLY A C 1
ATOM 6097 O O . GLY A 1 778 ? -36.371 -7.457 21.461 1.00 90.44 778 GLY A O 1
ATOM 6098 N N . LEU A 1 779 ? -34.332 -6.716 20.879 1.00 94.12 779 LEU A N 1
ATOM 6099 C CA . LEU A 1 779 ? -34.713 -6.363 19.510 1.00 94.12 779 LEU A CA 1
ATOM 6100 C C . LEU A 1 779 ? -34.683 -7.604 18.606 1.00 94.12 779 LEU A C 1
ATOM 6102 O O . LEU A 1 779 ? -33.828 -8.479 18.753 1.00 94.12 779 LEU A O 1
ATOM 6106 N N . ASP A 1 780 ? -35.601 -7.650 17.641 1.00 92.31 780 ASP A N 1
ATOM 6107 C CA . ASP A 1 780 ? -35.712 -8.747 16.676 1.00 92.31 780 ASP A CA 1
ATOM 6108 C C . ASP A 1 780 ? -34.624 -8.647 15.593 1.00 92.31 780 ASP A C 1
ATOM 6110 O O . ASP A 1 780 ? -34.791 -8.000 14.556 1.00 92.31 780 ASP A O 1
ATOM 6114 N N . VAL A 1 781 ? -33.463 -9.237 15.889 1.00 92.69 781 VAL A N 1
ATOM 6115 C CA . VAL A 1 781 ? -32.265 -9.239 15.039 1.00 92.69 781 VAL A CA 1
ATOM 6116 C C . VAL A 1 781 ? -31.712 -10.663 14.922 1.00 92.69 781 VAL A C 1
ATOM 6118 O O . VAL A 1 781 ? -31.638 -11.412 15.900 1.00 92.69 781 VAL A O 1
ATOM 6121 N N . SER A 1 782 ? -31.293 -11.055 13.717 1.00 87.12 782 SER A N 1
ATOM 6122 C CA . SER A 1 782 ? -30.676 -12.358 13.436 1.00 87.12 782 SER A CA 1
ATOM 6123 C C . SER A 1 782 ? -29.148 -12.262 13.449 1.00 87.12 782 SER A C 1
ATOM 6125 O O . SER A 1 782 ? -28.607 -11.427 12.732 1.00 87.12 782 SER A O 1
ATOM 6127 N N . VAL A 1 783 ? -28.475 -13.145 14.191 1.00 90.31 783 VAL A N 1
ATOM 6128 C CA . VAL A 1 783 ? -27.015 -13.347 14.132 1.00 90.31 783 VAL A CA 1
ATOM 6129 C C . VAL A 1 783 ? -26.745 -14.844 14.229 1.00 90.31 783 VAL A C 1
ATOM 6131 O O . VAL A 1 783 ? -27.245 -15.488 15.161 1.00 90.31 783 VAL A O 1
ATOM 6134 N N . GLY A 1 784 ? -26.010 -15.396 13.265 1.00 90.25 784 GLY A N 1
ATOM 6135 C CA . GLY A 1 784 ? -25.628 -16.809 13.235 1.00 90.25 784 GLY A CA 1
ATOM 6136 C C . GLY A 1 784 ? -24.395 -17.101 14.093 1.00 90.25 784 GLY A C 1
ATOM 6137 O O . GLY A 1 784 ? -23.510 -16.264 14.235 1.00 90.25 784 GLY A O 1
ATOM 6138 N N . GLY A 1 785 ? -24.292 -18.307 14.657 1.00 91.06 785 GLY A N 1
ATOM 6139 C CA . GLY A 1 785 ? -23.107 -18.679 15.440 1.00 91.06 785 GLY A CA 1
ATOM 6140 C C . GLY A 1 785 ? -21.836 -18.838 14.589 1.00 91.06 785 GLY A C 1
ATOM 6141 O O . GLY A 1 785 ? -20.737 -18.575 15.072 1.00 91.06 785 GLY A O 1
ATOM 6142 N N . GLU A 1 786 ? -21.977 -19.169 13.303 1.00 88.94 786 GLU A N 1
ATOM 6143 C CA . GLU A 1 786 ? -20.868 -19.190 12.340 1.00 88.94 786 GLU A CA 1
ATOM 6144 C C . GLU A 1 786 ? -20.292 -17.789 12.082 1.00 88.94 786 GLU A C 1
ATOM 6146 O O . GLU A 1 786 ? -19.074 -17.627 12.087 1.00 88.94 786 GLU A O 1
ATOM 6151 N N . GLU A 1 787 ? -21.142 -16.759 11.981 1.00 87.25 787 GLU A N 1
ATOM 6152 C CA . GLU A 1 787 ? -20.712 -15.352 11.892 1.00 87.25 787 GLU A CA 1
ATOM 6153 C C . GLU A 1 787 ? -19.903 -14.944 13.132 1.00 87.25 787 GLU A C 1
ATOM 6155 O O . GLU A 1 787 ? -18.823 -14.361 13.020 1.00 87.25 787 GLU A O 1
ATOM 6160 N N . VAL A 1 788 ? -20.386 -15.315 14.326 1.00 92.69 788 VAL A N 1
ATOM 6161 C CA . VAL A 1 788 ? -19.682 -15.058 15.592 1.00 92.69 788 VAL A CA 1
ATOM 6162 C C . VAL A 1 788 ? -18.332 -15.767 15.627 1.00 92.69 788 VAL A C 1
ATOM 6164 O O . VAL A 1 788 ? -17.336 -15.157 16.010 1.00 92.69 788 VAL A O 1
ATOM 6167 N N . PHE A 1 789 ? -18.277 -17.038 15.221 1.00 91.31 789 PHE A N 1
ATOM 6168 C CA . PHE A 1 789 ? -17.034 -17.806 15.198 1.00 91.31 789 PHE A CA 1
ATOM 6169 C C . PHE A 1 789 ? -16.016 -17.196 14.233 1.00 91.31 789 PHE A C 1
ATOM 6171 O O . PHE A 1 789 ? -14.862 -16.996 14.612 1.00 91.31 789 PHE A O 1
ATOM 6178 N N . ASN A 1 790 ? -16.450 -16.857 13.018 1.00 84.19 790 ASN A N 1
ATOM 6179 C CA . ASN A 1 790 ? -15.597 -16.303 11.972 1.00 84.19 790 ASN A CA 1
ATOM 6180 C C . ASN A 1 790 ? -14.925 -14.993 12.390 1.00 84.19 790 ASN A C 1
ATOM 6182 O O . ASN A 1 790 ? -13.754 -14.804 12.059 1.00 84.19 790 ASN A O 1
ATOM 6186 N N . LEU A 1 791 ? -15.632 -14.150 13.151 1.00 84.38 791 LEU A N 1
ATOM 6187 C CA . LEU A 1 791 ? -15.106 -12.905 13.714 1.00 84.38 791 LEU A CA 1
ATOM 6188 C C . LEU A 1 791 ? -14.013 -13.142 14.769 1.00 84.38 791 LEU A C 1
ATOM 6190 O O . LEU A 1 791 ? -13.033 -12.402 14.825 1.00 84.38 791 LEU A O 1
ATOM 6194 N N . VAL A 1 792 ? -14.183 -14.138 15.644 1.00 87.81 792 VAL A N 1
ATOM 6195 C CA . VAL A 1 792 ? -13.304 -14.304 16.817 1.00 87.81 792 VAL A CA 1
ATOM 6196 C C . VAL A 1 792 ? -12.178 -15.321 16.618 1.00 87.81 792 VAL A C 1
ATOM 6198 O O . VAL A 1 792 ? -11.260 -15.344 17.439 1.00 87.81 792 VAL A O 1
ATOM 6201 N N . ARG A 1 793 ? -12.216 -16.158 15.567 1.00 88.88 793 ARG A N 1
ATOM 6202 C CA . ARG A 1 793 ? -11.392 -17.383 15.425 1.00 88.88 793 ARG A CA 1
ATOM 6203 C C . ARG A 1 793 ? -9.885 -17.181 15.629 1.00 88.88 793 ARG A C 1
ATOM 6205 O O . ARG A 1 793 ? -9.231 -18.047 16.223 1.00 88.88 793 ARG A O 1
ATOM 6212 N N . ASP A 1 794 ? -9.351 -16.053 15.168 1.00 81.44 794 ASP A N 1
ATOM 6213 C CA . ASP A 1 794 ? -7.913 -15.752 15.182 1.00 81.44 794 ASP A CA 1
ATOM 6214 C C . ASP A 1 794 ? -7.435 -15.243 16.541 1.00 81.44 794 ASP A C 1
ATOM 6216 O O . ASP A 1 794 ? -6.260 -15.355 16.886 1.00 81.44 794 ASP A O 1
ATOM 6220 N N . PHE A 1 795 ? -8.369 -14.762 17.359 1.00 79.62 795 PHE A N 1
ATOM 6221 C CA . PHE A 1 795 ? -8.127 -14.311 18.724 1.00 79.62 795 PHE A CA 1
ATOM 6222 C C . PHE A 1 795 ? -8.404 -15.404 19.765 1.00 79.62 795 PHE A C 1
ATOM 6224 O O . PHE A 1 795 ? -8.152 -15.197 20.957 1.00 79.62 795 PHE A O 1
ATOM 6231 N N . LEU A 1 796 ? -8.941 -16.557 19.349 1.00 82.62 796 LEU A N 1
ATOM 6232 C CA . LEU A 1 796 ? -9.178 -17.699 20.228 1.00 82.62 796 LEU A CA 1
ATOM 6233 C C . LEU A 1 796 ? -7.870 -18.398 20.598 1.00 82.62 796 LEU A C 1
ATOM 6235 O O . LEU A 1 796 ? -6.944 -18.511 19.793 1.00 82.62 796 LEU A O 1
ATOM 6239 N N . ILE A 1 797 ? -7.830 -18.954 21.809 1.00 82.12 797 ILE A N 1
ATOM 6240 C CA . ILE A 1 797 ? -6.768 -19.877 22.209 1.00 82.12 797 ILE A CA 1
ATOM 6241 C C . ILE A 1 797 ? -6.824 -21.086 21.260 1.00 82.12 797 ILE A C 1
ATOM 6243 O O . ILE A 1 797 ? -7.857 -21.762 21.229 1.00 82.12 797 ILE A O 1
ATOM 6247 N N . PRO A 1 798 ? -5.742 -21.410 20.520 1.00 79.88 798 PRO A N 1
ATOM 6248 C CA . PRO A 1 798 ? -5.782 -22.451 19.489 1.00 79.88 798 PRO A CA 1
ATOM 6249 C C . PRO A 1 798 ? -6.318 -23.801 19.987 1.00 79.88 798 PRO A C 1
ATOM 6251 O O . PRO A 1 798 ? -7.103 -24.445 19.302 1.00 79.88 798 PRO A O 1
ATOM 6254 N N . GLY A 1 799 ? -5.973 -24.191 21.221 1.00 82.38 799 GLY A N 1
ATOM 6255 C CA . GLY A 1 799 ? -6.442 -25.437 21.841 1.00 82.38 799 GLY A CA 1
ATOM 6256 C C . GLY A 1 799 ? -7.928 -25.474 22.229 1.00 82.38 799 GLY A C 1
ATOM 6257 O O . GLY A 1 799 ? -8.432 -26.546 22.542 1.00 82.38 799 GLY A O 1
ATOM 6258 N N . LEU A 1 800 ? -8.628 -24.335 22.223 1.00 89.81 800 LEU A N 1
ATOM 6259 C CA . LEU A 1 800 ? -10.068 -24.242 22.497 1.00 89.81 800 LEU A CA 1
ATOM 6260 C C . LEU A 1 800 ? -10.894 -23.937 21.245 1.00 89.81 800 LEU A C 1
ATOM 6262 O O . LEU A 1 800 ? -12.109 -24.126 21.261 1.00 89.81 800 LEU A O 1
ATOM 6266 N N . ARG A 1 801 ? -10.257 -23.485 20.159 1.00 90.06 801 ARG A N 1
ATOM 6267 C CA . ARG A 1 801 ? -10.919 -23.083 18.913 1.00 90.06 801 ARG A CA 1
ATOM 6268 C C . ARG A 1 801 ? -11.942 -24.109 18.394 1.00 90.06 801 ARG A C 1
ATOM 6270 O O . ARG A 1 801 ? -13.079 -23.695 18.170 1.00 90.06 801 ARG A O 1
ATOM 6277 N N . PRO A 1 802 ? -11.630 -25.415 18.258 1.00 91.31 802 PRO A N 1
ATOM 6278 C CA . PRO A 1 802 ? -12.616 -26.376 17.763 1.00 91.31 802 PRO A CA 1
ATOM 6279 C C . PRO A 1 802 ? -13.791 -26.588 18.723 1.00 91.31 802 PRO A C 1
ATOM 6281 O O . PRO A 1 802 ? -14.924 -26.775 18.285 1.00 91.31 802 PRO A O 1
ATOM 6284 N N . ALA A 1 803 ? -13.554 -26.502 20.033 1.00 92.94 803 ALA A N 1
ATOM 6285 C CA . ALA A 1 803 ? -14.615 -26.589 21.029 1.00 92.94 803 ALA A CA 1
ATOM 6286 C C . ALA A 1 803 ? -15.544 -25.362 20.972 1.00 92.94 803 ALA A C 1
ATOM 6288 O O . ALA A 1 803 ? -16.761 -25.515 21.009 1.00 92.94 803 ALA A O 1
ATOM 6289 N N . VAL A 1 804 ? -14.996 -24.153 20.802 1.00 94.62 804 VAL A N 1
ATOM 6290 C CA . VAL A 1 804 ? -15.794 -22.929 20.601 1.00 94.62 804 VAL A CA 1
ATOM 6291 C C . VAL A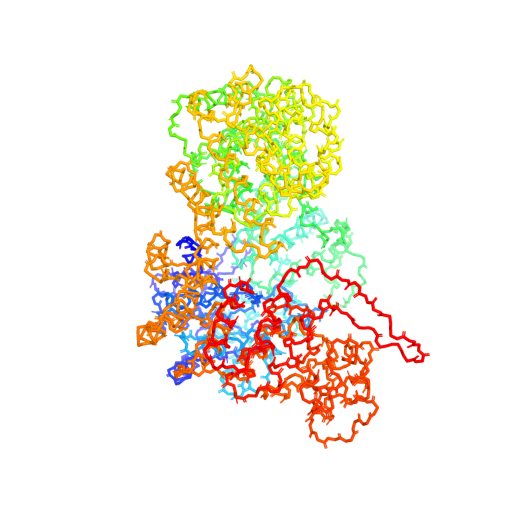 1 804 ? -16.603 -23.008 19.303 1.00 94.62 804 VAL A C 1
ATOM 6293 O O . VAL A 1 804 ? -17.788 -22.678 19.315 1.00 94.62 804 VAL A O 1
ATOM 6296 N N . ALA A 1 805 ? -16.012 -23.504 18.211 1.00 94.12 805 ALA A N 1
ATOM 6297 C CA . ALA A 1 805 ? -16.722 -23.727 16.951 1.00 94.12 805 ALA A CA 1
ATOM 6298 C C . ALA A 1 805 ? -17.938 -24.646 17.145 1.00 94.12 805 ALA A C 1
ATOM 6300 O O . ALA A 1 805 ? -19.044 -24.290 16.747 1.00 94.12 805 ALA A O 1
ATOM 6301 N N . ALA A 1 806 ? -17.764 -25.772 17.846 1.00 94.19 806 ALA A N 1
ATOM 6302 C CA . ALA A 1 806 ? -18.853 -26.698 18.155 1.00 94.19 806 ALA A CA 1
ATOM 6303 C C . ALA A 1 806 ? -19.970 -26.043 18.987 1.00 94.19 806 ALA A C 1
ATOM 6305 O O . ALA A 1 806 ? -21.151 -26.249 18.715 1.00 94.19 806 ALA A O 1
ATOM 6306 N N . ILE A 1 807 ? -19.615 -25.213 19.973 1.00 94.75 807 ILE A N 1
ATOM 6307 C CA . ILE A 1 807 ? -20.576 -24.485 20.822 1.00 94.75 807 ILE A CA 1
ATOM 6308 C C . ILE A 1 807 ? -21.416 -23.492 20.013 1.00 94.75 807 ILE A C 1
ATOM 6310 O O . ILE A 1 807 ? -22.613 -23.337 20.292 1.00 94.75 807 ILE A O 1
ATOM 6314 N N . LEU A 1 808 ? -20.784 -22.829 19.042 1.00 94.75 808 LEU A N 1
ATOM 6315 C CA . LEU A 1 808 ? -21.397 -21.854 18.141 1.00 94.75 808 LEU A CA 1
ATOM 6316 C C . LEU A 1 808 ? -22.054 -22.503 16.907 1.00 94.75 808 LEU A C 1
ATOM 6318 O O . LEU A 1 808 ? -22.737 -21.819 16.154 1.00 94.75 808 LEU A O 1
ATOM 6322 N N . GLY A 1 809 ? -21.891 -23.812 16.699 1.00 92.75 809 GLY A N 1
ATOM 6323 C CA . GLY A 1 809 ? -22.421 -24.519 15.529 1.00 92.75 809 GLY A CA 1
ATOM 6324 C C . GLY A 1 809 ? -21.659 -24.253 14.224 1.00 92.75 809 GLY A C 1
ATOM 6325 O O . GLY A 1 809 ? -22.200 -24.512 13.152 1.00 92.75 809 GLY A O 1
ATOM 6326 N N . ALA A 1 810 ? -20.423 -23.751 14.299 1.00 90.44 810 ALA A N 1
ATOM 6327 C CA . ALA A 1 810 ? -19.550 -23.534 13.148 1.00 90.44 810 ALA A CA 1
ATOM 6328 C C . ALA A 1 810 ? -18.834 -24.832 12.733 1.00 90.44 810 ALA A C 1
ATOM 6330 O O . ALA A 1 810 ? -18.479 -25.665 13.575 1.00 90.44 810 ALA A O 1
ATOM 6331 N N . ARG A 1 811 ? -18.597 -25.008 11.428 1.00 86.94 811 ARG A N 1
ATOM 6332 C CA . ARG A 1 811 ? -17.937 -26.204 10.886 1.00 86.94 811 ARG A CA 1
ATOM 6333 C C . ARG A 1 811 ? -16.423 -26.030 10.866 1.00 86.94 811 ARG A C 1
ATOM 6335 O O . ARG A 1 811 ? -15.900 -25.177 10.160 1.00 86.94 811 ARG A O 1
ATOM 6342 N N . VAL A 1 812 ? -15.720 -26.890 11.595 1.00 84.81 812 VAL A N 1
ATOM 6343 C CA . VAL A 1 812 ? -14.254 -26.983 11.586 1.00 84.81 812 VAL A CA 1
ATOM 6344 C C . VAL A 1 812 ? -13.825 -28.444 11.631 1.00 84.81 812 VAL A C 1
ATOM 6346 O O . VAL A 1 812 ? -14.544 -29.275 12.185 1.00 84.81 812 VAL A O 1
ATOM 6349 N N . ASP A 1 813 ? -12.652 -28.752 11.075 1.00 88.56 813 ASP A N 1
ATOM 6350 C CA . ASP A 1 813 ? -12.005 -30.049 11.286 1.00 88.56 813 ASP A CA 1
ATOM 6351 C C . ASP A 1 813 ? -11.192 -30.008 12.596 1.00 88.56 813 ASP A C 1
ATOM 6353 O O . ASP A 1 813 ? -10.124 -29.383 12.638 1.00 88.56 813 ASP A O 1
ATOM 6357 N N . PRO A 1 814 ? -11.665 -30.662 13.675 1.00 84.19 814 PRO A N 1
ATOM 6358 C CA . PRO A 1 814 ? -10.986 -30.634 14.963 1.00 84.19 814 PRO A CA 1
ATOM 6359 C C . PRO A 1 814 ? -9.601 -31.290 14.909 1.00 84.19 814 PRO A C 1
ATOM 6361 O O . PRO A 1 814 ? -8.715 -30.875 15.655 1.00 84.19 814 PRO A O 1
ATOM 6364 N N . HIS A 1 815 ? -9.365 -32.267 14.024 1.00 84.62 815 HIS A N 1
ATOM 6365 C CA . HIS A 1 815 ? -8.062 -32.927 13.921 1.00 84.62 815 HIS A CA 1
ATOM 6366 C C . HIS A 1 815 ? -7.009 -31.997 13.320 1.00 84.62 815 HIS A C 1
ATOM 6368 O O . HIS A 1 815 ? -5.921 -31.871 13.886 1.00 84.62 815 HIS A O 1
ATOM 6374 N N . SER A 1 816 ? -7.342 -31.304 12.228 1.00 82.19 816 SER A N 1
ATOM 6375 C CA . SER A 1 816 ? -6.470 -30.298 11.610 1.00 82.19 816 SER A CA 1
ATOM 6376 C C . SER A 1 816 ? -6.153 -29.139 12.562 1.00 82.19 816 SER A C 1
ATOM 6378 O O . SER A 1 816 ? -4.985 -28.776 12.731 1.00 82.19 816 SER A O 1
ATOM 6380 N N . GLU A 1 817 ? -7.168 -28.594 13.242 1.00 79.06 817 GLU A N 1
ATOM 6381 C CA . GLU A 1 817 ? -6.990 -27.490 14.196 1.00 79.06 817 GLU A CA 1
ATOM 6382 C C . GLU A 1 817 ? -6.117 -27.903 15.388 1.00 79.06 817 GLU A C 1
ATOM 6384 O O . GLU A 1 817 ? -5.148 -27.219 15.733 1.00 79.06 817 GLU A O 1
ATOM 6389 N N . CYS A 1 818 ? -6.401 -29.061 15.992 1.00 80.12 818 CYS A N 1
ATOM 6390 C CA . CYS A 1 818 ? -5.665 -29.528 17.161 1.00 80.12 818 CYS A CA 1
ATOM 6391 C C . CYS A 1 818 ? -4.227 -29.955 16.835 1.00 80.12 818 CYS A C 1
ATOM 6393 O O . CYS A 1 818 ? -3.350 -29.783 17.688 1.00 80.12 818 CYS A O 1
ATOM 6395 N N . ALA A 1 819 ? -3.950 -30.460 15.626 1.00 75.88 819 ALA A N 1
ATOM 6396 C CA . ALA A 1 819 ? -2.613 -30.895 15.203 1.00 75.88 819 ALA A CA 1
ATOM 6397 C C . ALA A 1 819 ? -1.562 -29.775 15.264 1.00 75.88 819 ALA A C 1
ATOM 6399 O O . ALA A 1 819 ? -0.380 -30.046 15.464 1.00 75.88 819 ALA A O 1
ATOM 6400 N N . ARG A 1 820 ? -1.990 -28.515 15.134 1.00 72.06 820 ARG A N 1
ATOM 6401 C CA . ARG A 1 820 ? -1.117 -27.328 15.154 1.00 72.06 820 ARG A CA 1
ATOM 6402 C C . ARG A 1 820 ? -0.855 -26.786 16.563 1.00 72.06 820 ARG A C 1
ATOM 6404 O O . ARG A 1 820 ? -0.189 -25.765 16.717 1.00 72.06 820 ARG A O 1
ATOM 6411 N N . THR A 1 821 ? -1.390 -27.433 17.597 1.00 72.06 821 THR A N 1
ATOM 6412 C CA . THR A 1 821 ? -1.262 -26.983 18.990 1.00 72.06 821 THR A CA 1
ATOM 6413 C C . THR A 1 821 ? -0.114 -27.692 19.710 1.00 72.06 821 THR A C 1
ATOM 6415 O O . THR A 1 821 ? 0.287 -28.793 19.346 1.00 72.06 821 THR A O 1
ATOM 6418 N N . GLY A 1 822 ? 0.386 -27.101 20.801 1.00 71.00 822 GLY A N 1
ATOM 6419 C CA . GLY A 1 822 ? 1.390 -27.748 21.658 1.00 71.00 822 GLY A CA 1
ATOM 6420 C C . GLY A 1 822 ? 0.882 -28.983 22.420 1.00 71.00 822 GLY A C 1
ATOM 6421 O O . GLY A 1 822 ? 1.684 -29.677 23.039 1.00 71.00 822 GLY A O 1
ATOM 6422 N N . ASN A 1 823 ? -0.430 -29.258 22.404 1.00 76.56 823 ASN A N 1
ATOM 6423 C CA . ASN A 1 823 ? -1.025 -30.456 23.000 1.00 76.56 823 ASN A CA 1
ATOM 6424 C C . ASN A 1 823 ? -2.302 -30.886 22.240 1.00 76.56 823 ASN A C 1
ATOM 6426 O O . ASN A 1 823 ? -3.419 -30.620 22.701 1.00 76.56 823 ASN A O 1
ATOM 6430 N N . PRO A 1 824 ? -2.153 -31.571 21.089 1.00 80.19 824 PRO A N 1
ATOM 6431 C CA . PRO A 1 824 ? -3.281 -31.978 20.249 1.00 80.19 824 PRO A CA 1
ATOM 6432 C C . PRO A 1 824 ? -4.284 -32.894 20.963 1.00 80.19 824 PRO A C 1
ATOM 6434 O O . PRO A 1 824 ? -5.483 -32.807 20.717 1.00 80.19 824 PRO A O 1
ATOM 6437 N N . GLN A 1 825 ? -3.810 -33.740 21.885 1.00 84.00 825 GLN A N 1
ATOM 6438 C CA . GLN A 1 825 ? -4.650 -34.689 22.624 1.00 84.00 825 GLN A CA 1
ATOM 6439 C C . GLN A 1 825 ? -5.584 -33.990 23.614 1.00 84.00 825 GLN A C 1
ATOM 6441 O O . GLN A 1 825 ? -6.766 -34.318 23.689 1.00 84.00 825 GLN A O 1
ATOM 6446 N N . LEU A 1 826 ? -5.079 -33.002 24.359 1.00 82.94 826 LEU A N 1
ATOM 6447 C CA . LEU A 1 826 ? -5.918 -32.208 25.258 1.00 82.94 826 LEU A CA 1
ATOM 6448 C C . LEU A 1 826 ? -6.958 -31.398 24.470 1.00 82.94 826 LEU A C 1
ATOM 6450 O O . LEU A 1 826 ? -8.115 -31.352 24.872 1.00 82.94 826 LEU A O 1
ATOM 6454 N N . CYS A 1 827 ? -6.558 -30.816 23.337 1.00 84.62 827 CYS A N 1
ATOM 6455 C CA . CYS A 1 827 ? -7.452 -30.087 22.434 1.00 84.62 827 CYS A CA 1
ATOM 6456 C C . CYS A 1 827 ? -8.611 -30.971 21.934 1.00 84.62 827 CYS A C 1
ATOM 6458 O O . CYS A 1 827 ? -9.777 -30.600 22.089 1.00 84.62 827 CYS A O 1
ATOM 6460 N N . LEU A 1 828 ? -8.309 -32.176 21.429 1.00 87.75 828 LEU A N 1
ATOM 6461 C CA . LEU A 1 828 ? -9.324 -33.126 20.959 1.00 87.75 828 LEU A CA 1
ATOM 6462 C C . LEU A 1 828 ? -10.253 -33.577 22.087 1.00 87.75 828 LEU A C 1
ATOM 6464 O O . LEU A 1 828 ? -11.466 -33.563 21.914 1.00 87.75 828 LEU A O 1
ATOM 6468 N N . ARG A 1 829 ? -9.715 -33.881 23.274 1.00 86.31 829 ARG A N 1
ATOM 6469 C CA . ARG A 1 829 ? -10.535 -34.273 24.431 1.00 86.31 829 ARG A CA 1
ATOM 6470 C C . ARG A 1 829 ? -11.464 -33.159 24.912 1.00 86.31 829 ARG A C 1
ATOM 6472 O O . ARG A 1 829 ? -12.568 -33.454 25.357 1.00 86.31 829 ARG A O 1
ATOM 6479 N N . ILE A 1 830 ? -11.045 -31.891 24.846 1.00 88.12 830 ILE A N 1
ATOM 6480 C CA . ILE A 1 830 ? -11.920 -30.750 25.172 1.00 88.12 830 ILE A CA 1
ATOM 6481 C C . ILE A 1 830 ? -13.046 -30.635 24.137 1.00 88.12 830 ILE A C 1
ATOM 6483 O O . ILE A 1 830 ? -14.202 -30.448 24.514 1.00 88.12 830 ILE A O 1
ATOM 6487 N N . TYR A 1 831 ? -12.729 -30.785 22.848 1.00 90.00 831 TYR A N 1
ATOM 6488 C CA . TYR A 1 831 ? -13.726 -30.815 21.777 1.00 90.00 831 TYR A CA 1
ATOM 6489 C C . TYR A 1 831 ? -14.729 -31.969 21.954 1.00 90.00 831 TYR A C 1
ATOM 6491 O O . TYR A 1 831 ? -15.936 -31.736 21.959 1.00 90.00 831 TYR A O 1
ATOM 6499 N N . GLU A 1 832 ? -14.248 -33.193 22.183 1.00 89.00 832 GLU A N 1
ATOM 6500 C CA . GLU A 1 832 ? -15.082 -34.376 22.429 1.00 89.00 832 GLU A CA 1
ATOM 6501 C C . GLU A 1 832 ? -15.979 -34.187 23.656 1.00 89.00 832 GLU A C 1
ATOM 6503 O O . GLU A 1 832 ? -17.160 -34.523 23.607 1.00 89.00 832 GLU A O 1
ATOM 6508 N N . ALA A 1 833 ? -15.452 -33.592 24.732 1.00 88.50 833 ALA A N 1
ATOM 6509 C CA . ALA A 1 833 ? -16.211 -33.294 25.944 1.00 88.50 833 ALA A CA 1
ATOM 6510 C C . ALA A 1 833 ? -17.378 -32.326 25.693 1.00 88.50 833 ALA A C 1
ATOM 6512 O O . ALA A 1 833 ? -18.445 -32.481 26.285 1.00 88.50 833 ALA A O 1
ATOM 6513 N N . VAL A 1 834 ? -17.200 -31.347 24.800 1.00 88.38 834 VAL A N 1
ATOM 6514 C CA . VAL A 1 834 ? -18.285 -30.466 24.338 1.00 88.38 834 VAL A CA 1
ATOM 6515 C C . VAL A 1 834 ? -19.270 -31.221 23.439 1.00 88.38 834 VAL A C 1
ATOM 6517 O O . VAL A 1 834 ? -20.473 -30.987 23.529 1.00 88.38 834 VAL A O 1
ATOM 6520 N N . ALA A 1 835 ? -18.782 -32.144 22.608 1.00 83.12 835 ALA A N 1
ATOM 6521 C CA . ALA A 1 835 ? -19.589 -32.957 21.696 1.00 83.12 835 ALA A CA 1
ATOM 6522 C C . ALA A 1 835 ? -20.327 -34.138 22.372 1.00 83.12 835 ALA A C 1
ATOM 6524 O O . ALA A 1 835 ? -21.017 -34.895 21.692 1.00 83.12 835 ALA A O 1
ATOM 6525 N N . GLY A 1 836 ? -20.211 -34.302 23.696 1.00 75.44 836 GLY A N 1
ATOM 6526 C CA . GLY A 1 836 ? -20.897 -35.346 24.471 1.00 75.44 836 GLY A CA 1
ATOM 6527 C C . GLY A 1 836 ? -20.096 -36.638 24.701 1.00 75.44 836 GLY A C 1
ATOM 6528 O O . GLY A 1 836 ? -20.646 -37.604 25.229 1.00 75.44 836 GLY A O 1
ATOM 6529 N N . GLY A 1 837 ? -18.811 -36.669 24.335 1.00 63.72 837 GLY A N 1
ATOM 6530 C CA . GLY A 1 837 ? -17.863 -37.749 24.632 1.00 63.72 837 GLY A CA 1
ATOM 6531 C C . GLY A 1 837 ? -17.212 -37.622 26.020 1.00 63.72 837 GLY A C 1
ATOM 6532 O O . GLY A 1 837 ? -17.117 -36.540 26.596 1.00 63.72 837 GLY A O 1
ATOM 6533 N N . GLY A 1 838 ? -16.767 -38.742 26.600 1.00 66.56 838 GLY A N 1
ATOM 6534 C CA . GLY A 1 838 ? -16.178 -38.782 27.944 1.00 66.56 838 GLY A CA 1
ATOM 6535 C C . GLY A 1 838 ? -14.844 -38.030 28.044 1.00 66.56 838 GLY A C 1
ATOM 6536 O O . GLY A 1 838 ? -13.825 -38.512 27.565 1.00 66.56 838 GLY A O 1
ATOM 6537 N N . GLY A 1 839 ? -14.841 -36.880 28.727 1.00 60.06 839 GLY A N 1
ATOM 6538 C CA . GLY A 1 839 ? -13.695 -35.963 28.803 1.00 60.06 839 GLY A CA 1
ATOM 6539 C C . GLY A 1 839 ? -13.149 -35.684 30.205 1.00 60.06 839 GLY A C 1
ATOM 6540 O O . GLY A 1 839 ? -12.612 -34.603 30.427 1.00 60.06 839 GLY A O 1
ATOM 6541 N N . GLY A 1 840 ? -13.298 -36.604 31.166 1.00 68.88 840 GLY A N 1
ATOM 6542 C CA . GLY A 1 840 ? -13.077 -36.341 32.602 1.00 68.88 840 GLY A CA 1
ATOM 6543 C C . GLY A 1 840 ? -11.794 -35.567 32.951 1.00 68.88 840 GLY A C 1
ATOM 6544 O O . GLY A 1 840 ? -11.852 -34.581 33.679 1.00 68.88 840 GLY A O 1
ATOM 6545 N N . GLU A 1 841 ? -10.647 -35.938 32.376 1.00 71.50 841 GLU A N 1
ATOM 6546 C CA . GLU A 1 841 ? -9.367 -35.254 32.629 1.00 71.50 841 GLU A CA 1
ATOM 6547 C C . GLU A 1 841 ? -9.313 -33.827 32.041 1.00 71.50 841 GLU A C 1
ATOM 6549 O O . GLU A 1 841 ? -8.755 -32.915 32.655 1.00 71.50 841 GLU A O 1
ATOM 6554 N N . ALA A 1 842 ? -9.934 -33.614 30.877 1.00 74.69 842 ALA A N 1
ATOM 6555 C CA . ALA A 1 842 ? -10.029 -32.313 30.216 1.00 74.69 842 ALA A CA 1
ATOM 6556 C C . ALA A 1 842 ? -10.997 -31.367 30.947 1.00 74.69 842 ALA A C 1
ATOM 6558 O O . ALA A 1 842 ? -10.683 -30.192 31.141 1.00 74.69 842 ALA A O 1
ATOM 6559 N N . VAL A 1 843 ? -12.137 -31.889 31.415 1.00 79.69 843 VAL A N 1
ATOM 6560 C CA . VAL A 1 843 ? -13.095 -31.137 32.243 1.00 79.69 843 VAL A CA 1
ATOM 6561 C C . VAL A 1 843 ? -12.430 -30.658 33.529 1.00 79.69 843 VAL A C 1
ATOM 6563 O O . VAL A 1 843 ? -12.577 -29.496 33.905 1.00 79.69 843 VAL A O 1
ATOM 6566 N N . GLU A 1 844 ? -11.649 -31.524 34.175 1.00 82.50 844 GLU A N 1
ATOM 6567 C CA . GLU A 1 844 ? -10.966 -31.173 35.416 1.00 82.50 844 GLU A CA 1
ATOM 6568 C C . GLU A 1 844 ? -9.857 -30.136 35.192 1.00 82.50 844 GLU A C 1
ATOM 6570 O O . GLU A 1 844 ? -9.655 -29.251 36.022 1.00 82.50 844 GLU A O 1
ATOM 6575 N N . ALA A 1 845 ? -9.171 -30.178 34.045 1.00 80.50 845 ALA A N 1
ATOM 6576 C CA . ALA A 1 845 ? -8.199 -29.153 33.670 1.00 80.50 845 ALA A CA 1
ATOM 6577 C C . ALA A 1 845 ? -8.849 -27.769 33.483 1.00 80.50 845 ALA A C 1
ATOM 6579 O O . ALA A 1 845 ? -8.333 -26.782 34.012 1.00 80.50 845 ALA A O 1
ATOM 6580 N N . LEU A 1 846 ? -9.997 -27.694 32.799 1.00 85.69 846 LEU A N 1
ATOM 6581 C CA . LEU A 1 846 ? -10.764 -26.449 32.642 1.00 85.69 846 LEU A CA 1
ATOM 6582 C C . LEU A 1 846 ? -11.284 -25.935 33.993 1.00 85.69 846 LEU A C 1
ATOM 6584 O O . LEU A 1 846 ? -11.160 -24.748 34.302 1.00 85.69 846 LEU A O 1
ATOM 6588 N N . ARG A 1 847 ? -11.804 -26.838 34.834 1.00 88.38 847 ARG A N 1
ATOM 6589 C CA . ARG A 1 847 ? -12.304 -26.513 36.177 1.00 88.38 847 ARG A CA 1
ATOM 6590 C C . ARG A 1 847 ? -11.196 -25.944 37.066 1.00 88.38 847 ARG A C 1
ATOM 6592 O O . ARG A 1 847 ? -11.409 -24.919 37.708 1.00 88.38 847 ARG A O 1
ATOM 6599 N N . ARG A 1 848 ? -10.002 -26.547 37.056 1.00 84.56 848 ARG A N 1
ATOM 6600 C CA . ARG A 1 848 ? -8.820 -26.027 37.772 1.00 84.56 848 ARG A CA 1
ATOM 6601 C C . ARG A 1 848 ? -8.371 -24.658 37.262 1.00 84.56 848 ARG A C 1
ATOM 6603 O O . ARG A 1 848 ? -7.956 -23.822 38.056 1.00 84.56 848 ARG A O 1
ATOM 6610 N N . ALA A 1 849 ? -8.458 -24.402 35.957 1.00 81.00 849 ALA A N 1
ATOM 6611 C CA . ALA A 1 849 ? -8.128 -23.082 35.423 1.00 81.00 849 ALA A CA 1
ATOM 6612 C C . ALA A 1 849 ? -9.090 -22.008 35.968 1.00 81.00 849 ALA A C 1
ATOM 6614 O O . ALA A 1 849 ? -8.649 -20.945 36.406 1.00 81.00 849 ALA A O 1
ATOM 6615 N N . LEU A 1 850 ? -10.393 -22.302 36.017 1.00 85.56 850 LEU A N 1
ATOM 6616 C CA . LEU A 1 850 ? -11.417 -21.355 36.473 1.00 85.56 850 LEU A CA 1
ATOM 6617 C C . LEU A 1 850 ? -11.528 -21.219 37.996 1.00 85.56 850 LEU A C 1
ATOM 6619 O O . LEU A 1 850 ? -11.988 -20.176 38.462 1.00 85.56 850 LEU A O 1
ATOM 6623 N N . SER A 1 851 ? -11.086 -22.200 38.791 1.00 86.31 851 SER A N 1
ATOM 6624 C CA . SER A 1 851 ? -11.237 -22.177 40.259 1.00 86.31 851 SER A CA 1
ATOM 6625 C C . SER A 1 851 ? -10.546 -20.995 40.942 1.00 86.31 851 SER A C 1
ATOM 6627 O O . SER A 1 851 ? -10.888 -20.644 42.067 1.00 86.31 851 SER A O 1
ATOM 6629 N N . HIS A 1 852 ? -9.579 -20.365 40.271 1.00 79.75 852 HIS A N 1
ATOM 6630 C CA . HIS A 1 852 ? -8.893 -19.169 40.763 1.00 79.75 852 HIS A CA 1
ATOM 6631 C C . HIS A 1 852 ? -9.484 -17.850 40.248 1.00 79.75 852 HIS A C 1
ATOM 6633 O O . HIS A 1 852 ? -9.023 -16.785 40.675 1.00 79.75 852 HIS A O 1
ATOM 6639 N N . MET A 1 853 ? -10.441 -17.903 39.321 1.00 82.00 853 MET A N 1
ATOM 6640 C CA . MET A 1 853 ? -11.017 -16.736 38.642 1.00 82.00 853 MET A CA 1
ATOM 6641 C C . MET A 1 853 ? -12.496 -16.536 38.980 1.00 82.00 853 MET A C 1
ATOM 6643 O O . MET A 1 853 ? -12.967 -15.407 38.955 1.00 82.00 853 MET A O 1
ATOM 6647 N N . VAL A 1 854 ? -13.210 -17.611 39.320 1.00 85.81 854 VAL A N 1
ATOM 6648 C CA . VAL A 1 854 ? -14.669 -17.620 39.460 1.00 85.81 854 VAL A CA 1
ATOM 6649 C C . VAL A 1 854 ? -15.091 -18.187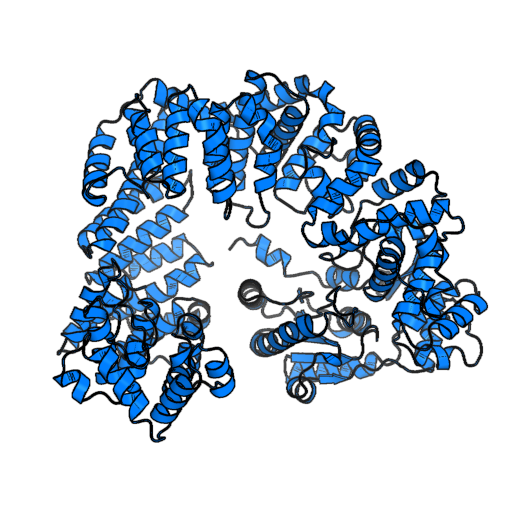 40.827 1.00 85.81 854 VAL A C 1
ATOM 6651 O O . VAL A 1 854 ? -14.452 -19.128 41.308 1.00 85.81 854 VAL A O 1
ATOM 6654 N N . PRO A 1 855 ? -16.176 -17.680 41.451 1.00 87.56 855 PRO A N 1
ATOM 6655 C CA . PRO A 1 855 ? -16.739 -18.250 42.676 1.00 87.56 855 PRO A CA 1
ATOM 6656 C C . PRO A 1 855 ? -17.037 -19.766 42.585 1.00 87.56 855 PRO A C 1
ATOM 6658 O O . PRO A 1 855 ? -17.580 -20.225 41.571 1.00 87.56 855 PRO A O 1
ATOM 6661 N N . PRO A 1 856 ? -16.736 -20.568 43.632 1.00 88.19 856 PRO A N 1
ATOM 6662 C CA . PRO A 1 856 ? -16.939 -22.022 43.609 1.00 88.19 856 PRO A CA 1
ATOM 6663 C C . PRO A 1 856 ? -18.389 -22.455 43.371 1.00 88.19 856 PRO A C 1
ATOM 6665 O O . PRO A 1 856 ? -18.642 -23.450 42.693 1.00 88.19 856 PRO A O 1
ATOM 6668 N N . ASP A 1 857 ? -19.353 -21.706 43.905 1.00 90.25 857 ASP A N 1
ATOM 6669 C CA . ASP A 1 857 ? -20.784 -21.957 43.736 1.00 90.25 857 ASP A CA 1
ATOM 6670 C C . ASP A 1 857 ? -21.227 -21.770 42.279 1.00 90.25 857 ASP A C 1
ATOM 6672 O O . ASP A 1 857 ? -22.056 -22.538 41.786 1.00 90.25 857 ASP A O 1
ATOM 6676 N N . LEU A 1 858 ? -20.643 -20.804 41.568 1.00 89.62 858 LEU A N 1
ATOM 6677 C CA . LEU A 1 858 ? -20.900 -20.586 40.150 1.00 89.62 858 LEU A CA 1
ATOM 6678 C C . LEU A 1 858 ? -20.216 -21.659 39.294 1.00 89.62 858 LEU A C 1
ATOM 6680 O O . LEU A 1 858 ? -20.850 -22.249 38.421 1.00 89.62 858 LEU A O 1
ATOM 6684 N N . LEU A 1 859 ? -18.955 -21.981 39.595 1.00 90.31 859 LEU A N 1
ATOM 6685 C CA . LEU A 1 859 ? -18.194 -23.009 38.881 1.00 90.31 859 LEU A CA 1
ATOM 6686 C C . LEU A 1 859 ? -18.787 -24.417 39.063 1.00 90.31 859 LEU A C 1
ATOM 6688 O O . LEU A 1 859 ? -18.725 -25.242 38.151 1.00 90.31 859 LEU A O 1
ATOM 6692 N N . SER A 1 860 ? -19.394 -24.713 40.216 1.00 90.25 860 SER A N 1
ATOM 6693 C CA . SER A 1 860 ? -20.080 -25.994 40.458 1.00 90.25 860 SER A CA 1
ATOM 6694 C C . SER A 1 860 ? -21.284 -26.230 39.538 1.00 90.25 860 SER A C 1
ATOM 6696 O O . SER A 1 860 ? -21.638 -27.379 39.290 1.00 90.25 860 SER A O 1
ATOM 6698 N N . LYS A 1 861 ? -21.878 -25.159 38.995 1.00 91.75 861 LYS A N 1
ATOM 6699 C CA . LYS A 1 861 ? -23.028 -25.214 38.080 1.00 91.75 861 LYS A CA 1
ATOM 6700 C C . LYS A 1 861 ? -22.614 -25.263 36.607 1.00 91.75 861 LYS A C 1
ATOM 6702 O O . LYS A 1 861 ? -23.444 -25.593 35.769 1.00 91.75 861 LYS A O 1
ATOM 6707 N N . ALA A 1 862 ? -21.362 -24.923 36.293 1.00 90.75 862 ALA A N 1
ATOM 6708 C CA . ALA A 1 862 ? -20.851 -24.851 34.929 1.00 90.75 862 ALA A CA 1
ATOM 6709 C C . ALA A 1 862 ? -20.569 -26.247 34.346 1.00 90.75 862 ALA A C 1
ATOM 6711 O O . ALA A 1 862 ? -19.890 -27.072 34.972 1.00 90.75 862 ALA A O 1
ATOM 6712 N N . SER A 1 863 ? -21.049 -26.486 33.124 1.00 91.31 863 SER A N 1
ATOM 6713 C CA . SER A 1 863 ? -20.645 -27.618 32.292 1.00 91.31 863 SER A CA 1
ATOM 6714 C C . SER A 1 863 ? -19.393 -27.264 31.479 1.00 91.31 863 SER A C 1
ATOM 6716 O O . SER A 1 863 ? -18.850 -26.159 31.558 1.00 91.31 863 SER A O 1
ATOM 6718 N N . VAL A 1 864 ? -18.909 -28.218 30.682 1.00 90.38 864 VAL A N 1
ATOM 6719 C CA . VAL A 1 864 ? -17.766 -28.012 29.778 1.00 90.38 864 VAL A CA 1
ATOM 6720 C C . VAL A 1 864 ? -18.024 -26.860 28.809 1.00 90.38 864 VAL A C 1
ATOM 6722 O O . VAL A 1 864 ? -17.114 -26.077 28.552 1.00 90.38 864 VAL A O 1
ATOM 6725 N N . ARG A 1 865 ? -19.265 -26.713 28.326 1.00 93.12 865 ARG A N 1
ATOM 6726 C CA . ARG A 1 865 ? -19.665 -25.649 27.399 1.00 93.12 865 ARG A CA 1
ATOM 6727 C C . ARG A 1 865 ? -19.401 -24.265 27.989 1.00 93.12 865 ARG A C 1
ATOM 6729 O O . ARG A 1 865 ? -18.688 -23.471 27.377 1.00 93.12 865 ARG A O 1
ATOM 6736 N N . GLU A 1 866 ? -19.929 -23.990 29.181 1.00 94.12 866 GLU A N 1
ATOM 6737 C CA . GLU A 1 866 ? -19.761 -22.690 29.835 1.00 94.12 866 GLU A CA 1
ATOM 6738 C C . GLU A 1 866 ? -18.275 -22.434 30.128 1.00 94.12 866 GLU A C 1
ATOM 6740 O O . GLU A 1 866 ? -17.769 -21.344 29.862 1.00 94.12 866 GLU A O 1
ATOM 6745 N N . MET A 1 867 ? -17.549 -23.451 30.616 1.00 92.56 867 MET A N 1
ATOM 6746 C CA . MET A 1 867 ? -16.122 -23.329 30.940 1.00 92.56 867 MET A CA 1
ATOM 6747 C C . MET A 1 867 ? -15.258 -23.002 29.713 1.00 92.56 867 MET A C 1
ATOM 6749 O O . MET A 1 867 ? -14.352 -22.173 29.806 1.00 92.56 867 MET A O 1
ATOM 6753 N N . VAL A 1 868 ? -15.545 -23.615 28.559 1.00 92.81 868 VAL A N 1
ATOM 6754 C CA . VAL A 1 868 ? -14.846 -23.333 27.295 1.00 92.81 868 VAL A CA 1
ATOM 6755 C C . VAL A 1 868 ? -15.097 -21.898 26.839 1.00 92.81 868 VAL A C 1
ATOM 6757 O O . VAL A 1 868 ? -14.140 -21.209 26.490 1.00 92.81 868 VAL A O 1
ATOM 6760 N N . LEU A 1 869 ? -16.345 -21.418 26.879 1.00 93.12 869 LEU A N 1
ATOM 6761 C CA . LEU A 1 869 ? -16.664 -20.035 26.504 1.00 93.12 869 LEU A CA 1
ATOM 6762 C C . LEU A 1 869 ? -15.976 -19.010 27.417 1.00 93.12 869 LEU A C 1
ATOM 6764 O O . LEU A 1 869 ? -15.442 -18.017 26.926 1.00 93.12 869 LEU A O 1
ATOM 6768 N N . ALA A 1 870 ? -15.933 -19.264 28.727 1.00 90.62 870 ALA A N 1
ATOM 6769 C CA . ALA A 1 870 ? -15.275 -18.380 29.691 1.00 90.62 870 ALA A CA 1
ATOM 6770 C C . ALA A 1 870 ? -13.752 -18.273 29.479 1.00 90.62 870 ALA A C 1
ATOM 6772 O O . ALA A 1 870 ? -13.174 -17.210 29.702 1.00 90.62 870 ALA A O 1
ATOM 6773 N N . LEU A 1 871 ? -13.108 -19.348 29.011 1.00 88.75 871 LEU A N 1
ATOM 6774 C CA . LEU A 1 871 ? -11.658 -19.422 28.787 1.00 88.75 871 LEU A CA 1
ATOM 6775 C C . LEU A 1 871 ? -11.230 -19.175 27.331 1.00 88.75 871 LEU A C 1
ATOM 6777 O O . LEU A 1 871 ? -10.037 -19.242 27.041 1.00 88.75 871 LEU A O 1
ATOM 6781 N N . ALA A 1 872 ? -12.168 -18.909 26.419 1.00 86.69 872 ALA A N 1
ATOM 6782 C CA . ALA A 1 872 ? -11.973 -18.967 24.967 1.00 86.69 872 ALA A CA 1
ATOM 6783 C C . ALA A 1 872 ? -10.826 -18.091 24.419 1.00 86.69 872 ALA A C 1
ATOM 6785 O O . ALA A 1 872 ? -10.180 -18.447 23.434 1.00 86.69 872 ALA A O 1
ATOM 6786 N N . SER A 1 873 ? -10.555 -16.947 25.047 1.00 81.62 873 SER A N 1
ATOM 6787 C CA . SER A 1 873 ? -9.513 -15.987 24.657 1.00 81.62 873 SER A CA 1
ATOM 6788 C C . SER A 1 873 ? -9.050 -15.211 25.891 1.00 81.62 873 SER A C 1
ATOM 6790 O O . SER A 1 873 ? -9.787 -15.193 26.865 1.00 81.62 873 SER A O 1
ATOM 6792 N N . PRO A 1 874 ? -7.889 -14.538 25.916 1.00 73.25 874 PRO A N 1
ATOM 6793 C CA . PRO A 1 874 ? -7.609 -13.461 26.868 1.00 73.25 874 PRO A CA 1
ATOM 6794 C C . PRO A 1 874 ? -8.080 -12.079 26.373 1.00 73.25 874 PRO A C 1
ATOM 6796 O O . PRO A 1 874 ? -8.057 -11.140 27.158 1.00 73.25 874 PRO A O 1
ATOM 6799 N N . ASN A 1 875 ? -8.546 -11.945 25.129 1.00 81.00 875 ASN A N 1
ATOM 6800 C CA . ASN A 1 875 ? -8.966 -10.677 24.528 1.00 81.00 875 ASN A CA 1
ATOM 6801 C C . ASN A 1 875 ? -10.362 -10.226 25.024 1.00 81.00 875 ASN A C 1
ATOM 6803 O O . ASN A 1 875 ? -11.325 -10.995 24.959 1.00 81.00 875 ASN A O 1
ATOM 6807 N N . ASP A 1 876 ? -10.480 -8.983 25.502 1.00 80.88 876 ASP A N 1
ATOM 6808 C CA . ASP A 1 876 ? -11.726 -8.434 26.062 1.00 80.88 876 ASP A CA 1
ATOM 6809 C C . ASP A 1 876 ? -12.826 -8.218 25.013 1.00 80.88 876 ASP A C 1
ATOM 6811 O O . ASP A 1 876 ? -14.002 -8.408 25.320 1.00 80.88 876 ASP A O 1
ATOM 6815 N N . TYR A 1 877 ? -12.465 -7.910 23.765 1.00 84.00 877 TYR A N 1
ATOM 6816 C CA . TYR A 1 877 ? -13.417 -7.794 22.657 1.00 84.00 877 TYR A CA 1
ATOM 6817 C C . TYR A 1 877 ? -14.067 -9.153 22.341 1.00 84.00 877 TYR A C 1
ATOM 6819 O O . TYR A 1 877 ? -15.284 -9.250 22.160 1.00 84.00 877 TYR A O 1
ATOM 6827 N N . VAL A 1 878 ? -13.283 -10.238 22.369 1.00 88.25 878 VAL A N 1
ATOM 6828 C CA . VAL A 1 878 ? -13.815 -11.606 22.221 1.00 88.25 878 VAL A CA 1
ATOM 6829 C C . VAL A 1 878 ? -14.715 -11.963 23.400 1.00 88.25 878 VAL A C 1
ATOM 6831 O O . VAL A 1 878 ? -15.794 -12.521 23.208 1.00 88.25 878 VAL A O 1
ATOM 6834 N N . ALA A 1 879 ? -14.302 -11.615 24.622 1.00 89.31 879 ALA A N 1
ATOM 6835 C CA . ALA A 1 879 ? -15.099 -11.853 25.822 1.00 89.31 879 ALA A CA 1
ATOM 6836 C C . ALA A 1 879 ? -16.445 -11.124 25.775 1.00 89.31 879 ALA A C 1
ATOM 6838 O O . ALA A 1 879 ? -17.471 -11.730 26.075 1.00 89.31 879 ALA A O 1
ATOM 6839 N N . LEU A 1 880 ? -16.450 -9.855 25.358 1.00 91.38 880 LEU A N 1
ATOM 6840 C CA . LEU A 1 880 ? -17.663 -9.072 25.144 1.00 91.38 880 LEU A CA 1
ATOM 6841 C C . LEU A 1 880 ? -18.563 -9.738 24.098 1.00 91.38 880 LEU A C 1
ATOM 6843 O O . LEU A 1 880 ? -19.743 -9.948 24.356 1.00 91.38 880 LEU A O 1
ATOM 6847 N N . THR A 1 881 ? -18.005 -10.132 22.955 1.00 93.69 881 THR A N 1
ATOM 6848 C CA . THR A 1 881 ? -18.763 -10.766 21.865 1.00 93.69 881 THR A CA 1
ATOM 6849 C C . THR A 1 881 ? -19.426 -12.072 22.316 1.00 93.69 881 THR A C 1
ATOM 6851 O O . THR A 1 881 ? -20.622 -12.269 22.102 1.00 93.69 881 THR A O 1
ATOM 6854 N N . LEU A 1 882 ? -18.690 -12.949 23.008 1.00 94.81 882 LEU A N 1
ATOM 6855 C CA . LEU A 1 882 ? -19.228 -14.214 23.525 1.00 94.81 882 LEU A CA 1
ATOM 6856 C C . LEU A 1 882 ? -20.220 -14.009 24.680 1.00 94.81 882 LEU A C 1
ATOM 6858 O O . LEU A 1 882 ? -21.191 -14.758 24.792 1.00 94.81 882 LEU A O 1
ATOM 6862 N N . LEU A 1 883 ? -20.017 -12.986 25.516 1.00 94.94 883 LEU A N 1
ATOM 6863 C CA . LEU A 1 883 ? -20.973 -12.595 26.554 1.00 94.94 883 LEU A CA 1
ATOM 6864 C C . LEU A 1 883 ? -22.290 -12.123 25.929 1.00 94.94 883 LEU A C 1
ATOM 6866 O O . LEU A 1 883 ? -23.359 -12.554 26.362 1.00 94.94 883 LEU A O 1
ATOM 6870 N N . LEU A 1 884 ? -22.224 -11.277 24.898 1.00 95.12 884 LEU A N 1
ATOM 6871 C CA . LEU A 1 884 ? -23.398 -10.795 24.169 1.00 95.12 884 LEU A CA 1
ATOM 6872 C C . LEU A 1 884 ? -24.120 -11.944 23.463 1.00 95.12 884 LEU A C 1
ATOM 6874 O O . LEU A 1 884 ? -25.344 -12.011 23.526 1.00 95.12 884 LEU A O 1
ATOM 6878 N N . TRP A 1 885 ? -23.379 -12.886 22.872 1.00 95.44 885 TRP A N 1
ATOM 6879 C CA . TRP A 1 885 ? -23.940 -14.118 22.314 1.00 95.44 885 TRP A CA 1
ATOM 6880 C C . TRP A 1 885 ? -24.712 -14.927 23.361 1.00 95.44 885 TRP A C 1
ATOM 6882 O O . TRP A 1 885 ? -25.865 -15.292 23.131 1.00 95.44 885 TRP A O 1
ATOM 6892 N N . ALA A 1 886 ? -24.110 -15.164 24.529 1.00 94.25 886 ALA A N 1
ATOM 6893 C CA . ALA A 1 886 ? -24.751 -15.900 25.615 1.00 94.25 886 ALA A CA 1
ATOM 6894 C C . ALA A 1 886 ? -26.034 -15.202 26.098 1.00 94.25 886 ALA A C 1
ATOM 6896 O O . ALA A 1 886 ? -27.080 -15.842 26.211 1.00 94.25 886 ALA A O 1
ATOM 6897 N N . LEU A 1 887 ? -25.996 -13.881 26.305 1.00 92.88 887 LEU A N 1
ATOM 6898 C CA . LEU A 1 887 ? -27.177 -13.102 26.694 1.00 92.88 887 LEU A CA 1
ATOM 6899 C C . LEU A 1 887 ? -28.273 -13.131 25.624 1.00 92.88 887 LEU A C 1
ATOM 6901 O O . LEU A 1 887 ? -29.438 -13.352 25.952 1.00 92.88 887 LEU A O 1
ATOM 6905 N N . ALA A 1 888 ? -27.905 -12.969 24.354 1.00 91.81 888 ALA A N 1
ATOM 6906 C CA . ALA A 1 888 ? -28.823 -13.016 23.220 1.00 91.81 888 ALA A CA 1
ATOM 6907 C C . ALA A 1 888 ? -29.473 -14.400 23.022 1.00 91.81 888 ALA A C 1
ATOM 6909 O O . ALA A 1 888 ? -30.569 -14.492 22.468 1.00 91.81 888 ALA A O 1
ATOM 6910 N N . ALA A 1 889 ? -28.815 -15.469 23.480 1.00 90.25 889 ALA A N 1
ATOM 6911 C CA . ALA A 1 889 ? -29.342 -16.833 23.504 1.00 90.25 889 ALA A CA 1
ATOM 6912 C C . ALA A 1 889 ? -30.135 -17.166 24.787 1.00 90.25 889 ALA A C 1
ATOM 6914 O O . ALA A 1 889 ? -30.659 -18.271 24.913 1.00 90.25 889 ALA A O 1
ATOM 6915 N N . GLY A 1 890 ? -30.215 -16.244 25.755 1.00 89.38 890 GLY A N 1
ATOM 6916 C CA . GLY A 1 890 ? -30.822 -16.492 27.067 1.00 89.38 890 GLY A CA 1
ATOM 6917 C C . GLY A 1 890 ? -29.971 -17.353 28.013 1.00 89.38 890 GLY A C 1
ATOM 6918 O O . GLY A 1 890 ? -30.442 -17.728 29.089 1.00 89.38 890 GLY A O 1
ATOM 6919 N N . ASP A 1 891 ? -28.716 -17.639 27.659 1.00 92.06 891 ASP A N 1
ATOM 6920 C CA . ASP A 1 891 ? -27.758 -18.405 28.458 1.00 92.06 891 ASP A CA 1
ATOM 6921 C C . ASP A 1 891 ? -27.109 -17.518 29.533 1.00 92.06 891 ASP A C 1
ATOM 6923 O O . ASP A 1 891 ? -25.981 -17.023 29.427 1.00 92.06 891 ASP A O 1
ATOM 6927 N N . LYS A 1 892 ? -27.866 -17.307 30.612 1.00 90.06 892 LYS A N 1
ATOM 6928 C CA . LYS A 1 892 ? -27.438 -16.487 31.752 1.00 90.06 892 LYS A CA 1
ATOM 6929 C C . LYS A 1 892 ? -26.209 -17.055 32.464 1.00 90.06 892 LYS A C 1
ATOM 6931 O O . LYS A 1 892 ? -25.466 -16.286 33.074 1.00 90.06 892 LYS A O 1
ATOM 6936 N N . LEU A 1 893 ? -26.001 -18.374 32.423 1.00 91.81 893 LEU A N 1
ATOM 6937 C CA . LEU A 1 893 ? -24.896 -19.016 33.129 1.00 91.81 893 LEU A CA 1
ATOM 6938 C C . LEU A 1 893 ? -23.572 -18.769 32.403 1.00 91.81 893 LEU A C 1
ATOM 6940 O O . LEU A 1 893 ? -22.634 -18.299 33.047 1.00 91.81 893 LEU A O 1
ATOM 6944 N N . SER A 1 894 ? -23.513 -18.989 31.083 1.00 93.12 894 SER A N 1
ATOM 6945 C CA . SER A 1 894 ? -22.332 -18.646 30.275 1.00 93.12 894 SER A CA 1
ATOM 6946 C C . SER A 1 894 ? -21.997 -17.163 30.385 1.00 93.12 894 SER A C 1
ATOM 6948 O O . SER A 1 894 ? -20.847 -16.814 30.646 1.00 93.12 894 SER A O 1
ATOM 6950 N N . ALA A 1 895 ? -22.999 -16.284 30.257 1.00 92.31 895 ALA A N 1
ATOM 6951 C CA . ALA A 1 895 ? -22.795 -14.839 30.359 1.00 92.31 895 ALA A CA 1
ATOM 6952 C C . ALA A 1 895 ? -22.177 -14.442 31.710 1.00 92.31 895 ALA A C 1
ATOM 6954 O O . ALA A 1 895 ? -21.187 -13.709 31.747 1.00 92.31 895 ALA A O 1
ATOM 6955 N N . LYS A 1 896 ? -22.712 -14.978 32.818 1.00 91.88 896 LYS A N 1
ATOM 6956 C CA . LYS A 1 896 ? -22.179 -14.718 34.160 1.00 91.88 896 LYS A CA 1
ATOM 6957 C C . LYS A 1 896 ? -20.772 -15.287 34.338 1.00 91.88 896 LYS A C 1
ATOM 6959 O O . LYS A 1 896 ? -19.924 -14.622 34.923 1.00 91.88 896 LYS A O 1
ATOM 6964 N N . LEU A 1 897 ? -20.498 -16.482 33.815 1.00 91.88 897 LEU A N 1
ATOM 6965 C CA . LEU A 1 897 ? -19.182 -17.112 33.925 1.00 91.88 897 LEU A CA 1
ATOM 6966 C C . LEU A 1 897 ? -18.103 -16.331 33.160 1.00 91.88 897 LEU A C 1
ATOM 6968 O O . LEU A 1 897 ? -17.014 -16.109 33.691 1.00 91.88 897 LEU A O 1
ATOM 6972 N N . ILE A 1 898 ? -18.415 -15.866 31.945 1.00 91.81 898 ILE A N 1
ATOM 6973 C CA . ILE A 1 898 ? -17.529 -15.002 31.149 1.00 91.81 898 ILE A CA 1
ATOM 6974 C C . ILE A 1 898 ? -17.266 -13.694 31.905 1.00 91.81 898 ILE A C 1
ATOM 6976 O O . ILE A 1 898 ? -16.112 -13.291 32.051 1.00 91.81 898 ILE A O 1
ATOM 6980 N N . ALA A 1 899 ? -18.320 -13.064 32.432 1.00 89.69 899 ALA A N 1
ATOM 6981 C CA . ALA A 1 899 ? -18.218 -11.810 33.169 1.00 89.69 899 ALA A CA 1
ATOM 6982 C C . ALA A 1 899 ? -17.345 -11.929 34.432 1.00 89.69 899 ALA A C 1
ATOM 6984 O O . ALA A 1 899 ? -16.428 -11.133 34.614 1.00 89.69 899 ALA A O 1
ATOM 6985 N N . GLU A 1 900 ? -17.557 -12.952 35.264 1.00 89.50 900 GLU A N 1
ATOM 6986 C CA . GLU A 1 900 ? -16.764 -13.197 36.483 1.00 89.50 900 GLU A CA 1
ATOM 6987 C C . GLU A 1 900 ? -15.292 -13.483 36.171 1.00 89.50 900 GLU A C 1
ATOM 6989 O O . GLU A 1 900 ? -14.385 -12.948 36.813 1.00 89.50 900 GLU A O 1
ATOM 6994 N N . THR A 1 901 ? -15.039 -14.265 35.117 1.00 86.75 901 THR A N 1
ATOM 6995 C CA . THR A 1 901 ? -13.673 -14.568 34.673 1.00 86.75 901 THR A CA 1
ATOM 6996 C C . THR A 1 901 ? -12.916 -13.280 34.342 1.00 86.75 901 THR A C 1
ATOM 6998 O O . THR A 1 901 ? -11.769 -13.111 34.762 1.00 86.75 901 THR A O 1
ATOM 7001 N N . ARG A 1 902 ? -13.574 -12.321 33.676 1.00 85.19 902 ARG A N 1
ATOM 7002 C CA . ARG A 1 902 ? -12.999 -11.002 33.358 1.00 85.19 902 ARG A CA 1
ATOM 7003 C C . ARG A 1 902 ? -12.915 -10.061 34.541 1.00 85.19 902 ARG A C 1
ATOM 7005 O O . ARG A 1 902 ? -11.904 -9.378 34.695 1.00 85.19 902 ARG A O 1
ATOM 7012 N N . ALA A 1 903 ? -13.923 -10.064 35.405 1.00 82.31 903 ALA A N 1
ATOM 7013 C CA . ALA A 1 903 ? -13.932 -9.282 36.634 1.00 82.31 903 ALA A CA 1
ATOM 7014 C C . ALA A 1 903 ? -12.736 -9.610 37.544 1.00 82.31 903 ALA A C 1
ATOM 7016 O O . ALA A 1 903 ? -12.246 -8.735 38.259 1.00 82.31 903 ALA A O 1
ATOM 7017 N N . SER A 1 904 ? -12.222 -10.844 37.482 1.00 73.56 904 SER A N 1
ATOM 7018 C CA . SER A 1 904 ? -11.059 -11.281 38.263 1.00 73.56 904 SER A CA 1
ATOM 7019 C C . SER A 1 904 ? -9.748 -10.551 37.922 1.00 73.56 904 SER A C 1
ATOM 7021 O O . SER A 1 904 ? -8.825 -10.540 38.744 1.00 73.56 904 SER A O 1
ATOM 7023 N N . GLY A 1 905 ? -9.637 -9.959 36.724 1.00 65.88 905 GLY A N 1
ATOM 7024 C CA . GLY A 1 905 ? -8.416 -9.305 36.235 1.00 65.88 905 GLY A CA 1
ATOM 7025 C C . GLY A 1 905 ? -7.231 -10.256 36.001 1.00 65.88 905 GLY A C 1
ATOM 7026 O O . GLY A 1 905 ? -6.087 -9.806 35.927 1.00 65.88 905 GLY A O 1
ATOM 7027 N N . LYS A 1 906 ? -7.476 -11.572 35.934 1.00 64.69 906 LYS A N 1
ATOM 7028 C CA . LYS A 1 906 ? -6.468 -12.606 35.656 1.00 64.69 906 LYS A CA 1
ATOM 7029 C C . LYS A 1 906 ? -6.628 -13.081 34.211 1.00 64.69 906 LYS A C 1
ATOM 7031 O O . LYS A 1 906 ? -7.659 -13.644 33.865 1.00 64.69 906 LYS A O 1
ATOM 7036 N N . THR A 1 907 ? -5.619 -12.875 33.367 1.00 51.62 907 THR A N 1
ATOM 7037 C CA . THR A 1 907 ? -5.685 -13.200 31.931 1.00 51.62 907 THR A CA 1
ATOM 7038 C C . THR A 1 907 ? -4.504 -14.076 31.515 1.00 51.62 907 THR A C 1
ATOM 7040 O O . THR A 1 907 ? -3.612 -13.635 30.800 1.00 51.62 907 THR A O 1
ATOM 7043 N N . GLY A 1 908 ? -4.482 -15.331 31.968 1.00 48.34 908 GLY A N 1
ATOM 7044 C CA . GLY A 1 908 ? -3.479 -16.300 31.524 1.00 48.34 908 GLY A CA 1
ATOM 7045 C C . GLY A 1 908 ? -3.512 -17.613 32.302 1.00 48.34 908 GLY A C 1
ATOM 7046 O O . GLY A 1 908 ? -3.621 -17.612 33.526 1.00 48.34 908 GLY A O 1
ATOM 7047 N N . TYR A 1 909 ? -3.388 -18.738 31.592 1.00 46.44 909 TYR A N 1
ATOM 7048 C CA . TYR A 1 909 ? -3.140 -20.054 32.181 1.00 46.44 909 TYR A CA 1
ATOM 7049 C C . TYR A 1 909 ? -2.190 -20.862 31.284 1.00 46.44 909 TYR A C 1
ATOM 7051 O O . TYR A 1 909 ? -2.340 -20.886 30.063 1.00 46.44 909 TYR A O 1
ATOM 7059 N N . ARG A 1 910 ? -1.204 -21.538 31.886 1.00 43.75 910 ARG A N 1
ATOM 7060 C CA . ARG A 1 910 ? -0.376 -22.553 31.220 1.00 43.75 910 ARG A CA 1
ATOM 7061 C C . ARG A 1 910 ? -0.632 -23.884 31.916 1.00 43.75 910 ARG A C 1
ATOM 7063 O O . ARG A 1 910 ? -0.269 -24.049 33.076 1.00 43.75 910 ARG A O 1
ATOM 7070 N N . VAL A 1 911 ? -1.286 -24.819 31.227 1.00 41.62 911 VAL A N 1
ATOM 7071 C CA . VAL A 1 911 ? -1.451 -26.190 31.731 1.00 41.62 911 VAL A CA 1
ATOM 7072 C C . VAL A 1 911 ? -0.150 -26.940 31.452 1.00 41.62 911 VAL A C 1
ATOM 7074 O O . VAL A 1 911 ? 0.096 -27.350 30.319 1.00 41.62 911 VAL A O 1
ATOM 7077 N N . VAL A 1 912 ? 0.706 -27.076 32.466 1.00 40.91 912 VAL A N 1
ATOM 7078 C CA . VAL A 1 912 ? 1.875 -27.965 32.431 1.00 40.91 912 VAL A CA 1
ATOM 7079 C C . VAL A 1 912 ? 1.466 -29.280 33.103 1.00 40.91 912 VAL A C 1
ATOM 7081 O O . VAL A 1 912 ? 1.005 -29.247 34.245 1.00 40.91 912 VAL A O 1
ATOM 7084 N N . PRO A 1 913 ? 1.566 -30.442 32.433 1.00 37.09 913 PRO A N 1
ATOM 7085 C CA . PRO A 1 913 ? 1.291 -31.721 33.079 1.00 37.09 913 PRO A CA 1
ATOM 7086 C C . PRO A 1 913 ? 2.262 -31.944 34.249 1.00 37.09 913 PRO A C 1
ATOM 7088 O O . PRO A 1 913 ? 3.465 -32.038 34.031 1.00 37.09 913 PRO A O 1
ATOM 7091 N N . GLY A 1 914 ? 1.743 -32.037 35.477 1.00 42.56 914 GLY A N 1
ATOM 7092 C CA . GLY A 1 914 ? 2.529 -32.391 36.667 1.00 42.56 914 GLY A CA 1
ATOM 7093 C C . GLY A 1 914 ? 3.083 -31.235 37.514 1.00 42.56 914 GLY A C 1
ATOM 7094 O O . GLY A 1 914 ? 3.709 -31.522 38.529 1.00 42.56 914 GLY A O 1
ATOM 7095 N N . GLU A 1 915 ? 2.826 -29.966 37.177 1.00 33.81 915 GLU A N 1
ATOM 7096 C CA . GLU A 1 915 ? 3.221 -28.806 38.000 1.00 33.81 915 GLU A CA 1
ATOM 7097 C C . GLU A 1 915 ? 2.035 -27.866 38.291 1.00 33.81 915 GLU A C 1
ATOM 7099 O O . GLU A 1 915 ? 1.069 -27.802 37.525 1.00 33.81 915 GLU A O 1
ATOM 7104 N N . GLU A 1 916 ? 2.097 -27.148 39.421 1.00 32.94 916 GLU A N 1
ATOM 7105 C CA . GLU A 1 916 ? 1.124 -26.118 39.808 1.00 32.94 916 GLU A CA 1
ATOM 7106 C C . GLU A 1 916 ? 0.993 -25.048 38.709 1.00 32.94 916 GLU A C 1
ATOM 7108 O O . GLU A 1 916 ? 1.980 -24.581 38.140 1.00 32.94 916 GLU A O 1
ATOM 7113 N N . ALA A 1 917 ? -0.244 -24.657 38.391 1.00 37.44 917 ALA A N 1
ATOM 7114 C CA . ALA A 1 917 ? -0.545 -23.709 37.325 1.00 37.44 917 ALA A CA 1
ATOM 7115 C C . ALA A 1 917 ? 0.183 -22.366 37.534 1.00 37.44 917 ALA A C 1
ATOM 7117 O O . ALA A 1 917 ? -0.121 -21.613 38.460 1.00 37.44 917 ALA A O 1
ATOM 7118 N N . VAL A 1 918 ? 1.116 -22.030 36.639 1.00 38.81 918 VAL A N 1
ATOM 7119 C CA . VAL A 1 918 ? 1.799 -20.730 36.658 1.00 38.81 918 VAL A CA 1
ATOM 7120 C C . VAL A 1 918 ? 0.884 -19.673 36.036 1.00 38.81 918 VAL A C 1
ATOM 7122 O O . VAL A 1 918 ? 0.603 -19.691 34.835 1.00 38.81 918 VAL A O 1
ATOM 7125 N N . VAL A 1 919 ? 0.417 -18.748 36.878 1.00 39.31 919 VAL A N 1
ATOM 7126 C CA . VAL A 1 919 ? -0.319 -17.535 36.495 1.00 39.31 919 VAL A CA 1
ATOM 7127 C C . VAL A 1 919 ? 0.628 -16.609 35.731 1.00 39.31 919 VAL A C 1
ATOM 7129 O O . VAL A 1 919 ? 1.625 -16.157 36.291 1.00 39.31 919 VAL A O 1
ATOM 7132 N N . ILE A 1 920 ? 0.319 -16.299 34.470 1.00 42.44 920 ILE A N 1
ATOM 7133 C CA . ILE A 1 920 ? 1.048 -15.280 33.705 1.00 42.44 920 ILE A CA 1
ATOM 7134 C C . ILE A 1 920 ? 0.201 -14.004 33.666 1.00 42.44 920 ILE A C 1
ATOM 7136 O O . ILE A 1 920 ? -0.912 -14.018 33.157 1.00 42.44 920 ILE A O 1
ATOM 7140 N N . GLU A 1 921 ? 0.786 -12.952 34.247 1.00 40.91 921 GLU A N 1
ATOM 7141 C CA . GLU A 1 921 ? 0.471 -11.515 34.194 1.00 40.91 921 GLU A CA 1
ATOM 7142 C C . GLU A 1 921 ? -0.957 -11.016 34.519 1.00 40.91 921 GLU A C 1
ATOM 7144 O O . GLU A 1 921 ? -1.971 -11.419 33.959 1.00 40.91 921 GLU A O 1
ATOM 7149 N N . LYS A 1 922 ? -1.006 -10.013 35.412 1.00 38.69 922 LYS A N 1
ATOM 7150 C CA . LYS A 1 922 ? -2.118 -9.059 35.525 1.00 38.69 922 LYS A CA 1
ATOM 7151 C C . LYS A 1 922 ? -2.064 -8.139 34.306 1.00 38.69 922 LYS A C 1
ATOM 7153 O O . LYS A 1 922 ? -1.123 -7.349 34.202 1.00 38.69 922 LYS A O 1
ATOM 7158 N N . THR A 1 923 ? -3.063 -8.168 33.433 1.00 38.44 923 THR A N 1
ATOM 7159 C CA . THR A 1 923 ? -3.246 -7.076 32.474 1.00 38.44 923 THR A CA 1
ATOM 7160 C C . THR A 1 923 ? -3.589 -5.794 33.232 1.00 38.44 923 THR A C 1
ATOM 7162 O O . THR A 1 923 ? -4.370 -5.782 34.185 1.00 38.44 923 THR A O 1
ATOM 7165 N N . ARG A 1 924 ? -2.956 -4.685 32.844 1.00 41.53 924 ARG A N 1
ATOM 7166 C CA . ARG A 1 924 ? -3.282 -3.347 33.350 1.00 41.53 924 ARG A CA 1
ATOM 7167 C C . ARG A 1 924 ? -4.480 -2.779 32.577 1.00 41.53 924 ARG A C 1
ATOM 7169 O O . ARG A 1 924 ? -4.253 -1.877 31.793 1.00 41.53 924 ARG A O 1
ATOM 7176 N N . TYR A 1 925 ? -5.718 -3.251 32.764 1.00 51.66 925 TYR A N 1
ATOM 7177 C CA . TYR A 1 925 ? -6.892 -2.524 32.231 1.00 51.66 925 TYR A CA 1
ATOM 7178 C C . TYR A 1 925 ? -8.160 -2.648 33.099 1.00 51.66 925 TYR A C 1
ATOM 7180 O O . TYR A 1 925 ? -8.446 -3.690 33.684 1.00 51.66 925 TYR A O 1
ATOM 7188 N N . SER A 1 926 ? -8.914 -1.542 33.177 1.00 56.25 926 SER A N 1
ATOM 7189 C CA . SER A 1 926 ? -10.072 -1.273 34.052 1.00 56.25 926 SER A CA 1
ATOM 7190 C C . SER A 1 926 ? -11.409 -1.880 33.612 1.00 56.25 926 SER A C 1
ATOM 7192 O O . SER A 1 926 ? -12.385 -1.787 34.358 1.00 56.25 926 SER A O 1
ATOM 7194 N N . ILE A 1 927 ? -11.490 -2.527 32.442 1.00 71.88 927 ILE A N 1
ATOM 7195 C CA . ILE A 1 927 ? -12.765 -3.045 31.912 1.00 71.88 927 ILE A CA 1
ATOM 7196 C C . ILE A 1 927 ? -13.379 -4.152 32.781 1.00 71.88 927 ILE A C 1
ATOM 7198 O O . ILE A 1 927 ? -14.599 -4.319 32.800 1.00 71.88 927 ILE A O 1
ATOM 7202 N N . GLY A 1 928 ? -12.558 -4.858 33.568 1.00 75.81 928 GLY A N 1
ATOM 7203 C CA . GLY A 1 928 ? -13.019 -5.869 34.522 1.00 75.81 928 GLY A CA 1
ATOM 7204 C C . GLY A 1 928 ? -14.059 -5.337 35.514 1.00 75.81 928 GLY A C 1
ATOM 7205 O O . GLY A 1 928 ? -14.958 -6.077 35.902 1.00 75.81 928 GLY A O 1
ATOM 7206 N N . ALA A 1 929 ? -14.016 -4.045 35.864 1.00 78.50 929 ALA A N 1
ATOM 7207 C CA . ALA A 1 929 ? -15.040 -3.425 36.707 1.00 78.50 929 ALA A CA 1
ATOM 7208 C C . ALA A 1 929 ? -16.421 -3.397 36.025 1.00 78.50 929 ALA A C 1
ATOM 7210 O O . ALA A 1 929 ? -17.431 -3.647 36.678 1.00 78.50 929 ALA A O 1
ATOM 7211 N N . PHE A 1 930 ? -16.478 -3.177 34.710 1.00 84.94 930 PHE A N 1
ATOM 7212 C CA . PHE A 1 930 ? -17.735 -3.195 33.956 1.00 84.94 930 PHE A CA 1
ATOM 7213 C C . PHE A 1 930 ? -18.251 -4.618 33.741 1.00 84.94 930 PHE A C 1
ATOM 7215 O O . PHE A 1 930 ? -19.451 -4.856 33.851 1.00 84.94 930 PHE A O 1
ATOM 7222 N N . PHE A 1 931 ? -17.359 -5.591 33.536 1.00 85.94 931 PHE A N 1
ATOM 7223 C CA . PHE A 1 931 ? -17.748 -7.004 33.573 1.00 85.94 931 PHE A CA 1
ATOM 7224 C C . PHE A 1 931 ? -18.298 -7.404 34.948 1.00 85.94 931 PHE A C 1
ATOM 7226 O O . PHE A 1 931 ? -19.293 -8.121 35.021 1.00 85.94 931 PHE A O 1
ATOM 7233 N N . LYS A 1 932 ? -17.712 -6.893 36.037 1.00 85.31 932 LYS A N 1
ATOM 7234 C CA . LYS A 1 932 ? -18.213 -7.114 37.396 1.00 85.31 932 LYS A CA 1
ATOM 7235 C C . LYS A 1 932 ? -19.624 -6.552 37.589 1.00 85.31 932 LYS A C 1
ATOM 7237 O O . LYS A 1 932 ? -20.478 -7.257 38.114 1.00 85.31 932 LYS A O 1
ATOM 7242 N N . GLU A 1 933 ? -19.895 -5.340 37.102 1.00 87.81 933 GLU A N 1
ATOM 7243 C CA . GLU A 1 933 ? -21.249 -4.762 37.120 1.00 87.81 933 GLU A CA 1
ATOM 7244 C C . GLU A 1 933 ? -22.263 -5.662 36.393 1.00 87.81 933 GLU A C 1
ATOM 7246 O O . GLU A 1 933 ? -23.377 -5.846 36.879 1.00 87.81 933 GLU A O 1
ATOM 7251 N N . VAL A 1 934 ? -21.880 -6.274 35.266 1.00 88.06 934 VAL A N 1
ATOM 7252 C CA . VAL A 1 934 ? -22.733 -7.238 34.545 1.00 88.06 934 VAL A CA 1
ATOM 7253 C C . VAL A 1 934 ? -22.925 -8.533 35.343 1.00 88.06 934 VAL A C 1
ATOM 7255 O O . VAL A 1 934 ? -24.037 -9.054 35.394 1.00 88.06 934 VAL A O 1
ATOM 7258 N N . ALA A 1 935 ? -21.877 -9.049 35.993 1.00 85.38 935 ALA A N 1
ATOM 7259 C CA . ALA A 1 935 ? -21.944 -10.270 36.800 1.00 85.38 935 ALA A CA 1
ATOM 7260 C C . ALA A 1 935 ? -22.837 -10.125 38.050 1.00 85.38 935 ALA A C 1
ATOM 7262 O O . ALA A 1 935 ? -23.524 -11.075 38.445 1.00 85.38 935 ALA A O 1
ATOM 7263 N N . GLU A 1 936 ? -22.837 -8.936 38.658 1.00 86.06 936 GLU A N 1
ATOM 7264 C CA . GLU A 1 936 ? -23.606 -8.599 39.862 1.00 86.06 936 GLU A CA 1
ATOM 7265 C C . GLU A 1 936 ? -25.044 -8.145 39.552 1.00 86.06 936 GLU A C 1
ATOM 7267 O O . GLU A 1 936 ? -25.889 -8.119 40.449 1.00 86.06 936 GLU A O 1
ATOM 7272 N N . ALA A 1 937 ? -25.361 -7.816 38.296 1.00 86.69 937 ALA A N 1
ATOM 7273 C CA . ALA A 1 937 ? -26.684 -7.346 37.901 1.00 86.69 937 ALA A CA 1
ATOM 7274 C C . ALA A 1 937 ? -27.739 -8.469 37.925 1.00 86.69 937 ALA A C 1
ATOM 7276 O O . ALA A 1 937 ? -27.835 -9.295 37.017 1.00 86.69 937 ALA A O 1
ATOM 7277 N N . VAL A 1 938 ? -28.580 -8.471 38.964 1.00 74.00 938 VAL A N 1
ATOM 7278 C CA . VAL A 1 938 ? -29.658 -9.465 39.146 1.00 74.00 938 VAL A CA 1
ATOM 7279 C C . VAL A 1 938 ? -30.977 -9.026 38.494 1.00 74.00 938 VAL A C 1
ATOM 7281 O O . VAL A 1 938 ? -31.766 -9.864 38.055 1.00 74.00 938 VAL A O 1
ATOM 7284 N N . GLU A 1 939 ? -31.219 -7.717 38.398 1.00 82.94 939 GLU A N 1
ATOM 7285 C CA . GLU A 1 939 ? -32.449 -7.155 37.830 1.00 82.94 939 GLU A CA 1
ATOM 7286 C C . GLU A 1 939 ? -32.286 -6.793 36.343 1.00 82.94 939 GLU A C 1
ATOM 7288 O O . GLU A 1 939 ? -31.252 -6.235 35.968 1.00 82.94 939 GLU A O 1
ATOM 7293 N N . PRO A 1 940 ? -33.311 -6.998 35.489 1.00 81.81 940 PRO A N 1
ATOM 7294 C CA . PRO A 1 940 ? -33.231 -6.684 34.058 1.00 81.81 940 PRO A CA 1
ATOM 7295 C C . PRO A 1 940 ? -32.829 -5.234 33.747 1.00 81.81 940 PRO A C 1
ATOM 7297 O O . PRO A 1 940 ? -32.061 -4.989 32.820 1.00 81.81 940 PRO A O 1
ATOM 7300 N N . GLY A 1 941 ? -33.309 -4.264 34.536 1.00 81.88 941 GLY A N 1
ATOM 7301 C CA . GLY A 1 941 ? -32.966 -2.849 34.357 1.00 81.88 941 GLY A CA 1
ATOM 7302 C C . GLY A 1 941 ? -31.507 -2.529 34.698 1.00 81.88 941 GLY A C 1
ATOM 7303 O O . GLY A 1 941 ? -30.865 -1.744 33.997 1.00 81.88 941 GLY A O 1
ATOM 7304 N N . LEU A 1 942 ? -30.964 -3.170 35.739 1.00 84.75 942 LEU A N 1
ATOM 7305 C CA . LEU A 1 942 ? -29.551 -3.059 36.111 1.00 84.75 942 LEU A CA 1
ATOM 7306 C C . LEU A 1 942 ? -28.656 -3.758 35.087 1.00 84.75 942 LEU A C 1
ATOM 7308 O O . LEU A 1 942 ? -27.640 -3.191 34.693 1.00 84.75 942 LEU A O 1
ATOM 7312 N N . LEU A 1 943 ? -29.073 -4.929 34.596 1.00 85.69 943 LEU A N 1
ATOM 7313 C CA . LEU A 1 943 ? -28.354 -5.669 33.562 1.00 85.69 943 LEU A CA 1
ATOM 7314 C C . LEU A 1 943 ? -28.285 -4.864 32.266 1.00 85.69 943 LEU A C 1
ATOM 7316 O O . LEU A 1 943 ? -27.207 -4.740 31.696 1.00 85.69 943 LEU A O 1
ATOM 7320 N N . LYS A 1 944 ? -29.396 -4.245 31.842 1.00 86.25 944 LYS A N 1
ATOM 7321 C CA . LYS A 1 944 ? -29.411 -3.349 30.677 1.00 86.25 944 LYS A CA 1
ATOM 7322 C C . LYS A 1 944 ? -28.408 -2.203 30.841 1.00 86.25 944 LYS A C 1
ATOM 7324 O O . LYS A 1 944 ? -27.625 -1.961 29.933 1.00 86.25 944 LYS A O 1
ATOM 7329 N N . ARG A 1 945 ? -28.387 -1.524 31.995 1.00 86.81 945 ARG A N 1
ATOM 7330 C CA . ARG A 1 945 ? -27.429 -0.430 32.259 1.00 86.81 945 ARG A CA 1
ATOM 7331 C C . ARG A 1 945 ? -25.976 -0.903 32.249 1.00 86.81 945 ARG A C 1
ATOM 7333 O O . ARG A 1 945 ? -25.154 -0.288 31.574 1.00 86.81 945 ARG A O 1
ATOM 7340 N N . ALA A 1 946 ? -25.673 -1.983 32.965 1.00 87.75 946 ALA A N 1
ATOM 7341 C CA . ALA A 1 946 ? -24.329 -2.551 33.023 1.00 87.75 946 ALA A CA 1
ATOM 7342 C C . ALA A 1 946 ? -23.853 -3.013 31.636 1.00 87.75 946 ALA A C 1
ATOM 7344 O O . ALA A 1 946 ? -22.711 -2.761 31.256 1.00 87.75 946 ALA A O 1
ATOM 7345 N N . LEU A 1 947 ? -24.747 -3.616 30.847 1.00 88.50 947 LEU A N 1
ATOM 7346 C CA . LEU A 1 947 ? -24.456 -4.073 29.492 1.00 88.50 947 LEU A CA 1
ATOM 7347 C C . LEU A 1 947 ? -24.213 -2.911 28.528 1.00 88.50 947 LEU A C 1
ATOM 7349 O O . LEU A 1 947 ? -23.245 -2.952 27.778 1.00 88.50 947 LEU A O 1
ATOM 7353 N N . THR A 1 948 ? -25.046 -1.865 28.566 1.00 88.88 948 THR A N 1
ATOM 7354 C CA . THR A 1 948 ? -24.836 -0.639 27.779 1.00 88.88 948 THR A CA 1
ATOM 7355 C C . THR A 1 948 ? -23.468 -0.040 28.085 1.00 88.88 948 THR A C 1
ATOM 7357 O O . THR A 1 948 ? -22.693 0.246 27.174 1.00 88.88 948 THR A O 1
ATOM 7360 N N . LYS A 1 949 ? -23.131 0.088 29.371 1.00 89.38 949 LYS A N 1
ATOM 7361 C CA . LYS A 1 949 ? -21.835 0.606 29.814 1.00 89.38 949 LYS A CA 1
ATOM 7362 C C . LYS A 1 949 ? -20.673 -0.242 29.297 1.00 89.38 949 LYS A C 1
ATOM 7364 O O . LYS A 1 949 ? -19.728 0.304 28.736 1.00 89.38 949 LYS A O 1
ATOM 7369 N N . LEU A 1 950 ? -20.766 -1.565 29.437 1.00 88.44 950 LEU A N 1
ATOM 7370 C CA . LEU A 1 950 ? -19.752 -2.499 28.955 1.00 88.44 950 LEU A CA 1
ATOM 7371 C C . LEU A 1 950 ? -19.608 -2.453 27.426 1.00 88.44 950 LEU A C 1
ATOM 7373 O O . LEU A 1 950 ? -18.485 -2.473 26.937 1.00 88.44 950 LEU A O 1
ATOM 7377 N N . TYR A 1 951 ? -20.708 -2.351 26.678 1.00 91.62 951 TYR A N 1
ATOM 7378 C CA . TYR A 1 951 ? -20.689 -2.282 25.217 1.00 91.62 951 TYR A CA 1
ATOM 7379 C C . TYR A 1 951 ? -19.959 -1.031 24.717 1.00 91.62 951 TYR A C 1
ATOM 7381 O O . TYR A 1 951 ? -18.978 -1.144 23.990 1.00 91.62 951 TYR A O 1
ATOM 7389 N N . PHE A 1 952 ? -20.380 0.165 25.141 1.00 88.19 952 PHE A N 1
ATOM 7390 C CA . PHE A 1 952 ? -19.772 1.413 24.656 1.00 88.19 952 PHE A CA 1
ATOM 7391 C C . PHE A 1 952 ? -18.313 1.572 25.081 1.00 88.19 952 PHE A C 1
ATOM 7393 O O . PHE A 1 952 ? -17.541 2.268 24.420 1.00 88.19 952 PHE A O 1
ATOM 7400 N N . TYR A 1 953 ? -17.934 0.932 26.182 1.00 78.44 953 TYR A N 1
ATOM 7401 C CA . TYR A 1 953 ? -16.592 1.027 26.717 1.00 78.44 953 TYR A CA 1
ATOM 7402 C C . TYR A 1 953 ? -15.638 -0.069 26.229 1.00 78.44 953 TYR A C 1
ATOM 7404 O O . TYR A 1 953 ? -14.443 0.180 26.070 1.00 78.44 953 TYR A O 1
ATOM 7412 N N . GLY A 1 954 ? -16.158 -1.275 26.002 1.00 69.81 954 GLY A N 1
ATOM 7413 C CA . GLY A 1 954 ? -15.406 -2.439 25.536 1.00 69.81 954 GLY A CA 1
ATOM 7414 C C . GLY A 1 954 ? -15.207 -2.526 24.027 1.00 69.81 954 GLY A C 1
ATOM 7415 O O . GLY A 1 954 ? -14.557 -3.468 23.578 1.00 69.81 954 GLY A O 1
ATOM 7416 N N . MET A 1 955 ? -15.745 -1.560 23.271 1.00 66.12 955 MET A N 1
ATOM 7417 C CA . MET A 1 955 ? -15.737 -1.475 21.800 1.00 66.12 955 MET A CA 1
ATOM 7418 C C . MET A 1 955 ? -14.864 -0.353 21.224 1.00 66.12 955 MET A C 1
ATOM 7420 O O . MET A 1 955 ? -14.703 0.718 21.871 1.00 66.12 955 MET A O 1
#

InterPro domains:
  IPR027417 P-loop containing nucleoside triphosphate hydrolase [SSF52540] (51-207)

Organism: NCBI:txid13773

Solvent-accessible surface area (backbone atoms only — not comparable to full-atom values): 49400 Å² total; per-residue (Å²): 102,66,69,70,65,56,54,70,51,50,37,51,51,68,60,59,32,41,53,58,50,33,45,78,55,99,88,42,58,26,37,58,45,75,36,53,81,28,77,45,77,29,74,63,76,59,80,68,48,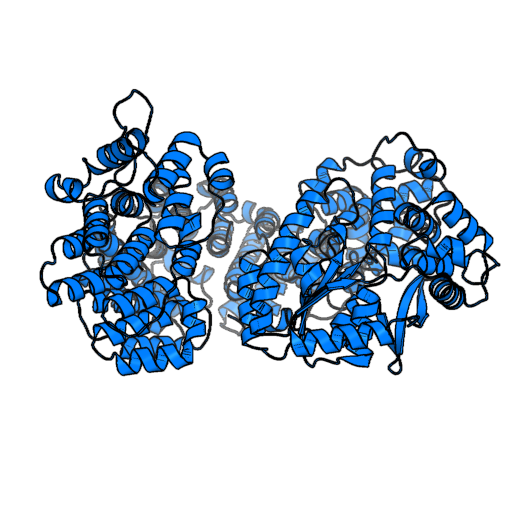65,67,54,44,55,55,50,51,54,38,36,74,73,60,20,36,32,34,41,32,21,59,73,60,31,44,65,63,56,49,49,39,47,41,41,71,76,70,65,59,55,86,31,30,33,75,37,49,60,78,65,51,74,68,52,50,54,51,48,52,58,44,40,69,78,38,45,78,26,37,35,36,37,42,61,65,53,74,55,74,79,42,85,91,50,38,76,78,51,33,57,53,49,42,53,40,55,54,53,46,56,60,48,23,79,62,21,41,31,42,35,44,44,46,51,91,42,55,56,68,69,60,45,71,74,38,42,42,82,51,82,54,63,33,40,70,47,23,37,50,35,24,22,59,41,16,72,42,86,72,63,90,68,48,26,56,59,35,21,70,30,37,41,52,48,18,42,54,34,9,43,61,9,46,83,65,40,48,70,61,27,52,51,42,55,60,65,24,72,68,40,61,46,54,37,22,31,55,50,49,50,58,31,58,59,64,84,46,62,65,50,34,23,53,50,33,62,48,45,45,46,45,52,62,51,31,55,88,52,62,44,65,41,53,29,31,25,58,50,40,43,58,51,47,33,60,75,68,71,46,84,86,43,53,14,29,42,48,60,61,12,25,31,49,57,65,58,49,44,48,12,49,48,53,51,29,48,37,12,34,42,94,69,85,66,52,84,78,44,51,87,50,41,64,37,45,73,37,18,43,71,48,73,64,75,55,46,78,76,34,76,65,49,39,46,55,52,50,35,75,78,39,23,69,60,50,18,52,57,54,40,74,46,70,36,56,68,49,50,19,29,51,32,24,36,42,66,65,46,65,64,50,73,80,81,72,88,51,74,49,37,44,55,37,36,47,99,57,24,41,14,54,48,33,38,47,45,44,42,44,42,75,73,33,39,60,42,44,40,44,36,89,44,39,66,60,41,48,53,54,45,48,52,50,54,51,41,37,59,69,61,49,92,78,51,74,67,56,36,23,29,39,32,9,36,26,47,29,39,30,50,43,68,63,56,44,68,60,22,30,53,31,31,42,46,38,25,51,30,46,63,73,46,62,86,77,63,90,84,64,87,61,66,45,59,54,62,29,39,39,61,23,31,74,56,16,35,38,34,32,31,50,27,48,61,46,49,63,78,44,86,86,38,63,64,61,53,55,54,50,47,71,72,36,66,88,63,38,83,49,60,49,25,40,32,38,50,14,27,49,30,12,69,70,69,38,40,73,59,14,39,58,35,46,68,70,31,78,54,63,42,43,37,53,47,34,53,24,66,27,46,83,42,72,75,69,82,60,63,52,63,51,44,54,51,46,58,58,53,57,76,70,55,59,93,39,75,58,39,50,51,40,36,64,72,76,41,52,48,60,58,74,58,36,49,52,53,52,53,49,49,20,50,22,40,35,25,42,41,40,15,56,42,28,47,54,70,58,40,43,68,54,19,20,54,25,10,43,57,13,14,58,45,26,54,73,43,21,92,83,57,59,57,61,64,15,53,54,24,40,50,50,14,47,30,28,36,41,36,72,70,48,92,42,38,71,56,44,50,50,53,45,63,75,69,40,93,36,62,71,33,34,61,46,49,34,57,36,39,50,37,24,44,74,71,67,39,45,69,60,28,51,52,50,41,70,76,43,43,66,45,29,73,71,18,93,52,13,67,51,33,51,27,45,44,25,49,75,69,44,99,62,90,81,57,39,43,61,56,41,68,75,39,56,88,61,30,39,66,58,42,40,53,32,52,25,56,76,37,69,30,91,74,63,51,66,69,54,16,65,79,38,100,50,34,66,57,21,45,35,42,28,36,35,60,74,74,42,95,22,70,73,42,49,50,52,52,49,60,65,40,63,83,36,40,60,67,76,61,56,72,71,52,52,60,60,36,51,48,65,38,61,32,40,78,48,64,55,54,50,51,37,53,28,28,46,22,44,47,69,66,36,60,64,41,22,35,46,31,19,32,30,42,37,55,47,62,52,54,80,50,91,52,93,93,54,83,74,55,75,48,61,73,66,94,64,42,62,22,59,38,28,35,43,39,48,69,36,84,46,73,71,50,29,51,52,25,45,46,26,34,50,45,66,60,101

Nearest PDB structures (foldseek):
  7rqf-assembly1_A  TM=2.878E-01  e=5.990E-01  Pseudomonas aeruginosa PAO1
  8bt6-assembly1_A  TM=2.214E-01  e=5.990E-01  Toxoplasma gondii
  8g9j-assembly1_A  TM=2.309E-01  e=7.642E+00  synthetic construct
  4hny-assembly1_A  TM=1.305E-01  e=3.734E+00  Saccharomyces cerevisiae S288C

Mean predicted aligned error: 14.69 Å

Sequence (955 aa):
MEKWILEKWVRKLEDVVKAYNLKIEGGALLARFLNPDGYGEYAVVEGGFRQMADDVEARLRRDRYVVIAGPRGAGKSTFLAWLLWNRLRPDAVIPLRISLDDERRHYLLDVVMQYPNALVLYDPSPPVAFDEWEFEQVAAPVLEDLKFLEEVSEIASVIAAVPSEVAPGEIALKYGVVFDARRPELAAAVLREYAQCDPPAGLAERAARYPLIAAALAGVMAGGCKWSEAEAALEKARGDVFTLALYYVDKILGASTPGEIRALSRLIPLRYITAFLQPPYSFVIPLGLVERWFRWEGLPYRRGAALLLAQKQHPVVEAGLGLLAIMAAYEVEPKDVLRDFAPWITHGEKHDAGKFKRNPFSVAEFFLSLYGDRLREEVSKTGCWRRIAYLGGLAQYTFDAYGGEPCAADDLFVQDGEFTPLSLLLLTITGKSGVYAAFADKSGEALGELEAFLERWRRGETITVGDAYYALGLSLLLASAGVGREAAGRALRAAALMLRSIYESAHEKPKEFLVYALSPLGRLAPNEWALFLAMFDGVAGSGNIVREELRKIRRRVDKEWARALVAMLYSKLGEDKKACEAFREVRDRSLRLITEAMAAAAICGGDKCKRMEKLAEELGGVALSPALKEFLKVSSELPVEEAYRLVLRNAFGLVYSALAACYKESGDLKKVAEYSEKAAEIFHELAPRMSLNPYIFAKFDALKARAALGEAVADEFRRLLEDIGYGGLYVDIFPVYLAALAAEGRAEEALELLRRERRVVELSFRGVPTLLFLKALGLDVSVGGEEVFNLVRDFLIPGLRPAVAAILGARVDPHSECARTGNPQLCLRIYEAVAGGGGGEAVEALRRALSHMVPPDLLSKASVREMVLALASPNDYVALTLLLWALAAGDKLSAKLIAETRASGKTGYRVVPGEEAVVIEKTRYSIGAFFKEVAEAVEPGLLKRALTKLYFYGM

Secondary structure (DSSP, 8-state):
--HHHHHHHSB-HHHHHHTTTEEEETTEEEEEEEETTEEEEEE---TTHHHHHHHHHHHHHHHSEEEEEE-TTSSHHHHHHHHIIIII--S-EEEE-S---HHHHHHHHHHHHH-TTPEEEE----TTTT-TTSHHHHHHHHHHHHHHHHHHTTTSEEEEEEETTTS-HHHHHHHEEE-----HHHHHHHHHHHHTSPPPTTHHHHHTTS-HHHHHHHHHHTTTT-HHHHHHHHHHHTT-HHHHHHHHHHHHHT--SHHHHHHHHHHHHHHHHHHTTSPTTSBSS-HHHHHHHHHHTTPPP-HHHHHHHHB---HHHHHHHHHHHHHHHS--PPPGGGGGGHHHHHHSPP--HHHHTT-THHHHHHHHHHHHHHHHHHHHHT--HHHHHHHHHHHTT-SB--SS---TTHHHHEETTEE-HHHHHHHH-HHHH-TGGGGGGGHHHHHHHHHHHHHHHHTTPPPPHHHHHHHHHHHHHHHHHT--HHHHHHHHHHHHHHHHHHTTT--SS-THHHHHHHHHHHHH-HHHHHHHHHHHTTSTTTHHHHHHHHHHHTTT--SHHHHHHHHHHHHHTT-HHHHHHHHHH---HHHHHHHHHHH-SS-SSS-HHHHHHHHHHHHTT----HHHHHHHHHH-SS-HHHHHHHHHHHHHHHHHHHHHHHHHHHT-HHHHHHHHHHHHHHHHHHGGGS-SHHHHHHHHHHHHHHHHTT---HHHHHHHHHHH-SSHHHHHHHHHHHHHHHHTT-HHHHHHHHHHSHHHHHHSTTHHHHHHHHHHTT------HHHHHHHHTTTS-TTTHHHHHHHHT----HHHHHHTSS-HHHHHHHHHHHTTS--HHHHHHHHHHHTTTS-HHHHTT--HHHHHHHHS-S-HHHHHHHHHHHHHTT-HHHHHHHHHHHHTT----B--TTS--B-------TTHHHHHHHHH--SHHHHHHHHHHHHHHH-